Protein AF-0000000086181297 (afdb_homodimer)

pLDDT: mean 82.11, std 20.09, range [23.72, 98.75]

Structure (mmCIF, N/CA/C/O backbone):
data_AF-0000000086181297-model_v1
#
loop_
_entity.id
_entity.type
_entity.pdbx_description
1 polymer 'GPI mannosyltransferase 1'
#
loop_
_atom_site.group_PDB
_atom_site.id
_atom_site.type_symbol
_atom_site.label_atom_id
_atom_site.label_alt_id
_atom_site.label_comp_id
_atom_site.label_asym_id
_atom_site.label_entity_id
_atom_site.label_seq_id
_atom_site.pdbx_PDB_ins_code
_atom_site.Cartn_x
_atom_site.Cartn_y
_atom_site.Cartn_z
_atom_site.occupancy
_atom_site.B_iso_or_equiv
_atom_site.auth_seq_id
_atom_site.auth_comp_id
_atom_site.auth_asym_id
_atom_site.auth_atom_id
_atom_site.pdbx_PDB_model_num
ATOM 1 N N . MET A 1 1 ? 71.875 54.719 18.062 1 23.72 1 MET A N 1
ATOM 2 C CA . MET A 1 1 ? 70.75 55.406 17.406 1 23.72 1 MET A CA 1
ATOM 3 C C . MET A 1 1 ? 69.625 54.438 17.234 1 23.72 1 MET A C 1
ATOM 5 O O . MET A 1 1 ? 69.75 53.375 16.641 1 23.72 1 MET A O 1
ATOM 9 N N . VAL A 1 2 ? 68.625 54.438 18.281 1 26.89 2 VAL A N 1
ATOM 10 C CA . VAL A 1 2 ? 67.625 53.594 18.922 1 26.89 2 VAL A CA 1
ATOM 11 C C . VAL A 1 2 ? 66.375 53.562 18.047 1 26.89 2 VAL A C 1
ATOM 13 O O . VAL A 1 2 ? 65.688 54.562 17.859 1 26.89 2 VAL A O 1
ATOM 16 N N . GLY A 1 3 ? 66.5 53 16.797 1 27.28 3 GLY A N 1
ATOM 17 C CA . GLY A 1 3 ? 65.375 53 15.82 1 27.28 3 GLY A CA 1
ATOM 18 C C . GLY A 1 3 ? 64.125 52.438 16.375 1 27.28 3 GLY A C 1
ATOM 19 O O . GLY A 1 3 ? 64.062 51.312 16.891 1 27.28 3 GLY A O 1
ATOM 20 N N . ARG A 1 4 ? 63.188 53.312 16.984 1 24.38 4 ARG A N 1
ATOM 21 C CA . ARG A 1 4 ? 61.906 53.188 17.672 1 24.38 4 ARG A CA 1
ATOM 22 C C . ARG A 1 4 ? 60.875 52.469 16.781 1 24.38 4 ARG A C 1
ATOM 24 O O . ARG A 1 4 ? 60.594 52.938 15.68 1 24.38 4 ARG A O 1
ATOM 31 N N . ARG A 1 5 ? 60.844 51.094 16.781 1 24.77 5 ARG A N 1
ATOM 32 C CA . ARG A 1 5 ? 59.906 50.156 16.203 1 24.77 5 ARG A CA 1
ATOM 33 C C . ARG A 1 5 ? 58.469 50.562 16.516 1 24.77 5 ARG A C 1
ATOM 35 O O . ARG A 1 5 ? 58.062 50.5 17.672 1 24.77 5 ARG A O 1
ATOM 42 N N . VAL A 1 6 ? 58 51.719 15.922 1 26.02 6 VAL A N 1
ATOM 43 C CA . VAL A 1 6 ? 56.625 52.188 16.141 1 26.02 6 VAL A CA 1
ATOM 44 C C . VAL A 1 6 ? 55.656 51.062 15.797 1 26.02 6 VAL A C 1
ATOM 46 O O . VAL A 1 6 ? 55.625 50.594 14.656 1 26.02 6 VAL A O 1
ATOM 49 N N . GLN A 1 7 ? 55.344 50.125 16.734 1 25.22 7 GLN A N 1
ATOM 50 C CA . GLN A 1 7 ? 54.375 49.031 16.75 1 25.22 7 GLN A CA 1
ATOM 51 C C . GLN A 1 7 ? 53 49.469 16.328 1 25.22 7 GLN A C 1
ATOM 53 O O . GLN A 1 7 ? 52.469 50.469 16.844 1 25.22 7 GLN A O 1
ATOM 58 N N . ALA A 1 8 ? 52.594 49.188 15.016 1 28.38 8 ALA A N 1
ATOM 59 C CA . ALA A 1 8 ? 51.281 49.344 14.344 1 28.38 8 ALA A CA 1
ATOM 60 C C . ALA A 1 8 ? 50.156 48.781 15.203 1 28.38 8 ALA A C 1
ATOM 62 O O . ALA A 1 8 ? 49.906 47.562 15.172 1 28.38 8 ALA A O 1
ATOM 63 N N . ALA A 1 9 ? 50 49.094 16.469 1 28.48 9 ALA A N 1
ATOM 64 C CA . ALA A 1 9 ? 48.969 48.688 17.422 1 28.48 9 ALA A CA 1
ATOM 65 C C . ALA A 1 9 ? 47.594 48.969 16.875 1 28.48 9 ALA A C 1
ATOM 67 O O . ALA A 1 9 ? 46.594 48.344 17.297 1 28.48 9 ALA A O 1
ATOM 68 N N . TRP A 1 10 ? 47.344 50.062 16.078 1 26.45 10 TRP A N 1
ATOM 69 C CA . TRP A 1 10 ? 45.969 50.562 16.25 1 26.45 10 TRP A CA 1
ATOM 70 C C . TRP A 1 10 ? 45 49.812 15.367 1 26.45 10 TRP A C 1
ATOM 72 O O . TRP A 1 10 ? 43.938 50.344 15 1 26.45 10 TRP A O 1
ATOM 82 N N . LEU A 1 11 ? 45.312 48.719 14.734 1 29.33 11 LEU A N 1
ATOM 83 C CA . LEU A 1 11 ? 44.219 48.25 13.891 1 2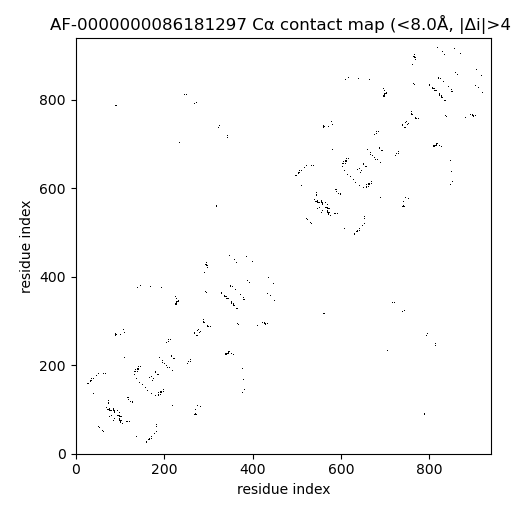9.33 11 LEU A CA 1
ATOM 84 C C . LEU A 1 11 ? 42.969 47.969 14.727 1 29.33 11 LEU A C 1
ATOM 86 O O . LEU A 1 11 ? 43 47.094 15.594 1 29.33 11 LEU A O 1
ATOM 90 N N . PRO A 1 12 ? 42.062 48.969 15.039 1 30.47 12 PRO A N 1
ATOM 91 C CA . PRO A 1 12 ? 40.844 48.781 15.812 1 30.47 12 PRO A CA 1
ATOM 92 C C . PRO A 1 12 ? 39.969 47.625 15.258 1 30.47 12 PRO A C 1
ATOM 94 O O . PRO A 1 12 ? 40.094 47.281 14.078 1 30.47 12 PRO A O 1
ATOM 97 N N . ASP A 1 13 ? 39.312 46.812 16.141 1 35.12 13 ASP A N 1
ATOM 98 C CA . ASP A 1 13 ? 38.375 45.719 16.125 1 35.12 13 ASP A CA 1
ATOM 99 C C . ASP A 1 13 ? 37.156 46.031 15.258 1 35.12 13 ASP A C 1
ATOM 101 O O . ASP A 1 13 ? 36.156 46.531 15.75 1 35.12 13 ASP A O 1
ATOM 105 N N . HIS A 1 14 ? 37.219 46.562 14.141 1 36.41 14 HIS A N 1
ATOM 106 C CA . HIS A 1 14 ? 36.094 46.75 13.227 1 36.41 14 HIS A CA 1
ATOM 107 C C . HIS A 1 14 ? 35.375 45.406 12.977 1 36.41 14 HIS A C 1
ATOM 109 O O . HIS A 1 14 ? 34.375 45.375 12.25 1 36.41 14 HIS A O 1
ATOM 115 N N . LEU A 1 15 ? 35.938 44.312 13.305 1 38.78 15 LEU A N 1
ATOM 116 C CA . LEU A 1 15 ? 35.188 43.062 13.195 1 38.78 15 LEU A CA 1
ATOM 117 C C . LEU A 1 15 ? 34 43.031 14.148 1 38.78 15 LEU A C 1
ATOM 119 O O . LEU A 1 15 ? 33.125 42.188 14.031 1 38.78 15 LEU A O 1
ATOM 123 N N . SER A 1 16 ? 33.969 43.781 15.25 1 41.69 16 SER A N 1
ATOM 124 C CA . SER A 1 16 ? 32.875 43.844 16.219 1 41.69 16 SER A CA 1
ATOM 125 C C . SER A 1 16 ? 31.656 44.5 15.594 1 41.69 16 SER A C 1
ATOM 127 O O . SER A 1 16 ? 30.516 44.125 15.938 1 41.69 16 SER A O 1
ATOM 129 N N . GLU A 1 17 ? 31.828 45.344 14.664 1 42.69 17 GLU A N 1
ATOM 130 C CA . GLU A 1 17 ? 30.672 45.969 14.055 1 42.69 17 GLU A CA 1
ATOM 131 C C . GLU A 1 17 ? 29.906 45 13.172 1 42.69 17 GLU A C 1
ATOM 133 O O . GLU A 1 17 ? 28.672 45.031 13.117 1 42.69 17 GLU A O 1
ATOM 138 N N . GLY A 1 18 ? 30.578 44.062 12.57 1 47.06 18 GLY A N 1
ATOM 139 C CA . GLY A 1 18 ? 29.906 43.062 11.734 1 47.06 18 GLY A CA 1
ATOM 140 C C . GLY A 1 18 ? 29.109 42.062 12.523 1 47.06 18 GLY A C 1
ATOM 141 O O . GLY A 1 18 ? 28.016 41.656 12.102 1 47.06 18 GLY A O 1
ATOM 142 N N . ARG A 1 19 ? 29.609 41.625 13.609 1 49.59 19 ARG A N 1
ATOM 143 C CA . ARG A 1 19 ? 28.922 40.688 14.508 1 49.59 19 ARG A CA 1
ATOM 144 C C . ARG A 1 19 ? 27.75 41.375 15.203 1 49.59 19 ARG A C 1
ATOM 146 O O . ARG A 1 19 ? 26.688 40.781 15.383 1 49.59 19 ARG A O 1
ATOM 153 N N . VAL A 1 20 ? 28.062 42.625 15.695 1 49.94 20 VAL A N 1
ATOM 154 C CA . VAL A 1 20 ? 26.984 43.375 16.344 1 49.94 20 VAL A CA 1
ATOM 155 C C . VAL A 1 20 ? 25.828 43.562 15.359 1 49.94 20 VAL A C 1
ATOM 157 O O . VAL A 1 20 ? 24.672 43.406 15.727 1 49.94 20 VAL A O 1
ATOM 160 N N . SER A 1 21 ? 26.219 43.625 14.023 1 56.5 21 SER A N 1
ATOM 161 C CA . SER A 1 21 ? 25.203 43.875 13.008 1 56.5 21 SER A CA 1
ATOM 162 C C . SER A 1 21 ? 24.422 42.594 12.695 1 56.5 21 SER A C 1
ATOM 164 O O . SER A 1 21 ? 23.188 42.625 12.586 1 56.5 21 SER A O 1
ATOM 166 N N . ARG A 1 22 ? 25.031 41.531 12.898 1 58.06 22 ARG A N 1
ATOM 167 C CA . ARG A 1 22 ? 24.328 40.281 12.633 1 58.06 22 ARG A CA 1
ATOM 168 C C . ARG A 1 22 ? 23.438 39.875 13.812 1 58.06 22 ARG A C 1
ATOM 170 O O . ARG A 1 22 ? 22.328 39.375 13.625 1 58.06 22 ARG A O 1
ATOM 177 N N . GLU A 1 23 ? 24.016 40.156 14.977 1 59.72 23 GLU A N 1
ATOM 178 C CA . GLU A 1 23 ? 23.25 39.844 16.188 1 59.72 23 GLU A CA 1
ATOM 179 C C . GLU A 1 23 ? 22.062 40.781 16.328 1 59.72 23 GLU A C 1
ATOM 181 O O . GLU A 1 23 ? 20.969 40.375 16.734 1 59.72 23 GLU A O 1
ATOM 186 N N . GLN A 1 24 ? 22.234 42.031 16.047 1 58.16 24 GLN A N 1
ATOM 187 C CA . GLN A 1 24 ? 21.141 42.969 16.094 1 58.16 24 GLN A CA 1
ATOM 188 C C . GLN A 1 24 ? 20.078 42.656 15.039 1 58.16 24 GLN A C 1
ATOM 190 O O . GLN A 1 24 ? 18.891 42.781 15.305 1 58.16 24 GLN A O 1
ATOM 195 N N . ILE A 1 25 ? 20.469 42.25 13.898 1 60.06 25 ILE A N 1
ATOM 196 C CA . ILE A 1 25 ? 19.547 41.906 12.812 1 60.06 25 ILE A CA 1
ATOM 197 C C . ILE A 1 25 ? 18.766 40.625 13.188 1 60.06 25 ILE A C 1
ATOM 199 O O . ILE A 1 25 ? 17.547 40.562 12.984 1 60.06 25 ILE A O 1
ATOM 203 N N . SER A 1 26 ? 19.5 39.75 13.766 1 69.25 26 SER A N 1
ATOM 204 C CA . SER A 1 26 ? 18.844 38.531 14.227 1 69.25 26 SER A CA 1
ATOM 205 C C . SER A 1 26 ? 17.812 38.844 15.312 1 69.25 26 SER A C 1
ATOM 207 O O . SER A 1 26 ? 16.734 38.25 15.328 1 69.25 26 SER A O 1
ATOM 209 N N . GLN A 1 27 ? 18.125 39.781 16.172 1 69.94 27 GLN A N 1
ATOM 210 C CA . GLN A 1 27 ? 17.188 40.156 17.219 1 69.94 27 GLN A CA 1
ATOM 211 C C . GLN A 1 27 ? 15.969 40.875 16.656 1 69.94 27 GLN A C 1
ATOM 213 O O . GLN A 1 27 ? 14.852 40.656 17.125 1 69.94 27 GLN A O 1
ATOM 218 N N . LEU A 1 28 ? 16.156 41.625 15.664 1 64.81 28 LEU A N 1
ATOM 219 C CA . LEU A 1 28 ? 15.062 42.344 15.016 1 64.81 28 LEU A CA 1
ATOM 220 C C . LEU A 1 28 ? 14.141 41.375 14.289 1 64.81 28 LEU A C 1
ATOM 222 O O . LEU A 1 28 ? 12.922 41.531 14.297 1 64.81 28 LEU A O 1
ATOM 226 N N . ASP A 1 29 ? 14.727 40.438 13.695 1 76.38 29 ASP A N 1
ATOM 227 C CA . ASP A 1 29 ? 13.953 39.438 12.977 1 76.38 29 ASP A CA 1
ATOM 228 C C . ASP A 1 29 ? 13.133 38.562 13.945 1 76.38 29 ASP A C 1
ATOM 230 O O . ASP A 1 29 ? 11.984 38.219 13.656 1 76.38 29 ASP A O 1
ATOM 234 N N . THR A 1 30 ? 13.75 38.344 14.992 1 79.06 30 THR A N 1
ATOM 235 C CA . THR A 1 30 ? 13.031 37.594 16.016 1 79.06 30 THR A CA 1
ATOM 236 C C . THR A 1 30 ? 11.875 38.438 16.578 1 79.06 30 THR A C 1
ATOM 238 O O . THR A 1 30 ? 10.805 37.906 16.875 1 79.06 30 THR A O 1
ATOM 241 N N . MET A 1 31 ? 12.203 39.719 16.688 1 78.56 31 MET A N 1
ATOM 242 C CA . MET A 1 31 ? 11.156 40.625 17.172 1 78.56 31 MET A CA 1
ATOM 243 C C . MET A 1 31 ? 10.008 40.719 16.172 1 78.56 31 MET A C 1
ATOM 245 O O . MET A 1 31 ? 8.844 40.75 16.562 1 78.56 31 MET A O 1
ATOM 249 N N . ARG A 1 32 ? 10.344 40.719 15.008 1 85.25 32 ARG A N 1
ATOM 250 C CA . ARG A 1 32 ? 9.336 40.75 13.953 1 85.25 32 ARG A CA 1
ATOM 251 C C . ARG A 1 32 ? 8.477 39.5 13.969 1 85.25 32 ARG A C 1
ATOM 253 O O . ARG A 1 32 ? 7.258 39.562 13.789 1 85.25 32 ARG A O 1
ATOM 260 N N . PHE A 1 33 ? 9.125 38.438 14.164 1 92.12 33 PHE A N 1
ATOM 261 C CA . PHE A 1 33 ? 8.391 37.156 14.211 1 92.12 33 PHE A CA 1
ATOM 262 C C . PHE A 1 33 ? 7.48 37.125 15.438 1 92.12 33 PHE A C 1
ATOM 264 O O . PHE A 1 33 ? 6.332 36.688 15.344 1 92.12 33 PHE A O 1
ATOM 271 N N . ARG A 1 34 ? 7.984 37.625 16.516 1 92.56 34 ARG A N 1
ATOM 272 C CA . ARG A 1 34 ? 7.176 37.656 17.734 1 92.56 34 ARG A CA 1
ATOM 273 C C . ARG A 1 34 ? 5.957 38.562 17.562 1 92.56 34 ARG A C 1
ATOM 275 O O . ARG A 1 34 ? 4.871 38.25 18.062 1 92.56 34 ARG A O 1
ATOM 282 N N . HIS A 1 35 ? 6.199 39.625 16.891 1 93.25 35 HIS A N 1
ATOM 283 C CA . HIS A 1 35 ? 5.082 40.531 16.609 1 93.25 35 HIS A CA 1
ATOM 284 C C . HIS A 1 35 ? 4.059 39.844 15.695 1 93.25 35 HIS A C 1
ATOM 286 O O . HIS A 1 35 ? 2.852 40.031 15.867 1 93.25 35 HIS A O 1
ATOM 292 N N . ALA A 1 36 ? 4.523 39.125 14.75 1 94.56 36 ALA A N 1
ATOM 293 C CA . ALA A 1 36 ? 3.629 38.375 13.852 1 94.56 36 ALA A CA 1
ATOM 294 C C . ALA A 1 36 ? 2.812 37.344 14.609 1 94.56 36 ALA A C 1
ATOM 296 O O . ALA A 1 36 ? 1.618 37.188 14.359 1 94.56 36 ALA A O 1
ATOM 297 N N . VAL A 1 37 ? 3.459 36.688 15.5 1 96.44 37 VAL A N 1
ATOM 298 C CA . VAL A 1 37 ? 2.773 35.688 16.312 1 96.44 37 VAL A CA 1
ATOM 299 C C . VAL A 1 37 ? 1.715 36.344 17.188 1 96.44 37 VAL A C 1
ATOM 301 O O . VAL A 1 37 ? 0.604 35.844 17.328 1 96.44 37 VAL A O 1
ATOM 304 N N . GLY A 1 38 ? 2.094 37.5 17.734 1 96.5 38 GLY A N 1
ATOM 305 C CA . GLY A 1 38 ? 1.142 38.25 18.531 1 96.5 38 GLY A CA 1
ATOM 306 C C . GLY A 1 38 ? -0.072 38.719 17.734 1 96.5 38 GLY A C 1
ATOM 307 O O . GLY A 1 38 ? -1.208 38.562 18.188 1 96.5 38 GLY A O 1
ATOM 308 N N . LEU A 1 39 ? 0.19 39.281 16.609 1 96.38 39 LEU A N 1
ATOM 309 C CA . LEU A 1 39 ? -0.899 39.719 15.742 1 96.38 39 LEU A CA 1
ATOM 310 C C . LEU A 1 39 ? -1.769 38.531 15.328 1 96.38 39 LEU A C 1
ATOM 312 O O . LEU A 1 39 ? -2.99 38.656 15.219 1 96.38 39 LEU A O 1
ATOM 316 N N . ALA A 1 40 ? -1.142 37.438 15.016 1 97.88 40 ALA A N 1
ATOM 317 C CA . ALA A 1 40 ? -1.866 36.219 14.641 1 97.88 40 ALA A CA 1
ATOM 318 C C . ALA A 1 40 ? -2.752 35.75 15.781 1 97.88 40 ALA A C 1
ATOM 320 O O . ALA A 1 40 ? -3.873 35.281 15.555 1 97.88 40 ALA A O 1
ATOM 321 N N . ALA A 1 41 ? -2.229 35.781 16.969 1 97.81 41 ALA A N 1
ATOM 322 C CA . ALA A 1 41 ? -3.004 35.406 18.141 1 97.81 41 ALA A CA 1
ATOM 323 C C . ALA A 1 41 ? -4.223 36.312 18.312 1 97.81 41 ALA A C 1
ATOM 325 O O . ALA A 1 41 ? -5.324 35.844 18.594 1 97.81 41 ALA A O 1
ATOM 326 N N . VAL A 1 42 ? -4.035 37.562 18.156 1 97.5 42 VAL A N 1
ATOM 327 C CA . VAL A 1 42 ? -5.121 38.531 18.297 1 97.5 42 VAL A CA 1
ATOM 328 C C . VAL A 1 42 ? -6.184 38.281 17.234 1 97.5 42 VAL A C 1
ATOM 330 O O . VAL A 1 42 ? -7.383 38.312 17.516 1 97.5 42 VAL A O 1
ATOM 333 N N . LEU A 1 43 ? -5.734 38.031 16.078 1 97.25 43 LEU A N 1
ATOM 334 C CA . LEU A 1 43 ? -6.652 37.75 14.984 1 97.25 43 LEU A CA 1
ATOM 335 C C . LEU A 1 43 ? -7.512 36.531 15.328 1 97.25 43 LEU A C 1
ATOM 337 O O . LEU A 1 43 ? -8.734 36.562 15.141 1 97.25 43 LEU A O 1
ATOM 341 N N . ARG A 1 44 ? -6.961 35.469 15.836 1 98.06 44 ARG A N 1
ATOM 342 C CA . ARG A 1 44 ? -7.688 34.25 16.141 1 98.06 44 ARG A CA 1
ATOM 343 C C . ARG A 1 44 ? -8.625 34.469 17.328 1 98.06 44 ARG A C 1
ATOM 345 O O . ARG A 1 44 ? -9.75 33.938 17.344 1 98.06 44 ARG A O 1
ATOM 352 N N . VAL A 1 45 ? -8.203 35.281 18.297 1 97.44 45 VAL A N 1
ATOM 353 C CA . VAL A 1 45 ? -9.07 35.594 19.422 1 97.44 45 VAL A CA 1
ATOM 354 C C . VAL A 1 45 ? -10.273 36.406 18.953 1 97.44 45 VAL A C 1
ATOM 356 O O . VAL A 1 45 ? -11.406 36.156 19.375 1 97.44 45 VAL A O 1
ATOM 359 N N . ALA A 1 46 ? -10.023 37.312 18.094 1 97.62 46 ALA A N 1
ATOM 360 C CA . ALA A 1 46 ? -11.102 38.125 17.531 1 97.62 46 ALA A CA 1
ATOM 361 C C . ALA A 1 46 ? -12.086 37.281 16.75 1 97.62 46 ALA A C 1
ATOM 363 O O . ALA A 1 46 ? -13.297 37.469 16.844 1 97.62 46 ALA A O 1
ATOM 364 N N . LEU A 1 47 ? -11.562 36.375 15.992 1 97.69 47 LEU A N 1
ATOM 365 C CA . LEU A 1 47 ? -12.422 35.5 15.188 1 97.69 47 LEU A CA 1
ATOM 366 C C . LEU A 1 47 ? -13.227 34.562 16.078 1 97.69 47 LEU A C 1
ATOM 368 O O . LEU A 1 47 ? -14.383 34.25 15.781 1 97.69 47 LEU A O 1
ATOM 372 N N . LEU A 1 48 ? -12.617 34.062 17.141 1 97.44 48 LEU A N 1
ATOM 373 C CA . LEU A 1 48 ? -13.336 33.25 18.094 1 97.44 48 LEU A CA 1
ATOM 374 C C . LEU A 1 48 ? -14.492 34 18.734 1 97.44 48 LEU A C 1
ATOM 376 O O . LEU A 1 48 ? -15.602 33.469 18.859 1 97.44 48 LEU A O 1
ATOM 380 N N . ALA A 1 49 ? -14.258 35.281 19.078 1 96.5 49 ALA A N 1
ATOM 381 C CA . ALA A 1 49 ? -15.305 36.125 19.641 1 96.5 49 ALA A CA 1
ATOM 382 C C . ALA A 1 49 ? -16.406 36.406 18.609 1 96.5 49 ALA A C 1
ATOM 384 O O . ALA A 1 49 ? -17.594 36.312 18.922 1 96.5 49 ALA A O 1
ATOM 385 N N . TRP A 1 50 ? -15.922 36.75 17.469 1 96 50 TRP A N 1
ATOM 386 C CA . TRP A 1 50 ? -16.875 37 16.391 1 96 50 TRP A CA 1
ATOM 387 C C . TRP A 1 50 ? -17.719 35.75 16.125 1 96 50 TRP A C 1
ATOM 389 O O . TRP A 1 50 ? -18.922 35.844 15.898 1 96 50 TRP A O 1
ATOM 399 N N . GLY A 1 51 ? -17.047 34.625 16.062 1 95.81 51 GLY A N 1
ATOM 400 C CA . GLY A 1 51 ? -17.75 33.375 15.812 1 95.81 51 GLY A CA 1
ATOM 401 C C . GLY A 1 51 ? -18.844 33.094 16.828 1 95.81 51 GLY A C 1
ATOM 402 O O . GLY A 1 51 ? -19.938 32.656 16.453 1 95.81 51 GLY A O 1
ATOM 403 N N . THR A 1 52 ? -18.594 33.344 18.078 1 93.5 52 THR A N 1
ATOM 404 C CA . THR A 1 52 ? -19.594 33.188 19.125 1 93.5 52 THR A CA 1
ATOM 405 C C . THR A 1 52 ? -20.781 34.125 18.906 1 93.5 52 THR A C 1
ATOM 407 O O . THR A 1 52 ? -21.922 33.719 19.094 1 93.5 52 THR A O 1
ATOM 410 N N . TYR A 1 53 ? -20.453 35.281 18.516 1 94.88 53 TYR A N 1
ATOM 411 C CA . TYR A 1 53 ? -21.484 36.281 18.25 1 94.88 53 TYR A CA 1
ATOM 412 C C . TYR A 1 53 ? -22.344 35.875 17.047 1 94.88 53 TYR A C 1
ATOM 414 O O . TYR A 1 53 ? -23.562 35.906 17.109 1 94.88 53 TYR A O 1
ATOM 422 N N . GLN A 1 54 ? -21.656 35.5 16.031 1 95.06 54 GLN A N 1
ATOM 423 C CA . GLN A 1 54 ? -22.359 35.094 14.805 1 95.06 54 GLN A CA 1
ATOM 424 C C . GLN A 1 54 ? -23.234 33.875 15.039 1 95.06 54 GLN A C 1
ATOM 426 O O . GLN A 1 54 ? -24.375 33.812 14.555 1 95.06 54 GLN A O 1
ATOM 431 N N . ASP A 1 55 ? -22.75 32.969 15.742 1 94.44 55 ASP A N 1
ATOM 432 C CA . ASP A 1 55 ? -23.516 31.75 16.031 1 94.44 55 ASP A CA 1
ATOM 433 C C . ASP A 1 55 ? -24.781 32.062 16.812 1 94.44 55 ASP A C 1
ATOM 435 O O . ASP A 1 55 ? -25.797 31.391 16.656 1 94.44 55 ASP A O 1
ATOM 439 N N . ALA A 1 56 ? -24.844 33.156 17.578 1 93.19 56 ALA A N 1
ATOM 440 C CA . ALA A 1 56 ? -25.984 33.5 18.422 1 93.19 56 ALA A CA 1
ATOM 441 C C . ALA A 1 56 ? -26.969 34.406 17.656 1 93.19 56 ALA A C 1
ATOM 443 O O . ALA A 1 56 ? -28.156 34.438 17.984 1 93.19 56 ALA A O 1
ATOM 444 N N . HIS A 1 57 ? -26.484 35.062 16.594 1 94 57 HIS A N 1
ATOM 445 C CA . HIS A 1 57 ? -27.328 36.125 16.062 1 94 57 HIS A CA 1
ATOM 446 C C . HIS A 1 57 ? -27.594 35.906 14.57 1 94 57 HIS A C 1
ATOM 448 O O . HIS A 1 57 ? -28.359 36.656 13.953 1 94 57 HIS A O 1
ATOM 454 N N . SER A 1 58 ? -26.922 35.062 13.977 1 90.69 58 SER A N 1
ATOM 455 C CA . SER A 1 58 ? -27.062 34.875 12.539 1 90.69 58 SER A CA 1
ATOM 456 C C . SER A 1 58 ? -27.609 33.5 12.219 1 90.69 58 SER A C 1
ATOM 458 O O . SER A 1 58 ? -27.344 32.531 12.938 1 90.69 58 SER A O 1
ATOM 460 N N . PRO A 1 59 ? -28.375 33.438 11.172 1 84.31 59 PRO A N 1
ATOM 461 C CA . PRO A 1 59 ? -28.859 32.125 10.727 1 84.31 59 PRO A CA 1
ATOM 462 C C . PRO A 1 59 ? -27.75 31.25 10.141 1 84.31 59 PRO A C 1
ATOM 464 O O . PRO A 1 59 ? -27.859 30.016 10.125 1 84.31 59 PRO A O 1
ATOM 467 N N . VAL A 1 60 ? -26.719 31.859 9.641 1 83.81 60 VAL A N 1
ATOM 468 C CA . VAL A 1 60 ? -25.578 31.125 9.125 1 83.81 60 VAL A CA 1
ATOM 469 C C . VAL A 1 60 ? -24.531 30.938 10.227 1 83.81 60 VAL A C 1
ATOM 471 O O . VAL A 1 60 ? -23.906 31.922 10.664 1 83.81 60 VAL A O 1
ATOM 474 N N . PRO A 1 61 ? -24.344 29.812 10.547 1 89.56 61 PRO A N 1
ATOM 475 C CA . PRO A 1 61 ? -23.406 29.594 11.648 1 89.56 61 PRO A CA 1
ATOM 476 C C . PRO A 1 61 ? -21.953 29.797 11.227 1 89.56 61 PRO A C 1
ATOM 478 O O . PRO A 1 61 ? -21.594 29.531 10.078 1 89.56 61 PRO A O 1
ATOM 481 N N . TYR A 1 62 ? -21.203 30.359 12.141 1 93.44 62 TYR A N 1
ATOM 482 C CA . TYR A 1 62 ? -19.75 30.453 11.969 1 93.44 62 TYR A CA 1
ATOM 483 C C . TYR A 1 62 ? -19.078 29.109 12.211 1 93.44 62 TYR A C 1
ATOM 485 O O . TYR A 1 62 ? -18.188 28.719 11.461 1 93.44 62 TYR A O 1
ATOM 493 N N . THR A 1 63 ? -19.547 28.406 13.203 1 94.62 63 THR A N 1
ATOM 494 C CA . THR A 1 63 ? -18.953 27.141 13.648 1 94.62 63 THR A CA 1
ATOM 495 C C . THR A 1 63 ? -19.234 26.031 12.648 1 94.62 63 THR A C 1
ATOM 497 O O . THR A 1 63 ? -20.359 25.891 12.164 1 94.62 63 THR A O 1
ATOM 500 N N . ASP A 1 64 ? -18.188 25.328 12.344 1 91.81 64 ASP A N 1
ATOM 501 C CA . ASP A 1 64 ? -18.281 24.172 11.453 1 91.81 64 ASP A CA 1
ATOM 502 C C . ASP A 1 64 ? -19.094 23.047 12.109 1 91.81 64 ASP A C 1
ATOM 504 O O . ASP A 1 64 ? -18.969 22.812 13.305 1 91.81 64 ASP A O 1
ATOM 508 N N . VAL A 1 65 ? -19.828 22.375 11.32 1 89.44 65 VAL A N 1
ATOM 509 C CA . VAL A 1 65 ? -20.656 21.281 11.789 1 89.44 65 VAL A CA 1
ATOM 510 C C . VAL A 1 65 ? -19.781 20.203 12.438 1 89.44 65 VAL A C 1
ATOM 512 O O . VAL A 1 65 ? -20.188 19.562 13.414 1 89.44 65 VAL A O 1
ATOM 515 N N . ASP A 1 66 ? -18.594 20.016 11.906 1 92.12 66 ASP A N 1
ATOM 516 C CA . ASP A 1 66 ? -17.703 18.984 12.414 1 92.12 66 ASP A CA 1
ATOM 517 C C . ASP A 1 66 ? -17.328 19.25 13.875 1 92.12 66 ASP A C 1
ATOM 519 O O . ASP A 1 66 ? -17.094 18.297 14.633 1 92.12 66 ASP A O 1
ATOM 523 N N . TYR A 1 67 ? -17.312 20.5 14.242 1 95.88 67 TYR A N 1
ATOM 524 C CA . TYR A 1 67 ? -16.969 20.828 15.625 1 95.88 67 TYR A CA 1
ATOM 525 C C . TYR A 1 67 ? -18.016 20.297 16.578 1 95.88 67 TYR A C 1
ATOM 527 O O . TYR A 1 67 ? -17.688 19.812 17.672 1 95.88 67 TYR A O 1
ATOM 535 N N . TYR A 1 68 ? -19.25 20.375 16.188 1 94.94 68 TYR A N 1
ATOM 536 C CA . TYR A 1 68 ? -20.328 19.828 17 1 94.94 68 TYR A CA 1
ATOM 537 C C . TYR A 1 68 ? -20.234 18.312 17.094 1 94.94 68 TYR A C 1
ATOM 539 O O . TYR A 1 68 ? -20.484 17.719 18.141 1 94.94 68 TYR A O 1
ATOM 547 N N . VAL A 1 69 ? -19.828 17.766 15.992 1 95.62 69 VAL A N 1
ATOM 548 C CA . VAL A 1 69 ? -19.641 16.312 15.945 1 95.62 69 VAL A CA 1
ATOM 549 C C . VAL A 1 69 ? -18.531 15.898 16.922 1 95.62 69 VAL A C 1
ATOM 551 O O . VAL A 1 69 ? -18.688 14.93 17.656 1 95.62 69 VAL A O 1
ATOM 554 N N . PHE A 1 70 ? -17.453 16.672 16.953 1 96.94 70 PHE A N 1
ATOM 555 C CA . PHE A 1 70 ? -16.375 16.406 17.875 1 96.94 70 PHE A CA 1
ATOM 556 C C . PHE A 1 70 ? -16.844 16.516 19.312 1 96.94 70 PHE A C 1
ATOM 558 O O . PHE A 1 70 ? -16.531 15.672 20.156 1 96.94 70 PHE A O 1
ATOM 565 N N . SER A 1 71 ? -17.562 17.562 19.531 1 96.69 71 SER A N 1
ATOM 566 C CA . SER A 1 71 ? -18.047 17.844 20.891 1 96.69 71 SER A CA 1
ATOM 567 C C . SER A 1 71 ? -18.984 16.75 21.375 1 96.69 71 SER A C 1
ATOM 569 O O . SER A 1 71 ? -18.891 16.297 22.516 1 96.69 71 SER A O 1
ATOM 571 N N . ASP A 1 72 ? -19.891 16.359 20.516 1 96.88 72 ASP A N 1
ATOM 572 C CA . ASP A 1 72 ? -20.812 15.289 20.859 1 96.88 72 ASP A CA 1
ATOM 573 C C . ASP A 1 72 ? -20.078 13.977 21.141 1 96.88 72 ASP A C 1
ATOM 575 O O . ASP A 1 72 ? -20.438 13.25 22.062 1 96.88 72 ASP A O 1
ATOM 579 N N . ALA A 1 73 ? -19.141 13.703 20.328 1 97.56 73 ALA A N 1
ATOM 580 C CA . ALA A 1 73 ? -18.344 12.492 20.516 1 97.56 73 ALA A CA 1
ATOM 581 C C . ALA A 1 73 ? -17.609 12.523 21.844 1 97.56 73 ALA A C 1
ATOM 583 O O . ALA A 1 73 ? -17.516 11.508 22.547 1 97.56 73 ALA A O 1
ATOM 584 N N . ALA A 1 74 ? -17.078 13.664 22.172 1 97.5 74 ALA A N 1
ATOM 585 C CA . ALA A 1 74 ? -16.406 13.844 23.453 1 97.5 74 ALA A CA 1
ATOM 586 C C . ALA A 1 74 ? -17.359 13.633 24.609 1 97.5 74 ALA A C 1
ATOM 588 O O . ALA A 1 74 ? -17 13.008 25.609 1 97.5 74 ALA A O 1
ATOM 589 N N . ALA A 1 75 ? -18.547 14.109 24.469 1 97.12 75 ALA A N 1
ATOM 590 C CA . ALA A 1 75 ? -19.562 13.938 25.5 1 97.12 75 ALA A CA 1
ATOM 591 C C . ALA A 1 75 ? -19.906 12.461 25.688 1 97.12 75 ALA A C 1
ATOM 593 O O . ALA A 1 75 ? -20.109 12 26.812 1 97.12 75 ALA A O 1
ATOM 594 N N . CYS A 1 76 ? -19.953 11.797 24.578 1 96.81 76 CYS A N 1
ATOM 595 C CA . CYS A 1 76 ? -20.281 10.375 24.625 1 96.81 76 CYS A CA 1
ATOM 596 C C . CYS A 1 76 ? -19.172 9.594 25.344 1 96.81 76 CYS A C 1
ATOM 598 O O . CYS A 1 76 ? -19.453 8.633 26.062 1 96.81 76 CYS A O 1
ATOM 600 N N . ILE A 1 77 ? -17.953 10 25.141 1 96.62 77 ILE A N 1
ATOM 601 C CA . ILE A 1 77 ? -16.844 9.328 25.812 1 96.62 77 ILE A CA 1
ATOM 602 C C . ILE A 1 77 ? -16.969 9.5 27.328 1 96.62 77 ILE A C 1
ATOM 604 O O . ILE A 1 77 ? -16.75 8.555 28.078 1 96.62 77 ILE A O 1
ATOM 608 N N . LEU A 1 78 ? -17.375 10.617 27.766 1 94.75 78 LEU A N 1
ATOM 609 C CA . LEU A 1 78 ? -17.453 10.969 29.188 1 94.75 78 LEU A CA 1
ATOM 610 C C . LEU A 1 78 ? -18.656 10.305 29.844 1 94.75 78 LEU A C 1
ATOM 612 O O . LEU A 1 78 ? -18.594 9.93 31.031 1 94.75 78 LEU A O 1
ATOM 616 N N . ASP A 1 79 ? -19.75 10.281 29.047 1 94.94 79 ASP A N 1
ATOM 617 C CA . ASP A 1 79 ? -21 9.789 29.625 1 94.94 79 ASP A CA 1
ATOM 618 C C . ASP A 1 79 ? -21.703 8.82 28.672 1 94.94 79 ASP A C 1
ATOM 620 O O . ASP A 1 79 ? -22.562 9.219 27.891 1 94.94 79 ASP A O 1
ATOM 624 N N . PRO A 1 80 ? -21.406 7.551 28.922 1 94.62 80 PRO A N 1
ATOM 625 C CA . PRO A 1 80 ? -22 6.543 28.047 1 94.62 80 PRO A CA 1
ATOM 626 C C . PRO A 1 80 ? -23.516 6.445 28.203 1 94.62 80 PRO A C 1
ATOM 628 O O . PRO A 1 80 ? -24.203 5.883 27.344 1 94.62 80 PRO A O 1
ATOM 631 N N . ALA A 1 81 ? -24.109 6.988 29.266 1 93.31 81 ALA A N 1
ATOM 632 C CA . ALA A 1 81 ? -25.531 6.867 29.562 1 93.31 81 ALA A CA 1
ATOM 633 C C . ALA A 1 81 ? -26.328 7.992 28.891 1 93.31 81 ALA A C 1
ATOM 635 O O . ALA A 1 81 ? -27.547 7.961 28.875 1 93.31 81 ALA A O 1
ATOM 636 N N . ARG A 1 82 ? -25.656 8.992 28.359 1 93.12 82 ARG A N 1
ATOM 637 C CA . ARG A 1 82 ? -26.328 10.078 27.656 1 93.12 82 ARG A CA 1
ATOM 638 C C . ARG A 1 82 ? -27.156 9.547 26.484 1 93.12 82 ARG A C 1
ATOM 640 O O . ARG A 1 82 ? -26.812 8.523 25.891 1 93.12 82 ARG A O 1
ATOM 647 N N . PRO A 1 83 ? -28.188 10.25 26.141 1 91.25 83 PRO A N 1
ATOM 648 C CA . PRO A 1 83 ? -29 9.805 25 1 91.25 83 PRO A CA 1
ATOM 649 C C . PRO A 1 83 ? -28.203 9.711 23.719 1 91.25 83 PRO A C 1
ATOM 651 O O . PRO A 1 83 ? -27.359 10.57 23.438 1 91.25 83 PRO A O 1
ATOM 654 N N . LEU A 1 84 ? -28.406 8.711 22.969 1 90.94 84 LEU A N 1
ATOM 655 C CA . LEU A 1 84 ? -27.797 8.453 21.672 1 90.94 84 LEU A CA 1
ATOM 656 C C . LEU A 1 84 ? -26.344 8.016 21.828 1 90.94 84 LEU A C 1
ATOM 658 O O . LEU A 1 84 ? -25.594 7.961 20.844 1 90.94 84 LEU A O 1
ATOM 662 N N . CYS A 1 85 ? -25.906 7.879 23.016 1 95.31 85 CYS A N 1
ATOM 663 C CA . CYS A 1 85 ? -24.562 7.375 23.281 1 95.31 85 CYS A CA 1
ATOM 664 C C . CYS A 1 85 ? -24.609 5.914 23.703 1 95.31 85 CYS A C 1
ATOM 666 O O . CYS A 1 85 ? -25.688 5.328 23.844 1 95.31 85 CYS A O 1
ATOM 668 N N . SER A 1 86 ? -23.5 5.23 23.734 1 95.56 86 SER A N 1
ATOM 669 C CA . SER A 1 86 ? -23.344 3.84 24.156 1 95.56 86 SER A CA 1
ATOM 670 C C . SER A 1 86 ? -21.969 3.59 24.766 1 95.56 86 SER A C 1
ATOM 672 O O . SER A 1 86 ? -21.047 4.379 24.562 1 95.56 86 SER A O 1
ATOM 674 N N . PRO A 1 87 ? -21.906 2.586 25.578 1 94.62 87 PRO A N 1
ATOM 675 C CA . PRO A 1 87 ? -20.578 2.242 26.094 1 94.62 87 PRO A CA 1
ATOM 676 C C . PRO A 1 87 ? -19.594 1.87 25 1 94.62 87 PRO A C 1
ATOM 678 O O . PRO A 1 87 ? -20 1.395 23.938 1 94.62 87 PRO A O 1
ATOM 681 N N . ALA A 1 88 ? -18.328 2.166 25.281 1 95.31 88 ALA A N 1
ATOM 682 C CA . ALA A 1 88 ? -17.281 1.776 24.344 1 95.31 88 ALA A CA 1
ATOM 683 C C . ALA A 1 88 ? -17.312 0.276 24.062 1 95.31 88 ALA A C 1
ATOM 685 O O . ALA A 1 88 ? -17.641 -0.516 24.953 1 95.31 88 ALA A O 1
ATOM 686 N N . LYS A 1 89 ? -16.906 -0.088 22.922 1 91.75 89 LYS A N 1
ATOM 687 C CA . LYS A 1 89 ? -17.172 -1.452 22.469 1 91.75 89 LYS A CA 1
ATOM 688 C C . LYS A 1 89 ? -15.914 -2.311 22.562 1 91.75 89 LYS A C 1
ATOM 690 O O . LYS A 1 89 ? -15.945 -3.508 22.266 1 91.75 89 LYS A O 1
ATOM 695 N N . GLY A 1 90 ? -14.844 -1.688 22.953 1 88.94 90 GLY A N 1
ATOM 696 C CA . GLY A 1 90 ? -13.641 -2.463 23.188 1 88.94 90 GLY A CA 1
ATOM 697 C C . GLY A 1 90 ? -13.617 -3.139 24.547 1 88.94 90 GLY A C 1
ATOM 698 O O . GLY A 1 90 ? -14.391 -2.781 25.438 1 88.94 90 GLY A O 1
ATOM 699 N N . PRO A 1 91 ? -12.805 -4.125 24.734 1 86.06 91 PRO A N 1
ATOM 700 C CA . PRO A 1 91 ? -12.758 -4.863 25.984 1 86.06 91 PRO A CA 1
ATOM 701 C C . PRO A 1 91 ? -12.398 -3.975 27.188 1 86.06 91 PRO A C 1
ATOM 703 O O . PRO A 1 91 ? -12.836 -4.238 28.312 1 86.06 91 PRO A O 1
ATOM 706 N N . TRP A 1 92 ? -11.664 -2.912 26.969 1 90.19 92 TRP A N 1
ATOM 707 C CA . TRP A 1 92 ? -11.219 -2.049 28.047 1 90.19 92 TRP A CA 1
ATOM 708 C C . TRP A 1 92 ? -12.164 -0.864 28.234 1 90.19 92 TRP A C 1
ATOM 710 O O . TRP A 1 92 ? -12.125 -0.181 29.25 1 90.19 92 TRP A O 1
ATOM 720 N N . GLY A 1 93 ? -12.992 -0.672 27.25 1 87.5 93 GLY A N 1
ATOM 721 C CA . GLY A 1 93 ? -13.836 0.508 27.234 1 87.5 93 GLY A CA 1
ATOM 722 C C . GLY A 1 93 ? -14.828 0.554 28.375 1 87.5 93 GLY A C 1
ATOM 723 O O . GLY A 1 93 ? -14.758 1.442 29.234 1 87.5 93 GLY A O 1
ATOM 724 N N . PRO A 1 94 ? -15.625 -0.492 28.484 1 84.38 94 PRO A N 1
ATOM 725 C CA . PRO A 1 94 ? -16.625 -0.514 29.547 1 84.38 94 PRO A CA 1
ATOM 726 C C . PRO A 1 94 ? -16 -0.613 30.938 1 84.38 94 PRO A C 1
ATOM 728 O O . PRO A 1 94 ? -16.547 -0.07 31.906 1 84.38 94 PRO A O 1
ATOM 731 N N . LEU A 1 95 ? -14.883 -1.256 30.984 1 87.44 95 LEU A N 1
ATOM 732 C CA . LEU A 1 95 ? -14.188 -1.384 32.25 1 87.44 95 LEU A CA 1
ATOM 733 C C . LEU A 1 95 ? -13.742 -0.02 32.781 1 87.44 95 LEU A C 1
ATOM 735 O O . LEU A 1 95 ? -13.703 0.211 34 1 87.44 95 LEU A O 1
ATOM 739 N N . ALA A 1 96 ? -13.461 0.82 31.922 1 90.75 96 ALA A N 1
ATOM 740 C CA . ALA A 1 96 ? -12.984 2.152 32.281 1 90.75 96 ALA A CA 1
ATOM 741 C C . ALA A 1 96 ? -14.141 3.146 32.344 1 90.75 96 ALA A C 1
ATOM 743 O O . ALA A 1 96 ? -13.93 4.332 32.625 1 90.75 96 ALA A O 1
ATOM 744 N N . GLY A 1 97 ? -15.344 2.684 32.062 1 92.5 97 GLY A N 1
ATOM 745 C CA . GLY A 1 97 ? -16.516 3.543 32.094 1 92.5 97 GLY A CA 1
ATOM 746 C C . GLY A 1 97 ? -16.562 4.555 30.969 1 92.5 97 GLY A C 1
ATOM 747 O O . GLY A 1 97 ? -17.156 5.621 31.109 1 92.5 97 GLY A O 1
ATOM 748 N N . LEU A 1 98 ? -15.945 4.285 29.875 1 95 98 LEU A N 1
ATOM 749 C CA . LEU A 1 98 ? -15.898 5.207 28.75 1 95 98 LEU A CA 1
ATOM 750 C C . LEU A 1 98 ? -17 4.891 27.75 1 95 98 LEU A C 1
ATOM 752 O O . LEU A 1 98 ? -17.391 3.736 27.594 1 95 98 LEU A O 1
ATOM 756 N N . GLY A 1 99 ? -17.5 5.961 27.109 1 96.88 99 GLY A N 1
ATOM 757 C CA . GLY A 1 99 ? -18.469 5.773 26.047 1 96.88 99 GLY A CA 1
ATOM 758 C C . GLY A 1 99 ? -17.859 5.699 24.672 1 96.88 99 GLY A C 1
ATOM 759 O O . GLY A 1 99 ? -16.641 5.891 24.516 1 96.88 99 GLY A O 1
ATOM 760 N N . ASP A 1 100 ? -18.672 5.336 23.688 1 96.94 100 ASP A N 1
ATOM 761 C CA . ASP A 1 100 ? -18.266 5.18 22.297 1 96.94 100 ASP A CA 1
ATOM 762 C C . ASP A 1 100 ? -18.422 6.488 21.516 1 96.94 100 ASP A C 1
ATOM 764 O O . ASP A 1 100 ? -19.547 6.922 21.25 1 96.94 100 ASP A O 1
ATOM 768 N N . PRO A 1 101 ? -17.312 7.066 21.172 1 97.38 101 PRO A N 1
ATOM 769 C CA . PRO A 1 101 ? -17.453 8.289 20.375 1 97.38 101 PRO A CA 1
ATOM 770 C C . PRO A 1 101 ? -18.141 8.039 19.031 1 97.38 101 PRO A C 1
ATOM 772 O O . PRO A 1 101 ? -18.734 8.953 18.453 1 97.38 101 PRO A O 1
ATOM 775 N N . TYR A 1 102 ? -18.141 6.844 18.547 1 95.94 102 TYR A N 1
ATOM 776 C CA . TYR A 1 102 ? -18.656 6.488 17.234 1 95.94 102 TYR A CA 1
ATOM 777 C C . TYR A 1 102 ? -20.156 6.211 17.281 1 95.94 102 TYR A C 1
ATOM 779 O O . TYR A 1 102 ? -20.781 5.926 16.266 1 95.94 102 TYR A O 1
ATOM 787 N N . ALA A 1 103 ? -20.719 6.309 18.469 1 95.06 103 ALA A N 1
ATOM 788 C CA . ALA A 1 103 ? -22.172 6.301 18.594 1 95.06 103 ALA A CA 1
ATOM 789 C C . ALA A 1 103 ? -22.781 7.551 17.953 1 95.06 103 ALA A C 1
ATOM 791 O O . ALA A 1 103 ? -23.938 7.531 17.516 1 95.06 103 ALA A O 1
ATOM 792 N N . ARG A 1 104 ? -21.969 8.594 18.031 1 92.19 104 ARG A N 1
ATOM 793 C CA . ARG A 1 104 ? -22.375 9.812 17.328 1 92.19 104 ARG A CA 1
ATOM 794 C C . ARG A 1 104 ? -22.281 9.625 15.82 1 92.19 104 ARG A C 1
ATOM 796 O O . ARG A 1 104 ? -21.188 9.422 15.281 1 92.19 104 ARG A O 1
ATOM 803 N N . ALA A 1 105 ? -23.344 9.836 15.172 1 88.19 105 ALA A N 1
ATOM 804 C CA . ALA A 1 105 ? -23.391 9.641 13.727 1 88.19 105 ALA A CA 1
ATOM 805 C C . ALA A 1 105 ? -22.406 10.562 13.016 1 88.19 105 ALA A C 1
ATOM 807 O O . ALA A 1 105 ? -22.234 11.727 13.406 1 88.19 105 ALA A O 1
ATOM 808 N N . THR A 1 106 ? -21.641 10.141 12.078 1 87.44 106 THR A N 1
ATOM 809 C CA . THR A 1 106 ? -20.781 10.875 11.156 1 87.44 106 THR A CA 1
ATOM 810 C C . THR A 1 106 ? -19.438 11.18 11.805 1 87.44 106 THR A C 1
ATOM 812 O O . THR A 1 106 ? -18.625 11.922 11.242 1 87.44 106 THR A O 1
ATOM 815 N N . TYR A 1 107 ? -19.328 10.727 13.109 1 94.06 107 TYR A N 1
ATOM 816 C CA . TYR A 1 107 ? -17.969 10.844 13.633 1 94.06 107 TYR A CA 1
ATOM 817 C C . TYR A 1 107 ? -17.031 9.867 12.938 1 94.06 107 TYR A C 1
ATOM 819 O O . TYR A 1 107 ? -17.031 8.672 13.227 1 94.06 107 TYR A O 1
ATOM 827 N N . ARG A 1 108 ? -16.172 10.398 12.086 1 91.94 108 ARG A N 1
ATOM 828 C CA . ARG A 1 108 ? -15.312 9.586 11.234 1 91.94 108 ARG A CA 1
ATOM 829 C C . ARG A 1 108 ? -13.844 9.93 11.453 1 91.94 108 ARG A C 1
ATOM 831 O O . ARG A 1 108 ? -13.07 10.023 10.492 1 91.94 108 ARG A O 1
ATOM 838 N N . TYR A 1 109 ? -13.492 10.203 12.703 1 93.75 109 TYR A N 1
ATOM 839 C CA . TYR A 1 109 ? -12.141 10.609 13.078 1 93.75 109 TYR A CA 1
ATOM 840 C C . TYR A 1 109 ? -11.57 9.664 14.125 1 93.75 109 TYR A C 1
ATOM 842 O O . TYR A 1 109 ? -12.273 8.805 14.656 1 93.75 109 TYR A O 1
ATOM 850 N N . THR A 1 110 ? -10.281 9.766 14.352 1 95.94 110 THR A N 1
ATOM 851 C CA . THR A 1 110 ? -9.68 9.008 15.445 1 95.94 110 THR A CA 1
ATOM 852 C C . THR A 1 110 ? -10.305 9.398 16.781 1 95.94 110 THR A C 1
ATOM 854 O O . THR A 1 110 ? -10.695 10.555 16.969 1 95.94 110 THR A O 1
ATOM 857 N N . SER A 1 111 ? -10.398 8.461 17.688 1 96.81 111 SER A N 1
ATOM 858 C CA . SER A 1 111 ? -10.938 8.703 19.016 1 96.81 111 SER A CA 1
ATOM 859 C C . SER A 1 111 ? -10.07 9.68 19.797 1 96.81 111 SER A C 1
ATOM 861 O O . SER A 1 111 ? -10.531 10.312 20.75 1 96.81 111 SER A O 1
ATOM 863 N N . LEU A 1 112 ? -8.875 9.867 19.344 1 96.62 112 LEU A N 1
ATOM 864 C CA . LEU A 1 112 ? -7.945 10.766 20.031 1 96.62 112 LEU A CA 1
ATOM 865 C C . LEU A 1 112 ? -8.414 12.211 19.922 1 96.62 112 LEU A C 1
ATOM 867 O O . LEU A 1 112 ? -8.211 13 20.844 1 96.62 112 LEU A O 1
ATOM 871 N N . ILE A 1 113 ? -9.016 12.586 18.844 1 97 113 ILE A N 1
ATOM 872 C CA . ILE A 1 113 ? -9.508 13.945 18.672 1 97 113 ILE A CA 1
ATOM 873 C C . ILE A 1 113 ? -10.68 14.188 19.625 1 97 113 ILE A C 1
ATOM 875 O O . ILE A 1 113 ? -10.773 15.25 20.25 1 97 113 ILE A O 1
ATOM 879 N N . ALA A 1 114 ? -11.586 13.227 19.703 1 97.25 114 ALA A N 1
ATOM 880 C CA . ALA A 1 114 ? -12.695 13.336 20.656 1 97.25 114 ALA A CA 1
ATOM 881 C C . ALA A 1 114 ? -12.172 13.461 22.078 1 97.25 114 ALA A C 1
ATOM 883 O O . ALA A 1 114 ? -12.68 14.266 22.859 1 97.25 114 ALA A O 1
ATOM 884 N N . LEU A 1 115 ? -11.188 12.648 22.391 1 95.94 115 LEU A N 1
ATOM 885 C CA . LEU A 1 115 ? -10.594 12.688 23.719 1 95.94 115 LEU A CA 1
ATOM 886 C C . LEU A 1 115 ? -9.992 14.055 24.016 1 95.94 115 LEU A C 1
ATOM 888 O O . LEU A 1 115 ? -10.094 14.555 25.141 1 95.94 115 LEU A O 1
ATOM 892 N N . LEU A 1 116 ? -9.406 14.656 23.047 1 96.62 116 LEU A N 1
ATOM 893 C CA . LEU A 1 116 ? -8.797 15.977 23.188 1 96.62 116 LEU A CA 1
ATOM 894 C C . LEU A 1 116 ? -9.859 17.031 23.484 1 96.62 116 LEU A C 1
ATOM 896 O O . LEU A 1 116 ? -9.562 18.062 24.109 1 96.62 116 LEU A O 1
ATOM 900 N N . LEU A 1 117 ? -11.07 16.766 23.109 1 97.62 117 LEU A N 1
ATOM 901 C CA . LEU A 1 117 ? -12.109 17.781 23.219 1 97.62 117 LEU A CA 1
ATOM 902 C C . LEU A 1 117 ? -13.008 17.531 24.422 1 97.62 117 LEU A C 1
ATOM 904 O O . LEU A 1 117 ? -14.016 18.203 24.609 1 97.62 117 LEU A O 1
ATOM 908 N N . VAL A 1 118 ? -12.656 16.609 25.234 1 96.31 118 VAL A N 1
ATOM 909 C CA . VAL A 1 118 ? -13.422 16.297 26.438 1 96.31 118 VAL A CA 1
ATOM 910 C C . VAL A 1 118 ? -13.586 17.547 27.281 1 96.31 118 VAL A C 1
ATOM 912 O O . VAL A 1 118 ? -14.648 17.781 27.859 1 96.31 118 VAL A O 1
ATOM 915 N N . PRO A 1 119 ? -12.633 18.469 27.375 1 97.06 119 PRO A N 1
ATOM 916 C CA . PRO A 1 119 ? -12.781 19.688 28.172 1 97.06 119 PRO A CA 1
ATOM 917 C C . PRO A 1 119 ? -13.867 20.625 27.641 1 97.06 119 PRO A C 1
ATOM 919 O O . PRO A 1 119 ? -14.25 21.578 28.312 1 97.06 119 PRO A O 1
ATOM 922 N N . ASN A 1 120 ? -14.305 20.375 26.375 1 97.06 120 ASN A N 1
ATOM 923 C CA . ASN A 1 120 ? -15.469 21.125 25.922 1 97.06 120 ASN A CA 1
ATOM 924 C C . ASN A 1 120 ? -16.641 21 26.891 1 97.06 120 ASN A C 1
ATOM 926 O O . ASN A 1 120 ? -17.453 21.906 27 1 97.06 120 ASN A O 1
ATOM 930 N N . GLU A 1 121 ? -16.75 19.844 27.578 1 93.56 121 GLU A N 1
ATOM 931 C CA . GLU A 1 121 ? -17.859 19.547 28.484 1 93.56 121 GLU A CA 1
ATOM 932 C C . GLU A 1 121 ? -17.625 20.156 29.859 1 93.56 121 GLU A C 1
ATOM 934 O O . GLU A 1 121 ? -18.578 20.547 30.547 1 93.56 121 GLU A O 1
ATOM 939 N N . TRP A 1 122 ? -16.406 20.297 30.312 1 92.75 122 TRP A N 1
ATOM 940 C CA . TRP A 1 122 ? -16.172 20.672 31.703 1 92.75 122 TRP A CA 1
ATOM 941 C C . TRP A 1 122 ? -15.648 22.094 31.797 1 92.75 122 TRP A C 1
ATOM 943 O O . TRP A 1 122 ? -15.797 22.75 32.844 1 92.75 122 TRP A O 1
ATOM 953 N N . VAL A 1 123 ? -15.023 22.562 30.781 1 94.56 123 VAL A N 1
ATOM 954 C CA . VAL A 1 123 ? -14.438 23.906 30.828 1 94.56 123 VAL A CA 1
ATOM 955 C C . VAL A 1 123 ? -15.328 24.875 30.062 1 94.56 123 VAL A C 1
ATOM 957 O O . VAL A 1 123 ? -15.945 25.766 30.656 1 94.56 123 VAL A O 1
ATOM 960 N N . HIS A 1 124 ? -15.398 24.75 28.766 1 95.12 124 HIS A N 1
ATOM 961 C CA . HIS A 1 124 ? -16.172 25.625 27.906 1 95.12 124 HIS A CA 1
ATOM 962 C C . HIS A 1 124 ? -16.344 25.016 26.516 1 95.12 124 HIS A C 1
ATOM 964 O O . HIS A 1 124 ? -15.406 24.406 25.984 1 95.12 124 HIS A O 1
ATOM 970 N N . PRO A 1 125 ? -17.453 25.219 25.906 1 94.62 125 PRO A N 1
ATOM 971 C CA . PRO A 1 125 ? -17.688 24.641 24.578 1 94.62 125 PRO A CA 1
ATOM 972 C C . PRO A 1 125 ? -16.688 25.125 23.531 1 94.62 125 PRO A C 1
ATOM 974 O O . PRO A 1 125 ? -16.516 24.484 22.5 1 94.62 125 PRO A O 1
ATOM 977 N N . ALA A 1 126 ? -16.062 26.203 23.797 1 95.62 126 ALA A N 1
ATOM 978 C CA . ALA A 1 126 ? -15.133 26.781 22.828 1 95.62 126 ALA A CA 1
ATOM 979 C C . ALA A 1 126 ? -13.703 26.328 23.109 1 95.62 126 ALA A C 1
ATOM 981 O O . ALA A 1 126 ? -12.766 26.766 22.438 1 95.62 126 ALA A O 1
ATOM 982 N N . PHE A 1 127 ? -13.516 25.531 24.062 1 97.12 127 PHE A N 1
ATOM 983 C CA . PHE A 1 127 ? -12.18 25.062 24.422 1 97.12 127 PHE A CA 1
ATOM 984 C C . PHE A 1 127 ? -11.469 24.469 23.219 1 97.12 127 PHE A C 1
ATOM 986 O O . PHE A 1 127 ? -10.312 24.797 22.938 1 97.12 127 PHE A O 1
ATOM 993 N N . GLY A 1 128 ? -12.148 23.531 22.516 1 97.94 128 GLY A N 1
ATOM 994 C CA . GLY A 1 128 ? -11.562 22.875 21.359 1 97.94 128 GLY A CA 1
ATOM 995 C C . GLY A 1 128 ? -11.133 23.844 20.281 1 97.94 128 GLY A C 1
ATOM 996 O O . GLY A 1 128 ? -10.062 23.688 19.688 1 97.94 128 GLY A O 1
ATOM 997 N N . LYS A 1 129 ? -11.938 24.859 20.047 1 97.88 129 LYS A N 1
ATOM 998 C CA . LYS A 1 129 ? -11.586 25.875 19.062 1 97.88 129 LYS A CA 1
ATOM 999 C C . LYS A 1 129 ? -10.312 26.609 19.484 1 97.88 129 LYS A C 1
ATOM 1001 O O . LYS A 1 129 ? -9.469 26.938 18.641 1 97.88 129 LYS A O 1
ATOM 1006 N N . GLY A 1 130 ? -10.281 26.891 20.766 1 97.62 130 GLY A N 1
ATOM 1007 C CA . GLY A 1 130 ? -9.062 27.484 21.281 1 97.62 130 GLY A CA 1
ATOM 1008 C C . GLY A 1 130 ? -7.836 26.625 21.078 1 97.62 130 GLY A C 1
ATOM 1009 O O . GLY A 1 130 ? -6.77 27.109 20.703 1 97.62 130 GLY A O 1
ATOM 1010 N N . LEU A 1 131 ? -7.988 25.359 21.359 1 97.81 131 LEU A N 1
ATOM 1011 C CA . LEU A 1 131 ? -6.902 24.406 21.188 1 97.81 131 LEU A CA 1
ATOM 1012 C C . LEU A 1 131 ? -6.449 24.359 19.734 1 97.81 131 LEU A C 1
ATOM 1014 O O . LEU A 1 131 ? -5.25 24.328 19.453 1 97.81 131 LEU A O 1
ATOM 1018 N N . PHE A 1 132 ? -7.383 24.312 18.797 1 98.25 132 PHE A N 1
ATOM 1019 C CA . PHE A 1 132 ? -7.066 24.25 17.375 1 98.25 132 PHE A CA 1
ATOM 1020 C C . PHE A 1 132 ? -6.375 25.531 16.906 1 98.25 132 PHE A C 1
ATOM 1022 O O . PHE A 1 132 ? -5.43 25.484 16.125 1 98.25 132 PHE A O 1
ATOM 1029 N N . ALA A 1 133 ? -6.852 26.641 17.422 1 98 133 ALA A N 1
ATOM 1030 C CA . ALA A 1 133 ? -6.207 27.922 17.109 1 98 133 ALA A CA 1
ATOM 1031 C C . ALA A 1 133 ? -4.781 27.953 17.656 1 98 133 ALA A C 1
ATOM 1033 O O . ALA A 1 133 ? -3.875 28.469 17 1 98 133 ALA A O 1
ATOM 1034 N N . LEU A 1 134 ? -4.598 27.438 18.844 1 97.75 134 LEU A N 1
ATOM 1035 C CA . LEU A 1 134 ? -3.258 27.359 19.422 1 97.75 134 LEU A CA 1
ATOM 1036 C C . LEU A 1 134 ? -2.35 26.469 18.578 1 97.75 134 LEU A C 1
ATOM 1038 O O . LEU A 1 134 ? -1.179 26.797 18.375 1 97.75 134 LEU A O 1
ATOM 1042 N N . ALA A 1 135 ? -2.869 25.344 18.141 1 97.88 135 ALA A N 1
ATOM 1043 C CA . ALA A 1 135 ? -2.098 24.453 17.281 1 97.88 135 ALA A CA 1
ATOM 1044 C C . ALA A 1 135 ? -1.673 25.141 16 1 97.88 135 ALA A C 1
ATOM 1046 O O . ALA A 1 135 ? -0.575 24.906 15.484 1 97.88 135 ALA A O 1
ATOM 1047 N N . ASP A 1 136 ? -2.512 25.938 15.531 1 97 136 ASP A N 1
ATOM 1048 C CA . ASP A 1 136 ? -2.197 26.75 14.352 1 97 136 ASP A CA 1
ATOM 1049 C C . ASP A 1 136 ? -0.97 27.625 14.594 1 97 136 ASP A C 1
ATOM 1051 O O . ASP A 1 136 ? -0.096 27.734 13.734 1 97 136 ASP A O 1
ATOM 1055 N N . LEU A 1 137 ? -0.964 28.281 15.703 1 97.56 137 LEU A N 1
ATOM 1056 C CA . LEU A 1 137 ? 0.165 29.125 16.062 1 97.56 137 LEU A CA 1
ATOM 1057 C C . LEU A 1 137 ? 1.435 28.312 16.234 1 97.56 137 LEU A C 1
ATOM 1059 O O . LEU A 1 137 ? 2.52 28.734 15.828 1 97.56 137 LEU A O 1
ATOM 1063 N N . VAL A 1 138 ? 1.272 27.125 16.797 1 97.69 138 VAL A N 1
ATOM 1064 C CA . VAL A 1 138 ? 2.406 26.234 17 1 97.69 138 VAL A CA 1
ATOM 1065 C C . VAL A 1 138 ? 2.996 25.828 15.648 1 97.69 138 VAL A C 1
ATOM 1067 O O . VAL A 1 138 ? 4.219 25.781 15.484 1 97.69 138 VAL A O 1
ATOM 1070 N N . VAL A 1 139 ? 2.141 25.531 14.711 1 98.12 139 VAL A N 1
ATOM 1071 C CA . VAL A 1 139 ? 2.605 25.188 13.375 1 98.12 139 VAL A CA 1
ATOM 1072 C C . VAL A 1 139 ? 3.463 26.328 12.82 1 98.12 139 VAL A C 1
ATOM 1074 O O . VAL A 1 139 ? 4.535 26.094 12.258 1 98.12 139 VAL A O 1
ATOM 1077 N N . GLY A 1 140 ? 2.975 27.578 13 1 97.25 140 GLY A N 1
ATOM 1078 C CA . GLY A 1 140 ? 3.752 28.734 12.562 1 97.25 140 GLY A CA 1
ATOM 1079 C C . GLY A 1 140 ? 5.121 28.797 13.219 1 97.25 140 GLY A C 1
ATOM 1080 O O . GLY A 1 140 ? 6.121 29.062 12.547 1 97.25 140 GLY A O 1
ATOM 1081 N N . CYS A 1 141 ? 5.16 28.531 14.469 1 96.56 141 CYS A N 1
ATOM 1082 C CA . CYS A 1 141 ? 6.418 28.562 15.203 1 96.56 141 CYS A CA 1
ATOM 1083 C C . CYS A 1 141 ? 7.359 27.453 14.727 1 96.56 141 CYS A C 1
ATOM 1085 O O . CYS A 1 141 ? 8.562 27.688 14.578 1 96.56 141 CYS A O 1
ATOM 1087 N N . LEU A 1 142 ? 6.828 26.297 14.492 1 96.81 142 LEU A N 1
ATOM 1088 C CA . LEU A 1 142 ? 7.625 25.188 14.008 1 96.81 142 LEU A CA 1
ATOM 1089 C C . LEU A 1 142 ? 8.211 25.484 12.633 1 96.81 142 LEU A C 1
ATOM 1091 O O . LEU A 1 142 ? 9.375 25.188 12.367 1 96.81 142 LEU A O 1
ATOM 1095 N N . LEU A 1 143 ? 7.422 26.078 11.828 1 96.5 143 LEU A N 1
ATOM 1096 C CA . LEU A 1 143 ? 7.863 26.422 10.484 1 96.5 143 LEU A CA 1
ATOM 1097 C C . LEU A 1 143 ? 8.992 27.453 10.531 1 96.5 143 LEU A C 1
ATOM 1099 O O . LEU A 1 143 ? 9.969 27.328 9.797 1 96.5 143 LEU A O 1
ATOM 1103 N N . TYR A 1 144 ? 8.82 28.438 11.352 1 94.44 144 TYR A N 1
ATOM 1104 C CA . TYR A 1 144 ? 9.844 29.469 11.508 1 94.44 144 TYR A CA 1
ATOM 1105 C C . TYR A 1 144 ? 11.172 28.859 11.938 1 94.44 144 TYR A C 1
ATOM 1107 O O . TYR A 1 144 ? 12.219 29.141 11.344 1 94.44 144 TYR A O 1
ATOM 1115 N N . ARG A 1 145 ? 11.078 28.016 12.922 1 93.44 145 ARG A N 1
ATOM 1116 C CA . ARG A 1 145 ? 12.281 27.359 13.414 1 93.44 145 ARG A CA 1
ATOM 1117 C C . ARG A 1 145 ? 12.914 26.484 12.344 1 93.44 145 ARG A C 1
ATOM 1119 O O . ARG A 1 145 ? 14.141 26.438 12.211 1 93.44 145 ARG A O 1
ATOM 1126 N N . LEU A 1 146 ? 12.109 25.781 11.664 1 93.94 146 LEU A N 1
ATOM 1127 C CA . LEU A 1 146 ? 12.586 24.922 10.586 1 93.94 146 LEU A CA 1
ATOM 1128 C C . LEU A 1 146 ? 13.328 25.734 9.523 1 93.94 146 LEU A C 1
ATOM 1130 O O . LEU A 1 146 ? 14.414 25.359 9.094 1 93.94 146 LEU A O 1
ATOM 1134 N N . LEU A 1 147 ? 12.781 26.875 9.141 1 92.44 147 LEU A N 1
ATOM 1135 C CA . LEU A 1 147 ? 13.359 27.719 8.102 1 92.44 147 LEU A CA 1
ATOM 1136 C C . LEU A 1 147 ? 14.664 28.359 8.57 1 92.44 147 LEU A C 1
ATOM 1138 O O . LEU A 1 147 ? 15.625 28.438 7.812 1 92.44 147 LEU A O 1
ATOM 1142 N N . VAL A 1 148 ? 14.695 28.797 9.766 1 89.44 148 VAL A N 1
ATOM 1143 C CA . VAL A 1 148 ? 15.883 29.453 10.32 1 89.44 148 VAL A CA 1
ATOM 1144 C C . VAL A 1 148 ? 17.031 28.438 10.398 1 89.44 148 VAL A C 1
ATOM 1146 O O . VAL A 1 148 ? 18.172 28.766 10.062 1 89.44 148 VAL A O 1
ATOM 1149 N N . ARG A 1 149 ? 16.734 27.25 10.75 1 86.81 149 ARG A N 1
ATOM 1150 C CA . ARG A 1 149 ? 17.75 26.219 10.898 1 86.81 149 ARG A CA 1
ATOM 1151 C C . ARG A 1 149 ? 18.297 25.797 9.531 1 86.81 149 ARG A C 1
ATOM 1153 O O . ARG A 1 149 ? 19.484 25.5 9.398 1 86.81 149 ARG A O 1
ATOM 1160 N N . ARG A 1 150 ? 17.484 25.656 8.625 1 81.62 150 ARG A N 1
ATOM 1161 C CA . ARG A 1 150 ? 17.891 25.266 7.281 1 81.62 150 ARG A CA 1
ATOM 1162 C C . ARG A 1 150 ? 18.812 26.312 6.652 1 81.62 150 ARG A C 1
ATOM 1164 O O . ARG A 1 150 ? 19.719 25.969 5.906 1 81.62 150 ARG A O 1
ATOM 1171 N N . ARG A 1 151 ? 18.531 27.531 6.648 1 65.81 151 ARG A N 1
ATOM 1172 C CA . ARG A 1 151 ? 19.281 28.625 6.039 1 65.81 151 ARG A CA 1
ATOM 1173 C C . ARG A 1 151 ? 20.609 28.844 6.75 1 65.81 151 ARG A C 1
ATOM 1175 O O . ARG A 1 151 ? 21.594 29.25 6.129 1 65.81 151 ARG A O 1
ATOM 1182 N N . THR A 1 152 ? 20.672 28.734 7.98 1 55.34 152 THR A N 1
ATOM 1183 C CA . THR A 1 152 ? 21.953 28.844 8.648 1 55.34 152 THR A CA 1
ATOM 1184 C C . THR A 1 152 ? 22.953 27.844 8.055 1 55.34 152 THR A C 1
ATOM 1186 O O . THR A 1 152 ? 24.156 28.125 7.984 1 55.34 152 THR A O 1
ATOM 1189 N N . ASP A 1 153 ? 22.531 26.766 7.562 1 49.62 153 ASP A N 1
ATOM 1190 C CA . ASP A 1 153 ? 23.438 25.812 6.918 1 49.62 153 ASP A CA 1
ATOM 1191 C C . ASP A 1 153 ? 23.797 26.266 5.504 1 49.62 153 ASP A C 1
ATOM 1193 O O . ASP A 1 153 ? 24.859 25.922 4.988 1 49.62 153 ASP A O 1
ATOM 1197 N N . ALA A 1 154 ? 22.781 26.984 4.953 1 48 154 ALA A N 1
ATOM 1198 C CA . ALA A 1 154 ? 23.062 27.5 3.615 1 48 154 ALA A CA 1
ATOM 1199 C C . ALA A 1 154 ? 23.328 29 3.658 1 48 154 ALA A C 1
ATOM 1201 O O . ALA A 1 154 ? 22.859 29.703 4.551 1 48 154 ALA A O 1
ATOM 1202 N N . SER A 1 155 ? 24.344 29.578 3.123 1 44.03 155 SER A N 1
ATOM 1203 C CA . SER A 1 155 ? 24.906 30.906 3.229 1 44.03 155 SER A CA 1
ATOM 1204 C C . SER A 1 155 ? 23.828 31.953 3.408 1 44.03 155 SER A C 1
ATOM 1206 O O . SER A 1 155 ? 24.016 32.969 4.113 1 44.03 155 SER A O 1
ATOM 1208 N N . SER A 1 156 ? 22.859 32.344 2.439 1 42.88 156 SER A N 1
ATOM 1209 C CA . SER A 1 156 ? 22.344 33.688 2.244 1 42.88 156 SER A CA 1
ATOM 1210 C C . SER A 1 156 ? 21.078 33.938 3.059 1 42.88 156 SER A C 1
ATOM 1212 O O . SER A 1 156 ? 20.547 35.031 3.072 1 42.88 156 SER A O 1
ATOM 1214 N N . SER A 1 157 ? 19.906 33.188 2.947 1 50.84 157 SER A N 1
ATOM 1215 C CA . SER A 1 157 ? 18.562 33.75 3.139 1 50.84 157 SER A CA 1
ATOM 1216 C C . SER A 1 157 ? 18.266 33.938 4.617 1 50.84 157 SER A C 1
ATOM 1218 O O . SER A 1 157 ? 18.438 33.031 5.426 1 50.84 157 SER A O 1
ATOM 1220 N N . SER A 1 158 ? 18.031 35.281 5.141 1 62.78 158 SER A N 1
ATOM 1221 C CA . SER A 1 158 ? 17.953 35.969 6.43 1 62.78 158 SER A CA 1
ATOM 1222 C C . SER A 1 158 ? 16.75 35.5 7.238 1 62.78 158 SER A C 1
ATOM 1224 O O . SER A 1 158 ? 15.797 34.969 6.68 1 62.78 158 SER A O 1
ATOM 1226 N N . SER A 1 159 ? 16.891 35.25 8.578 1 72.62 159 SER A N 1
ATOM 1227 C CA . SER A 1 159 ? 15.844 35.156 9.594 1 72.62 159 SER A CA 1
ATOM 1228 C C . SER A 1 159 ? 14.648 36.031 9.234 1 72.62 159 SER A C 1
ATOM 1230 O O . SER A 1 159 ? 13.508 35.688 9.531 1 72.62 159 SER A O 1
ATOM 1232 N N . SER A 1 160 ? 14.977 37.031 8.508 1 78.12 160 SER A N 1
ATOM 1233 C CA . SER A 1 160 ? 13.914 37.938 8.086 1 78.12 160 SER A CA 1
ATOM 1234 C C . SER A 1 160 ? 13.039 37.281 7.012 1 78.12 160 SER A C 1
ATOM 1236 O O . SER A 1 160 ? 11.812 37.406 7.047 1 78.12 160 SER A O 1
ATOM 1238 N N . TYR A 1 161 ? 13.633 36.656 6.191 1 82.25 161 TYR A N 1
ATOM 1239 C CA . TYR A 1 161 ? 12.891 35.969 5.141 1 82.25 161 TYR A CA 1
ATOM 1240 C C . TYR A 1 161 ? 11.969 34.906 5.723 1 82.25 161 TYR A C 1
ATOM 1242 O O . TYR A 1 161 ? 10.797 34.844 5.348 1 82.25 161 TYR A O 1
ATOM 1250 N N . ALA A 1 162 ? 12.539 34.188 6.629 1 86.81 162 ALA A N 1
ATOM 1251 C CA . ALA A 1 162 ? 11.75 33.156 7.281 1 86.81 162 ALA A CA 1
ATOM 1252 C C . ALA A 1 162 ? 10.547 33.75 8.008 1 86.81 162 ALA A C 1
ATOM 1254 O O . ALA A 1 162 ? 9.43 33.25 7.867 1 86.81 162 ALA A O 1
ATOM 1255 N N . ALA A 1 163 ? 10.781 34.781 8.734 1 87.38 163 ALA A N 1
ATOM 1256 C CA . ALA A 1 163 ? 9.719 35.438 9.492 1 87.38 163 ALA A CA 1
ATOM 1257 C C . ALA A 1 163 ? 8.625 35.969 8.562 1 87.38 163 ALA A C 1
ATOM 1259 O O . ALA A 1 163 ? 7.434 35.75 8.812 1 87.38 163 ALA A O 1
ATOM 1260 N N . ASN A 1 164 ? 9 36.562 7.527 1 88.56 164 ASN A N 1
ATOM 1261 C CA . ASN A 1 164 ? 8.039 37.156 6.59 1 88.56 164 ASN A CA 1
ATOM 1262 C C . ASN A 1 164 ? 7.246 36.062 5.867 1 88.56 164 ASN A C 1
ATOM 1264 O O . ASN A 1 164 ? 6.031 36.188 5.703 1 88.56 164 ASN A O 1
ATOM 1268 N N . ALA A 1 165 ? 7.891 35.031 5.477 1 89.5 165 ALA A N 1
ATOM 1269 C CA . ALA A 1 165 ? 7.23 33.969 4.75 1 89.5 165 ALA A CA 1
ATOM 1270 C C . ALA A 1 165 ? 6.207 33.25 5.633 1 89.5 165 ALA A C 1
ATOM 1272 O O . ALA A 1 165 ? 5.062 33.031 5.223 1 89.5 165 ALA A O 1
ATOM 1273 N N . VAL A 1 166 ? 6.609 32.938 6.809 1 94 166 VAL A N 1
ATOM 1274 C CA . VAL A 1 166 ? 5.73 32.219 7.73 1 94 166 VAL A CA 1
ATOM 1275 C C . VAL A 1 166 ? 4.566 33.125 8.133 1 94 166 VAL A C 1
ATOM 1277 O O . VAL A 1 166 ? 3.42 32.656 8.195 1 94 166 VAL A O 1
ATOM 1280 N N . ALA A 1 167 ? 4.895 34.375 8.375 1 92.25 167 ALA A N 1
ATOM 1281 C CA . ALA A 1 167 ? 3.857 35.344 8.75 1 92.25 167 ALA A CA 1
ATOM 1282 C C . ALA A 1 167 ? 2.83 35.5 7.637 1 92.25 167 ALA A C 1
ATOM 1284 O O . ALA A 1 167 ? 1.622 35.406 7.879 1 92.25 167 ALA A O 1
ATOM 1285 N N . ALA A 1 168 ? 3.258 35.656 6.465 1 90.38 168 ALA A N 1
ATOM 1286 C CA . ALA A 1 168 ? 2.387 35.969 5.332 1 90.38 168 ALA A CA 1
ATOM 1287 C C . ALA A 1 168 ? 1.592 34.719 4.91 1 90.38 168 ALA A C 1
ATOM 1289 O O . ALA A 1 168 ? 0.397 34.812 4.621 1 90.38 168 ALA A O 1
ATOM 1290 N N . ILE A 1 169 ? 2.178 33.594 4.906 1 92.75 169 ILE A N 1
ATOM 1291 C CA . ILE A 1 169 ? 1.568 32.406 4.301 1 92.75 169 ILE A CA 1
ATOM 1292 C C . ILE A 1 169 ? 0.737 31.672 5.344 1 92.75 169 ILE A C 1
ATOM 1294 O O . ILE A 1 169 ? -0.289 31.078 5.016 1 92.75 169 ILE A O 1
ATOM 1298 N N . TRP A 1 170 ? 1.2 31.734 6.605 1 95.75 170 TRP A N 1
ATOM 1299 C CA . TRP A 1 170 ? 0.55 30.859 7.57 1 95.75 170 TRP A CA 1
ATOM 1300 C C . TRP A 1 170 ? -0.063 31.656 8.711 1 95.75 170 TRP A C 1
ATOM 1302 O O . TRP A 1 170 ? -1.286 31.703 8.859 1 95.75 170 TRP A O 1
ATOM 1312 N N . LEU A 1 171 ? 0.648 32.5 9.406 1 96.19 171 LEU A N 1
ATOM 1313 C CA . LEU A 1 171 ? 0.22 33.125 10.664 1 96.19 171 LEU A CA 1
ATOM 1314 C C . LEU A 1 171 ? -0.868 34.156 10.43 1 96.19 171 LEU A C 1
ATOM 1316 O O . LEU A 1 171 ? -1.873 34.188 11.141 1 96.19 171 LEU A O 1
ATOM 1320 N N . LEU A 1 172 ? -0.718 34.969 9.391 1 95.5 172 LEU A N 1
ATOM 1321 C CA . LEU A 1 172 ? -1.646 36.062 9.195 1 95.5 172 LEU A CA 1
ATOM 1322 C C . LEU A 1 172 ? -2.59 35.781 8.031 1 95.5 172 LEU A C 1
ATOM 1324 O O . LEU A 1 172 ? -3.293 36.688 7.562 1 95.5 172 LEU A O 1
ATOM 1328 N N . ASN A 1 173 ? -2.559 34.562 7.547 1 94 173 ASN A N 1
ATOM 1329 C CA . ASN A 1 173 ? -3.473 34.125 6.492 1 94 173 ASN A CA 1
ATOM 1330 C C . ASN A 1 173 ? -4.895 33.938 7.02 1 94 173 ASN A C 1
ATOM 1332 O O . ASN A 1 173 ? -5.152 33.062 7.84 1 94 173 ASN A O 1
ATOM 1336 N N . PRO A 1 174 ? -5.855 34.719 6.527 1 91.56 174 PRO A N 1
ATOM 1337 C CA . PRO A 1 174 ? -7.219 34.656 7.07 1 91.56 174 PRO A CA 1
ATOM 1338 C C . PRO A 1 174 ? -7.902 33.312 6.805 1 91.56 174 PRO A C 1
ATOM 1340 O O . PRO A 1 174 ? -8.734 32.875 7.598 1 91.56 174 PRO A O 1
ATOM 1343 N N . ILE A 1 175 ? -7.531 32.719 5.715 1 89.81 175 ILE A N 1
ATOM 1344 C CA . ILE A 1 175 ? -8.125 31.406 5.395 1 89.81 175 ILE A CA 1
ATOM 1345 C C . ILE A 1 175 ? -7.75 30.391 6.473 1 89.81 175 ILE A C 1
ATOM 1347 O O . ILE A 1 175 ? -8.609 29.656 6.961 1 89.81 175 ILE A O 1
ATOM 1351 N N . ILE A 1 176 ? -6.527 30.453 6.859 1 94.94 176 ILE A N 1
ATOM 1352 C CA . ILE A 1 176 ? -6.02 29.5 7.852 1 94.94 176 ILE A CA 1
ATOM 1353 C C . ILE A 1 176 ? -6.629 29.812 9.219 1 94.94 176 ILE A C 1
ATOM 1355 O O . ILE A 1 176 ? -7.098 28.906 9.914 1 94.94 176 ILE A O 1
ATOM 1359 N N . ALA A 1 177 ? -6.676 31.094 9.562 1 96.25 177 ALA A N 1
ATOM 1360 C CA . ALA A 1 177 ? -7.238 31.516 10.844 1 96.25 177 ALA A CA 1
ATOM 1361 C C . ALA A 1 177 ? -8.719 31.156 10.938 1 96.25 177 ALA A C 1
ATOM 1363 O O . ALA A 1 177 ? -9.188 30.719 11.992 1 96.25 177 ALA A O 1
ATOM 1364 N N . ASN A 1 178 ? -9.406 31.328 9.867 1 95.12 178 ASN A N 1
ATOM 1365 C CA . ASN A 1 178 ? -10.828 31.016 9.836 1 95.12 178 ASN A CA 1
ATOM 1366 C C . ASN A 1 178 ? -11.086 29.516 10.031 1 95.12 178 ASN A C 1
ATOM 1368 O O . ASN A 1 178 ? -11.977 29.141 10.781 1 95.12 178 ASN A O 1
ATOM 1372 N N . ILE A 1 179 ? -10.297 28.688 9.414 1 94.69 179 ILE A N 1
ATOM 1373 C CA . ILE A 1 179 ? -10.523 27.25 9.438 1 94.69 179 ILE A CA 1
ATOM 1374 C C . ILE A 1 179 ? -10.32 26.719 10.852 1 94.69 179 ILE A C 1
ATOM 1376 O O . ILE A 1 179 ? -11.141 25.953 11.359 1 94.69 179 ILE A O 1
ATOM 1380 N N . SER A 1 180 ? -9.305 27.156 11.555 1 95.88 180 SER A N 1
ATOM 1381 C CA . SER A 1 180 ? -9.039 26.672 12.906 1 95.88 180 SER A CA 1
ATOM 1382 C C . SER A 1 180 ? -10.055 27.219 13.898 1 95.88 180 SER A C 1
ATOM 1384 O O . SER A 1 180 ? -10.562 26.484 14.758 1 95.88 180 SER A O 1
ATOM 1386 N N . THR A 1 181 ? -10.508 28.484 13.742 1 97.38 181 THR A N 1
ATOM 1387 C CA . THR A 1 181 ? -11.406 29.109 14.703 1 97.38 181 THR A CA 1
ATOM 1388 C C . THR A 1 181 ? -12.844 28.672 14.469 1 97.38 181 THR A C 1
ATOM 1390 O O . THR A 1 181 ? -13.695 28.797 15.352 1 97.38 181 THR A O 1
ATOM 1393 N N . ARG A 1 182 ? -13.086 28.125 13.289 1 96.44 182 ARG A N 1
ATOM 1394 C CA . ARG A 1 182 ? -14.398 27.562 13.023 1 96.44 182 ARG A CA 1
ATOM 1395 C C . ARG A 1 182 ? -14.562 26.203 13.695 1 96.44 182 ARG A C 1
ATOM 1397 O O . ARG A 1 182 ? -15.672 25.688 13.828 1 96.44 182 ARG A O 1
ATOM 1404 N N . GLY A 1 183 ? -13.445 25.625 14.008 1 96.56 183 GLY A N 1
ATOM 1405 C CA . GLY A 1 183 ? -13.531 24.375 14.758 1 96.56 183 GLY A CA 1
ATOM 1406 C C . GLY A 1 183 ? -12.984 23.188 14 1 96.56 183 GLY A C 1
ATOM 1407 O O . GLY A 1 183 ? -13.352 22.047 14.281 1 96.56 183 GLY A O 1
ATOM 1408 N N . SER A 1 184 ? -12.117 23.391 13 1 95.62 184 SER A N 1
ATOM 1409 C CA . SER A 1 184 ? -11.477 22.281 12.289 1 95.62 184 SER A CA 1
ATOM 1410 C C . SER A 1 184 ? -10.25 21.781 13.047 1 95.62 184 SER A C 1
ATOM 1412 O O . SER A 1 184 ? -9.469 22.578 13.578 1 95.62 184 SER A O 1
ATOM 1414 N N . SER A 1 185 ? -10.078 20.484 13.086 1 96 185 SER A N 1
ATOM 1415 C CA . SER A 1 185 ? -8.977 19.891 13.828 1 96 185 SER A CA 1
ATOM 1416 C C . SER A 1 185 ? -7.734 19.75 12.945 1 96 185 SER A C 1
ATOM 1418 O O . SER A 1 185 ? -6.727 19.188 13.375 1 96 185 SER A O 1
ATOM 1420 N N . GLU A 1 186 ? -7.672 20.281 11.75 1 96.31 186 GLU A N 1
ATOM 1421 C CA . GLU A 1 186 ? -6.582 20.094 10.797 1 96.31 186 GLU A CA 1
ATOM 1422 C C . GLU A 1 186 ? -5.273 20.672 11.328 1 96.31 186 GLU A C 1
ATOM 1424 O O . GLU A 1 186 ? -4.191 20.172 10.992 1 96.31 186 GLU A O 1
ATOM 1429 N N . SER A 1 187 ? -5.43 21.688 12.18 1 96.44 187 SER A N 1
ATOM 1430 C CA . SER A 1 187 ? -4.227 22.297 12.742 1 96.44 187 SER A CA 1
ATOM 1431 C C . SER A 1 187 ? -3.449 21.297 13.594 1 96.44 187 SER A C 1
ATOM 1433 O O . SER A 1 187 ? -2.219 21.359 13.672 1 96.44 187 SER A O 1
ATOM 1435 N N . ILE A 1 188 ? -4.145 20.359 14.211 1 97.38 188 ILE A N 1
ATOM 1436 C CA . ILE A 1 188 ? -3.49 19.312 14.992 1 97.38 188 ILE A CA 1
ATOM 1437 C C . ILE A 1 188 ? -2.676 18.422 14.062 1 97.38 188 ILE A C 1
ATOM 1439 O O . ILE A 1 188 ? -1.526 18.078 14.359 1 97.38 188 ILE A O 1
ATOM 1443 N N . VAL A 1 189 ? -3.242 18.047 12.969 1 97.62 189 VAL A N 1
ATOM 1444 C CA . VAL A 1 189 ? -2.559 17.25 11.961 1 97.62 189 VAL A CA 1
ATOM 1445 C C . VAL A 1 189 ? -1.325 17.984 11.453 1 97.62 189 VAL A C 1
ATOM 1447 O O . VAL A 1 189 ? -0.242 17.406 11.352 1 97.62 189 VAL A O 1
ATOM 1450 N N . GLY A 1 190 ? -1.532 19.25 11.156 1 98.06 190 GLY A N 1
ATOM 1451 C CA . GLY A 1 190 ? -0.438 20.078 10.672 1 98.06 190 GLY A CA 1
ATOM 1452 C C . GLY A 1 190 ? 0.734 20.141 11.633 1 98.06 190 GLY A C 1
ATOM 1453 O O . GLY A 1 190 ? 1.892 20.078 11.219 1 98.06 190 GLY A O 1
ATOM 1454 N N . ALA A 1 191 ? 0.44 20.266 12.891 1 98.12 191 ALA A N 1
ATOM 1455 C CA . ALA A 1 191 ? 1.491 20.328 13.906 1 98.12 191 ALA A CA 1
ATOM 1456 C C . ALA A 1 191 ? 2.324 19.047 13.914 1 98.12 191 ALA A C 1
ATOM 1458 O O . ALA A 1 191 ? 3.555 19.109 13.984 1 98.12 191 ALA A O 1
ATOM 1459 N N . VAL A 1 192 ? 1.663 17.906 13.82 1 98.38 192 VAL A N 1
ATOM 1460 C CA . VAL A 1 192 ? 2.359 16.625 13.852 1 98.38 192 VAL A CA 1
ATOM 1461 C C . VAL A 1 192 ? 3.162 16.438 12.57 1 98.38 192 VAL A C 1
ATOM 1463 O O . VAL A 1 192 ? 4.32 16.016 12.609 1 98.38 192 VAL A O 1
ATOM 1466 N N . VAL A 1 193 ? 2.598 16.797 11.461 1 98.56 193 VAL A N 1
ATOM 1467 C CA . VAL A 1 193 ? 3.23 16.609 10.156 1 98.56 193 VAL A CA 1
ATOM 1468 C C . VAL A 1 193 ? 4.465 17.516 10.055 1 98.56 193 VAL A C 1
ATOM 1470 O O . VAL A 1 193 ? 5.543 17.047 9.68 1 98.56 193 VAL A O 1
ATOM 1473 N N . VAL A 1 194 ? 4.332 18.781 10.414 1 98.56 194 VAL A N 1
ATOM 1474 C CA . VAL A 1 194 ? 5.445 19.719 10.328 1 98.56 194 VAL A CA 1
ATOM 1475 C C . VAL A 1 194 ? 6.535 19.328 11.32 1 98.56 194 VAL A C 1
ATOM 1477 O O . VAL A 1 194 ? 7.727 19.469 11.031 1 98.56 194 VAL A O 1
ATOM 1480 N N . SER A 1 195 ? 6.121 18.828 12.484 1 98.56 195 SER A N 1
ATOM 1481 C CA . SER A 1 195 ? 7.102 18.328 13.438 1 98.56 195 SER A CA 1
ATOM 1482 C C . SER A 1 195 ? 7.883 17.141 12.859 1 98.56 195 SER A C 1
ATOM 1484 O O . SER A 1 195 ? 9.102 17.062 13.031 1 98.56 195 SER A O 1
ATOM 1486 N N . THR A 1 196 ? 7.195 16.234 12.227 1 98.62 196 THR A N 1
ATOM 1487 C CA . THR A 1 196 ? 7.836 15.102 11.578 1 98.62 196 THR A CA 1
ATOM 1488 C C . THR A 1 196 ? 8.852 15.57 10.539 1 98.62 196 THR A C 1
ATOM 1490 O O . THR A 1 196 ? 9.984 15.094 10.508 1 98.62 196 THR A O 1
ATOM 1493 N N . LEU A 1 197 ? 8.414 16.5 9.734 1 98.5 197 LEU A N 1
ATOM 1494 C CA . LEU A 1 197 ? 9.266 17.062 8.695 1 98.5 197 LEU A CA 1
ATOM 1495 C C . LEU A 1 197 ? 10.516 17.703 9.297 1 98.5 197 LEU A C 1
ATOM 1497 O O . LEU A 1 197 ? 11.625 17.469 8.812 1 98.5 197 LEU A O 1
ATOM 1501 N N . ALA A 1 198 ? 10.344 18.484 10.328 1 97.38 198 ALA A N 1
ATOM 1502 C CA . ALA A 1 198 ? 11.453 19.188 10.977 1 97.38 198 ALA A CA 1
ATOM 1503 C C . ALA A 1 198 ? 12.477 18.188 11.516 1 97.38 198 ALA A C 1
ATOM 1505 O O . ALA A 1 198 ? 13.68 18.375 11.344 1 97.38 198 ALA A O 1
ATOM 1506 N N . LEU A 1 199 ? 11.992 17.109 12.133 1 97.69 199 LEU A N 1
ATOM 1507 C CA . LEU A 1 199 ? 12.883 16.109 12.695 1 97.69 199 LEU A CA 1
ATOM 1508 C C . LEU A 1 199 ? 13.625 15.359 11.594 1 97.69 199 LEU A C 1
ATOM 1510 O O . LEU A 1 199 ? 14.812 15.078 11.727 1 97.69 199 LEU A O 1
ATOM 1514 N N . ALA A 1 200 ? 12.945 15.07 10.547 1 97.25 200 ALA A N 1
ATOM 1515 C CA . ALA A 1 200 ? 13.57 14.375 9.43 1 97.25 200 ALA A CA 1
ATOM 1516 C C . ALA A 1 200 ? 14.656 15.227 8.781 1 97.25 200 ALA A C 1
ATOM 1518 O O . ALA A 1 200 ? 15.75 14.734 8.484 1 97.25 200 ALA A O 1
ATOM 1519 N N . VAL A 1 201 ? 14.336 16.5 8.555 1 95.31 201 VAL A N 1
ATOM 1520 C CA . VAL A 1 201 ? 15.289 17.422 7.941 1 95.31 201 VAL A CA 1
ATOM 1521 C C . VAL A 1 201 ? 16.531 17.547 8.828 1 95.31 201 VAL A C 1
ATOM 1523 O O . VAL A 1 201 ? 17.641 17.703 8.32 1 95.31 201 VAL A O 1
ATOM 1526 N N . GLN A 1 202 ? 16.344 17.406 10.133 1 93.56 202 GLN A N 1
ATOM 1527 C CA . GLN A 1 202 ? 17.438 17.531 11.086 1 93.56 202 GLN A CA 1
ATOM 1528 C C . GLN A 1 202 ? 18.203 16.219 11.219 1 93.56 202 GLN A C 1
ATOM 1530 O O . GLN A 1 202 ? 19.203 16.156 11.93 1 93.56 202 GLN A O 1
ATOM 1535 N N . GLY A 1 203 ? 17.688 15.148 10.688 1 93.38 203 GLY A N 1
ATOM 1536 C CA . GLY A 1 203 ? 18.375 13.867 10.734 1 93.38 203 GLY A CA 1
ATOM 1537 C C . GLY A 1 203 ? 18.031 13.039 11.961 1 93.38 203 GLY A C 1
ATOM 1538 O O . GLY A 1 203 ? 18.672 12.031 12.234 1 93.38 203 GLY A O 1
ATOM 1539 N N . ASN A 1 204 ? 17.109 13.578 12.742 1 96.62 204 ASN A N 1
ATOM 1540 C CA . ASN A 1 204 ? 16.625 12.789 13.867 1 96.62 204 ASN A CA 1
ATOM 1541 C C . ASN A 1 204 ? 15.594 11.75 13.422 1 96.62 204 ASN A C 1
ATOM 1543 O O . ASN A 1 204 ? 14.406 11.875 13.719 1 96.62 204 ASN A O 1
ATOM 1547 N N . TRP A 1 205 ? 16.078 10.68 12.875 1 97 205 TRP A N 1
ATOM 1548 C CA . TRP A 1 205 ? 15.242 9.75 12.125 1 97 205 TRP A CA 1
ATOM 1549 C C . TRP A 1 205 ? 14.359 8.93 13.062 1 97 205 TRP A C 1
ATOM 1551 O O . TRP A 1 205 ? 13.211 8.625 12.734 1 97 205 TRP A O 1
ATOM 1561 N N . ASP A 1 206 ? 14.82 8.531 14.242 1 98.06 206 ASP A N 1
ATOM 1562 C CA . ASP A 1 206 ? 14 7.75 15.164 1 98.06 206 ASP A CA 1
ATOM 1563 C C . ASP A 1 206 ? 12.789 8.555 15.641 1 98.06 206 ASP A C 1
ATOM 1565 O O . ASP A 1 206 ? 11.664 8.055 15.625 1 98.06 206 ASP A O 1
ATOM 1569 N N . ALA A 1 207 ? 13.07 9.781 16.062 1 98.56 207 ALA A N 1
ATOM 1570 C CA . ALA A 1 207 ? 11.969 10.641 16.484 1 98.56 207 ALA A CA 1
ATOM 1571 C C . ALA A 1 207 ? 11.016 10.93 15.336 1 98.56 207 ALA A C 1
ATOM 1573 O O . ALA A 1 207 ? 9.797 10.969 15.531 1 98.56 207 ALA A O 1
ATOM 1574 N N . ALA A 1 208 ? 11.578 11.172 14.172 1 98.56 208 ALA A N 1
ATOM 1575 C CA . ALA A 1 208 ? 10.75 11.391 12.984 1 98.56 208 ALA A CA 1
ATOM 1576 C C . ALA A 1 208 ? 9.867 10.18 12.711 1 98.56 208 ALA A C 1
ATOM 1578 O O . ALA A 1 208 ? 8.695 10.328 12.344 1 98.56 208 ALA A O 1
ATOM 1579 N N . ALA A 1 209 ? 10.43 8.984 12.883 1 98.62 209 ALA A N 1
ATOM 1580 C CA . ALA A 1 209 ? 9.688 7.746 12.641 1 98.62 209 ALA A CA 1
ATOM 1581 C C . ALA A 1 209 ? 8.508 7.621 13.609 1 98.62 209 ALA A C 1
ATOM 1583 O O . ALA A 1 209 ? 7.41 7.234 13.203 1 98.62 209 ALA A O 1
ATOM 1584 N N . VAL A 1 210 ? 8.711 7.938 14.844 1 98.69 210 VAL A N 1
ATOM 1585 C CA . VAL A 1 210 ? 7.656 7.875 15.844 1 98.69 210 VAL A CA 1
ATOM 1586 C C . VAL A 1 210 ? 6.527 8.828 15.461 1 98.69 210 VAL A C 1
ATOM 1588 O O . VAL A 1 210 ? 5.355 8.445 15.445 1 98.69 210 VAL A O 1
ATOM 1591 N N . LEU A 1 211 ? 6.883 10.039 15.141 1 98.75 211 LEU A N 1
ATOM 1592 C CA . LEU A 1 211 ? 5.875 11.031 14.805 1 98.75 211 LEU A CA 1
ATOM 1593 C C . LEU A 1 211 ? 5.203 10.703 13.469 1 98.75 211 LEU A C 1
ATOM 1595 O O . LEU A 1 211 ? 4.023 10.992 13.281 1 98.75 211 LEU A O 1
ATOM 1599 N N . PHE A 1 212 ? 5.996 10.109 12.602 1 98.5 212 PHE A N 1
ATOM 1600 C CA . PHE A 1 212 ? 5.41 9.672 11.344 1 98.5 212 PHE A CA 1
ATOM 1601 C C . PHE A 1 212 ? 4.289 8.672 11.578 1 98.5 212 PHE A C 1
ATOM 1603 O O . PHE A 1 212 ? 3.213 8.781 10.992 1 98.5 212 PHE A O 1
ATOM 1610 N N . GLY A 1 213 ? 4.539 7.695 12.438 1 98.19 213 GLY A N 1
ATOM 1611 C CA . GLY A 1 213 ? 3.494 6.762 12.828 1 98.19 213 GLY A CA 1
ATOM 1612 C C . GLY A 1 213 ? 2.281 7.445 13.43 1 98.19 213 GLY A C 1
ATOM 1613 O O . GLY A 1 213 ? 1.143 7.098 13.109 1 98.19 213 GLY A O 1
ATOM 1614 N N . LEU A 1 214 ? 2.521 8.406 14.242 1 98.25 214 LEU A N 1
ATOM 1615 C CA . LEU A 1 214 ? 1.443 9.172 14.859 1 98.25 214 LEU A CA 1
ATOM 1616 C C . LEU A 1 214 ? 0.665 9.953 13.797 1 98.25 214 LEU A C 1
ATOM 1618 O O . LEU A 1 214 ? -0.566 10.008 13.844 1 98.25 214 LEU A O 1
ATOM 1622 N N . ALA A 1 215 ? 1.392 10.578 12.891 1 98.31 215 ALA A N 1
ATOM 1623 C CA . ALA A 1 215 ? 0.748 11.359 11.844 1 98.31 215 ALA A CA 1
ATOM 1624 C C . ALA A 1 215 ? -0.21 10.5 11.023 1 98.31 215 ALA A C 1
ATOM 1626 O O . ALA A 1 215 ? -1.348 10.898 10.766 1 98.31 215 ALA A O 1
ATOM 1627 N N . VAL A 1 216 ? 0.255 9.305 10.68 1 96.81 216 VAL A N 1
ATOM 1628 C CA . VAL A 1 216 ? -0.557 8.398 9.867 1 96.81 216 VAL A CA 1
ATOM 1629 C C . VAL A 1 216 ? -1.761 7.926 10.68 1 96.81 216 VAL A C 1
ATOM 1631 O O . VAL A 1 216 ? -2.85 7.734 10.133 1 96.81 216 VAL A O 1
ATOM 1634 N N . HIS A 1 217 ? -1.624 7.785 11.953 1 96.62 217 HIS A N 1
ATOM 1635 C CA . HIS A 1 217 ? -2.727 7.391 12.828 1 96.62 217 HIS A CA 1
ATOM 1636 C C . HIS A 1 217 ? -3.811 8.461 12.859 1 96.62 217 HIS A C 1
ATOM 1638 O O . HIS A 1 217 ? -5 8.156 12.781 1 96.62 217 HIS A O 1
ATOM 1644 N N . VAL A 1 218 ? -3.375 9.68 13.008 1 96.56 218 VAL A N 1
ATOM 1645 C CA . VAL A 1 218 ? -4.32 10.773 13.195 1 96.56 218 VAL A CA 1
ATOM 1646 C C . VAL A 1 218 ? -5.09 11.016 11.898 1 96.56 218 VAL A C 1
ATOM 1648 O O . VAL A 1 218 ? -6.293 11.289 11.922 1 96.56 218 VAL A O 1
ATOM 1651 N N . LYS A 1 219 ? -4.348 10.969 10.852 1 94.69 219 LYS A N 1
ATOM 1652 C CA . LYS A 1 219 ? -4.914 11.07 9.508 1 94.69 219 LYS A CA 1
ATOM 1653 C C . LYS A 1 219 ? -4.125 10.227 8.516 1 94.69 219 LYS A C 1
ATOM 1655 O O . LYS A 1 219 ? -2.893 10.258 8.508 1 94.69 219 LYS A O 1
ATOM 1660 N N . ILE A 1 220 ? -4.668 9.602 7.605 1 91.12 220 ILE A N 1
ATOM 1661 C CA . ILE A 1 220 ? -4.047 8.539 6.82 1 91.12 220 ILE A CA 1
ATOM 1662 C C . ILE A 1 220 ? -3.127 9.148 5.762 1 91.12 220 ILE A C 1
ATOM 1664 O O . ILE A 1 220 ? -2.094 8.57 5.418 1 91.12 220 ILE A O 1
ATOM 1668 N N . PHE A 1 221 ? -3.289 10.359 5.176 1 92.56 221 PHE A N 1
ATOM 1669 C CA . PHE A 1 221 ? -2.662 10.852 3.955 1 92.56 221 PHE A CA 1
ATOM 1670 C C . PHE A 1 221 ? -1.156 10.992 4.141 1 92.56 221 PHE A C 1
ATOM 1672 O O . PHE A 1 221 ? -0.389 10.82 3.189 1 92.56 221 PHE A O 1
ATOM 1679 N N . PRO A 1 222 ? -0.681 11.234 5.391 1 97.25 222 PRO A N 1
ATOM 1680 C CA . PRO A 1 222 ? 0.771 11.375 5.527 1 97.25 222 PRO A CA 1
ATOM 1681 C C . PRO A 1 222 ? 1.531 10.117 5.133 1 97.25 222 PRO A C 1
ATOM 1683 O O . PRO A 1 222 ? 2.754 10.148 4.973 1 97.25 222 PRO A O 1
ATOM 1686 N N . PHE A 1 223 ? 0.816 9.023 4.988 1 94.69 223 PHE A N 1
ATOM 1687 C CA . PHE A 1 223 ? 1.463 7.781 4.578 1 94.69 223 PHE A CA 1
ATOM 1688 C C . PHE A 1 223 ? 2.25 7.977 3.287 1 94.69 223 PHE A C 1
ATOM 1690 O O . PHE A 1 223 ? 3.305 7.367 3.098 1 94.69 223 PHE A O 1
ATOM 1697 N N . MET A 1 224 ? 1.813 8.922 2.412 1 95.19 224 MET A N 1
ATOM 1698 C CA . MET A 1 224 ? 2.434 9.125 1.106 1 95.19 224 MET A CA 1
ATOM 1699 C C . MET A 1 224 ? 3.84 9.703 1.257 1 95.19 224 MET A C 1
ATOM 1701 O O . MET A 1 224 ? 4.668 9.57 0.356 1 95.19 224 MET A O 1
ATOM 1705 N N . TYR A 1 225 ? 4.121 10.297 2.396 1 98.12 225 TYR A N 1
ATOM 1706 C CA . TYR A 1 225 ? 5.441 10.867 2.621 1 98.12 225 TYR A CA 1
ATOM 1707 C C . TYR A 1 225 ? 6.492 9.773 2.783 1 98.12 225 TYR A C 1
ATOM 1709 O O . TYR A 1 225 ? 7.691 10.047 2.744 1 98.12 225 TYR A O 1
ATOM 1717 N N . GLY A 1 226 ? 6.035 8.516 2.93 1 96.62 226 GLY A N 1
ATOM 1718 C CA . GLY A 1 226 ? 6.957 7.398 3.053 1 96.62 226 GLY A CA 1
ATOM 1719 C C . GLY A 1 226 ? 7.953 7.316 1.911 1 96.62 226 GLY A C 1
ATOM 1720 O O . GLY A 1 226 ? 9.133 7.039 2.129 1 96.62 226 GLY A O 1
ATOM 1721 N N . SER A 1 227 ? 7.5 7.602 0.694 1 95.06 227 SER A N 1
ATOM 1722 C CA . SER A 1 227 ? 8.375 7.5 -0.47 1 95.06 227 SER A CA 1
ATOM 1723 C C . SER A 1 227 ? 9.492 8.539 -0.414 1 95.06 227 SER A C 1
ATOM 1725 O O . SER A 1 227 ? 10.641 8.234 -0.729 1 95.06 227 SER A O 1
ATOM 1727 N N . SER A 1 228 ? 9.141 9.758 -0.017 1 97.25 228 SER A N 1
ATOM 1728 C CA . SER A 1 228 ? 10.156 10.797 0.095 1 97.25 228 SER A CA 1
ATOM 1729 C C . SER A 1 228 ? 11.125 10.5 1.233 1 97.25 228 SER A C 1
ATOM 1731 O O . SER A 1 228 ? 12.32 10.797 1.13 1 97.25 228 SER A O 1
ATOM 1733 N N . LEU A 1 229 ? 10.656 9.953 2.311 1 97.25 229 LEU A N 1
ATOM 1734 C CA . LEU A 1 229 ? 11.508 9.609 3.439 1 97.25 229 LEU A CA 1
ATOM 1735 C C . LEU A 1 229 ? 12.484 8.492 3.062 1 97.25 229 LEU A C 1
ATOM 1737 O O . LEU A 1 229 ? 13.664 8.547 3.42 1 97.25 229 LEU A O 1
ATOM 1741 N N . ILE A 1 230 ? 12.016 7.508 2.352 1 92.31 230 ILE A N 1
ATOM 1742 C CA . ILE A 1 230 ? 12.875 6.445 1.845 1 92.31 230 ILE A CA 1
ATOM 1743 C C . ILE A 1 230 ? 13.961 7.043 0.951 1 92.31 230 ILE A C 1
ATOM 1745 O O . ILE A 1 230 ? 15.148 6.742 1.116 1 92.31 230 ILE A O 1
ATOM 1749 N N . ALA A 1 231 ? 13.562 7.895 0.007 1 92.81 231 ALA A N 1
ATOM 1750 C CA . ALA A 1 231 ? 14.5 8.523 -0.917 1 92.81 231 ALA A CA 1
ATOM 1751 C C . ALA A 1 231 ? 15.555 9.336 -0.163 1 92.81 231 ALA A C 1
ATOM 1753 O O . ALA A 1 231 ? 16.734 9.32 -0.521 1 92.81 231 ALA A O 1
ATOM 1754 N N . ALA A 1 232 ? 15.062 10 0.83 1 93.94 232 ALA A N 1
ATOM 1755 C CA . ALA A 1 232 ? 15.977 10.82 1.62 1 93.94 232 ALA A CA 1
ATOM 1756 C C . ALA A 1 232 ? 17 9.961 2.354 1 93.94 232 ALA A C 1
ATOM 1758 O O . ALA A 1 232 ? 18.172 10.312 2.428 1 93.94 232 ALA A O 1
ATOM 1759 N N . ILE A 1 233 ? 16.578 8.867 2.891 1 91.19 233 ILE A N 1
ATOM 1760 C CA . ILE A 1 233 ? 17.469 7.965 3.613 1 91.19 233 ILE A CA 1
ATOM 1761 C C . ILE A 1 233 ? 18.469 7.336 2.643 1 91.19 233 ILE A C 1
ATOM 1763 O O . ILE A 1 233 ? 19.656 7.238 2.943 1 91.19 233 ILE A O 1
ATOM 1767 N N . VAL A 1 234 ? 17.969 6.973 1.506 1 85.44 234 VAL A N 1
ATOM 1768 C CA . VAL A 1 234 ? 18.812 6.34 0.489 1 85.44 234 VAL A CA 1
ATOM 1769 C C . VAL A 1 234 ? 19.797 7.355 -0.075 1 85.44 234 VAL A C 1
ATOM 1771 O O . VAL A 1 234 ? 20.953 7.016 -0.365 1 85.44 234 VAL A O 1
ATOM 1774 N N . GLY A 1 235 ? 19.359 8.547 -0.246 1 84.06 235 GLY A N 1
ATOM 1775 C CA . GLY A 1 235 ? 20.172 9.57 -0.884 1 84.06 235 GLY A CA 1
ATOM 1776 C C . GLY A 1 235 ? 21.141 10.234 0.065 1 84.06 235 GLY A C 1
ATOM 1777 O O . GLY A 1 235 ? 22 11.008 -0.363 1 84.06 235 GLY A O 1
ATOM 1778 N N . ALA A 1 236 ? 21.016 10.039 1.318 1 79 236 ALA A N 1
ATOM 1779 C CA . ALA A 1 236 ? 21.938 10.648 2.279 1 79 236 ALA A CA 1
ATOM 1780 C C . ALA A 1 236 ? 23.375 10.203 2.027 1 79 236 ALA A C 1
ATOM 1782 O O . ALA A 1 236 ? 23.625 9.039 1.691 1 79 236 ALA A O 1
ATOM 1783 N N . PRO A 1 237 ? 24.25 11.25 1.9 1 65.44 237 PRO A N 1
ATOM 1784 C CA . PRO A 1 237 ? 25.656 10.938 1.62 1 65.44 237 PRO A CA 1
ATOM 1785 C C . PRO A 1 237 ? 26.234 9.938 2.611 1 65.44 237 PRO A C 1
ATOM 1787 O O . PRO A 1 237 ? 26.047 10.07 3.82 1 65.44 237 PRO A O 1
ATOM 1790 N N . SER A 1 238 ? 26.078 8.672 2.445 1 57.22 238 SER A N 1
ATOM 1791 C CA . SER A 1 238 ? 26.766 7.781 3.377 1 57.22 238 SER A CA 1
ATOM 1792 C C . SER A 1 238 ? 27.891 7.031 2.693 1 57.22 238 SER A C 1
ATOM 1794 O O . SER A 1 238 ? 27.75 6.562 1.562 1 57.22 238 SER A O 1
ATOM 1796 N N . ALA A 1 239 ? 29.109 7.422 3.029 1 54.81 239 ALA A N 1
ATOM 1797 C CA . ALA A 1 239 ? 30.219 6.531 2.701 1 54.81 239 ALA A CA 1
ATOM 1798 C C . ALA A 1 239 ? 29.891 5.082 3.045 1 54.81 239 ALA A C 1
ATOM 1800 O O . ALA A 1 239 ? 30.688 4.176 2.783 1 54.81 239 ALA A O 1
ATOM 1801 N N . LYS A 1 240 ? 28.625 4.973 3.418 1 59.72 240 LYS A N 1
ATOM 1802 C CA . LYS A 1 240 ? 28.359 3.67 4.023 1 59.72 240 LYS A CA 1
ATOM 1803 C C . LYS A 1 240 ? 27.828 2.68 2.984 1 59.72 240 LYS A C 1
ATOM 1805 O O . LYS A 1 240 ? 27.203 3.076 2.004 1 59.72 240 LYS A O 1
ATOM 1810 N N . PRO A 1 241 ? 28.172 1.407 3.277 1 67.88 241 PRO A N 1
ATOM 1811 C CA . PRO A 1 241 ? 27.766 0.281 2.436 1 67.88 241 PRO A CA 1
ATOM 1812 C C . PRO A 1 241 ? 26.25 0.149 2.318 1 67.88 241 PRO A C 1
ATOM 1814 O O . PRO A 1 241 ? 25.516 0.669 3.16 1 67.88 241 PRO A O 1
ATOM 1817 N N . SER A 1 242 ? 25.719 -0.246 1.269 1 74.75 242 SER A N 1
ATOM 1818 C CA . SER A 1 242 ? 24.312 -0.51 0.954 1 74.75 242 SER A CA 1
ATOM 1819 C C . SER A 1 242 ? 23.609 -1.186 2.121 1 74.75 242 SER A C 1
ATOM 1821 O O . SER A 1 242 ? 22.438 -0.876 2.414 1 74.75 242 SER A O 1
ATOM 1823 N N . ARG A 1 243 ? 24.281 -1.907 2.902 1 78.12 243 ARG A N 1
ATOM 1824 C CA . ARG A 1 243 ? 23.703 -2.617 4.035 1 78.12 243 ARG A CA 1
ATOM 1825 C C . ARG A 1 243 ? 23.297 -1.647 5.141 1 78.12 243 ARG A C 1
ATOM 1827 O O . ARG A 1 243 ? 22.281 -1.85 5.809 1 78.12 243 ARG A O 1
ATOM 1834 N N . ALA A 1 244 ? 24.094 -0.675 5.258 1 84 244 ALA A N 1
ATOM 1835 C CA . ALA A 1 244 ? 23.781 0.323 6.281 1 84 244 ALA A CA 1
ATOM 1836 C C . ALA A 1 244 ? 22.547 1.127 5.918 1 84 244 ALA A C 1
ATOM 1838 O O . ALA A 1 244 ? 21.734 1.454 6.785 1 84 244 ALA A O 1
ATOM 1839 N N . VAL A 1 245 ? 22.453 1.437 4.668 1 86.25 245 VAL A N 1
ATOM 1840 C CA . VAL A 1 245 ? 21.281 2.178 4.191 1 86.25 245 VAL A CA 1
ATOM 1841 C C . VAL A 1 245 ? 20.016 1.347 4.402 1 86.25 245 VAL A C 1
ATOM 1843 O O . VAL A 1 245 ? 19 1.86 4.879 1 86.25 245 VAL A O 1
ATOM 1846 N N . ILE A 1 246 ? 20.109 0.084 4.102 1 86.94 246 ILE A N 1
ATOM 1847 C CA . ILE A 1 246 ? 18.969 -0.824 4.273 1 86.94 246 ILE A CA 1
ATOM 1848 C C . ILE A 1 246 ? 18.641 -0.952 5.754 1 86.94 246 ILE A C 1
ATOM 1850 O O . ILE A 1 246 ? 17.453 -0.996 6.129 1 86.94 246 ILE A O 1
ATOM 1854 N N . GLY A 1 247 ? 19.625 -1.072 6.582 1 89.62 247 GLY A N 1
ATOM 1855 C CA . GLY A 1 247 ? 19.406 -1.092 8.016 1 89.62 247 GLY A CA 1
ATOM 1856 C C . GLY A 1 247 ? 18.641 0.122 8.516 1 89.62 247 GLY A C 1
ATOM 1857 O O . GLY A 1 247 ? 17.734 -0.003 9.352 1 89.62 247 GLY A O 1
ATOM 1858 N N . ARG A 1 248 ? 19 1.243 8.016 1 91.5 248 ARG A N 1
ATOM 1859 C CA . ARG A 1 248 ? 18.312 2.48 8.383 1 91.5 248 ARG A CA 1
ATOM 1860 C C . ARG A 1 248 ? 16.859 2.463 7.93 1 91.5 248 ARG A C 1
ATOM 1862 O O . ARG A 1 248 ? 15.969 2.922 8.656 1 91.5 248 ARG A O 1
ATOM 1869 N N . LEU A 1 249 ? 16.688 1.964 6.75 1 91.62 249 LEU A N 1
ATOM 1870 C CA . LEU A 1 249 ? 15.344 1.859 6.211 1 91.62 249 LEU A CA 1
ATOM 1871 C C . LEU A 1 249 ? 14.484 0.945 7.078 1 91.62 249 LEU A C 1
ATOM 1873 O O . LEU A 1 249 ? 13.344 1.288 7.414 1 91.62 249 LEU A O 1
ATOM 1877 N N . LEU A 1 250 ? 15.016 -0.157 7.453 1 92.5 250 LEU A N 1
ATOM 1878 C CA . LEU A 1 250 ? 14.281 -1.129 8.258 1 92.5 250 LEU A CA 1
ATOM 1879 C C . LEU A 1 250 ? 14 -0.578 9.648 1 92.5 250 LEU A C 1
ATOM 1881 O O . LEU A 1 250 ? 12.914 -0.783 10.188 1 92.5 250 LEU A O 1
ATOM 1885 N N . ARG A 1 251 ? 14.984 0.045 10.164 1 94.88 251 ARG A N 1
ATOM 1886 C CA . ARG A 1 251 ? 14.805 0.646 11.484 1 94.88 251 ARG A CA 1
ATOM 1887 C C . ARG A 1 251 ? 13.711 1.712 11.453 1 94.88 251 ARG A C 1
ATOM 1889 O O . ARG A 1 251 ? 12.82 1.725 12.305 1 94.88 251 ARG A O 1
ATOM 1896 N N . PHE A 1 252 ? 13.766 2.619 10.492 1 96.56 252 PHE A N 1
ATOM 1897 C CA . PHE A 1 252 ? 12.75 3.654 10.344 1 96.56 252 PHE A CA 1
ATOM 1898 C C . PHE A 1 252 ? 11.367 3.039 10.18 1 96.56 252 PHE A C 1
ATOM 1900 O O . PHE A 1 252 ? 10.406 3.467 10.828 1 96.56 252 PHE A O 1
ATOM 1907 N N . GLY A 1 253 ? 11.297 2.057 9.289 1 94.56 253 GLY A N 1
ATOM 1908 C CA . GLY A 1 253 ? 10.031 1.366 9.07 1 94.56 253 GLY A CA 1
ATOM 1909 C C . GLY A 1 253 ? 9.492 0.696 10.32 1 94.56 253 GLY A C 1
ATOM 1910 O O . GLY A 1 253 ? 8.305 0.798 10.617 1 94.56 253 GLY A O 1
ATOM 1911 N N . ALA A 1 254 ? 10.297 0.038 11.031 1 94.12 254 ALA A N 1
ATOM 1912 C CA . ALA A 1 254 ? 9.898 -0.697 12.227 1 94.12 254 ALA A CA 1
ATOM 1913 C C . ALA A 1 254 ? 9.398 0.253 13.312 1 94.12 254 ALA A C 1
ATOM 1915 O O . ALA A 1 254 ? 8.367 0.008 13.938 1 94.12 254 ALA A O 1
ATOM 1916 N N . ILE A 1 255 ? 10.148 1.297 13.5 1 97.25 255 ILE A N 1
ATOM 1917 C CA . ILE A 1 255 ? 9.781 2.252 14.539 1 97.25 255 ILE A CA 1
ATOM 1918 C C . ILE A 1 255 ? 8.469 2.941 14.172 1 97.25 255 ILE A C 1
ATOM 1920 O O . ILE A 1 255 ? 7.582 3.092 15.016 1 97.25 255 ILE A O 1
ATOM 1924 N N . SER A 1 256 ? 8.344 3.396 12.914 1 97.44 256 SER A N 1
ATOM 1925 C CA . SER A 1 256 ? 7.117 4.051 12.477 1 97.44 256 SER A CA 1
ATOM 1926 C C . SER A 1 256 ? 5.922 3.111 12.586 1 97.44 256 SER A C 1
ATOM 1928 O O . SER A 1 256 ? 4.844 3.521 13.023 1 97.44 256 SER A O 1
ATOM 1930 N N . PHE A 1 257 ? 6.082 1.887 12.219 1 94 257 PHE A N 1
ATOM 1931 C CA . PHE A 1 257 ? 5.016 0.895 12.281 1 94 257 PHE A CA 1
ATOM 1932 C C . PHE A 1 257 ? 4.629 0.61 13.727 1 94 257 PHE A C 1
ATOM 1934 O O . PHE A 1 257 ? 3.443 0.476 14.047 1 94 257 PHE A O 1
ATOM 1941 N N . ALA A 1 258 ? 5.574 0.464 14.555 1 95.06 258 ALA A N 1
ATOM 1942 C CA . ALA A 1 258 ? 5.309 0.229 15.969 1 95.06 258 ALA A CA 1
ATOM 1943 C C . ALA A 1 258 ? 4.516 1.382 16.578 1 95.06 258 ALA A C 1
ATOM 1945 O O . ALA A 1 258 ? 3.584 1.16 17.359 1 95.06 258 ALA A O 1
ATOM 1946 N N . SER A 1 259 ? 4.953 2.568 16.234 1 97.31 259 SER A N 1
ATOM 1947 C CA . SER A 1 259 ? 4.23 3.736 16.719 1 97.31 259 SER A CA 1
ATOM 1948 C C . SER A 1 259 ? 2.785 3.732 16.234 1 97.31 259 SER A C 1
ATOM 1950 O O . SER A 1 259 ? 1.854 3.883 17.031 1 97.31 259 SER A O 1
ATOM 1952 N N . PHE A 1 260 ? 2.568 3.557 15.016 1 96.25 260 PHE A N 1
ATOM 1953 C CA . PHE A 1 260 ? 1.245 3.494 14.406 1 96.25 260 PHE A CA 1
ATOM 1954 C C . PHE A 1 260 ? 0.407 2.391 15.039 1 96.25 260 PHE A C 1
ATOM 1956 O O . PHE A 1 260 ? -0.734 2.625 15.438 1 96.25 260 PHE A O 1
ATOM 1963 N N . MET A 1 261 ? 0.976 1.231 15.172 1 92.5 261 MET A N 1
ATOM 1964 C CA . MET A 1 261 ? 0.238 0.066 15.648 1 92.5 261 MET A CA 1
ATOM 1965 C C . MET A 1 261 ? -0.07 0.191 17.141 1 92.5 261 MET A C 1
ATOM 1967 O O . MET A 1 261 ? -1.12 -0.26 17.594 1 92.5 261 MET A O 1
ATOM 1971 N N . THR A 1 262 ? 0.854 0.701 17.859 1 95.5 262 THR A N 1
ATOM 1972 C CA . THR A 1 262 ? 0.616 0.881 19.281 1 95.5 262 THR A CA 1
ATOM 1973 C C . THR A 1 262 ? -0.602 1.77 19.516 1 95.5 262 THR A C 1
ATOM 1975 O O . THR A 1 262 ? -1.494 1.415 20.297 1 95.5 262 THR A O 1
ATOM 1978 N N . LEU A 1 263 ? -0.711 2.836 18.797 1 96.19 263 LEU A N 1
ATOM 1979 C CA . LEU A 1 263 ? -1.838 3.752 18.938 1 96.19 263 LEU A CA 1
ATOM 1980 C C . LEU A 1 263 ? -3.137 3.094 18.484 1 96.19 263 LEU A C 1
ATOM 1982 O O . LEU A 1 263 ? -4.16 3.188 19.156 1 96.19 263 LEU A O 1
ATOM 1986 N N . ASN A 1 264 ? -3.059 2.428 17.422 1 93.56 264 ASN A N 1
ATOM 1987 C CA . ASN A 1 264 ? -4.25 1.769 16.891 1 93.56 264 ASN A CA 1
ATOM 1988 C C . ASN A 1 264 ? -4.715 0.642 17.812 1 93.56 264 ASN A C 1
ATOM 1990 O O . ASN A 1 264 ? -5.918 0.435 17.984 1 93.56 264 ASN A O 1
ATOM 1994 N N . THR A 1 265 ? -3.779 -0.078 18.375 1 91.19 265 THR A N 1
ATOM 1995 C CA . THR A 1 265 ? -4.121 -1.182 19.266 1 91.19 265 THR A CA 1
ATOM 1996 C C . THR A 1 265 ? -4.785 -0.663 20.531 1 91.19 265 THR A C 1
ATOM 1998 O O . THR A 1 265 ? -5.801 -1.203 20.969 1 91.19 265 THR A O 1
ATOM 2001 N N . ILE A 1 266 ? -4.285 0.354 21.047 1 94.31 266 ILE A N 1
ATOM 2002 C CA . ILE A 1 266 ? -4.855 0.946 22.25 1 94.31 266 ILE A CA 1
ATOM 2003 C C . ILE A 1 266 ? -6.273 1.431 21.969 1 94.31 266 ILE A C 1
ATOM 2005 O O . ILE A 1 266 ? -7.203 1.123 22.719 1 94.31 266 ILE A O 1
ATOM 2009 N N . CYS A 1 267 ? -6.453 2.158 20.891 1 95.94 267 CYS A N 1
ATOM 2010 C CA . CYS A 1 267 ? -7.773 2.662 20.531 1 95.94 267 CYS A CA 1
ATOM 2011 C C . CYS A 1 267 ? -8.742 1.516 20.266 1 95.94 267 CYS A C 1
ATOM 2013 O O . CYS A 1 267 ? -9.906 1.573 20.656 1 95.94 267 CYS A O 1
ATOM 2015 N N . TYR A 1 268 ? -8.227 0.554 19.641 1 91.88 268 TYR A N 1
ATOM 2016 C CA . TYR A 1 268 ? -9.07 -0.601 19.344 1 91.88 268 TYR A CA 1
ATOM 2017 C C . TYR A 1 268 ? -9.492 -1.31 20.625 1 91.88 268 TYR A C 1
ATOM 2019 O O . TYR A 1 268 ? -10.633 -1.75 20.75 1 91.88 268 TYR A O 1
ATOM 2027 N N . LEU A 1 269 ? -8.57 -1.456 21.562 1 90.75 269 LEU A N 1
ATOM 2028 C CA . LEU A 1 269 ? -8.852 -2.141 22.812 1 90.75 269 LEU A CA 1
ATOM 2029 C C . LEU A 1 269 ? -9.883 -1.373 23.625 1 90.75 269 LEU A C 1
ATOM 2031 O O . LEU A 1 269 ? -10.609 -1.964 24.438 1 90.75 269 LEU A O 1
ATOM 2035 N N . ILE A 1 270 ? -10.023 -0.144 23.375 1 94.25 270 ILE A N 1
ATOM 2036 C CA . ILE A 1 270 ? -10.961 0.68 24.141 1 94.25 270 ILE A CA 1
ATOM 2037 C C . ILE A 1 270 ? -12.273 0.812 23.359 1 94.25 270 ILE A C 1
ATOM 2039 O O . ILE A 1 270 ? -13.352 0.593 23.922 1 94.25 270 ILE A O 1
ATOM 2043 N N . PHE A 1 271 ? -12.188 1.1 22.078 1 95.25 271 PHE A N 1
ATOM 2044 C CA . PHE A 1 271 ? -13.383 1.52 21.359 1 95.25 271 PHE A CA 1
ATOM 2045 C C . PHE A 1 271 ? -13.844 0.429 20.391 1 95.25 271 PHE A C 1
ATOM 2047 O O . PHE A 1 271 ? -14.945 0.505 19.844 1 95.25 271 PHE A O 1
ATOM 2054 N N . GLY A 1 272 ? -13.039 -0.511 20.094 1 90.69 272 GLY A N 1
ATOM 2055 C CA . GLY A 1 272 ? -13.453 -1.724 19.406 1 90.69 272 GLY A CA 1
ATOM 2056 C C . GLY A 1 272 ? -13.547 -1.555 17.891 1 90.69 272 GLY A C 1
ATOM 2057 O O . GLY A 1 272 ? -12.82 -0.75 17.312 1 90.69 272 GLY A O 1
ATOM 2058 N N . ARG A 1 273 ? -14.43 -2.256 17.219 1 84.88 273 ARG A N 1
ATOM 2059 C CA . ARG A 1 273 ? -14.57 -2.365 15.773 1 84.88 273 ARG A CA 1
ATOM 2060 C C . ARG A 1 273 ? -15 -1.034 15.164 1 84.88 273 ARG A C 1
ATOM 2062 O O . ARG A 1 273 ? -14.547 -0.671 14.078 1 84.88 273 ARG A O 1
ATOM 2069 N N . PRO A 1 274 ? -15.867 -0.354 15.867 1 89.69 274 PRO A N 1
ATOM 2070 C CA . PRO A 1 274 ? -16.266 0.925 15.281 1 89.69 274 PRO A CA 1
ATOM 2071 C C . PRO A 1 274 ? -15.094 1.863 15.039 1 89.69 274 PRO A C 1
ATOM 2073 O O . PRO A 1 274 ? -15.109 2.646 14.086 1 89.69 274 PRO A O 1
ATOM 2076 N N . PHE A 1 275 ? -14.094 1.713 15.844 1 93.81 275 PHE A N 1
ATOM 2077 C CA . PHE A 1 275 ? -12.906 2.547 15.664 1 93.81 275 PHE A CA 1
ATOM 2078 C C . PHE A 1 275 ? -12.258 2.287 14.312 1 93.81 275 PHE A C 1
ATOM 2080 O O . PHE A 1 275 ? -11.984 3.223 13.562 1 93.81 275 PHE A O 1
ATOM 2087 N N . VAL A 1 276 ? -12.07 1.093 13.977 1 86.25 276 VAL A N 1
ATOM 2088 C CA . VAL A 1 276 ? -11.398 0.727 12.734 1 86.25 276 VAL A CA 1
ATOM 2089 C C . VAL A 1 276 ? -12.281 1.087 11.539 1 86.25 276 VAL A C 1
ATOM 2091 O O . VAL A 1 276 ? -11.805 1.626 10.539 1 86.25 276 VAL A O 1
ATOM 2094 N N . GLN A 1 277 ? -13.547 0.838 11.672 1 83 277 GLN A N 1
ATOM 2095 C CA . GLN A 1 277 ? -14.508 1.059 10.594 1 83 277 GLN A CA 1
ATOM 2096 C C . GLN A 1 277 ? -14.617 2.541 10.25 1 83 277 GLN A C 1
ATOM 2098 O O . GLN A 1 277 ? -14.516 2.922 9.078 1 83 277 GLN A O 1
ATOM 2103 N N . GLU A 1 278 ? -14.742 3.309 11.266 1 89.25 278 GLU A N 1
ATOM 2104 C CA . GLU A 1 278 ? -15.062 4.715 11.047 1 89.25 278 GLU A CA 1
ATOM 2105 C C . GLU A 1 278 ? -13.805 5.543 10.82 1 89.25 278 GLU A C 1
ATOM 2107 O O . GLU A 1 278 ? -13.82 6.52 10.062 1 89.25 278 GLU A O 1
ATOM 2112 N N . THR A 1 279 ? -12.719 5.141 11.43 1 90.81 279 THR A N 1
ATOM 2113 C CA . THR A 1 279 ? -11.5 5.93 11.344 1 90.81 279 THR A CA 1
ATOM 2114 C C . THR A 1 279 ? -10.734 5.609 10.062 1 90.81 279 THR A C 1
ATOM 2116 O O . THR A 1 279 ? -10.109 6.492 9.469 1 90.81 279 THR A O 1
ATOM 2119 N N . PHE A 1 280 ? -10.789 4.363 9.602 1 85.12 280 PHE A N 1
ATOM 2120 C CA . PHE A 1 280 ? -9.922 3.98 8.492 1 85.12 280 PHE A CA 1
ATOM 2121 C C . PHE A 1 280 ? -10.742 3.457 7.32 1 85.12 280 PHE A C 1
ATOM 2123 O O . PHE A 1 280 ? -10.711 4.027 6.227 1 85.12 280 PHE A O 1
ATOM 2130 N N . LEU A 1 281 ? -11.594 2.482 7.457 1 75.56 281 LEU A N 1
ATOM 2131 C CA . LEU A 1 281 ? -12.227 1.755 6.363 1 75.56 281 LEU A CA 1
ATOM 2132 C C . LEU A 1 281 ? -13.25 2.629 5.652 1 75.56 281 LEU A C 1
ATOM 2134 O O . LEU A 1 281 ? -13.445 2.51 4.438 1 75.56 281 LEU A O 1
ATOM 2138 N N . TYR A 1 282 ? -13.859 3.436 6.438 1 76.25 282 TYR A N 1
ATOM 2139 C CA . TYR A 1 282 ? -14.82 4.375 5.859 1 76.25 282 TYR A CA 1
ATOM 2140 C C . TYR A 1 282 ? -14.164 5.211 4.766 1 76.25 282 TYR A C 1
ATOM 2142 O O . TYR A 1 282 ? -14.75 5.418 3.699 1 76.25 282 TYR A O 1
ATOM 2150 N N . HIS A 1 283 ? -13.031 5.637 4.977 1 76.44 283 HIS A N 1
ATOM 2151 C CA . HIS A 1 283 ? -12.344 6.531 4.055 1 76.44 283 HIS A CA 1
ATOM 2152 C C . HIS A 1 283 ? -11.883 5.789 2.805 1 76.44 283 HIS A C 1
ATOM 2154 O O . HIS A 1 283 ? -11.766 6.383 1.729 1 76.44 283 HIS A O 1
ATOM 2160 N N . LEU A 1 284 ? -11.648 4.57 2.924 1 66 284 LEU A N 1
ATOM 2161 C CA . LEU A 1 284 ? -11.258 3.768 1.772 1 66 284 LEU A CA 1
ATOM 2162 C C . LEU A 1 284 ? -12.445 3.52 0.853 1 66 284 LEU A C 1
ATOM 2164 O O . LEU A 1 284 ? -12.281 3.42 -0.366 1 66 284 LEU A O 1
ATOM 2168 N N . SER A 1 285 ? -13.625 3.535 1.386 1 61.31 285 SER A N 1
ATOM 2169 C CA . SER A 1 285 ? -14.82 3.199 0.616 1 61.31 285 SER A CA 1
ATOM 2170 C C . SER A 1 285 ? -15.664 4.438 0.341 1 61.31 285 SER A C 1
ATOM 2172 O O . SER A 1 285 ? -16.641 4.375 -0.413 1 61.31 285 SER A O 1
ATOM 2174 N N . ARG A 1 286 ? -15.203 5.551 0.913 1 62.34 286 ARG A N 1
ATOM 2175 C CA . ARG A 1 286 ? -16.031 6.754 0.907 1 62.34 286 ARG A CA 1
ATOM 2176 C C . ARG A 1 286 ? -16.188 7.309 -0.505 1 62.34 286 ARG A C 1
ATOM 2178 O O . ARG A 1 286 ? -15.203 7.438 -1.234 1 62.34 286 ARG A O 1
ATOM 2185 N N . VAL A 1 287 ? -17.469 7.449 -0.925 1 54.09 287 VAL A N 1
ATOM 2186 C CA . VAL A 1 287 ? -17.859 8.211 -2.109 1 54.09 287 VAL A CA 1
ATOM 2187 C C . VAL A 1 287 ? -18.797 9.344 -1.715 1 54.09 287 VAL A C 1
ATOM 2189 O O . VAL A 1 287 ? -19.688 9.156 -0.889 1 54.09 287 VAL A O 1
ATOM 2192 N N . ASP A 1 288 ? -18.281 10.633 -1.822 1 55.09 288 ASP A N 1
ATOM 2193 C CA . ASP A 1 288 ? -19.125 11.758 -1.429 1 55.09 288 ASP A CA 1
ATOM 2194 C C . ASP A 1 288 ? -20.125 12.102 -2.525 1 55.09 288 ASP A C 1
ATOM 2196 O O . ASP A 1 288 ? -19.734 12.445 -3.645 1 55.09 288 ASP A O 1
ATOM 2200 N N . HIS A 1 289 ? -21.281 11.945 -2.182 1 52.09 289 HIS A N 1
ATOM 2201 C CA . HIS A 1 289 ? -22.344 12.266 -3.125 1 52.09 289 HIS A CA 1
ATOM 2202 C C . HIS A 1 289 ? -22.75 13.727 -3.014 1 52.09 289 HIS A C 1
ATOM 2204 O O . HIS A 1 289 ? -23.516 14.227 -3.854 1 52.09 289 HIS A O 1
ATOM 2210 N N . ARG A 1 290 ? -22.125 14.43 -1.974 1 59.53 290 ARG A N 1
ATOM 2211 C CA . ARG A 1 290 ? -22.391 15.852 -1.843 1 59.53 290 ARG A CA 1
ATOM 2212 C C . ARG A 1 290 ? -21.391 16.688 -2.627 1 59.53 290 ARG A C 1
ATOM 2214 O O . ARG A 1 290 ? -20.281 16.219 -2.912 1 59.53 290 ARG A O 1
ATOM 2221 N N . HIS A 1 291 ? -21.859 17.797 -3.018 1 63.97 291 HIS A N 1
ATOM 2222 C CA . HIS A 1 291 ? -20.984 18.656 -3.816 1 63.97 291 HIS A CA 1
ATOM 2223 C C . HIS A 1 291 ? -19.734 19.031 -3.047 1 63.97 291 HIS A C 1
ATOM 2225 O O . HIS A 1 291 ? -19.781 19.328 -1.85 1 63.97 291 HIS A O 1
ATOM 2231 N N . ASN A 1 292 ? -18.625 18.828 -3.695 1 72.38 292 ASN A N 1
ATOM 2232 C CA . ASN A 1 292 ? -17.328 19.266 -3.209 1 72.38 292 ASN A CA 1
ATOM 2233 C C . ASN A 1 292 ? -16.438 19.734 -4.352 1 72.38 292 ASN A C 1
ATOM 2235 O O . ASN A 1 292 ? -16.875 19.797 -5.504 1 72.38 292 ASN A O 1
ATOM 2239 N N . PHE A 1 293 ? -15.305 20.125 -4.078 1 72.69 293 PHE A N 1
ATOM 2240 C CA . PHE A 1 293 ? -14.406 20.719 -5.066 1 72.69 293 PHE A CA 1
ATOM 2241 C C . PHE A 1 293 ? -14.016 19.688 -6.117 1 72.69 293 PHE A C 1
ATOM 2243 O O . PHE A 1 293 ? -13.539 20.047 -7.199 1 72.69 293 PHE A O 1
ATOM 2250 N N . SER A 1 294 ? -14.188 18.375 -5.793 1 66.56 294 SER A N 1
ATOM 2251 C CA . SER A 1 294 ? -13.789 17.328 -6.723 1 66.56 294 SER A CA 1
ATOM 2252 C C . SER A 1 294 ? -14.859 17.094 -7.781 1 66.56 294 SER A C 1
ATOM 2254 O O . SER A 1 294 ? -16.047 17.078 -7.473 1 66.56 294 SER A O 1
ATOM 2256 N N . PRO A 1 295 ? -14.398 17 -8.969 1 66.25 295 PRO A N 1
ATOM 2257 C CA . PRO A 1 295 ? -15.383 16.766 -10.023 1 66.25 295 PRO A CA 1
ATOM 2258 C C . PRO A 1 295 ? -16.031 15.375 -9.938 1 66.25 295 PRO A C 1
ATOM 2260 O O . PRO A 1 295 ? -17.031 15.117 -10.602 1 66.25 295 PRO A O 1
ATOM 2263 N N . TYR A 1 296 ? -15.531 14.547 -9.094 1 55.81 296 TYR A N 1
ATOM 2264 C CA . TYR A 1 296 ? -16.016 13.18 -9.039 1 55.81 296 TYR A CA 1
ATOM 2265 C C . TYR A 1 296 ? -17.375 13.109 -8.359 1 55.81 296 TYR A C 1
ATOM 2267 O O . TYR A 1 296 ? -18.094 12.109 -8.477 1 55.81 296 TYR A O 1
ATOM 2275 N N . PHE A 1 297 ? -17.781 14.234 -7.746 1 56.09 297 PHE A N 1
ATOM 2276 C CA . PHE A 1 297 ? -19.016 14.203 -6.969 1 56.09 297 PHE A CA 1
ATOM 2277 C C . PHE A 1 297 ? -20.234 14.008 -7.879 1 56.09 297 PHE A C 1
ATOM 2279 O O . PHE A 1 297 ? -21.172 13.297 -7.523 1 56.09 297 PHE A O 1
ATOM 2286 N N . TYR A 1 298 ? -20.141 14.562 -9.023 1 49.91 298 TYR A N 1
ATOM 2287 C CA . TYR A 1 298 ? -21.344 14.633 -9.852 1 49.91 298 TYR A CA 1
ATOM 2288 C C . TYR A 1 298 ? -21.672 13.266 -10.453 1 49.91 298 TYR A C 1
ATOM 2290 O O . TYR A 1 298 ? -22.812 12.805 -10.383 1 49.91 298 TYR A O 1
ATOM 2298 N N . PRO A 1 299 ? -20.625 12.633 -11.047 1 48.84 299 PRO A N 1
ATOM 2299 C CA . PRO A 1 299 ? -20.953 11.281 -11.508 1 48.84 299 PRO A CA 1
ATOM 2300 C C . PRO A 1 299 ? -21.469 10.383 -10.383 1 48.84 299 PRO A C 1
ATOM 2302 O O . PRO A 1 299 ? -22.344 9.539 -10.609 1 48.84 299 PRO A O 1
ATOM 2305 N N . TYR A 1 300 ? -21.078 10.703 -9.273 1 49.53 300 TYR A N 1
ATOM 2306 C CA . TYR A 1 300 ? -21.547 9.914 -8.141 1 49.53 300 TYR A CA 1
ATOM 2307 C C . TYR A 1 300 ? -22.953 10.305 -7.738 1 49.53 300 TYR A C 1
ATOM 2309 O O . TYR A 1 300 ? -23.781 9.445 -7.41 1 49.53 300 TYR A O 1
ATOM 2317 N N . TYR A 1 301 ? -23.219 11.625 -7.77 1 47.22 301 TYR A N 1
ATOM 2318 C CA . TYR A 1 301 ? -24.562 12.148 -7.484 1 47.22 301 TYR A CA 1
ATOM 2319 C C . TYR A 1 301 ? -25.578 11.625 -8.492 1 47.22 301 TYR A C 1
ATOM 2321 O O . TYR A 1 301 ? -26.672 11.195 -8.109 1 47.22 301 TYR A O 1
ATOM 2329 N N . LEU A 1 302 ? -25.219 11.656 -9.758 1 46.25 302 LEU A N 1
ATOM 2330 C CA . LEU A 1 302 ? -26.125 11.219 -10.812 1 46.25 302 LEU A CA 1
ATOM 2331 C C . LEU A 1 302 ? -26.406 9.719 -10.703 1 46.25 302 LEU A C 1
ATOM 2333 O O . LEU A 1 302 ? -27.516 9.266 -10.984 1 46.25 302 LEU A O 1
ATOM 2337 N N . ALA A 1 303 ? -25.375 9 -10.289 1 44.62 303 ALA A N 1
ATOM 2338 C CA . ALA A 1 303 ? -25.516 7.551 -10.18 1 44.62 303 ALA A CA 1
ATOM 2339 C C . ALA A 1 303 ? -26.469 7.18 -9.047 1 44.62 303 ALA A C 1
ATOM 2341 O O . ALA A 1 303 ? -27.109 6.125 -9.086 1 44.62 303 ALA A O 1
ATOM 2342 N N . HIS A 1 304 ? -26.688 8.094 -8.094 1 43.69 304 HIS A N 1
ATOM 2343 C CA . HIS A 1 304 ? -27.516 7.773 -6.934 1 43.69 304 HIS A CA 1
ATOM 2344 C C . HIS A 1 304 ? -28.844 8.508 -6.988 1 43.69 304 HIS A C 1
ATOM 2346 O O . HIS A 1 304 ? -29.703 8.305 -6.125 1 43.69 304 HIS A O 1
ATOM 2352 N N . SER A 1 305 ? -29.094 9.484 -7.863 1 42.97 305 SER A N 1
ATOM 2353 C CA . SER A 1 305 ? -30.375 10.188 -7.957 1 42.97 305 SER A CA 1
ATOM 2354 C C . SER A 1 305 ? -31.438 9.305 -8.586 1 42.97 305 SER A C 1
ATOM 2356 O O . SER A 1 305 ? -31.188 8.609 -9.57 1 42.97 305 SER A O 1
ATOM 2358 N N . PRO A 1 306 ? -32.562 9.062 -7.859 1 38.97 306 PRO A N 1
ATOM 2359 C CA . PRO A 1 306 ? -33.688 8.336 -8.422 1 38.97 306 PRO A CA 1
ATOM 2360 C C . PRO A 1 306 ? -34.062 8.805 -9.82 1 38.97 306 PRO A C 1
ATOM 2362 O O . PRO A 1 306 ? -34.531 8.016 -10.641 1 38.97 306 PRO A O 1
ATOM 2365 N N . ALA A 1 307 ? -34.281 10.133 -10.023 1 39.19 307 ALA A N 1
ATOM 2366 C CA . ALA A 1 307 ? -34.719 10.672 -11.312 1 39.19 307 ALA A CA 1
ATOM 2367 C C . ALA A 1 307 ? -33.719 10.281 -12.414 1 39.19 307 ALA A C 1
ATOM 2369 O O . ALA A 1 307 ? -34.031 10.445 -13.602 1 39.19 307 ALA A O 1
ATOM 2370 N N . ALA A 1 308 ? -32.562 10.234 -12.086 1 36.5 308 ALA A N 1
ATOM 2371 C CA . ALA A 1 308 ? -31.562 9.797 -13.07 1 36.5 308 ALA A CA 1
ATOM 2372 C C . ALA A 1 308 ? -31.797 8.344 -13.477 1 36.5 308 ALA A C 1
ATOM 2374 O O . ALA A 1 308 ? -30.969 7.754 -14.164 1 36.5 308 ALA A O 1
ATOM 2375 N N . ALA A 1 309 ? -32.719 7.77 -12.875 1 34.09 309 ALA A N 1
ATOM 2376 C CA . ALA A 1 309 ? -33.312 6.586 -13.508 1 34.09 309 ALA A CA 1
ATOM 2377 C C . ALA A 1 309 ? -33.469 6.789 -15.016 1 34.09 309 ALA A C 1
ATOM 2379 O O . ALA A 1 309 ? -34.031 5.953 -15.703 1 34.09 309 ALA A O 1
ATOM 2380 N N . PHE A 1 310 ? -33.719 8.07 -15.43 1 30.8 310 PHE A N 1
ATOM 2381 C CA . PHE A 1 310 ? -33.75 8.211 -16.875 1 30.8 310 PHE A CA 1
ATOM 2382 C C . PHE A 1 310 ? -32.531 7.562 -17.5 1 30.8 310 PHE A C 1
ATOM 2384 O O . PHE A 1 310 ? -31.422 7.656 -16.953 1 30.8 310 PHE A O 1
ATOM 2391 N N . GLU A 1 311 ? -32.781 6.633 -18.438 1 34.16 311 GLU A N 1
ATOM 2392 C CA . GLU A 1 311 ? -31.969 5.824 -19.328 1 34.16 311 GLU A CA 1
ATOM 2393 C C . GLU A 1 311 ? -30.797 6.629 -19.875 1 34.16 311 GLU A C 1
ATOM 2395 O O . GLU A 1 311 ? -30.922 7.348 -20.859 1 34.16 311 GLU A O 1
ATOM 2400 N N . LEU A 1 312 ? -30.281 7.59 -19.141 1 35.16 312 LEU A N 1
ATOM 2401 C CA . LEU A 1 312 ? -29.234 8.078 -20.016 1 35.16 312 LEU A CA 1
ATOM 2402 C C . LEU A 1 312 ? -28.703 6.953 -20.891 1 35.16 312 LEU A C 1
ATOM 2404 O O . LEU A 1 312 ? -28.5 5.832 -20.422 1 35.16 312 LEU A O 1
ATOM 2408 N N . PRO A 1 313 ? -28.938 7.074 -22.25 1 34.78 313 PRO A N 1
ATOM 2409 C CA . PRO A 1 313 ? -28.531 6.012 -23.188 1 34.78 313 PRO A CA 1
ATOM 2410 C C . PRO A 1 313 ? -27.266 5.285 -22.734 1 34.78 313 PRO A C 1
ATOM 2412 O O . PRO A 1 313 ? -26.422 5.871 -22.062 1 34.78 313 PRO A O 1
ATOM 2415 N N . SER A 1 314 ? -27.391 3.914 -22.547 1 37.31 314 SER A N 1
ATOM 2416 C CA . SER A 1 314 ? -26.484 2.789 -22.375 1 37.31 314 SER A CA 1
ATOM 2417 C C . SER A 1 314 ? -25.094 3.102 -22.938 1 37.31 314 SER A C 1
ATOM 2419 O O . SER A 1 314 ? -24.156 2.336 -22.75 1 37.31 314 SER A O 1
ATOM 2421 N N . SER A 1 315 ? -25.172 3.832 -24.078 1 35.19 315 SER A N 1
ATOM 2422 C CA . SER A 1 315 ? -23.953 3.957 -24.875 1 35.19 315 SER A CA 1
ATOM 2423 C C . SER A 1 315 ? -22.875 4.711 -24.125 1 35.19 315 SER A C 1
ATOM 2425 O O . SER A 1 315 ? -21.781 4.957 -24.656 1 35.19 315 SER A O 1
ATOM 2427 N N . ALA A 1 316 ? -23.297 5.664 -23.359 1 39.28 316 ALA A N 1
ATOM 2428 C CA . ALA A 1 316 ? -22.281 6.633 -22.969 1 39.28 316 ALA A CA 1
ATOM 2429 C C . ALA A 1 316 ? -21.078 5.938 -22.312 1 39.28 316 ALA A C 1
ATOM 2431 O O . ALA A 1 316 ? -21.234 4.941 -21.609 1 39.28 316 ALA A O 1
ATOM 2432 N N . SER A 1 317 ? -19.656 6.504 -22.391 1 43.06 317 SER A N 1
ATOM 2433 C CA . SER A 1 317 ? -18.25 6.152 -22.578 1 43.06 317 SER A CA 1
ATOM 2434 C C . SER A 1 317 ? -17.672 5.508 -21.312 1 43.06 317 SER A C 1
ATOM 2436 O O . SER A 1 317 ? -18.141 5.777 -20.203 1 43.06 317 SER A O 1
ATOM 2438 N N . TRP A 1 318 ? -17.234 4.328 -21.484 1 43.91 318 TRP A N 1
ATOM 2439 C CA . TRP A 1 318 ? -16.281 3.59 -20.672 1 43.91 318 TRP A CA 1
ATOM 2440 C C . TRP A 1 318 ? -15.492 4.531 -19.781 1 43.91 318 TRP A C 1
ATOM 2442 O O . TRP A 1 318 ? -15.156 4.18 -18.641 1 43.91 318 TRP A O 1
ATOM 2452 N N . PHE A 1 319 ? -15.438 5.738 -20.328 1 43.56 319 PHE A N 1
ATOM 2453 C CA . PHE A 1 319 ? -14.664 6.703 -19.547 1 43.56 319 PHE A CA 1
ATOM 2454 C C . PHE A 1 319 ? -15.43 7.141 -18.312 1 43.56 319 PHE A C 1
ATOM 2456 O O . PHE A 1 319 ? -14.836 7.332 -17.25 1 43.56 319 PHE A O 1
ATOM 2463 N N . ARG A 1 320 ? -16.734 7.148 -18.484 1 49.5 320 ARG A N 1
ATOM 2464 C CA . ARG A 1 320 ? -17.531 7.617 -17.344 1 49.5 320 ARG A CA 1
ATOM 2465 C C . ARG A 1 320 ? -17.562 6.582 -16.234 1 49.5 320 ARG A C 1
ATOM 2467 O O . ARG A 1 320 ? -17.5 6.93 -15.055 1 49.5 320 ARG A O 1
ATOM 2474 N N . SER A 1 321 ? -17.672 5.309 -16.719 1 49.41 321 SER A N 1
ATOM 2475 C CA . SER A 1 321 ? -17.672 4.242 -15.727 1 49.41 321 SER A CA 1
ATOM 2476 C C . SER A 1 321 ? -16.328 4.137 -15.008 1 49.41 321 SER A C 1
ATOM 2478 O O . SER A 1 321 ? -16.281 3.939 -13.797 1 49.41 321 SER A O 1
ATOM 2480 N N . LEU A 1 322 ? -15.383 4.254 -15.836 1 50.94 322 LEU A N 1
ATOM 2481 C CA . LEU A 1 322 ? -14.055 4.215 -15.227 1 50.94 322 LEU A CA 1
ATOM 2482 C C . LEU A 1 322 ? -13.867 5.371 -14.25 1 50.94 322 LEU A C 1
ATOM 2484 O O . LEU A 1 322 ? -13.289 5.191 -13.18 1 50.94 322 LEU A O 1
ATOM 2488 N N . ALA A 1 323 ? -14.398 6.488 -14.711 1 51 323 ALA A N 1
ATOM 2489 C CA . ALA A 1 323 ? -14.266 7.699 -13.906 1 51 323 ALA A CA 1
ATOM 2490 C C . ALA A 1 323 ? -15.078 7.598 -12.625 1 51 323 ALA A C 1
ATOM 2492 O O . ALA A 1 323 ? -14.75 8.234 -11.617 1 51 323 ALA A O 1
ATOM 2493 N N . ARG A 1 324 ? -16.031 6.668 -12.734 1 53.38 324 ARG A N 1
ATOM 2494 C CA . ARG A 1 324 ? -16.922 6.555 -11.586 1 53.38 324 ARG A CA 1
ATOM 2495 C C . ARG A 1 324 ? -16.328 5.645 -10.516 1 53.38 324 ARG A C 1
ATOM 2497 O O . ARG A 1 324 ? -16.766 5.66 -9.359 1 53.38 324 ARG A O 1
ATOM 2504 N N . HIS A 1 325 ? -15.406 4.895 -11.023 1 53.31 325 HIS A N 1
ATOM 2505 C CA . HIS A 1 325 ? -14.875 3.953 -10.039 1 53.31 325 HIS A CA 1
ATOM 2506 C C . HIS A 1 325 ? -13.875 4.629 -9.117 1 53.31 325 HIS A C 1
ATOM 2508 O O . HIS A 1 325 ? -12.977 5.344 -9.57 1 53.31 325 HIS A O 1
ATOM 2514 N N . ALA A 1 326 ? -14.195 4.66 -7.855 1 54.94 326 ALA A N 1
ATOM 2515 C CA . ALA A 1 326 ? -13.383 5.242 -6.793 1 54.94 326 ALA A CA 1
ATOM 2516 C C . ALA A 1 326 ? -11.906 4.906 -6.977 1 54.94 326 ALA A C 1
ATOM 2518 O O . ALA A 1 326 ? -11.039 5.746 -6.746 1 54.94 326 ALA A O 1
ATOM 2519 N N . LEU A 1 327 ? -11.688 3.76 -7.496 1 55.56 327 LEU A N 1
ATOM 2520 C CA . LEU A 1 327 ? -10.305 3.311 -7.652 1 55.56 327 LEU A CA 1
ATOM 2521 C C . LEU A 1 327 ? -9.641 4.008 -8.836 1 55.56 327 LEU A C 1
ATOM 2523 O O . LEU A 1 327 ? -8.414 4.145 -8.867 1 55.56 327 LEU A O 1
ATOM 2527 N N . ALA A 1 328 ? -10.469 4.492 -9.703 1 58.12 328 ALA A N 1
ATOM 2528 C CA . ALA A 1 328 ? -9.906 5.117 -10.898 1 58.12 328 ALA A CA 1
ATOM 2529 C C . ALA A 1 328 ? -9.227 6.441 -10.562 1 58.12 328 ALA A C 1
ATOM 2531 O O . ALA A 1 328 ? -8.211 6.801 -11.164 1 58.12 328 ALA A O 1
ATOM 2532 N N . ALA A 1 329 ? -9.805 7.074 -9.555 1 61.5 329 ALA A N 1
ATOM 2533 C CA . ALA A 1 329 ? -9.188 8.336 -9.164 1 61.5 329 ALA A CA 1
ATOM 2534 C C . ALA A 1 329 ? -8.078 8.117 -8.141 1 61.5 329 ALA A C 1
ATOM 2536 O O . ALA A 1 329 ? -7.105 8.875 -8.094 1 61.5 329 ALA A O 1
ATOM 2537 N N . PHE A 1 330 ? -8.188 7.012 -7.445 1 69.25 330 PHE A N 1
ATOM 2538 C CA . PHE A 1 330 ? -7.297 6.812 -6.312 1 69.25 330 PHE A CA 1
ATOM 2539 C C . PHE A 1 330 ? -5.914 6.367 -6.777 1 69.25 330 PHE A C 1
ATOM 2541 O O . PHE A 1 330 ? -4.898 6.863 -6.293 1 69.25 330 PHE A O 1
ATOM 2548 N N . LEU A 1 331 ? -5.895 5.602 -7.777 1 72.5 331 LEU A N 1
ATOM 2549 C CA . LEU A 1 331 ? -4.625 4.98 -8.141 1 72.5 331 LEU A CA 1
ATOM 2550 C C . LEU A 1 331 ? -3.703 5.984 -8.82 1 72.5 331 LEU A C 1
ATOM 2552 O O . LEU A 1 331 ? -2.543 6.133 -8.43 1 72.5 331 LEU A O 1
ATOM 2556 N N . PRO A 1 332 ? -4.211 6.727 -9.797 1 72.38 332 PRO A N 1
ATOM 2557 C CA . PRO A 1 332 ? -3.314 7.699 -10.43 1 72.38 332 PRO A CA 1
ATOM 2558 C C . PRO A 1 332 ? -2.816 8.766 -9.453 1 72.38 332 PRO A C 1
ATOM 2560 O O . PRO A 1 332 ? -1.654 9.172 -9.516 1 72.38 332 PRO A O 1
ATOM 2563 N N . GLN A 1 333 ? -3.688 9.148 -8.578 1 84.25 333 GLN A N 1
ATOM 2564 C CA . GLN A 1 333 ? -3.316 10.172 -7.602 1 84.25 333 GLN A CA 1
ATOM 2565 C C . GLN A 1 333 ? -2.229 9.664 -6.66 1 84.25 333 GLN A C 1
ATOM 2567 O O . GLN A 1 333 ? -1.257 10.367 -6.387 1 84.25 333 GLN A O 1
ATOM 2572 N N . LEU A 1 334 ? -2.375 8.469 -6.281 1 86.56 334 LEU A N 1
ATOM 2573 C CA . LEU A 1 334 ? -1.405 7.895 -5.355 1 86.56 334 LEU A CA 1
ATOM 2574 C C . LEU A 1 334 ? -0.071 7.645 -6.055 1 86.56 334 LEU A C 1
ATOM 2576 O O . LEU A 1 334 ? 0.989 7.941 -5.5 1 86.56 334 LEU A O 1
ATOM 2580 N N . VAL A 1 335 ? -0.123 7.23 -7.262 1 84.38 335 VAL A N 1
ATOM 2581 C CA . VAL A 1 335 ? 1.083 6.926 -8.023 1 84.38 335 VAL A CA 1
ATOM 2582 C C . VAL A 1 335 ? 1.874 8.203 -8.273 1 84.38 335 VAL A C 1
ATOM 2584 O O . VAL A 1 335 ? 3.096 8.234 -8.102 1 84.38 335 VAL A O 1
ATOM 2587 N N . LEU A 1 336 ? 1.15 9.195 -8.664 1 90.38 336 LEU A N 1
ATOM 2588 C CA . LEU A 1 336 ? 1.816 10.469 -8.914 1 90.38 336 LEU A CA 1
ATOM 2589 C C . LEU A 1 336 ? 2.428 11.023 -7.633 1 90.38 336 LEU A C 1
ATOM 2591 O O . LEU A 1 336 ? 3.584 11.453 -7.625 1 90.38 336 LEU A O 1
ATOM 2595 N N . SER A 1 337 ? 1.662 10.992 -6.574 1 95.31 337 SER A N 1
ATOM 2596 C CA . SER A 1 337 ? 2.137 11.516 -5.293 1 95.31 337 SER A CA 1
ATOM 2597 C C . SER A 1 337 ? 3.35 10.734 -4.801 1 95.31 337 SER A C 1
ATOM 2599 O O . SER A 1 337 ? 4.359 11.32 -4.406 1 95.31 337 SER A O 1
ATOM 2601 N N . ILE A 1 338 ? 3.328 9.445 -4.859 1 93.12 338 ILE A N 1
ATOM 2602 C CA . ILE A 1 338 ? 4.422 8.586 -4.414 1 93.12 338 ILE A CA 1
ATOM 2603 C C . ILE A 1 338 ? 5.629 8.773 -5.328 1 93.12 338 ILE A C 1
ATOM 2605 O O . ILE A 1 338 ? 6.766 8.867 -4.855 1 93.12 338 ILE A O 1
ATOM 2609 N N . GLY A 1 339 ? 5.418 8.867 -6.645 1 93.12 339 GLY A N 1
ATOM 2610 C CA . GLY A 1 339 ? 6.488 9.102 -7.602 1 93.12 339 GLY A CA 1
ATOM 2611 C C . GLY A 1 339 ? 7.234 10.398 -7.352 1 93.12 339 GLY A C 1
ATOM 2612 O O . GLY A 1 339 ? 8.469 10.438 -7.41 1 93.12 339 GLY A O 1
ATOM 2613 N N . LEU A 1 340 ? 6.465 11.414 -7.082 1 96.06 340 LEU A N 1
ATOM 2614 C CA . LEU A 1 340 ? 7.074 12.711 -6.793 1 96.06 340 LEU A CA 1
ATOM 2615 C C . LEU A 1 340 ? 7.906 12.648 -5.52 1 96.06 340 LEU A C 1
ATOM 2617 O O . LEU A 1 340 ? 8.93 13.328 -5.406 1 96.06 340 LEU A O 1
ATOM 2621 N N . GLY A 1 341 ? 7.434 11.852 -4.559 1 97 341 GLY A N 1
ATOM 2622 C CA . GLY A 1 341 ? 8.211 11.648 -3.35 1 97 341 GLY A CA 1
ATOM 2623 C C . GLY A 1 341 ? 9.57 11.016 -3.613 1 97 341 GLY A C 1
ATOM 2624 O O . GLY A 1 341 ? 10.586 11.477 -3.096 1 97 341 GLY A O 1
ATOM 2625 N N . PHE A 1 342 ? 9.594 10.008 -4.43 1 93.25 342 PHE A N 1
ATOM 2626 C CA . PHE A 1 342 ? 10.852 9.367 -4.789 1 93.25 342 PHE A CA 1
ATOM 2627 C C . PHE A 1 342 ? 11.742 10.32 -5.586 1 93.25 342 PHE A C 1
ATOM 2629 O O . PHE A 1 342 ? 12.961 10.352 -5.395 1 93.25 342 PHE A O 1
ATOM 2636 N N . ARG A 1 343 ? 11.18 11.109 -6.414 1 93.31 343 ARG A N 1
ATOM 2637 C CA . ARG A 1 343 ? 11.93 11.969 -7.32 1 93.31 343 ARG A CA 1
ATOM 2638 C C . ARG A 1 343 ? 12.648 13.07 -6.559 1 93.31 343 ARG A C 1
ATOM 2640 O O . ARG A 1 343 ? 13.805 13.391 -6.852 1 93.31 343 ARG A O 1
ATOM 2647 N N . TYR A 1 344 ? 11.945 13.617 -5.57 1 95.94 344 TYR A N 1
ATOM 2648 C CA . TYR A 1 344 ? 12.477 14.852 -4.992 1 95.94 344 TYR A CA 1
ATOM 2649 C C . TYR A 1 344 ? 12.891 14.633 -3.541 1 95.94 344 TYR A C 1
ATOM 2651 O O . TYR A 1 344 ? 13.555 15.484 -2.947 1 95.94 344 TYR A O 1
ATOM 2659 N N . GLY A 1 345 ? 12.508 13.547 -2.957 1 95.25 345 GLY A N 1
ATOM 2660 C CA . GLY A 1 345 ? 12.734 13.312 -1.54 1 95.25 345 GLY A CA 1
ATOM 2661 C C . GLY A 1 345 ? 14.203 13.383 -1.151 1 95.25 345 GLY A C 1
ATOM 2662 O O . GLY A 1 345 ? 14.539 13.906 -0.09 1 95.25 345 GLY A O 1
ATOM 2663 N N . ALA A 1 346 ? 15.062 12.867 -1.993 1 92.12 346 ALA A N 1
ATOM 2664 C CA . ALA A 1 346 ? 16.5 12.852 -1.693 1 92.12 346 ALA A CA 1
ATOM 2665 C C . ALA A 1 346 ? 17.094 14.25 -1.799 1 92.12 346 ALA A C 1
ATOM 2667 O O . ALA A 1 346 ? 18.141 14.523 -1.209 1 92.12 346 ALA A O 1
ATOM 2668 N N . GLU A 1 347 ? 16.453 15.102 -2.588 1 92.75 347 GLU A N 1
ATOM 2669 C CA . GLU A 1 347 ? 17 16.438 -2.824 1 92.75 347 GLU A CA 1
ATOM 2670 C C . GLU A 1 347 ? 16.516 17.422 -1.763 1 92.75 347 GLU A C 1
ATOM 2672 O O . GLU A 1 347 ? 17.312 18.156 -1.18 1 92.75 347 GLU A O 1
ATOM 2677 N N . ASP A 1 348 ? 15.203 17.438 -1.546 1 95.38 348 ASP A N 1
ATOM 2678 C CA . ASP A 1 348 ? 14.625 18.375 -0.577 1 95.38 348 ASP A CA 1
ATOM 2679 C C . ASP A 1 348 ? 13.281 17.844 -0.051 1 95.38 348 ASP A C 1
ATOM 2681 O O . ASP A 1 348 ? 12.281 17.859 -0.771 1 95.38 348 ASP A O 1
ATOM 2685 N N . LEU A 1 349 ? 13.219 17.5 1.217 1 97.25 349 LEU A N 1
ATOM 2686 C CA . LEU A 1 349 ? 12.039 16.875 1.797 1 97.25 349 LEU A CA 1
ATOM 2687 C C . LEU A 1 349 ? 10.867 17.859 1.83 1 97.25 349 LEU A C 1
ATOM 2689 O O . LEU A 1 349 ? 9.758 17.516 1.425 1 97.25 349 LEU A O 1
ATOM 2693 N N . PRO A 1 350 ? 11.039 19.125 2.291 1 97.69 350 PRO A N 1
ATOM 2694 C CA . PRO A 1 350 ? 9.898 20.047 2.307 1 97.69 350 PRO A CA 1
ATOM 2695 C C . PRO A 1 350 ? 9.266 20.234 0.928 1 97.69 350 PRO A C 1
ATOM 2697 O O . PRO A 1 350 ? 8.039 20.219 0.797 1 97.69 350 PRO A O 1
ATOM 2700 N N . TYR A 1 351 ? 10.109 20.391 -0.065 1 97.38 351 TYR A N 1
ATOM 2701 C CA . TYR A 1 351 ? 9.602 20.547 -1.423 1 97.38 351 TYR A CA 1
ATOM 2702 C C . TYR A 1 351 ? 8.875 19.297 -1.887 1 97.38 351 TYR A C 1
ATOM 2704 O O . TYR A 1 351 ? 7.793 19.375 -2.475 1 97.38 351 TYR A O 1
ATOM 2712 N N . ALA A 1 352 ? 9.5 18.156 -1.62 1 98.31 352 ALA A N 1
ATOM 2713 C CA . ALA A 1 352 ? 8.883 16.891 -1.993 1 98.31 352 ALA A CA 1
ATOM 2714 C C . ALA A 1 352 ? 7.5 16.75 -1.36 1 98.31 352 ALA A C 1
ATOM 2716 O O . ALA A 1 352 ? 6.531 16.391 -2.039 1 98.31 352 ALA A O 1
ATOM 2717 N N . TRP A 1 353 ? 7.387 17.016 -0.064 1 98.75 353 TRP A N 1
ATOM 2718 C CA . TRP A 1 353 ? 6.117 16.891 0.642 1 98.75 353 TRP A CA 1
ATOM 2719 C C . TRP A 1 353 ? 5.074 17.844 0.07 1 98.75 353 TRP A C 1
ATOM 2721 O O . TRP A 1 353 ? 3.891 17.5 -0.018 1 98.75 353 TRP A O 1
ATOM 2731 N N . LEU A 1 354 ? 5.527 19.062 -0.291 1 98.44 354 LEU A N 1
ATOM 2732 C CA . LEU A 1 354 ? 4.613 20.047 -0.865 1 98.44 354 LEU A CA 1
ATOM 2733 C C . LEU A 1 354 ? 3.994 19.516 -2.156 1 98.44 354 LEU A C 1
ATOM 2735 O O . LEU A 1 354 ? 2.77 19.5 -2.297 1 98.44 354 LEU A O 1
ATOM 2739 N N . VAL A 1 355 ? 4.836 19.047 -3.074 1 98.12 355 VAL A N 1
ATOM 2740 C CA . VAL A 1 355 ? 4.32 18.672 -4.383 1 98.12 355 VAL A CA 1
ATOM 2741 C C . VAL A 1 355 ? 3.574 17.344 -4.277 1 98.12 355 VAL A C 1
ATOM 2743 O O . VAL A 1 355 ? 2.598 17.109 -4.996 1 98.12 355 VAL A O 1
ATOM 2746 N N . GLN A 1 356 ? 4.008 16.422 -3.381 1 98.25 356 GLN A N 1
ATOM 2747 C CA . GLN A 1 356 ? 3.248 15.203 -3.111 1 98.25 356 GLN A CA 1
ATOM 2748 C C . GLN A 1 356 ? 1.826 15.531 -2.664 1 98.25 356 GLN A C 1
ATOM 2750 O O . GLN A 1 356 ? 0.862 14.969 -3.189 1 98.25 356 GLN A O 1
ATOM 2755 N N . THR A 1 357 ? 1.762 16.438 -1.672 1 98 357 THR A N 1
ATOM 2756 C CA . THR A 1 357 ? 0.472 16.766 -1.08 1 98 357 THR A CA 1
ATOM 2757 C C . THR A 1 357 ? -0.402 17.516 -2.08 1 98 357 THR A C 1
ATOM 2759 O O . THR A 1 357 ? -1.603 17.266 -2.18 1 98 357 THR A O 1
ATOM 2762 N N . PHE A 1 358 ? 0.19 18.422 -2.793 1 97 358 PHE A N 1
ATOM 2763 C CA . PHE A 1 358 ? -0.562 19.172 -3.791 1 97 358 PHE A CA 1
ATOM 2764 C C . PHE A 1 358 ? -1.15 18.25 -4.844 1 97 358 PHE A C 1
ATOM 2766 O O . PHE A 1 358 ? -2.318 18.375 -5.211 1 97 358 PHE A O 1
ATOM 2773 N N . ALA A 1 359 ? -0.358 17.312 -5.32 1 95.62 359 ALA A N 1
ATOM 2774 C CA . ALA A 1 359 ? -0.837 16.328 -6.289 1 95.62 359 ALA A CA 1
ATOM 2775 C C . ALA A 1 359 ? -1.953 15.469 -5.695 1 95.62 359 ALA A C 1
ATOM 2777 O O . ALA A 1 359 ? -2.965 15.211 -6.355 1 95.62 359 ALA A O 1
ATOM 2778 N N . PHE A 1 360 ? -1.756 15.055 -4.531 1 94.06 360 PHE A N 1
ATOM 2779 C CA . PHE A 1 360 ? -2.729 14.203 -3.85 1 94.06 360 PHE A CA 1
ATOM 2780 C C . PHE A 1 360 ? -4.07 14.922 -3.721 1 94.06 360 PHE A C 1
ATOM 2782 O O . PHE A 1 360 ? -5.117 14.336 -3.996 1 94.06 360 PHE A O 1
ATOM 2789 N N . VAL A 1 361 ? -4.035 16.172 -3.309 1 92.69 361 VAL A N 1
ATOM 2790 C CA . VAL A 1 361 ? -5.25 16.938 -3.109 1 92.69 361 VAL A CA 1
ATOM 2791 C C . VAL A 1 361 ? -5.895 17.25 -4.457 1 92.69 361 VAL A C 1
ATOM 2793 O O . VAL A 1 361 ? -7.117 17.188 -4.598 1 92.69 361 VAL A O 1
ATOM 2796 N N . THR A 1 362 ? -5.137 17.562 -5.457 1 90.88 362 THR A N 1
ATOM 2797 C CA . THR A 1 362 ? -5.609 17.953 -6.781 1 90.88 362 THR A CA 1
ATOM 2798 C C . THR A 1 362 ? -6.441 16.828 -7.406 1 90.88 362 THR A C 1
ATOM 2800 O O . THR A 1 362 ? -7.504 17.094 -7.977 1 90.88 362 THR A O 1
ATOM 2803 N N . PHE A 1 363 ? -6.039 15.641 -7.195 1 87.25 363 PHE A N 1
ATOM 2804 C CA . PHE A 1 363 ? -6.676 14.547 -7.918 1 87.25 363 PHE A CA 1
ATOM 2805 C C . PHE A 1 363 ? -7.48 13.672 -6.965 1 87.25 363 PHE A C 1
ATOM 2807 O O . PHE A 1 363 ? -7.844 12.539 -7.309 1 87.25 363 PHE A O 1
ATOM 2814 N N . ASN A 1 364 ? -7.719 14.148 -5.816 1 84 364 ASN A N 1
ATOM 2815 C CA . ASN A 1 364 ? -8.508 13.414 -4.832 1 84 364 ASN A CA 1
ATOM 2816 C C . ASN A 1 364 ? -9.977 13.336 -5.234 1 84 364 ASN A C 1
ATOM 2818 O O . ASN A 1 364 ? -10.508 14.273 -5.832 1 84 364 ASN A O 1
ATOM 2822 N N . LYS A 1 365 ? -10.641 12.281 -4.855 1 77.56 365 LYS A N 1
ATOM 2823 C CA . LYS A 1 365 ? -12.055 12.094 -5.148 1 77.56 365 LYS A CA 1
ATOM 2824 C C . LYS A 1 365 ? -12.914 13.062 -4.336 1 77.56 365 LYS A C 1
ATOM 2826 O O . LYS A 1 365 ? -14.047 13.367 -4.727 1 77.56 365 LYS A O 1
ATOM 2831 N N . VAL A 1 366 ? -12.422 13.422 -3.234 1 78.88 366 VAL A N 1
ATOM 2832 C CA . VAL A 1 366 ? -13.078 14.391 -2.367 1 78.88 366 VAL A CA 1
ATOM 2833 C C . VAL A 1 366 ? -12.117 15.531 -2.037 1 78.88 366 VAL A C 1
ATOM 2835 O O . VAL A 1 366 ? -10.961 15.289 -1.671 1 78.88 366 VAL A O 1
ATOM 2838 N N . CYS A 1 367 ? -12.602 16.75 -2.256 1 82.69 367 CYS A N 1
ATOM 2839 C CA . CYS A 1 367 ? -11.766 17.891 -1.94 1 82.69 367 CYS A CA 1
ATOM 2840 C C . CYS A 1 367 ? -12.578 18.984 -1.251 1 82.69 367 CYS A C 1
ATOM 2842 O O . CYS A 1 367 ? -13.516 19.531 -1.836 1 82.69 367 CYS A O 1
ATOM 2844 N N . THR A 1 368 ? -12.211 19.234 -0.023 1 83.69 368 THR A N 1
ATOM 2845 C CA . THR A 1 368 ? -12.797 20.328 0.742 1 83.69 368 THR A CA 1
ATOM 2846 C C . THR A 1 368 ? -11.742 21.375 1.09 1 83.69 368 THR A C 1
ATOM 2848 O O . THR A 1 368 ? -10.547 21.125 0.94 1 83.69 368 THR A O 1
ATOM 2851 N N . SER A 1 369 ? -12.234 22.531 1.524 1 84.81 369 SER A N 1
ATOM 2852 C CA . SER A 1 369 ? -11.344 23.656 1.797 1 84.81 369 SER A CA 1
ATOM 2853 C C . SER A 1 369 ? -10.32 23.312 2.867 1 84.81 369 SER A C 1
ATOM 2855 O O . SER A 1 369 ? -9.211 23.844 2.869 1 84.81 369 SER A O 1
ATOM 2857 N N . GLN A 1 370 ? -10.617 22.406 3.715 1 88.25 370 GLN A N 1
ATOM 2858 C CA . GLN A 1 370 ? -9.695 22 4.773 1 88.25 370 GLN A CA 1
ATOM 2859 C C . GLN A 1 370 ? -8.445 21.359 4.195 1 88.25 370 GLN A C 1
ATOM 2861 O O . GLN A 1 370 ? -7.379 21.391 4.812 1 88.25 370 GLN A O 1
ATOM 2866 N N . TYR A 1 371 ? -8.578 20.766 3.029 1 91.25 371 TYR A N 1
ATOM 2867 C CA . TYR A 1 371 ? -7.457 20.062 2.414 1 91.25 371 TYR A CA 1
ATOM 2868 C C . TYR A 1 371 ? -6.383 21.047 1.965 1 91.25 371 TYR A C 1
ATOM 2870 O O . TYR A 1 371 ? -5.223 20.672 1.79 1 91.25 371 TYR A O 1
ATOM 2878 N N . PHE A 1 372 ? -6.766 22.344 1.799 1 92.25 372 PHE A N 1
ATOM 2879 C CA . PHE A 1 372 ? -5.801 23.328 1.345 1 92.25 372 PHE A CA 1
ATOM 2880 C C . PHE A 1 372 ? -4.734 23.578 2.406 1 92.25 372 PHE A C 1
ATOM 2882 O O . PHE A 1 372 ? -3.596 23.922 2.084 1 92.25 372 PHE A O 1
ATOM 2889 N N . LEU A 1 373 ? -5.086 23.312 3.643 1 94.88 373 LEU A N 1
ATOM 2890 C CA . LEU A 1 373 ? -4.117 23.484 4.723 1 94.88 373 LEU A CA 1
ATOM 2891 C C . LEU A 1 373 ? -2.977 22.484 4.586 1 94.88 373 LEU A C 1
ATOM 2893 O O . LEU A 1 373 ? -1.847 22.766 4.996 1 94.88 373 LEU A O 1
ATOM 2897 N N . TRP A 1 374 ? -3.254 21.359 3.951 1 96.12 374 TRP A N 1
ATOM 2898 C CA . TRP A 1 374 ? -2.307 20.25 3.9 1 96.12 374 TRP A CA 1
ATOM 2899 C C . TRP A 1 374 ? -1.055 20.641 3.119 1 96.12 374 TRP A C 1
ATOM 2901 O O . TRP A 1 374 ? 0.042 20.156 3.412 1 96.12 374 TRP A O 1
ATOM 2911 N N . TYR A 1 375 ? -1.24 21.5 2.133 1 96.19 375 TYR A N 1
ATOM 2912 C CA . TYR A 1 375 ? -0.036 21.891 1.405 1 96.19 375 TYR A CA 1
ATOM 2913 C C . TYR A 1 375 ? 0.383 23.312 1.761 1 96.19 375 TYR A C 1
ATOM 2915 O O . TYR A 1 375 ? 1.528 23.703 1.528 1 96.19 375 TYR A O 1
ATOM 2923 N N . LEU A 1 376 ? -0.471 24.062 2.447 1 95.75 376 LEU A N 1
ATOM 2924 C CA . LEU A 1 376 ? -0.108 25.438 2.828 1 95.75 376 LEU A CA 1
ATOM 2925 C C . LEU A 1 376 ? 0.881 25.422 3.988 1 95.75 376 LEU A C 1
ATOM 2927 O O . LEU A 1 376 ? 1.755 26.297 4.066 1 95.75 376 LEU A O 1
ATOM 2931 N N . TRP A 1 377 ? 0.756 24.469 4.918 1 97.19 377 TRP A N 1
ATOM 2932 C CA . TRP A 1 377 ? 1.702 24.453 6.027 1 97.19 377 TRP A CA 1
ATOM 2933 C C . TRP A 1 377 ? 3.049 23.891 5.586 1 97.19 377 TRP A C 1
ATOM 2935 O O . TRP A 1 377 ? 4.004 23.859 6.367 1 97.19 377 TRP A O 1
ATOM 2945 N N . LEU A 1 378 ? 3.191 23.484 4.348 1 97.94 378 LEU A N 1
ATOM 2946 C CA . LEU A 1 378 ? 4.465 23.016 3.811 1 97.94 378 LEU A CA 1
ATOM 2947 C C . LEU A 1 378 ? 5.117 24.094 2.941 1 97.94 378 LEU A C 1
ATOM 2949 O O . LEU A 1 378 ? 6.328 24.062 2.717 1 97.94 378 LEU A O 1
ATOM 2953 N N . LEU A 1 379 ? 4.316 25.031 2.439 1 96.75 379 LEU A N 1
ATOM 2954 C CA . LEU A 1 379 ? 4.73 25.969 1.413 1 96.75 379 LEU A CA 1
ATOM 2955 C C . LEU A 1 379 ? 5.875 26.844 1.911 1 96.75 379 LEU A C 1
ATOM 2957 O O . LEU A 1 379 ? 6.883 27.016 1.216 1 96.75 379 LEU A O 1
ATOM 2961 N N . PRO A 1 380 ? 5.863 27.391 3.154 1 95.19 380 PRO A N 1
ATOM 2962 C CA . PRO A 1 380 ? 6.98 28.234 3.596 1 95.19 380 PRO A CA 1
ATOM 2963 C C . PRO A 1 380 ? 8.312 27.484 3.578 1 95.19 380 PRO A C 1
ATOM 2965 O O . PRO A 1 380 ? 9.328 28.047 3.143 1 95.19 380 PRO A O 1
ATOM 2968 N N . ALA A 1 381 ? 8.273 26.266 3.998 1 95.31 381 ALA A N 1
ATOM 2969 C CA . ALA A 1 381 ? 9.5 25.484 4.082 1 95.31 381 ALA A CA 1
ATOM 2970 C C . ALA A 1 381 ? 10.008 25.109 2.691 1 95.31 381 ALA A C 1
ATOM 2972 O O . ALA A 1 381 ? 11.203 24.844 2.506 1 95.31 381 ALA A O 1
ATOM 2973 N N . ALA A 1 382 ? 9.164 25.094 1.71 1 95.94 382 ALA A N 1
ATOM 2974 C CA . ALA A 1 382 ? 9.523 24.656 0.36 1 95.94 382 ALA A CA 1
ATOM 2975 C C . ALA A 1 382 ? 9.953 25.844 -0.494 1 95.94 382 ALA A C 1
ATOM 2977 O O . ALA A 1 382 ? 10.539 25.672 -1.564 1 95.94 382 ALA A O 1
ATOM 2978 N N . LEU A 1 383 ? 9.727 27.047 -0.093 1 92.94 383 LEU A N 1
ATOM 2979 C CA . LEU A 1 383 ? 9.883 28.266 -0.883 1 92.94 383 LEU A CA 1
ATOM 2980 C C . LEU A 1 383 ? 11.32 28.406 -1.38 1 92.94 383 LEU A C 1
ATOM 2982 O O . LEU A 1 383 ? 11.555 28.828 -2.516 1 92.94 383 LEU A O 1
ATOM 2986 N N . PRO A 1 384 ? 12.281 28 -0.587 1 89.88 384 PRO A N 1
ATOM 2987 C CA . PRO A 1 384 ? 13.664 28.172 -1.037 1 89.88 384 PRO A CA 1
ATOM 2988 C C . PRO A 1 384 ? 13.977 27.375 -2.303 1 89.88 384 PRO A C 1
ATOM 2990 O O . PRO A 1 384 ? 14.961 27.656 -2.992 1 89.88 384 PRO A O 1
ATOM 2993 N N . ARG A 1 385 ? 13.156 26.391 -2.604 1 93.75 385 ARG A N 1
ATOM 2994 C CA . ARG A 1 385 ? 13.406 25.547 -3.764 1 93.75 385 ARG A CA 1
ATOM 2995 C C . ARG A 1 385 ? 12.5 25.922 -4.93 1 93.75 385 ARG A C 1
ATOM 2997 O O . ARG A 1 385 ? 12.438 25.219 -5.934 1 93.75 385 ARG A O 1
ATOM 3004 N N . ILE A 1 386 ? 11.773 27 -4.75 1 94.06 386 ILE A N 1
ATOM 3005 C CA . ILE A 1 386 ? 10.844 27.438 -5.781 1 94.06 386 ILE A CA 1
ATOM 3006 C C . ILE A 1 386 ? 11.297 28.781 -6.34 1 94.06 386 ILE A C 1
ATOM 3008 O O . ILE A 1 386 ? 11.305 29.781 -5.625 1 94.06 386 ILE A O 1
ATOM 3012 N N . SER A 1 387 ? 11.758 28.781 -7.57 1 93.5 387 SER A N 1
ATOM 3013 C CA . SER A 1 387 ? 12.172 30.016 -8.234 1 93.5 387 SER A CA 1
ATOM 3014 C C . SER A 1 387 ? 11.141 30.469 -9.266 1 93.5 387 SER A C 1
ATOM 3016 O O . SER A 1 387 ? 11.086 29.922 -10.375 1 93.5 387 SER A O 1
ATOM 3018 N N . MET A 1 388 ? 10.32 31.344 -8.836 1 92.38 388 MET A N 1
ATOM 3019 C CA . MET A 1 388 ? 9.273 31.906 -9.68 1 92.38 388 MET A CA 1
ATOM 3020 C C . MET A 1 388 ? 9.328 33.438 -9.672 1 92.38 388 MET A C 1
ATOM 3022 O O . MET A 1 388 ? 9.562 34.031 -8.625 1 92.38 388 MET A O 1
ATOM 3026 N N . SER A 1 389 ? 9.227 34.094 -10.883 1 93.31 389 SER A N 1
ATOM 3027 C CA . SER A 1 389 ? 9.141 35.562 -10.906 1 93.31 389 SER A CA 1
ATOM 3028 C C . SER A 1 389 ? 7.93 36.062 -10.117 1 93.31 389 SER A C 1
ATOM 3030 O O . SER A 1 389 ? 6.961 35.312 -9.93 1 93.31 389 SER A O 1
ATOM 3032 N N . TRP A 1 390 ? 8 37.25 -9.617 1 90.75 390 TRP A N 1
ATOM 3033 C CA . TRP A 1 390 ? 6.906 37.812 -8.828 1 90.75 390 TRP A CA 1
ATOM 3034 C C . TRP A 1 390 ? 5.625 37.875 -9.648 1 90.75 390 TRP A C 1
ATOM 3036 O O . TRP A 1 390 ? 4.531 37.656 -9.133 1 90.75 390 TRP A O 1
ATOM 3046 N N . ARG A 1 391 ? 5.684 38.219 -10.906 1 93.44 391 ARG A N 1
ATOM 3047 C CA . ARG A 1 391 ? 4.516 38.281 -11.773 1 93.44 391 ARG A CA 1
ATOM 3048 C C . ARG A 1 391 ? 3.861 36.906 -11.906 1 93.44 391 ARG A C 1
ATOM 3050 O O . ARG A 1 391 ? 2.637 36.781 -11.82 1 93.44 391 ARG A O 1
ATOM 3057 N N . ARG A 1 392 ? 4.707 35.969 -12.07 1 93.25 392 ARG A N 1
ATOM 3058 C CA . ARG A 1 392 ? 4.191 34.594 -12.219 1 93.25 392 ARG A CA 1
ATOM 3059 C C . ARG A 1 392 ? 3.572 34.125 -10.914 1 93.25 392 ARG A C 1
ATOM 3061 O O . ARG A 1 392 ? 2.541 33.438 -10.922 1 93.25 392 ARG A O 1
ATOM 3068 N N . ALA A 1 393 ? 4.223 34.438 -9.828 1 94 393 ALA A N 1
ATOM 3069 C CA . ALA A 1 393 ? 3.703 34.062 -8.523 1 94 393 ALA A CA 1
ATOM 3070 C C . ALA A 1 393 ? 2.322 34.656 -8.281 1 94 393 ALA A C 1
ATOM 3072 O O . ALA A 1 393 ? 1.432 34 -7.742 1 94 393 ALA A O 1
ATOM 3073 N N . VAL A 1 394 ? 2.158 35.906 -8.688 1 92.75 394 VAL A N 1
ATOM 3074 C CA . VAL A 1 394 ? 0.883 36.594 -8.516 1 92.75 394 VAL A CA 1
ATOM 3075 C C . VAL A 1 394 ? -0.179 35.938 -9.398 1 92.75 394 VAL A C 1
ATOM 3077 O O . VAL A 1 394 ? -1.316 35.75 -8.961 1 92.75 394 VAL A O 1
ATOM 3080 N N . VAL A 1 395 ? 0.222 35.594 -10.57 1 93.69 395 VAL A N 1
ATOM 3081 C CA . VAL A 1 395 ? -0.717 34.969 -11.484 1 93.69 395 VAL A CA 1
ATOM 3082 C C . VAL A 1 395 ? -1.15 33.625 -10.914 1 93.69 395 VAL A C 1
ATOM 3084 O O . VAL A 1 395 ? -2.344 33.312 -10.875 1 93.69 395 VAL A O 1
ATOM 3087 N N . VAL A 1 396 ? -0.177 32.844 -10.508 1 95.62 396 VAL A N 1
ATOM 3088 C CA . VAL A 1 396 ? -0.458 31.516 -9.961 1 95.62 396 VAL A CA 1
ATOM 3089 C C . VAL A 1 396 ? -1.324 31.641 -8.711 1 95.62 396 VAL A C 1
ATOM 3091 O O . VAL A 1 396 ? -2.312 30.922 -8.562 1 95.62 396 VAL A O 1
ATOM 3094 N N . GLY A 1 397 ? -0.966 32.594 -7.812 1 93.81 397 GLY A N 1
ATOM 3095 C CA . GLY A 1 397 ? -1.742 32.812 -6.605 1 93.81 397 GLY A CA 1
ATOM 3096 C C . GLY A 1 397 ? -3.158 33.281 -6.887 1 93.81 397 GLY A C 1
ATOM 3097 O O . GLY A 1 397 ? -4.109 32.812 -6.258 1 93.81 397 GLY A O 1
ATOM 3098 N N . THR A 1 398 ? -3.328 34.156 -7.832 1 93.38 398 THR A N 1
ATOM 3099 C CA . THR A 1 398 ? -4.637 34.688 -8.188 1 93.38 398 THR A CA 1
ATOM 3100 C C . THR A 1 398 ? -5.523 33.594 -8.797 1 93.38 398 THR A C 1
ATOM 3102 O O . THR A 1 398 ? -6.715 33.531 -8.492 1 93.38 398 THR A O 1
ATOM 3105 N N . LEU A 1 399 ? -4.926 32.812 -9.641 1 93.75 399 LEU A N 1
ATOM 3106 C CA . LEU A 1 399 ? -5.688 31.719 -10.227 1 93.75 399 LEU A CA 1
ATOM 3107 C C . LEU A 1 399 ? -6.145 30.734 -9.156 1 93.75 399 LEU A C 1
ATOM 3109 O O . LEU A 1 399 ? -7.277 30.25 -9.195 1 93.75 399 LEU A O 1
ATOM 3113 N N . TRP A 1 400 ? -5.254 30.438 -8.266 1 94.31 400 TRP A N 1
ATOM 3114 C CA . TRP A 1 400 ? -5.582 29.531 -7.18 1 94.31 400 TRP A CA 1
ATOM 3115 C C . TRP A 1 400 ? -6.734 30.062 -6.34 1 94.31 400 TRP A C 1
ATOM 3117 O O . TRP A 1 400 ? -7.684 29.328 -6.039 1 94.31 400 TRP A O 1
ATOM 3127 N N . ILE A 1 401 ? -6.738 31.328 -6 1 91.19 401 ILE A N 1
ATOM 3128 C CA . ILE A 1 401 ? -7.781 31.969 -5.199 1 91.19 401 ILE A CA 1
ATOM 3129 C C . ILE A 1 401 ? -9.062 32.062 -6.023 1 91.19 401 ILE A C 1
ATOM 3131 O O . ILE A 1 401 ? -10.156 31.781 -5.527 1 91.19 401 ILE A O 1
ATOM 3135 N N . ALA A 1 402 ? -8.961 32.438 -7.277 1 91.56 402 ALA A N 1
ATOM 3136 C CA . ALA A 1 402 ? -10.109 32.594 -8.156 1 91.56 402 ALA A CA 1
ATOM 3137 C C . ALA A 1 402 ? -10.844 31.281 -8.367 1 91.56 402 ALA A C 1
ATOM 3139 O O . ALA A 1 402 ? -12.078 31.25 -8.406 1 91.56 402 ALA A O 1
ATOM 3140 N N . GLY A 1 403 ? -10.039 30.266 -8.578 1 90.5 403 GLY A N 1
ATOM 3141 C CA . GLY A 1 403 ? -10.664 28.969 -8.719 1 90.5 403 GLY A CA 1
ATOM 3142 C C . GLY A 1 403 ? -11.539 28.594 -7.543 1 90.5 403 GLY A C 1
ATOM 3143 O O . GLY A 1 403 ? -12.648 28.078 -7.723 1 90.5 403 GLY A O 1
ATOM 3144 N N . GLN A 1 404 ? -11.078 28.891 -6.344 1 89.38 404 GLN A N 1
ATOM 3145 C CA . GLN A 1 404 ? -11.844 28.609 -5.137 1 89.38 404 GLN A CA 1
ATOM 3146 C C . GLN A 1 404 ? -13.078 29.516 -5.047 1 89.38 404 GLN A C 1
ATOM 3148 O O . GLN A 1 404 ? -14.164 29.047 -4.699 1 89.38 404 GLN A O 1
ATOM 3153 N N . ALA A 1 405 ? -12.906 30.766 -5.387 1 88.56 405 ALA A N 1
ATOM 3154 C CA . ALA A 1 405 ? -13.992 31.734 -5.309 1 88.56 405 ALA A CA 1
ATOM 3155 C C . ALA A 1 405 ? -15.117 31.375 -6.273 1 88.56 405 ALA A C 1
ATOM 3157 O O . ALA A 1 405 ? -16.297 31.469 -5.922 1 88.56 405 ALA A O 1
ATOM 3158 N N . VAL A 1 406 ? -14.719 30.969 -7.426 1 88.75 406 VAL A N 1
ATOM 3159 C CA . VAL A 1 406 ? -15.719 30.594 -8.422 1 88.75 406 VAL A CA 1
ATOM 3160 C C . VAL A 1 406 ? -16.5 29.375 -7.93 1 88.75 406 VAL A C 1
ATOM 3162 O O . VAL A 1 406 ? -17.734 29.344 -8.023 1 88.75 406 VAL A O 1
ATOM 3165 N N . TRP A 1 407 ? -15.781 28.469 -7.457 1 87.88 407 TRP A N 1
ATOM 3166 C CA . TRP A 1 407 ? -16.469 27.266 -6.973 1 87.88 407 TRP A CA 1
ATOM 3167 C C . TRP A 1 407 ? -17.375 27.594 -5.797 1 87.88 407 TRP A C 1
ATOM 3169 O O . TRP A 1 407 ? -18.531 27.172 -5.758 1 87.88 407 TRP A O 1
ATOM 3179 N N . LEU A 1 408 ? -16.875 28.391 -4.812 1 82.81 408 LEU A N 1
ATOM 3180 C CA . LEU A 1 408 ? -17.641 28.734 -3.627 1 82.81 408 LEU A CA 1
ATOM 3181 C C . LEU A 1 408 ? -18.891 29.531 -4.008 1 82.81 408 LEU A C 1
ATOM 3183 O O . LEU A 1 408 ? -19.938 29.391 -3.375 1 82.81 408 LEU A O 1
ATOM 3187 N N . SER A 1 409 ? -18.797 30.312 -5.008 1 82.88 409 SER A N 1
ATOM 3188 C CA . SER A 1 409 ? -19.938 31.094 -5.461 1 82.88 409 SER A CA 1
ATOM 3189 C C . SER A 1 409 ? -21.047 30.203 -5.996 1 82.88 409 SER A C 1
ATOM 3191 O O . SER A 1 409 ? -22.234 30.422 -5.715 1 82.88 409 SER A O 1
ATOM 3193 N N . GLN A 1 410 ? -20.656 29.172 -6.688 1 79.69 410 GLN A N 1
ATOM 3194 C CA . GLN A 1 410 ? -21.641 28.25 -7.227 1 79.69 410 GLN A CA 1
ATOM 3195 C C . GLN A 1 410 ? -22.234 27.359 -6.125 1 79.69 410 GLN A C 1
ATOM 3197 O O . GLN A 1 410 ? -23.422 27.062 -6.125 1 79.69 410 GLN A O 1
ATOM 3202 N N . ALA A 1 411 ? -21.375 27.047 -5.211 1 75.12 411 ALA A N 1
ATOM 3203 C CA . ALA A 1 411 ? -21.828 26.219 -4.09 1 75.12 411 ALA A CA 1
ATOM 3204 C C . ALA A 1 411 ? -22.812 26.984 -3.203 1 75.12 411 ALA A C 1
ATOM 3206 O O . ALA A 1 411 ? -23.75 26.406 -2.668 1 75.12 411 ALA A O 1
ATOM 3207 N N . PHE A 1 412 ? -22.531 28.25 -3.121 1 73.12 412 PHE A N 1
ATOM 3208 C CA . PHE A 1 412 ? -23.422 29.109 -2.346 1 73.12 412 PHE A CA 1
ATOM 3209 C C . PHE A 1 412 ? -24.812 29.141 -2.961 1 73.12 412 PHE A C 1
ATOM 3211 O O . PHE A 1 412 ? -25.812 29.062 -2.248 1 73.12 412 PHE A O 1
ATOM 3218 N N . ARG A 1 413 ? -24.891 29.125 -4.18 1 73.06 413 ARG A N 1
ATOM 3219 C CA . ARG A 1 413 ? -26.172 29.141 -4.875 1 73.06 413 ARG A CA 1
ATOM 3220 C C . ARG A 1 413 ? -26.922 27.812 -4.688 1 73.06 413 ARG A C 1
ATOM 3222 O O . ARG A 1 413 ? -28.141 27.797 -4.512 1 73.06 413 ARG A O 1
ATOM 3229 N N . LEU A 1 414 ? -26.156 26.859 -4.652 1 70.75 414 LEU A N 1
ATOM 3230 C CA . LEU A 1 414 ? -26.75 25.531 -4.516 1 70.75 414 LEU A CA 1
ATOM 3231 C C . LEU A 1 414 ? -27.219 25.281 -3.082 1 70.75 414 LEU A C 1
ATOM 3233 O O . LEU A 1 414 ? -28.359 24.875 -2.854 1 70.75 414 LEU A O 1
ATOM 3237 N N . GLU A 1 415 ? -26.406 25.594 -2.074 1 69.12 415 GLU A N 1
ATOM 3238 C CA . GLU A 1 415 ? -26.656 25.234 -0.684 1 69.12 415 GLU A CA 1
ATOM 3239 C C . GLU A 1 415 ? -27.547 26.25 0.012 1 69.12 415 GLU A C 1
ATOM 3241 O O . GLU A 1 415 ? -28.453 25.891 0.765 1 69.12 415 GLU A O 1
ATOM 3246 N N . MET A 1 416 ? -27.25 27.562 -0.263 1 66.31 416 MET A N 1
ATOM 3247 C CA . MET A 1 416 ? -27.938 28.578 0.512 1 66.31 416 MET A CA 1
ATOM 3248 C C . MET A 1 416 ? -29.188 29.078 -0.222 1 66.31 416 MET A C 1
ATOM 3250 O O . MET A 1 416 ? -30.234 29.297 0.397 1 66.31 416 MET A O 1
ATOM 3254 N N . LEU A 1 417 ? -29.031 29.094 -1.544 1 69.88 417 LEU A N 1
ATOM 3255 C CA . LEU A 1 417 ? -30.156 29.641 -2.297 1 69.88 417 LEU A CA 1
ATOM 3256 C C . LEU A 1 417 ? -31.047 28.516 -2.83 1 69.88 417 LEU A C 1
ATOM 3258 O O . LEU A 1 417 ? -32.156 28.766 -3.307 1 69.88 417 LEU A O 1
ATOM 3262 N N . GLY A 1 418 ? -30.484 27.234 -2.77 1 71 418 GLY A N 1
ATOM 3263 C CA . GLY A 1 418 ? -31.281 26.078 -3.168 1 71 418 GLY A CA 1
ATOM 3264 C C . GLY A 1 418 ? -31.516 26 -4.664 1 71 418 GLY A C 1
ATOM 3265 O O . GLY A 1 418 ? -32.5 25.422 -5.117 1 71 418 GLY A O 1
ATOM 3266 N N . GLU A 1 419 ? -30.703 26.656 -5.414 1 73.88 419 GLU A N 1
ATOM 3267 C CA . GLU A 1 419 ? -30.844 26.625 -6.867 1 73.88 419 GLU A CA 1
ATOM 3268 C C . GLU A 1 419 ? -30.281 25.328 -7.449 1 73.88 419 GLU A C 1
ATOM 3270 O O . GLU A 1 419 ? -29.312 24.766 -6.91 1 73.88 419 GLU A O 1
ATOM 3275 N N . SER A 1 420 ? -30.922 24.812 -8.484 1 72.69 420 SER A N 1
ATOM 3276 C CA . SER A 1 420 ? -30.484 23.578 -9.117 1 72.69 420 SER A CA 1
ATOM 3277 C C . SER A 1 420 ? -29.344 23.828 -10.102 1 72.69 420 SER A C 1
ATOM 3279 O O . SER A 1 420 ? -29.516 23.672 -11.312 1 72.69 420 SER A O 1
ATOM 3281 N N . VAL A 1 421 ? -28.281 24.25 -9.617 1 74.44 421 VAL A N 1
ATOM 3282 C CA . VAL A 1 421 ? -27.156 24.609 -10.461 1 74.44 421 VAL A CA 1
ATOM 3283 C C . VAL A 1 421 ? -26.078 23.531 -10.383 1 74.44 421 VAL A C 1
ATOM 3285 O O . VAL A 1 421 ? -24.891 23.828 -10.242 1 74.44 421 VAL A O 1
ATOM 3288 N N . PHE A 1 422 ? -26.484 22.328 -10.438 1 73.81 422 PHE A N 1
ATOM 3289 C CA . PHE A 1 422 ? -25.562 21.219 -10.281 1 73.81 422 PHE A CA 1
ATOM 3290 C C . PHE A 1 422 ? -24.531 21.188 -11.398 1 73.81 422 PHE A C 1
ATOM 3292 O O . PHE A 1 422 ? -23.359 20.906 -11.164 1 73.81 422 PHE A O 1
ATOM 3299 N N . LEU A 1 423 ? -25.016 21.531 -12.57 1 74.31 423 LEU A N 1
ATOM 3300 C CA . LEU A 1 423 ? -24.094 21.547 -13.703 1 74.31 423 LEU A CA 1
ATOM 3301 C C . LEU A 1 423 ? -23.047 22.656 -13.555 1 74.31 423 LEU A C 1
ATOM 3303 O O . LEU A 1 423 ? -21.891 22.469 -13.914 1 74.31 423 LEU A O 1
ATOM 3307 N N . GLN A 1 424 ? -23.5 23.75 -13.016 1 76.94 424 GLN A N 1
ATOM 3308 C CA . GLN A 1 424 ? -22.578 24.875 -12.805 1 76.94 424 GLN A CA 1
ATOM 3309 C C . GLN A 1 424 ? -21.547 24.531 -11.734 1 76.94 424 GLN A C 1
ATOM 3311 O O . GLN A 1 424 ? -20.375 24.859 -11.867 1 76.94 424 GLN A O 1
ATOM 3316 N N . VAL A 1 425 ? -21.953 23.922 -10.758 1 79.5 425 VAL A N 1
ATOM 3317 C CA . VAL A 1 425 ? -21.047 23.516 -9.688 1 79.5 425 VAL A CA 1
ATOM 3318 C C . VAL A 1 425 ? -20.047 22.5 -10.219 1 79.5 425 VAL A C 1
ATOM 3320 O O . VAL A 1 425 ? -18.844 22.578 -9.914 1 79.5 425 VAL A O 1
ATOM 3323 N N . TRP A 1 426 ? -20.531 21.641 -11.016 1 80.62 426 TRP A N 1
ATOM 3324 C CA . TRP A 1 426 ? -19.656 20.641 -11.602 1 80.62 426 TRP A CA 1
ATOM 3325 C C . TRP A 1 426 ? -18.641 21.266 -12.531 1 80.62 426 TRP A C 1
ATOM 3327 O O . TRP A 1 426 ? -17.469 20.906 -12.523 1 80.62 426 TRP A O 1
ATOM 3337 N N . SER A 1 427 ? -19.109 22.172 -13.305 1 84.19 427 SER A N 1
ATOM 3338 C CA . SER A 1 427 ? -18.188 22.891 -14.203 1 84.19 427 SER A CA 1
ATOM 3339 C C . SER A 1 427 ? -17.141 23.656 -13.414 1 84.19 427 SER A C 1
ATOM 3341 O O . SER A 1 427 ? -15.984 23.734 -13.828 1 84.19 427 SER A O 1
ATOM 3343 N N . ALA A 1 428 ? -17.562 24.25 -12.352 1 87.19 428 ALA A N 1
ATOM 3344 C CA . ALA A 1 428 ? -16.625 24.953 -11.477 1 87.19 428 ALA A CA 1
ATOM 3345 C C . ALA A 1 428 ? -15.594 24 -10.891 1 87.19 428 ALA A C 1
ATOM 3347 O O . ALA A 1 428 ? -14.43 24.359 -10.719 1 87.19 428 ALA A O 1
ATOM 3348 N N . SER A 1 429 ? -16 22.812 -10.633 1 87.44 429 SER A N 1
ATOM 3349 C CA . SER A 1 429 ? -15.078 21.797 -10.125 1 87.44 429 SER A CA 1
ATOM 3350 C C . SER A 1 429 ? -14.039 21.422 -11.172 1 87.44 429 SER A C 1
ATOM 3352 O O . SER A 1 429 ? -12.867 21.219 -10.844 1 87.44 429 SER A O 1
ATOM 3354 N N . ILE A 1 430 ? -14.477 21.328 -12.383 1 86.25 430 ILE A N 1
ATOM 3355 C CA . ILE A 1 430 ? -13.562 21.031 -13.477 1 86.25 430 ILE A CA 1
ATOM 3356 C C . ILE A 1 430 ? -12.555 22.172 -13.641 1 86.25 430 ILE A C 1
ATOM 3358 O O . ILE A 1 430 ? -11.359 21.922 -13.805 1 86.25 430 ILE A O 1
ATOM 3362 N N . LEU A 1 431 ? -13.117 23.312 -13.648 1 89.12 431 LEU A N 1
ATOM 3363 C CA . LEU A 1 431 ? -12.25 24.484 -13.734 1 89.12 431 LEU A CA 1
ATOM 3364 C C . LEU A 1 431 ? -11.234 24.5 -12.594 1 89.12 431 LEU A C 1
ATOM 3366 O O . LEU A 1 431 ? -10.055 24.781 -12.812 1 89.12 431 LEU A O 1
ATOM 3370 N N . PHE A 1 432 ? -11.688 24.219 -11.406 1 91.5 432 PHE A N 1
ATOM 3371 C CA . PHE A 1 432 ? -10.812 24.172 -10.242 1 91.5 432 PHE A CA 1
ATOM 3372 C C . PHE A 1 432 ? -9.719 23.125 -10.43 1 91.5 432 PHE A C 1
ATOM 3374 O O . PHE A 1 432 ? -8.555 23.359 -10.109 1 91.5 432 PHE A O 1
ATOM 3381 N N . LEU A 1 433 ? -10.07 21.969 -10.945 1 90.31 433 LEU A N 1
ATOM 3382 C CA . LEU A 1 433 ? -9.109 20.906 -11.211 1 90.31 433 LEU A CA 1
ATOM 3383 C C . LEU A 1 433 ? -8.047 21.359 -12.195 1 90.31 433 LEU A C 1
ATOM 3385 O O . LEU A 1 433 ? -6.855 21.109 -11.992 1 90.31 433 LEU A O 1
ATOM 3389 N N . VAL A 1 434 ? -8.445 22 -13.234 1 92.44 434 VAL A N 1
ATOM 3390 C CA . VAL A 1 434 ? -7.531 22.484 -14.266 1 92.44 434 VAL A CA 1
ATOM 3391 C C . VAL A 1 434 ? -6.578 23.516 -13.664 1 92.44 434 VAL A C 1
ATOM 3393 O O . VAL A 1 434 ? -5.375 23.484 -13.922 1 92.44 434 VAL A O 1
ATOM 3396 N N . ILE A 1 435 ? -7.137 24.406 -12.891 1 93.62 435 ILE A N 1
ATOM 3397 C CA . ILE A 1 435 ? -6.324 25.438 -12.25 1 93.62 435 ILE A CA 1
ATOM 3398 C C . ILE A 1 435 ? -5.32 24.781 -11.305 1 93.62 435 ILE A C 1
ATOM 3400 O O . ILE A 1 435 ? -4.137 25.125 -11.305 1 93.62 435 ILE A O 1
ATOM 3404 N N . GLN A 1 436 ? -5.781 23.797 -10.516 1 94.62 436 GLN A N 1
ATOM 3405 C CA . GLN A 1 436 ? -4.891 23.109 -9.594 1 94.62 436 GLN A CA 1
ATOM 3406 C C . GLN A 1 436 ? -3.779 22.375 -10.344 1 94.62 436 GLN A C 1
ATOM 3408 O O . GLN A 1 436 ? -2.627 22.375 -9.906 1 94.62 436 GLN A O 1
ATOM 3413 N N . ALA A 1 437 ? -4.152 21.781 -11.391 1 93.06 437 ALA A N 1
ATOM 3414 C CA . ALA A 1 437 ? -3.16 21.078 -12.203 1 93.06 437 ALA A CA 1
ATOM 3415 C C . ALA A 1 437 ? -2.141 22.062 -12.773 1 93.06 437 ALA A C 1
ATOM 3417 O O . ALA A 1 437 ? -0.945 21.766 -12.836 1 93.06 437 ALA A O 1
ATOM 3418 N N . PHE A 1 438 ? -2.637 23.141 -13.242 1 95.38 438 PHE A N 1
ATOM 3419 C CA . PHE A 1 438 ? -1.761 24.188 -13.75 1 95.38 438 PHE A CA 1
ATOM 3420 C C . PHE A 1 438 ? -0.804 24.672 -12.664 1 95.38 438 PHE A C 1
ATOM 3422 O O . PHE A 1 438 ? 0.395 24.828 -12.906 1 95.38 438 PHE A O 1
ATOM 3429 N N . VAL A 1 439 ? -1.307 24.922 -11.461 1 96.25 439 VAL A N 1
ATOM 3430 C CA . VAL A 1 439 ? -0.486 25.375 -10.336 1 96.25 439 VAL A CA 1
ATOM 3431 C C . VAL A 1 439 ? 0.572 24.328 -10.016 1 96.25 439 VAL A C 1
ATOM 3433 O O . VAL A 1 439 ? 1.735 24.656 -9.773 1 96.25 439 VAL A O 1
ATOM 3436 N N . LEU A 1 440 ? 0.208 23.094 -9.984 1 95.88 440 LEU A N 1
ATOM 3437 C CA . LEU A 1 440 ? 1.167 22.016 -9.758 1 95.88 440 LEU A CA 1
ATOM 3438 C C . LEU A 1 440 ? 2.266 22.031 -10.812 1 95.88 440 LEU A C 1
ATOM 3440 O O . LEU A 1 440 ? 3.449 21.906 -10.492 1 95.88 440 LEU A O 1
ATOM 3444 N N . GLY A 1 441 ? 1.852 22.172 -12.086 1 96.12 441 GLY A N 1
ATOM 3445 C CA . GLY A 1 441 ? 2.826 22.297 -13.156 1 96.12 441 GLY A CA 1
ATOM 3446 C C . GLY A 1 441 ? 3.811 23.422 -12.953 1 96.12 441 GLY A C 1
ATOM 3447 O O . GLY A 1 441 ? 5.012 23.266 -13.18 1 96.12 441 GLY A O 1
ATOM 3448 N N . GLU A 1 442 ? 3.283 24.516 -12.523 1 96.25 442 GLU A N 1
ATOM 3449 C CA . GLU A 1 442 ? 4.125 25.688 -12.273 1 96.25 442 GLU A CA 1
ATOM 3450 C C . GLU A 1 442 ? 5.105 25.422 -11.133 1 96.25 442 GLU A C 1
ATOM 3452 O O . GLU A 1 442 ? 6.262 25.844 -11.188 1 96.25 442 GLU A O 1
ATOM 3457 N N . LEU A 1 443 ? 4.648 24.781 -10.086 1 96.56 443 LEU A N 1
ATOM 3458 C CA . LEU A 1 443 ? 5.516 24.438 -8.969 1 96.56 443 LEU A CA 1
ATOM 3459 C C . LEU A 1 443 ? 6.641 23.516 -9.422 1 96.56 443 LEU A C 1
ATOM 3461 O O . LEU A 1 443 ? 7.789 23.672 -9.008 1 96.56 443 LEU A O 1
ATOM 3465 N N . LEU A 1 444 ? 6.332 22.578 -10.266 1 96.44 444 LEU A N 1
ATOM 3466 C CA . LEU A 1 444 ? 7.324 21.625 -10.734 1 96.44 444 LEU A CA 1
ATOM 3467 C C . LEU A 1 444 ? 8.336 22.297 -11.656 1 96.44 444 LEU A C 1
ATOM 3469 O O . LEU A 1 444 ? 9.531 21.984 -11.602 1 96.44 444 LEU A O 1
ATOM 3473 N N . ARG A 1 445 ? 7.887 23.203 -12.477 1 94.81 445 ARG A N 1
ATOM 3474 C CA . ARG A 1 445 ? 8.766 23.938 -13.383 1 94.81 445 ARG A CA 1
ATOM 3475 C C . ARG A 1 445 ? 9.695 24.859 -12.625 1 94.81 445 ARG A C 1
ATOM 3477 O O . ARG A 1 445 ? 10.836 25.094 -13.031 1 94.81 445 ARG A O 1
ATOM 3484 N N . ALA A 1 446 ? 9.227 25.344 -11.539 1 96 446 ALA A N 1
ATOM 3485 C CA . ALA A 1 446 ? 9.945 26.359 -10.781 1 96 446 ALA A CA 1
ATOM 3486 C C . ALA A 1 446 ? 10.961 25.719 -9.836 1 96 446 ALA A C 1
ATOM 3488 O O . ALA A 1 446 ? 11.672 26.422 -9.117 1 96 446 ALA A O 1
ATOM 3489 N N . TYR A 1 447 ? 11.023 24.422 -9.773 1 95.69 447 TYR A N 1
ATOM 3490 C CA . TYR A 1 447 ? 11.914 23.734 -8.852 1 95.69 447 TYR A CA 1
ATOM 3491 C C . TYR A 1 447 ? 13.375 24.078 -9.133 1 95.69 447 TYR A C 1
ATOM 3493 O O . TYR A 1 447 ? 13.805 24.094 -10.289 1 95.69 447 TYR A O 1
ATOM 3501 N N . THR A 1 448 ? 14.172 24.344 -8.125 1 92.31 448 THR A N 1
ATOM 3502 C CA . THR A 1 448 ? 15.609 24.562 -8.188 1 92.31 448 THR A CA 1
ATOM 3503 C C . THR A 1 448 ? 16.344 23.578 -7.277 1 92.31 448 THR A C 1
ATOM 3505 O O . THR A 1 448 ? 16.141 23.578 -6.062 1 92.31 448 THR A O 1
ATOM 3508 N N . PRO A 1 449 ? 17.203 22.734 -7.84 1 88.25 449 PRO A N 1
ATOM 3509 C CA . PRO A 1 449 ? 17.953 21.781 -7.016 1 88.25 449 PRO A CA 1
ATOM 3510 C C . PRO A 1 449 ? 18.906 22.469 -6.043 1 88.25 449 PRO A C 1
ATOM 3512 O O . PRO A 1 449 ? 19.312 23.609 -6.273 1 88.25 449 PRO A O 1
ATOM 3515 N N . PRO A 1 450 ? 19.141 21.766 -5.004 1 85.31 450 PRO A N 1
ATOM 3516 C CA . PRO A 1 450 ? 20.109 22.328 -4.074 1 85.31 450 PRO A CA 1
ATOM 3517 C C . PRO A 1 450 ? 21.516 22.422 -4.676 1 85.31 450 PRO A C 1
ATOM 3519 O O . PRO A 1 450 ? 21.844 21.672 -5.602 1 85.31 450 PRO A O 1
ATOM 3522 N N . PRO A 1 451 ? 22.234 23.375 -4.27 1 77.19 451 PRO A N 1
ATOM 3523 C CA . PRO A 1 451 ? 23.594 23.484 -4.766 1 77.19 451 PRO A CA 1
ATOM 3524 C C . PRO A 1 451 ? 24.453 22.266 -4.41 1 77.19 451 PRO A C 1
ATOM 3526 O O . PRO A 1 451 ? 24.203 21.609 -3.398 1 77.19 451 PRO A O 1
ATOM 3529 N N . PRO A 1 452 ? 25.312 21.844 -5.301 1 69.75 452 PRO A N 1
ATOM 3530 C CA . PRO A 1 452 ? 26.188 20.703 -5.012 1 69.75 452 PRO A CA 1
ATOM 3531 C C . PRO A 1 452 ? 27 20.891 -3.732 1 69.75 452 PRO A C 1
ATOM 3533 O O . PRO A 1 452 ? 27.297 22.016 -3.344 1 69.75 452 PRO A O 1
ATOM 3536 N N . PRO A 1 453 ? 27.125 19.766 -3.047 1 62.03 453 PRO A N 1
ATOM 3537 C CA . PRO A 1 453 ? 27.938 19.875 -1.831 1 62.03 453 PRO A CA 1
ATOM 3538 C C . PRO A 1 453 ? 29.328 20.438 -2.1 1 62.03 453 PRO A C 1
ATOM 3540 O O . PRO A 1 453 ? 29.875 20.25 -3.186 1 62.03 453 PRO A O 1
ATOM 3543 N N . PRO A 1 454 ? 29.828 21.438 -1.301 1 59.84 454 PRO A N 1
ATOM 3544 C CA . PRO A 1 454 ? 31.172 21.953 -1.493 1 59.84 454 PRO A CA 1
ATOM 3545 C C . PRO A 1 454 ? 32.219 20.844 -1.607 1 59.84 454 PRO A C 1
ATOM 3547 O O . PRO A 1 454 ? 32.062 19.766 -1.02 1 59.84 454 PRO A O 1
ATOM 3550 N N . PRO A 1 455 ? 33.094 20.938 -2.621 1 57.19 455 PRO A N 1
ATOM 3551 C CA . PRO A 1 455 ? 34.156 19.938 -2.744 1 57.19 455 PRO A CA 1
ATOM 3552 C C . PRO A 1 455 ? 34.875 19.656 -1.418 1 57.19 455 PRO A C 1
ATOM 3554 O O . PRO A 1 455 ? 34.906 20.531 -0.545 1 57.19 455 PRO A O 1
ATOM 3557 N N . PRO A 1 456 ? 35.156 18.5 -1.202 1 52.78 456 PRO A N 1
ATOM 3558 C CA . PRO A 1 456 ? 35.906 18.234 0.043 1 52.78 456 PRO A CA 1
ATOM 3559 C C . PRO A 1 456 ? 37.094 19.156 0.216 1 52.78 456 PRO A C 1
ATOM 3561 O O . PRO A 1 456 ? 37.75 19.531 -0.77 1 52.78 456 PRO A O 1
ATOM 3564 N N . ALA A 1 457 ? 37.25 19.906 1.236 1 48.97 457 ALA A N 1
ATOM 3565 C CA . ALA A 1 457 ? 38.344 20.828 1.559 1 48.97 457 ALA A CA 1
ATOM 3566 C C . ALA A 1 457 ? 39.688 20.234 1.228 1 48.97 457 ALA A C 1
ATOM 3568 O O . ALA A 1 457 ? 40.719 20.922 1.286 1 48.97 457 ALA A O 1
ATOM 3569 N N . GLY A 1 458 ? 39.938 19.047 1.097 1 45.56 458 GLY A N 1
ATOM 3570 C CA . GLY A 1 458 ? 41.312 18.547 1.022 1 45.56 458 GLY A CA 1
ATOM 3571 C C . GLY A 1 458 ? 42.031 18.953 -0.254 1 45.56 458 GLY A C 1
ATOM 3572 O O . GLY A 1 458 ? 43.219 18.719 -0.397 1 45.56 458 GLY A O 1
ATOM 3573 N N . THR A 1 459 ? 41.375 19.25 -1.285 1 44.75 459 THR A N 1
ATOM 3574 C CA . THR A 1 459 ? 42.188 19.375 -2.498 1 44.75 459 THR A CA 1
ATOM 3575 C C . THR A 1 459 ? 42.75 20.781 -2.643 1 44.75 459 THR A C 1
ATOM 3577 O O . THR A 1 459 ? 43.5 21.078 -3.572 1 44.75 459 THR A O 1
ATOM 3580 N N . ALA A 1 460 ? 42.281 21.812 -1.926 1 49.22 460 ALA A N 1
ATOM 3581 C CA . ALA A 1 460 ? 42.812 23.172 -2.102 1 49.22 460 ALA A CA 1
ATOM 3582 C C . ALA A 1 460 ? 44.188 23.312 -1.459 1 49.22 460 ALA A C 1
ATOM 3584 O O . ALA A 1 460 ? 45 24.156 -1.866 1 49.22 460 ALA A O 1
ATOM 3585 N N . VAL A 1 461 ? 44.438 22.609 -0.502 1 42.56 461 VAL A N 1
ATOM 3586 C CA . VAL A 1 461 ? 45.719 22.766 0.164 1 42.56 461 VAL A CA 1
ATOM 3587 C C . VAL A 1 461 ? 46.844 22.141 -0.688 1 42.56 461 VAL A C 1
ATOM 3589 O O . VAL A 1 461 ? 48 22.562 -0.614 1 42.56 461 VAL A O 1
ATOM 3592 N N . ALA A 1 462 ? 46.375 21.312 -1.552 1 43.16 462 ALA A N 1
ATOM 3593 C CA . ALA A 1 462 ? 47.469 20.703 -2.312 1 43.16 462 ALA A CA 1
ATOM 3594 C C . ALA A 1 462 ? 47.906 21.609 -3.449 1 43.16 462 ALA A C 1
ATOM 3596 O O . ALA A 1 462 ? 49.062 21.562 -3.875 1 43.16 462 ALA A O 1
ATOM 3597 N N . ARG A 1 463 ? 46.969 22.359 -3.848 1 45.41 463 ARG A N 1
ATOM 3598 C CA . ARG A 1 463 ? 47.375 23.188 -4.98 1 45.41 463 ARG A CA 1
ATOM 3599 C C . ARG A 1 463 ? 48.188 24.391 -4.516 1 45.41 463 ARG A C 1
ATOM 3601 O O . ARG A 1 463 ? 49.031 24.906 -5.254 1 45.41 463 ARG A O 1
ATOM 3608 N N . GLU A 1 464 ? 47.812 24.875 -3.457 1 41.97 464 GLU A N 1
ATOM 3609 C CA . GLU A 1 464 ? 48.562 26.031 -3.027 1 41.97 464 GLU A CA 1
ATOM 3610 C C . GLU A 1 464 ? 50 25.641 -2.668 1 41.97 464 GLU A C 1
ATOM 3612 O O . GLU A 1 464 ? 50.938 26.469 -2.754 1 41.97 464 GLU A O 1
ATOM 3617 N N . LYS A 1 465 ? 50.094 24.281 -2.408 1 48.56 465 LYS A N 1
ATOM 3618 C CA . LYS A 1 465 ? 51.469 23.875 -2.08 1 48.56 465 LYS A CA 1
ATOM 3619 C C . LYS A 1 465 ? 52.281 23.688 -3.344 1 48.56 465 LYS A C 1
ATOM 3621 O O . LYS A 1 465 ? 53.531 23.766 -3.295 1 48.56 465 LYS A O 1
ATOM 3626 N N . GLY A 1 466 ? 51.625 23.344 -4.41 1 45.62 466 GLY A N 1
ATOM 3627 C CA . GLY A 1 466 ? 52.375 23.172 -5.641 1 45.62 466 GLY A CA 1
ATOM 3628 C C . GLY A 1 466 ? 52.844 24.484 -6.238 1 45.62 466 GLY A C 1
ATOM 3629 O O . GLY A 1 466 ? 53.812 24.516 -7.012 1 45.62 466 GLY A O 1
ATOM 3630 N N . ARG A 1 467 ? 52.094 25.547 -6.016 1 46.06 467 ARG A N 1
ATOM 3631 C CA . ARG A 1 467 ? 52.5 26.828 -6.582 1 46.06 467 ARG A CA 1
ATOM 3632 C C . ARG A 1 467 ? 53.688 27.422 -5.805 1 46.06 467 ARG A C 1
ATOM 3634 O O . ARG A 1 467 ? 54.469 28.203 -6.348 1 46.06 467 ARG A O 1
ATOM 3641 N N . LYS A 1 468 ? 53.594 27.156 -4.547 1 45.03 468 LYS A N 1
ATOM 3642 C CA . LYS A 1 468 ? 54.688 27.781 -3.832 1 45.03 468 LYS A CA 1
ATOM 3643 C C . LYS A 1 468 ? 56 27.016 -4.09 1 45.03 468 LYS A C 1
ATOM 3645 O O . LYS A 1 468 ? 57.062 27.469 -3.674 1 45.03 468 LYS A O 1
ATOM 3650 N N . ALA A 1 469 ? 55.844 25.75 -4.613 1 49.84 469 ALA A N 1
ATOM 3651 C CA . ALA A 1 469 ? 57.062 25 -4.844 1 49.84 469 ALA A CA 1
ATOM 3652 C C . ALA A 1 469 ? 57.625 25.312 -6.227 1 49.84 469 ALA A C 1
ATOM 3654 O O . ALA A 1 469 ? 58.781 24.922 -6.535 1 49.84 469 ALA A O 1
ATOM 3655 N N . GLU A 1 470 ? 56.906 25.969 -7.031 1 36.94 470 GLU A N 1
ATOM 3656 C CA . GLU A 1 470 ? 57.594 26.484 -8.219 1 36.94 470 GLU A CA 1
ATOM 3657 C C . GLU A 1 470 ? 58.219 27.859 -7.945 1 36.94 470 GLU A C 1
ATOM 3659 O O . GLU A 1 470 ? 57.625 28.703 -7.281 1 36.94 470 GLU A O 1
ATOM 3664 N N . MET B 1 1 ? 83.375 -27 -28.188 1 24.14 1 MET B N 1
ATOM 3665 C CA . MET B 1 1 ? 82.438 -27.688 -27.281 1 24.14 1 MET B CA 1
ATOM 3666 C C . MET B 1 1 ? 81 -27.156 -27.422 1 24.14 1 MET B C 1
ATOM 3668 O O . MET B 1 1 ? 80.75 -26 -27.078 1 24.14 1 MET B O 1
ATOM 3672 N N . VAL B 1 2 ? 80.25 -27.641 -28.453 1 27.97 2 VAL B N 1
ATOM 3673 C CA . VAL B 1 2 ? 79 -27.375 -29.188 1 27.97 2 VAL B CA 1
ATOM 3674 C C . VAL B 1 2 ? 77.812 -27.672 -28.312 1 27.97 2 VAL B C 1
ATOM 3676 O O . VAL B 1 2 ? 77.562 -28.828 -27.938 1 27.97 2 VAL B O 1
ATOM 3679 N N . GLY B 1 3 ? 77.5 -26.859 -27.234 1 26.97 3 GLY B N 1
ATOM 3680 C CA . GLY B 1 3 ? 76.5 -27.016 -26.219 1 26.97 3 GLY B CA 1
ATOM 3681 C C . GLY B 1 3 ? 75.125 -27.125 -26.828 1 26.97 3 GLY B C 1
ATOM 3682 O O . GLY B 1 3 ? 74.625 -26.219 -27.531 1 26.97 3 GLY B O 1
ATOM 3683 N N . ARG B 1 4 ? 74.5 -28.391 -27.172 1 24.47 4 ARG B N 1
ATOM 3684 C CA . ARG B 1 4 ? 73.312 -28.891 -27.812 1 24.47 4 ARG B CA 1
ATOM 3685 C C . ARG B 1 4 ? 72.062 -28.469 -27.016 1 24.47 4 ARG B C 1
ATOM 3687 O O . ARG B 1 4 ? 71.938 -28.844 -25.844 1 24.47 4 ARG B O 1
ATOM 3694 N N . ARG B 1 5 ? 71.5 -27.234 -27.156 1 24.97 5 ARG B N 1
ATOM 3695 C CA . ARG B 1 5 ? 70.312 -26.656 -26.609 1 24.97 5 ARG B CA 1
ATOM 3696 C C . ARG B 1 5 ? 69.062 -27.547 -26.891 1 24.97 5 ARG B C 1
ATOM 3698 O O . ARG B 1 5 ? 68.688 -27.688 -28.047 1 24.97 5 ARG B O 1
ATOM 3705 N N . VAL B 1 6 ? 69 -28.797 -26.266 1 25.89 6 VAL B N 1
ATOM 3706 C CA . VAL B 1 6 ? 67.875 -29.703 -26.453 1 25.89 6 VAL B CA 1
ATOM 3707 C C . VAL B 1 6 ? 66.562 -29 -26.078 1 25.89 6 VAL B C 1
ATOM 3709 O O . VAL B 1 6 ? 66.438 -28.547 -24.938 1 25.89 6 VAL B O 1
ATOM 3712 N N . GLN B 1 7 ? 65.875 -28.344 -27 1 25.34 7 GLN B N 1
ATOM 3713 C CA . GLN B 1 7 ? 64.562 -27.656 -26.969 1 25.34 7 GLN B CA 1
ATOM 3714 C C . GLN B 1 7 ? 63.5 -28.594 -26.469 1 25.34 7 GLN B C 1
ATOM 3716 O O . GLN B 1 7 ? 63.344 -29.719 -26.953 1 25.34 7 GLN B O 1
ATOM 3721 N N . ALA B 1 8 ? 63 -28.422 -25.141 1 27.75 8 ALA B N 1
ATOM 3722 C CA . ALA B 1 8 ? 61.875 -28.984 -24.359 1 27.75 8 ALA B CA 1
ATOM 3723 C C . ALA B 1 8 ? 60.562 -28.875 -25.125 1 27.75 8 ALA B C 1
ATOM 3725 O O . ALA B 1 8 ? 59.875 -27.859 -25.062 1 27.75 8 ALA B O 1
ATOM 3726 N N . ALA B 1 9 ? 60.406 -29.25 -26.359 1 28.64 9 ALA B N 1
ATOM 3727 C CA . ALA B 1 9 ? 59.219 -29.156 -27.203 1 28.64 9 ALA B CA 1
ATOM 3728 C C . ALA B 1 9 ? 58.062 -29.922 -26.578 1 28.64 9 ALA B C 1
ATOM 3730 O O . ALA B 1 9 ? 56.906 -29.609 -26.844 1 28.64 9 ALA B O 1
ATOM 3731 N N . TRP B 1 10 ? 58.188 -31.094 -25.906 1 26.59 10 TRP B N 1
ATOM 3732 C CA . TRP B 1 10 ? 57.062 -32 -26.062 1 26.59 10 TRP B CA 1
ATOM 3733 C C . TRP B 1 10 ? 55.969 -31.688 -25.031 1 26.59 10 TRP B C 1
ATOM 3735 O O . TRP B 1 10 ? 55.25 -32.594 -24.609 1 26.59 10 TRP B O 1
ATOM 3745 N N . LEU B 1 11 ? 55.938 -30.578 -24.312 1 29.17 11 LEU B N 1
ATOM 3746 C CA . LEU B 1 11 ? 54.875 -30.578 -23.328 1 29.17 11 LEU B CA 1
ATOM 3747 C C . LEU B 1 11 ? 53.5 -30.672 -24 1 29.17 11 LEU B C 1
ATOM 3749 O O . LEU B 1 11 ? 53.125 -29.781 -24.766 1 29.17 11 LEU B O 1
ATOM 3753 N N . PRO B 1 12 ? 52.938 -31.875 -24.359 1 31.14 12 PRO B N 1
ATOM 3754 C CA . PRO B 1 12 ? 51.625 -32 -24.953 1 31.14 12 PRO B CA 1
ATOM 3755 C C . PRO B 1 12 ? 50.531 -31.312 -24.141 1 31.14 12 PRO B C 1
ATOM 3757 O O . PRO B 1 12 ? 50.719 -31.094 -22.938 1 31.14 12 PRO B O 1
ATOM 3760 N N . ASP B 1 13 ? 49.531 -30.625 -24.781 1 35.25 13 ASP B N 1
ATOM 3761 C CA . ASP B 1 13 ? 48.344 -29.875 -24.438 1 35.25 13 ASP B CA 1
ATOM 3762 C C . ASP B 1 13 ? 47.406 -30.703 -23.547 1 35.25 13 ASP B C 1
ATOM 3764 O O . ASP B 1 13 ? 46.562 -31.469 -24.062 1 35.25 13 ASP B O 1
ATOM 3768 N N . HIS B 1 14 ? 47.719 -31.344 -22.531 1 35.75 14 HIS B N 1
ATOM 3769 C CA . HIS B 1 14 ? 46.844 -31.969 -21.547 1 35.75 14 HIS B CA 1
ATOM 3770 C C . HIS B 1 14 ? 45.75 -31 -21.062 1 35.75 14 HIS B C 1
ATOM 3772 O O . HIS B 1 14 ? 45 -31.344 -20.156 1 35.75 14 HIS B O 1
ATOM 3778 N N . LEU B 1 15 ? 45.781 -29.766 -21.422 1 38.22 15 LEU B N 1
ATOM 3779 C CA . LEU B 1 15 ? 44.688 -28.891 -21.078 1 38.22 15 LEU B CA 1
ATOM 3780 C C . LEU B 1 15 ? 43.406 -29.328 -21.781 1 38.22 15 LEU B C 1
ATOM 3782 O O . LEU B 1 15 ? 42.312 -28.844 -21.453 1 38.22 15 LEU B O 1
ATOM 3786 N N . SER B 1 16 ? 43.406 -30.062 -22.859 1 41.59 16 SER B N 1
ATOM 3787 C CA . SER B 1 16 ? 42.25 -30.531 -23.609 1 41.59 16 SER B CA 1
ATOM 3788 C C . SER B 1 16 ? 41.438 -31.547 -22.797 1 41.59 16 SER B C 1
ATOM 3790 O O . SER B 1 16 ? 40.219 -31.641 -22.922 1 41.59 16 SER B O 1
ATOM 3792 N N . GLU B 1 17 ? 42.031 -32.281 -21.969 1 42.16 17 GLU B N 1
ATOM 3793 C CA . GLU B 1 17 ? 41.312 -33.25 -21.172 1 42.16 17 GLU B CA 1
ATOM 3794 C C . GLU B 1 17 ? 40.406 -32.594 -20.141 1 42.16 17 GLU B C 1
ATOM 3796 O O . GLU B 1 17 ? 39.312 -33.031 -19.859 1 42.16 17 GLU B O 1
ATOM 3801 N N . GLY B 1 18 ? 40.812 -31.438 -19.656 1 46.66 18 GLY B N 1
ATOM 3802 C CA . GLY B 1 18 ? 40 -30.719 -18.688 1 46.66 18 GLY B CA 1
ATOM 3803 C C . GLY B 1 18 ? 38.75 -30.094 -19.281 1 46.66 18 GLY B C 1
ATOM 3804 O O . GLY B 1 18 ? 37.688 -30.062 -18.641 1 46.66 18 GLY B O 1
ATOM 3805 N N . ARG B 1 19 ? 38.844 -29.609 -20.453 1 50.03 19 ARG B N 1
ATOM 3806 C CA . ARG B 1 19 ? 37.719 -29.016 -21.172 1 50.03 19 ARG B CA 1
ATOM 3807 C C . ARG B 1 19 ? 36.75 -30.094 -21.625 1 50.03 19 ARG B C 1
ATOM 3809 O O . ARG B 1 19 ? 35.531 -29.891 -21.594 1 50.03 19 ARG B O 1
ATOM 3816 N N . VAL B 1 20 ? 37.344 -31.172 -22.203 1 50.19 20 VAL B N 1
ATOM 3817 C CA . VAL B 1 20 ? 36.5 -32.25 -22.656 1 50.19 20 VAL B CA 1
ATOM 3818 C C . VAL B 1 20 ? 35.688 -32.781 -21.484 1 50.19 20 VAL B C 1
ATOM 3820 O O . VAL B 1 20 ? 34.469 -33.062 -21.609 1 50.19 20 VAL B O 1
ATOM 3823 N N . SER B 1 21 ? 36.281 -32.688 -20.234 1 56.5 21 SER B N 1
ATOM 3824 C CA . SER B 1 21 ? 35.594 -33.219 -19.047 1 56.5 21 SER B CA 1
ATOM 3825 C C . SER B 1 21 ? 34.531 -32.281 -18.547 1 56.5 21 SER B C 1
ATOM 3827 O O . SER B 1 21 ? 33.406 -32.719 -18.203 1 56.5 21 SER B O 1
ATOM 3829 N N . ARG B 1 22 ? 34.688 -31.094 -18.844 1 57.78 22 ARG B N 1
ATOM 3830 C CA . ARG B 1 22 ? 33.656 -30.141 -18.422 1 57.78 22 ARG B CA 1
ATOM 3831 C C . ARG B 1 22 ? 32.469 -30.109 -19.391 1 57.78 22 ARG B C 1
ATOM 3833 O O . ARG B 1 22 ? 31.328 -30.016 -18.969 1 57.78 22 ARG B O 1
ATOM 3840 N N . GLU B 1 23 ? 32.875 -30.219 -20.672 1 59.97 23 GLU B N 1
ATOM 3841 C CA . GLU B 1 23 ? 31.828 -30.234 -21.703 1 59.97 23 GLU B CA 1
ATOM 3842 C C . GLU B 1 23 ? 31.016 -31.531 -21.641 1 59.97 23 GLU B C 1
ATOM 3844 O O . GLU B 1 23 ? 29.797 -31.5 -21.812 1 59.97 23 GLU B O 1
ATOM 3849 N N . GLN B 1 24 ? 31.656 -32.594 -21.422 1 58.75 24 GLN B N 1
ATOM 3850 C CA . GLN B 1 24 ? 30.953 -33.875 -21.297 1 58.75 24 GLN B CA 1
ATOM 3851 C C . GLN B 1 24 ? 30.078 -33.906 -20.062 1 58.75 24 GLN B C 1
ATOM 3853 O O . GLN B 1 24 ? 28.953 -34.406 -20.094 1 58.75 24 GLN B O 1
ATOM 3858 N N . ILE B 1 25 ? 30.5 -33.344 -18.984 1 59.97 25 ILE B N 1
ATOM 3859 C CA . ILE B 1 25 ? 29.734 -33.281 -17.734 1 59.97 25 ILE B CA 1
ATOM 3860 C C . ILE B 1 25 ? 28.516 -32.375 -17.922 1 59.97 25 ILE B C 1
ATOM 3862 O O . ILE B 1 25 ? 27.406 -32.719 -17.5 1 59.97 25 ILE B O 1
ATOM 3866 N N . SER B 1 26 ? 28.781 -31.312 -18.609 1 68.88 26 SER B N 1
ATOM 3867 C CA . SER B 1 26 ? 27.672 -30.406 -18.891 1 68.88 26 SER B CA 1
ATOM 3868 C C . SER B 1 26 ? 26.625 -31.078 -19.766 1 68.88 26 SER B C 1
ATOM 3870 O O . SER B 1 26 ? 25.422 -30.875 -19.562 1 68.88 26 SER B O 1
ATOM 3872 N N . GLN B 1 27 ? 27.062 -31.891 -20.703 1 69.5 27 GLN B N 1
ATOM 3873 C CA . GLN B 1 27 ? 26.141 -32.594 -21.578 1 69.5 27 GLN B CA 1
ATOM 3874 C C . GLN B 1 27 ? 25.344 -33.656 -20.797 1 69.5 27 GLN B C 1
ATOM 3876 O O . GLN B 1 27 ? 24.156 -33.875 -21.047 1 69.5 27 GLN B O 1
ATOM 3881 N N . LEU B 1 28 ? 25.969 -34.281 -19.891 1 64.81 28 LEU B N 1
ATOM 3882 C CA . LEU B 1 28 ? 25.312 -35.281 -19.062 1 64.81 28 LEU B CA 1
ATOM 3883 C C . LEU B 1 28 ? 24.281 -34.656 -18.141 1 64.81 28 LEU B C 1
ATOM 3885 O O . LEU B 1 28 ? 23.203 -35.219 -17.922 1 64.81 28 LEU B O 1
ATOM 3889 N N . ASP B 1 29 ? 24.609 -33.562 -17.656 1 76.25 29 ASP B N 1
ATOM 3890 C CA . ASP B 1 29 ? 23.688 -32.844 -16.766 1 76.25 29 ASP B CA 1
ATOM 3891 C C . ASP B 1 29 ? 22.469 -32.344 -17.516 1 76.25 29 ASP B C 1
ATOM 3893 O O . ASP B 1 29 ? 21.344 -32.406 -17.016 1 76.25 29 ASP B O 1
ATOM 3897 N N . THR B 1 30 ? 22.75 -31.953 -18.656 1 78.75 30 THR B N 1
ATOM 3898 C CA . THR B 1 30 ? 21.641 -31.531 -19.516 1 78.75 30 THR B CA 1
ATOM 3899 C C . THR B 1 30 ? 20.75 -32.719 -19.859 1 78.75 30 THR B C 1
ATOM 3901 O O . THR B 1 30 ? 19.531 -32.594 -19.922 1 78.75 30 THR B O 1
ATOM 3904 N N . MET B 1 31 ? 21.469 -33.844 -20.078 1 78.38 31 MET B N 1
ATOM 3905 C CA . MET B 1 31 ? 20.703 -35.062 -20.391 1 78.38 31 MET B CA 1
ATOM 3906 C C . MET B 1 31 ? 19.875 -35.5 -19.188 1 78.38 31 MET B C 1
ATOM 3908 O O . MET B 1 31 ? 18.734 -35.938 -19.359 1 78.38 31 MET B O 1
ATOM 3912 N N . ARG B 1 32 ? 20.406 -35.312 -18.109 1 85.25 32 ARG B N 1
ATOM 3913 C CA . ARG B 1 32 ? 19.688 -35.656 -16.891 1 85.25 32 ARG B CA 1
ATOM 3914 C C . ARG B 1 32 ? 18.469 -34.781 -16.703 1 85.25 32 ARG B C 1
ATOM 3916 O O . ARG B 1 32 ? 17.391 -35.25 -16.297 1 85.25 32 ARG B O 1
ATOM 3923 N N . PHE B 1 33 ? 18.672 -33.562 -16.969 1 92.12 33 PHE B N 1
ATOM 3924 C CA . PHE B 1 33 ? 17.562 -32.625 -16.844 1 92.12 33 PHE B CA 1
ATOM 3925 C C . PHE B 1 33 ? 16.469 -32.906 -17.875 1 92.12 33 PHE B C 1
ATOM 3927 O O . PHE B 1 33 ? 15.281 -32.906 -17.547 1 92.12 33 PHE B O 1
ATOM 3934 N N . ARG B 1 34 ? 16.891 -33.25 -19.047 1 92.56 34 ARG B N 1
ATOM 3935 C CA . ARG B 1 34 ? 15.93 -33.594 -20.094 1 92.56 34 ARG B CA 1
ATOM 3936 C C . ARG B 1 34 ? 15.148 -34.844 -19.719 1 92.56 34 ARG B C 1
ATOM 3938 O O . ARG B 1 34 ? 13.945 -34.938 -19.984 1 92.56 34 ARG B O 1
ATOM 3945 N N . HIS B 1 35 ? 15.844 -35.781 -19.156 1 93.19 35 HIS B N 1
ATOM 3946 C CA . HIS B 1 35 ? 15.172 -36.969 -18.688 1 93.19 35 HIS B CA 1
ATOM 3947 C C . HIS B 1 35 ? 14.172 -36.656 -17.578 1 93.19 35 HIS B C 1
ATOM 3949 O O . HIS B 1 35 ? 13.086 -37.219 -17.531 1 93.19 35 HIS B O 1
ATOM 3955 N N . ALA B 1 36 ? 14.539 -35.75 -16.703 1 94.5 36 ALA B N 1
ATOM 3956 C CA . ALA B 1 36 ? 13.641 -35.344 -15.633 1 94.5 36 ALA B CA 1
ATOM 3957 C C . ALA B 1 36 ? 12.391 -34.656 -16.188 1 94.5 36 ALA B C 1
ATOM 3959 O O . ALA B 1 36 ? 11.281 -34.906 -15.719 1 94.5 36 ALA B O 1
ATOM 3960 N N . VAL B 1 37 ? 12.594 -33.844 -17.172 1 96.44 37 VAL B N 1
ATOM 3961 C CA . VAL B 1 37 ? 11.477 -33.156 -17.812 1 96.44 37 VAL B CA 1
ATOM 3962 C C . VAL B 1 37 ? 10.562 -34.188 -18.484 1 96.44 37 VAL B C 1
ATOM 3964 O O . VAL B 1 37 ? 9.336 -34.094 -18.406 1 96.44 37 VAL B O 1
ATOM 3967 N N . GLY B 1 38 ? 11.188 -35.156 -19.141 1 96.44 38 GLY B N 1
ATOM 3968 C CA . GLY B 1 38 ? 10.414 -36.219 -19.766 1 96.44 38 GLY B CA 1
ATOM 3969 C C . GLY B 1 38 ? 9.594 -37.031 -18.766 1 96.44 38 GLY B C 1
ATOM 3970 O O . GLY B 1 38 ? 8.406 -37.281 -19 1 96.44 38 GLY B O 1
ATOM 3971 N N . LEU B 1 39 ? 10.234 -37.438 -17.719 1 96.31 39 LEU B N 1
ATOM 3972 C CA . LEU B 1 39 ? 9.531 -38.156 -16.688 1 96.31 39 LEU B CA 1
ATOM 3973 C C . LEU B 1 39 ? 8.414 -37.344 -16.062 1 96.31 39 LEU B C 1
ATOM 3975 O O . LEU B 1 39 ? 7.352 -37.875 -15.742 1 96.31 39 LEU B O 1
ATOM 3979 N N . ALA B 1 40 ? 8.688 -36.094 -15.852 1 97.81 40 ALA B N 1
ATOM 3980 C CA . ALA B 1 40 ? 7.688 -35.188 -15.305 1 97.81 40 ALA B CA 1
ATOM 3981 C C . ALA B 1 40 ? 6.492 -35.062 -16.25 1 97.81 40 ALA B C 1
ATOM 3983 O O . ALA B 1 40 ? 5.344 -35 -15.797 1 97.81 40 ALA B O 1
ATOM 3984 N N . ALA B 1 41 ? 6.77 -34.969 -17.516 1 97.81 41 ALA B N 1
ATOM 3985 C CA . ALA B 1 41 ? 5.703 -34.906 -18.516 1 97.81 41 ALA B CA 1
ATOM 3986 C C . ALA B 1 41 ? 4.848 -36.188 -18.484 1 97.81 41 ALA B C 1
ATOM 3988 O O . ALA B 1 41 ? 3.619 -36.094 -18.516 1 97.81 41 ALA B O 1
ATOM 3989 N N . VAL B 1 42 ? 5.477 -37.281 -18.391 1 97.44 42 VAL B N 1
ATOM 3990 C CA . VAL B 1 42 ? 4.773 -38.562 -18.344 1 97.44 42 VAL B CA 1
ATOM 3991 C C . VAL B 1 42 ? 3.902 -38.625 -17.094 1 97.44 42 VAL B C 1
ATOM 3993 O O . VAL B 1 42 ? 2.758 -39.094 -17.156 1 97.44 42 VAL B O 1
ATOM 3996 N N . LEU B 1 43 ? 4.457 -38.25 -16.047 1 97.25 43 LEU B N 1
ATOM 3997 C CA . LEU B 1 43 ? 3.711 -38.219 -14.797 1 97.25 43 LEU B CA 1
ATOM 3998 C C . LEU B 1 43 ? 2.447 -37.375 -14.922 1 97.25 43 LEU B C 1
ATOM 4000 O O . LEU B 1 43 ? 1.365 -37.812 -14.516 1 97.25 43 LEU B O 1
ATOM 4004 N N . ARG B 1 44 ? 2.508 -36.219 -15.5 1 98 44 ARG B N 1
ATOM 4005 C CA . ARG B 1 44 ? 1.364 -35.344 -15.633 1 98 44 ARG B CA 1
ATOM 4006 C C . ARG B 1 44 ? 0.345 -35.875 -16.625 1 98 44 ARG B C 1
ATOM 4008 O O . ARG B 1 44 ? -0.863 -35.781 -16.406 1 98 44 ARG B O 1
ATOM 4015 N N . VAL B 1 45 ? 0.83 -36.531 -17.672 1 97.44 45 VAL B N 1
ATOM 4016 C CA . VAL B 1 45 ? -0.08 -37.156 -18.641 1 97.44 45 VAL B CA 1
ATOM 4017 C C . VAL B 1 45 ? -0.829 -38.281 -17.969 1 97.44 45 VAL B C 1
ATOM 4019 O O . VAL B 1 45 ? -2.035 -38.469 -18.172 1 97.44 45 VAL B O 1
ATOM 4022 N N . ALA B 1 46 ? -0.12 -39.062 -17.203 1 97.62 46 ALA B N 1
ATOM 4023 C CA . ALA B 1 46 ? -0.733 -40.156 -16.469 1 97.62 46 ALA B CA 1
ATOM 4024 C C . ALA B 1 46 ? -1.782 -39.656 -15.492 1 97.62 46 ALA B C 1
ATOM 4026 O O . ALA B 1 46 ? -2.855 -40.25 -15.359 1 97.62 46 ALA B O 1
ATOM 4027 N N . LEU B 1 47 ? -1.46 -38.625 -14.812 1 97.62 47 LEU B N 1
ATOM 4028 C CA . LEU B 1 47 ? -2.389 -38.062 -13.836 1 97.62 47 LEU B CA 1
ATOM 4029 C C . LEU B 1 47 ? -3.617 -37.469 -14.531 1 97.62 47 LEU B C 1
ATOM 4031 O O . LEU B 1 47 ? -4.73 -37.562 -14.008 1 97.62 47 LEU B O 1
ATOM 4035 N N . LEU B 1 48 ? -3.426 -36.844 -15.68 1 97.38 48 LEU B N 1
ATOM 4036 C CA . LEU B 1 48 ? -4.551 -36.344 -16.453 1 97.38 48 LEU B CA 1
ATOM 4037 C C . LEU B 1 48 ? -5.48 -37.469 -16.875 1 97.38 48 LEU B C 1
ATOM 4039 O O . LEU B 1 48 ? -6.703 -37.344 -16.781 1 97.38 48 LEU B O 1
ATOM 4043 N N . ALA B 1 49 ? -4.898 -38.594 -17.297 1 96.5 49 ALA B N 1
ATOM 4044 C CA . ALA B 1 49 ? -5.68 -39.781 -17.688 1 96.5 49 ALA B CA 1
ATOM 4045 C C . ALA B 1 49 ? -6.406 -40.375 -16.484 1 96.5 49 ALA B C 1
ATOM 4047 O O . ALA B 1 49 ? -7.594 -40.688 -16.562 1 96.5 49 ALA B O 1
ATOM 4048 N N . TRP B 1 50 ? -5.637 -40.5 -15.461 1 95.94 50 TRP B N 1
ATOM 4049 C CA . TRP B 1 50 ? -6.238 -41.031 -14.242 1 95.94 50 TRP B CA 1
ATOM 4050 C C . TRP B 1 50 ? -7.379 -40.125 -13.766 1 95.94 50 TRP B C 1
ATOM 4052 O O . TRP B 1 50 ? -8.422 -40.625 -13.336 1 95.94 50 TRP B O 1
ATOM 4062 N N . GLY B 1 51 ? -7.129 -38.844 -13.789 1 95.75 51 GLY B N 1
ATOM 4063 C CA . GLY B 1 51 ? -8.156 -37.875 -13.375 1 95.75 51 GLY B CA 1
ATOM 4064 C C . GLY B 1 51 ? -9.445 -38.031 -14.156 1 95.75 51 GLY B C 1
ATOM 4065 O O . GLY B 1 51 ? -10.531 -38 -13.586 1 95.75 51 GLY B O 1
ATOM 4066 N N . THR B 1 52 ? -9.359 -38.219 -15.438 1 93.44 52 THR B N 1
ATOM 4067 C CA . THR B 1 52 ? -10.531 -38.438 -16.281 1 93.44 52 THR B CA 1
ATOM 4068 C C . THR B 1 52 ? -11.273 -39.688 -15.875 1 93.44 52 THR B C 1
ATOM 4070 O O . THR B 1 52 ? -12.5 -39.719 -15.828 1 93.44 52 THR B O 1
ATOM 4073 N N . TYR B 1 53 ? -10.5 -40.688 -15.586 1 94.88 53 TYR B N 1
ATOM 4074 C CA . TYR B 1 53 ? -11.078 -41.969 -15.156 1 94.88 53 TYR B CA 1
ATOM 4075 C C . TYR B 1 53 ? -11.781 -41.812 -13.812 1 94.88 53 TYR B C 1
ATOM 4077 O O . TYR B 1 53 ? -12.922 -42.25 -13.648 1 94.88 53 TYR B O 1
ATOM 4085 N N . GLN B 1 54 ? -11.094 -41.188 -12.922 1 95 54 GLN B N 1
ATOM 4086 C CA . GLN B 1 54 ? -11.641 -41.031 -11.578 1 95 54 GLN B CA 1
ATOM 4087 C C . GLN B 1 54 ? -12.906 -40.188 -11.609 1 95 54 GLN B C 1
ATOM 4089 O O . GLN B 1 54 ? -13.883 -40.469 -10.922 1 95 54 GLN B O 1
ATOM 4094 N N . ASP B 1 55 ? -12.883 -39.188 -12.359 1 94.38 55 ASP B N 1
ATOM 4095 C CA . ASP B 1 55 ? -14.047 -38.312 -12.453 1 94.38 55 ASP B CA 1
ATOM 4096 C C . ASP B 1 55 ? -15.258 -39.062 -13 1 94.38 55 ASP B C 1
ATOM 4098 O O . ASP B 1 55 ? -16.391 -38.75 -12.633 1 94.38 55 ASP B O 1
ATOM 4102 N N . ALA B 1 56 ? -15.109 -40.125 -13.781 1 93.19 56 ALA B N 1
ATOM 4103 C CA . ALA B 1 56 ? -16.188 -40.875 -14.406 1 93.19 56 ALA B CA 1
ATOM 4104 C C . ALA B 1 56 ? -16.656 -42 -13.508 1 93.19 56 ALA B C 1
ATOM 4106 O O . ALA B 1 56 ? -17.812 -42.438 -13.602 1 93.19 56 ALA B O 1
ATOM 4107 N N . HIS B 1 57 ? -15.797 -42.438 -12.578 1 94 57 HIS B N 1
ATOM 4108 C CA . HIS B 1 57 ? -16.125 -43.688 -11.922 1 94 57 HIS B CA 1
ATOM 4109 C C . HIS B 1 57 ? -16.141 -43.531 -10.406 1 94 57 HIS B C 1
ATOM 4111 O O . HIS B 1 57 ? -16.5 -44.469 -9.688 1 94 57 HIS B O 1
ATOM 4117 N N . SER B 1 58 ? -15.695 -42.5 -9.914 1 90.56 58 SER B N 1
ATOM 4118 C CA . SER B 1 58 ? -15.625 -42.312 -8.469 1 90.56 58 SER B CA 1
ATOM 4119 C C . SER B 1 58 ? -16.547 -41.188 -8.008 1 90.56 58 SER B C 1
ATOM 4121 O O . SER B 1 58 ? -16.75 -40.219 -8.727 1 90.56 58 SER B O 1
ATOM 4123 N N . PRO B 1 59 ? -17.062 -41.344 -6.832 1 84.38 59 PRO B N 1
ATOM 4124 C CA . PRO B 1 59 ? -17.875 -40.281 -6.262 1 84.38 59 PRO B CA 1
ATOM 4125 C C . PRO B 1 59 ? -17.031 -39.062 -5.871 1 84.38 59 PRO B C 1
ATOM 4127 O O . PRO B 1 59 ? -17.547 -37.938 -5.801 1 84.38 59 PRO B O 1
ATOM 4130 N N . VAL B 1 60 ? -15.781 -39.281 -5.578 1 83.81 60 VAL B N 1
ATOM 4131 C CA . VAL B 1 60 ? -14.883 -38.188 -5.266 1 83.81 60 VAL B CA 1
ATOM 4132 C C . VAL B 1 60 ? -14.188 -37.688 -6.539 1 83.81 60 VAL B C 1
ATOM 4134 O O . VAL B 1 60 ? -13.367 -38.406 -7.113 1 83.81 60 VAL B O 1
ATOM 4137 N N . PRO B 1 61 ? -14.453 -36.562 -6.855 1 89.56 61 PRO B N 1
ATOM 4138 C CA . PRO B 1 61 ? -13.852 -36.094 -8.102 1 89.56 61 PRO B CA 1
ATOM 4139 C C . PRO B 1 61 ? -12.367 -35.781 -7.965 1 89.56 61 PRO B C 1
ATOM 4141 O O . PRO B 1 61 ? -11.914 -35.375 -6.895 1 89.56 61 PRO B O 1
ATOM 4144 N N . TYR B 1 62 ? -11.656 -36.094 -9.023 1 93.31 62 TYR B N 1
ATOM 4145 C CA . TYR B 1 62 ? -10.25 -35.688 -9.133 1 93.31 62 TYR B CA 1
ATOM 4146 C C . TYR B 1 62 ? -10.133 -34.219 -9.453 1 93.31 62 TYR B C 1
ATOM 4148 O O . TYR B 1 62 ? -9.312 -33.5 -8.867 1 93.31 62 TYR B O 1
ATOM 4156 N N . THR B 1 63 ? -10.984 -33.719 -10.312 1 94.62 63 THR B N 1
ATOM 4157 C CA . THR B 1 63 ? -10.938 -32.344 -10.82 1 94.62 63 THR B CA 1
ATOM 4158 C C . THR B 1 63 ? -11.391 -31.359 -9.75 1 94.62 63 THR B C 1
ATOM 4160 O O . THR B 1 63 ? -12.383 -31.594 -9.062 1 94.62 63 THR B O 1
ATOM 4163 N N . ASP B 1 64 ? -10.594 -30.344 -9.625 1 91.75 64 ASP B N 1
ATOM 4164 C CA . ASP B 1 64 ? -10.914 -29.25 -8.703 1 91.75 64 ASP B CA 1
ATOM 4165 C C . ASP B 1 64 ? -12.156 -28.5 -9.156 1 91.75 64 ASP B C 1
ATOM 4167 O O . ASP B 1 64 ? -12.352 -28.266 -10.352 1 91.75 64 ASP B O 1
ATOM 4171 N N . VAL B 1 65 ? -12.906 -28.078 -8.219 1 89.5 65 VAL B N 1
ATOM 4172 C CA . VAL B 1 65 ? -14.141 -27.328 -8.484 1 89.5 65 VAL B CA 1
ATOM 4173 C C . VAL B 1 65 ? -13.812 -26.047 -9.258 1 89.5 65 VAL B C 1
ATOM 4175 O O . VAL B 1 65 ? -14.578 -25.625 -10.117 1 89.5 65 VAL B O 1
ATOM 4178 N N . ASP B 1 66 ? -12.68 -25.453 -8.945 1 92.19 66 ASP B N 1
ATOM 4179 C CA . ASP B 1 66 ? -12.289 -24.203 -9.578 1 92.19 66 ASP B CA 1
ATOM 4180 C C . ASP B 1 66 ? -12.141 -24.375 -11.086 1 92.19 66 ASP B C 1
ATOM 4182 O O . ASP B 1 66 ? -12.391 -23.438 -11.852 1 92.19 66 ASP B O 1
ATOM 4186 N N . TYR B 1 67 ? -11.773 -25.562 -11.5 1 95.88 67 TYR B N 1
ATOM 4187 C CA . TYR B 1 67 ? -11.602 -25.781 -12.93 1 95.88 67 TYR B CA 1
ATOM 4188 C C . TYR B 1 67 ? -12.938 -25.672 -13.656 1 95.88 67 TYR B C 1
ATOM 4190 O O . TYR B 1 67 ? -13 -25.141 -14.773 1 95.88 67 TYR B O 1
ATOM 4198 N N . TYR B 1 68 ? -13.977 -26.156 -13.039 1 94.94 68 TYR B N 1
ATOM 4199 C CA . TYR B 1 68 ? -15.305 -26.031 -13.617 1 94.94 68 TYR B CA 1
ATOM 4200 C C . TYR B 1 68 ? -15.742 -24.578 -13.672 1 94.94 68 TYR B C 1
ATOM 4202 O O . TYR B 1 68 ? -16.375 -24.141 -14.633 1 94.94 68 TYR B O 1
ATOM 4210 N N . VAL B 1 69 ? -15.344 -23.891 -12.656 1 95.62 69 VAL B N 1
ATOM 4211 C CA . VAL B 1 69 ? -15.664 -22.469 -12.602 1 95.62 69 VAL B CA 1
ATOM 4212 C C . VAL B 1 69 ? -14.961 -21.734 -13.742 1 95.62 69 VAL B C 1
ATOM 4214 O O . VAL B 1 69 ? -15.57 -20.906 -14.414 1 95.62 69 VAL B O 1
ATOM 4217 N N . PHE B 1 70 ? -13.719 -22.094 -14 1 97 70 PHE B N 1
ATOM 4218 C CA . PHE B 1 70 ? -12.969 -21.516 -15.109 1 97 70 PHE B CA 1
ATOM 4219 C C . PHE B 1 70 ? -13.641 -21.828 -16.438 1 97 70 PHE B C 1
ATOM 4221 O O . PHE B 1 70 ? -13.789 -20.953 -17.297 1 97 70 PHE B O 1
ATOM 4228 N N . SER B 1 71 ? -13.984 -23.062 -16.562 1 96.62 71 SER B N 1
ATOM 4229 C CA . SER B 1 71 ? -14.586 -23.531 -17.797 1 96.62 71 SER B CA 1
ATOM 4230 C C . SER B 1 71 ? -15.914 -22.828 -18.062 1 96.62 71 SER B C 1
ATOM 4232 O O . SER B 1 71 ? -16.188 -22.406 -19.188 1 96.62 71 SER B O 1
ATOM 4234 N N . ASP B 1 72 ? -16.719 -22.734 -17.031 1 96.88 72 ASP B N 1
ATOM 4235 C CA . ASP B 1 72 ? -18 -22.062 -17.172 1 96.88 72 ASP B CA 1
ATOM 4236 C C . ASP B 1 72 ? -17.812 -20.594 -17.531 1 96.88 72 ASP B C 1
ATOM 4238 O O . ASP B 1 72 ? -18.562 -20.047 -18.359 1 96.88 72 ASP B O 1
ATOM 4242 N N . ALA B 1 73 ? -16.891 -19.984 -16.906 1 97.56 73 ALA B N 1
ATOM 4243 C CA . ALA B 1 73 ? -16.594 -18.594 -17.203 1 97.56 73 ALA B CA 1
ATOM 4244 C C . ALA B 1 73 ? -16.141 -18.406 -18.656 1 97.56 73 ALA B C 1
ATOM 4246 O O . ALA B 1 73 ? -16.547 -17.453 -19.312 1 97.56 73 ALA B O 1
ATOM 4247 N N . ALA B 1 74 ? -15.352 -19.312 -19.094 1 97.5 74 ALA B N 1
ATOM 4248 C CA . ALA B 1 74 ? -14.898 -19.297 -20.484 1 97.5 74 ALA B CA 1
ATOM 4249 C C . ALA B 1 74 ? -16.078 -19.453 -21.453 1 97.5 74 ALA B C 1
ATOM 4251 O O . ALA B 1 74 ? -16.141 -18.781 -22.484 1 97.5 74 ALA B O 1
ATOM 4252 N N . ALA B 1 75 ? -16.984 -20.297 -21.109 1 97.12 75 ALA B N 1
ATOM 4253 C CA . ALA B 1 75 ? -18.172 -20.516 -21.922 1 97.12 75 ALA B CA 1
ATOM 4254 C C . ALA B 1 75 ? -19.031 -19.25 -22 1 97.12 75 ALA B C 1
ATOM 4256 O O . ALA B 1 75 ? -19.578 -18.922 -23.047 1 97.12 75 ALA B O 1
ATOM 4257 N N . CYS B 1 76 ? -19.078 -18.594 -20.875 1 96.81 76 CYS B N 1
ATOM 4258 C CA . CYS B 1 76 ? -19.859 -17.375 -20.812 1 96.81 76 CYS B CA 1
ATOM 4259 C C . CYS B 1 76 ? -19.25 -16.297 -21.703 1 96.81 76 CYS B C 1
ATOM 4261 O O . CYS B 1 76 ? -19.969 -15.5 -22.312 1 96.81 76 CYS B O 1
ATOM 4263 N N . ILE B 1 77 ? -17.938 -16.25 -21.734 1 96.62 77 ILE B N 1
ATOM 4264 C CA . ILE B 1 77 ? -17.266 -15.273 -22.578 1 96.62 77 ILE B CA 1
ATOM 4265 C C . ILE B 1 77 ? -17.609 -15.523 -24.047 1 96.62 77 ILE B C 1
ATOM 4267 O O . ILE B 1 77 ? -17.875 -14.586 -24.797 1 96.62 77 ILE B O 1
ATOM 4271 N N . LEU B 1 78 ? -17.703 -16.719 -24.438 1 94.75 78 LEU B N 1
ATOM 4272 C CA . LEU B 1 78 ? -17.906 -17.125 -25.828 1 94.75 78 LEU B CA 1
ATOM 4273 C C . LEU B 1 78 ? -19.359 -16.938 -26.234 1 94.75 78 LEU B C 1
ATOM 4275 O O . LEU B 1 78 ? -19.656 -16.609 -27.391 1 94.75 78 LEU B O 1
ATOM 4279 N N . ASP B 1 79 ? -20.25 -17.25 -25.25 1 94.94 79 ASP B N 1
ATOM 4280 C CA . ASP B 1 79 ? -21.672 -17.219 -25.562 1 94.94 79 ASP B CA 1
ATOM 4281 C C . ASP B 1 79 ? -22.469 -16.516 -24.469 1 94.94 79 ASP B C 1
ATOM 4283 O O . ASP B 1 79 ? -22.984 -17.156 -23.562 1 94.94 79 ASP B O 1
ATOM 4287 N N . PRO B 1 80 ? -22.656 -15.234 -24.719 1 94.75 80 PRO B N 1
ATOM 4288 C CA . PRO B 1 80 ? -23.375 -14.461 -23.719 1 94.75 80 PRO B CA 1
ATOM 4289 C C . PRO B 1 80 ? -24.844 -14.875 -23.578 1 94.75 80 PRO B C 1
ATOM 4291 O O . PRO B 1 80 ? -25.5 -14.547 -22.578 1 94.75 80 PRO B O 1
ATOM 4294 N N . ALA B 1 81 ? -25.406 -15.617 -24.531 1 93.38 81 ALA B N 1
ATOM 4295 C CA . ALA B 1 81 ? -26.812 -15.992 -24.531 1 93.38 81 ALA B CA 1
ATOM 4296 C C . ALA B 1 81 ? -27.031 -17.297 -23.781 1 93.38 81 ALA B C 1
ATOM 4298 O O . ALA B 1 81 ? -28.188 -17.672 -23.516 1 93.38 81 ALA B O 1
ATOM 4299 N N . ARG B 1 82 ? -26 -18 -23.406 1 93.19 82 ARG B N 1
ATOM 4300 C CA . ARG B 1 82 ? -26.109 -19.219 -22.625 1 93.19 82 ARG B CA 1
ATOM 4301 C C . ARG B 1 82 ? -26.844 -18.969 -21.312 1 93.19 82 ARG B C 1
ATOM 4303 O O . ARG B 1 82 ? -26.766 -17.875 -20.75 1 93.19 82 ARG B O 1
ATOM 4310 N N . PRO B 1 83 ? -27.484 -19.969 -20.797 1 91.25 83 PRO B N 1
ATOM 4311 C CA . PRO B 1 83 ? -28.172 -19.781 -19.516 1 91.25 83 PRO B CA 1
ATOM 4312 C C . PRO B 1 83 ? -27.219 -19.375 -18.406 1 91.25 83 PRO B C 1
ATOM 4314 O O . PRO B 1 83 ? -26.094 -19.891 -18.312 1 91.25 83 PRO B O 1
ATOM 4317 N N . LEU B 1 84 ? -27.594 -18.484 -17.609 1 90.88 84 LEU B N 1
ATOM 4318 C CA . LEU B 1 84 ? -26.875 -18 -16.438 1 90.88 84 LEU B CA 1
ATOM 4319 C C . LEU B 1 84 ? -25.719 -17.109 -16.844 1 90.88 84 LEU B C 1
ATOM 4321 O O . LEU B 1 84 ? -24.859 -16.781 -16.016 1 90.88 84 LEU B O 1
ATOM 4325 N N . CYS B 1 85 ? -25.594 -16.859 -18.094 1 95.38 85 CYS B N 1
ATOM 4326 C CA . CYS B 1 85 ? -24.562 -15.945 -18.594 1 95.38 85 CYS B CA 1
ATOM 4327 C C . CYS B 1 85 ? -25.172 -14.594 -18.953 1 95.38 85 CYS B C 1
ATOM 4329 O O . CYS B 1 85 ? -26.391 -14.414 -18.875 1 95.38 85 CYS B O 1
ATOM 4331 N N . SER B 1 86 ? -24.391 -13.578 -19.156 1 95.62 86 SER B N 1
ATOM 4332 C CA . SER B 1 86 ? -24.797 -12.234 -19.562 1 95.62 86 SER B CA 1
ATOM 4333 C C . SER B 1 86 ? -23.734 -11.555 -20.391 1 95.62 86 SER B C 1
ATOM 4335 O O . SER B 1 86 ? -22.578 -11.984 -20.406 1 95.62 86 SER B O 1
ATOM 4337 N N . PRO B 1 87 ? -24.156 -10.617 -21.188 1 94.69 87 PRO B N 1
ATOM 4338 C CA . PRO B 1 87 ? -23.156 -9.867 -21.938 1 94.69 87 PRO B CA 1
ATOM 4339 C C . PRO B 1 87 ? -22.156 -9.148 -21.031 1 94.69 87 PRO B C 1
ATOM 4341 O O . PRO B 1 87 ? -22.484 -8.805 -19.891 1 94.69 87 PRO B O 1
ATOM 4344 N N . ALA B 1 88 ? -20.953 -9.031 -21.531 1 95.38 88 ALA B N 1
ATOM 4345 C CA . ALA B 1 88 ? -19.938 -8.281 -20.797 1 95.38 88 ALA B CA 1
ATOM 4346 C C . ALA B 1 88 ? -20.422 -6.867 -20.484 1 95.38 88 ALA B C 1
ATOM 4348 O O . ALA B 1 88 ? -21.141 -6.254 -21.266 1 95.38 88 ALA B O 1
ATOM 4349 N N . LYS B 1 89 ? -19.969 -6.344 -19.422 1 91.88 89 LYS B N 1
ATOM 4350 C CA . LYS B 1 89 ? -20.578 -5.137 -18.875 1 91.88 89 LYS B CA 1
ATOM 4351 C C . LYS B 1 89 ? -19.719 -3.906 -19.172 1 91.88 89 LYS B C 1
ATOM 4353 O O . LYS B 1 89 ? -20.109 -2.783 -18.844 1 91.88 89 LYS B O 1
ATOM 4358 N N . GLY B 1 90 ? -18.594 -4.156 -19.781 1 89.19 90 GLY B N 1
ATOM 4359 C CA . GLY B 1 90 ? -17.797 -3.027 -20.219 1 89.19 90 GLY B CA 1
ATOM 4360 C C . GLY B 1 90 ? -18.25 -2.432 -21.531 1 89.19 90 GLY B C 1
ATOM 4361 O O . GLY B 1 90 ? -19.016 -3.062 -22.281 1 89.19 90 GLY B O 1
ATOM 4362 N N . PRO B 1 91 ? -17.891 -1.224 -21.844 1 86.38 91 PRO B N 1
ATOM 4363 C CA . PRO B 1 91 ? -18.328 -0.558 -23.062 1 86.38 91 PRO B CA 1
ATOM 4364 C C . PRO B 1 91 ? -17.922 -1.311 -24.328 1 86.38 91 PRO B C 1
ATOM 4366 O O . PRO B 1 91 ? -18.625 -1.249 -25.344 1 86.38 91 PRO B O 1
ATOM 4369 N N . TRP B 1 92 ? -16.844 -2.053 -24.281 1 90.31 92 TRP B N 1
ATOM 4370 C CA . TRP B 1 92 ? -16.344 -2.752 -25.469 1 90.31 92 TRP B CA 1
ATOM 4371 C C . TRP B 1 92 ? -16.844 -4.191 -25.5 1 90.31 92 TRP B C 1
ATOM 4373 O O . TRP B 1 92 ? -16.766 -4.855 -26.531 1 90.31 92 TRP B O 1
ATOM 4383 N N . GLY B 1 93 ? -17.359 -4.609 -24.391 1 87.81 93 GLY B N 1
ATOM 4384 C CA . GLY B 1 93 ? -17.734 -6.008 -24.25 1 87.81 93 GLY B CA 1
ATOM 4385 C C . GLY B 1 93 ? -18.844 -6.422 -25.188 1 87.81 93 GLY B C 1
ATOM 4386 O O . GLY B 1 93 ? -18.641 -7.258 -26.078 1 87.81 93 GLY B O 1
ATOM 4387 N N . PRO B 1 94 ? -19.953 -5.699 -25.109 1 84.56 94 PRO B N 1
ATOM 4388 C CA . PRO B 1 94 ? -21.078 -6.051 -25.984 1 84.56 94 PRO B CA 1
ATOM 4389 C C . PRO B 1 94 ? -20.797 -5.789 -27.453 1 84.56 94 PRO B C 1
ATOM 4391 O O . PRO B 1 94 ? -21.297 -6.516 -28.312 1 84.56 94 PRO B O 1
ATOM 4394 N N . LEU B 1 95 ? -20 -4.809 -27.688 1 87.81 95 LEU B N 1
ATOM 4395 C CA . LEU B 1 95 ? -19.625 -4.496 -29.078 1 87.81 95 LEU B CA 1
ATOM 4396 C C . LEU B 1 95 ? -18.859 -5.645 -29.703 1 87.81 95 LEU B C 1
ATOM 4398 O O . LEU B 1 95 ? -18.969 -5.879 -30.906 1 87.81 95 LEU B O 1
ATOM 4402 N N . ALA B 1 96 ? -18.156 -6.328 -28.938 1 90.88 96 ALA B N 1
ATOM 4403 C CA . ALA B 1 96 ? -17.344 -7.434 -29.422 1 90.88 96 ALA B CA 1
ATOM 4404 C C . ALA B 1 96 ? -18.078 -8.758 -29.312 1 90.88 96 ALA B C 1
ATOM 4406 O O . ALA B 1 96 ? -17.547 -9.812 -29.656 1 90.88 96 ALA B O 1
ATOM 4407 N N . GLY B 1 97 ? -19.281 -8.703 -28.781 1 92.56 97 GLY B N 1
ATOM 4408 C CA . GLY B 1 97 ? -20.094 -9.914 -28.625 1 92.56 97 GLY B CA 1
ATOM 4409 C C . GLY B 1 97 ? -19.578 -10.844 -27.547 1 92.56 97 GLY B C 1
ATOM 4410 O O . GLY B 1 97 ? -19.797 -12.055 -27.609 1 92.56 97 GLY B O 1
ATOM 4411 N N . LEU B 1 98 ? -18.906 -10.352 -26.594 1 95.12 98 LEU B N 1
ATOM 4412 C CA . LEU B 1 98 ? -18.328 -11.156 -25.516 1 95.12 98 LEU B CA 1
ATOM 4413 C C . LEU B 1 98 ? -19.266 -11.203 -24.312 1 95.12 98 LEU B C 1
ATOM 4415 O O . LEU B 1 98 ? -20 -10.25 -24.047 1 95.12 98 LEU B O 1
ATOM 4419 N N . GLY B 1 99 ? -19.25 -12.359 -23.625 1 96.94 99 GLY B N 1
ATOM 4420 C CA . GLY B 1 99 ? -20.016 -12.484 -22.391 1 96.94 99 GLY B CA 1
ATOM 4421 C C . GLY B 1 99 ? -19.203 -12.156 -21.156 1 96.94 99 GLY B C 1
ATOM 4422 O O . GLY B 1 99 ? -18 -11.914 -21.234 1 96.94 99 GLY B O 1
ATOM 4423 N N . ASP B 1 100 ? -19.906 -12.078 -20.031 1 97.06 100 ASP B N 1
ATOM 4424 C CA . ASP B 1 100 ? -19.312 -11.742 -18.734 1 97.06 100 ASP B CA 1
ATOM 4425 C C . ASP B 1 100 ? -18.875 -13 -17.984 1 97.06 100 ASP B C 1
ATOM 4427 O O . ASP B 1 100 ? -19.703 -13.773 -17.531 1 97.06 100 ASP B O 1
ATOM 4431 N N . PRO B 1 101 ? -17.578 -13.156 -17.859 1 97.38 101 PRO B N 1
ATOM 4432 C CA . PRO B 1 101 ? -17.156 -14.328 -17.094 1 97.38 101 PRO B CA 1
ATOM 4433 C C . PRO B 1 101 ? -17.625 -14.273 -15.633 1 97.38 101 PRO B C 1
ATOM 4435 O O . PRO B 1 101 ? -17.766 -15.32 -14.984 1 97.38 101 PRO B O 1
ATOM 4438 N N . TYR B 1 102 ? -17.938 -13.125 -15.125 1 96 102 TYR B N 1
ATOM 4439 C CA . TYR B 1 102 ? -18.281 -12.922 -13.727 1 96 102 TYR B CA 1
ATOM 4440 C C . TYR B 1 102 ? -19.766 -13.172 -13.492 1 96 102 TYR B C 1
ATOM 4442 O O . TYR B 1 102 ? -20.25 -13.07 -12.359 1 96 102 TYR B O 1
ATOM 4450 N N . ALA B 1 103 ? -20.484 -13.5 -14.555 1 95.12 103 ALA B N 1
ATOM 4451 C CA . ALA B 1 103 ? -21.859 -13.992 -14.398 1 95.12 103 ALA B CA 1
ATOM 4452 C C . ALA B 1 103 ? -21.875 -15.344 -13.703 1 95.12 103 ALA B C 1
ATOM 4454 O O . ALA B 1 103 ? -22.859 -15.703 -13.055 1 95.12 103 ALA B O 1
ATOM 4455 N N . ARG B 1 104 ? -20.781 -16.047 -13.961 1 92.25 104 ARG B N 1
ATOM 4456 C CA . ARG B 1 104 ? -20.625 -17.312 -13.227 1 92.25 104 ARG B CA 1
ATOM 4457 C C . ARG B 1 104 ? -20.312 -17.047 -11.758 1 92.25 104 ARG B C 1
ATOM 4459 O O . ARG B 1 104 ? -19.281 -16.469 -11.422 1 92.25 104 ARG B O 1
ATOM 4466 N N . ALA B 1 105 ? -21.094 -17.578 -10.938 1 88.12 105 ALA B N 1
ATOM 4467 C CA . ALA B 1 105 ? -20.938 -17.375 -9.5 1 88.12 105 ALA B CA 1
ATOM 4468 C C . ALA B 1 105 ? -19.594 -17.891 -9.023 1 88.12 105 ALA B C 1
ATOM 4470 O O . ALA B 1 105 ? -19.109 -18.938 -9.477 1 88.12 105 ALA B O 1
ATOM 4471 N N . THR B 1 106 ? -18.859 -17.219 -8.227 1 87.56 106 THR B N 1
ATOM 4472 C CA . THR B 1 106 ? -17.641 -17.578 -7.508 1 87.56 106 THR B CA 1
ATOM 4473 C C . THR B 1 106 ? -16.422 -17.438 -8.406 1 87.56 106 THR B C 1
ATOM 4475 O O . THR B 1 106 ? -15.32 -17.828 -8.031 1 87.56 106 THR B O 1
ATOM 4478 N N . TYR B 1 107 ? -16.719 -17.016 -9.695 1 94.06 107 TYR B N 1
ATOM 4479 C CA . TYR B 1 107 ? -15.523 -16.672 -10.469 1 94.06 107 TYR B CA 1
ATOM 4480 C C . TYR B 1 107 ? -14.852 -15.422 -9.93 1 94.06 107 TYR B C 1
ATOM 4482 O O . TYR B 1 107 ? -15.32 -14.305 -10.164 1 94.06 107 TYR B O 1
ATOM 4490 N N . ARG B 1 108 ? -13.727 -15.594 -9.273 1 92 108 ARG B N 1
ATOM 4491 C CA . ARG B 1 108 ? -13.047 -14.516 -8.57 1 92 108 ARG B CA 1
ATOM 4492 C C . ARG B 1 108 ? -11.617 -14.344 -9.07 1 92 108 ARG B C 1
ATOM 4494 O O . ARG B 1 108 ? -10.695 -14.141 -8.281 1 92 108 ARG B O 1
ATOM 4501 N N . TYR B 1 109 ? -11.43 -14.539 -10.375 1 93.69 109 TYR B N 1
ATOM 4502 C CA . TYR B 1 109 ? -10.125 -14.477 -11.016 1 93.69 109 TYR B CA 1
ATOM 4503 C C . TYR B 1 109 ? -10.109 -13.43 -12.117 1 93.69 109 TYR B C 1
ATOM 4505 O O . TYR B 1 109 ? -11.148 -12.875 -12.477 1 93.69 109 TYR B O 1
ATOM 4513 N N . THR B 1 110 ? -8.922 -13.094 -12.578 1 96 110 THR B N 1
ATOM 4514 C CA . THR B 1 110 ? -8.828 -12.219 -13.742 1 96 110 THR B CA 1
ATOM 4515 C C . THR B 1 110 ? -9.523 -12.844 -14.945 1 96 110 THR B C 1
ATOM 4517 O O . THR B 1 110 ? -9.531 -14.07 -15.102 1 96 110 THR B O 1
ATOM 4520 N N . SER B 1 111 ? -10.102 -12.016 -15.789 1 96.81 111 SER B N 1
ATOM 4521 C CA . SER B 1 111 ? -10.766 -12.477 -17 1 96.81 111 SER B CA 1
ATOM 4522 C C . SER B 1 111 ? -9.781 -13.125 -17.969 1 96.81 111 SER B C 1
ATOM 4524 O O . SER B 1 111 ? -10.18 -13.914 -18.828 1 96.81 111 SER B O 1
ATOM 4526 N N . LEU B 1 112 ? -8.523 -12.891 -17.75 1 96.56 112 LEU B N 1
ATOM 4527 C CA . LEU B 1 112 ? -7.496 -13.445 -18.625 1 96.56 112 LEU B CA 1
ATOM 4528 C C . LEU B 1 112 ? -7.422 -14.961 -18.484 1 96.56 112 LEU B C 1
ATOM 4530 O O . LEU B 1 112 ? -7.141 -15.664 -19.453 1 96.56 112 LEU B O 1
ATOM 4534 N N . ILE B 1 113 ? -7.648 -15.477 -17.312 1 97.06 113 ILE B N 1
ATOM 4535 C CA . ILE B 1 113 ? -7.617 -16.922 -17.109 1 97.06 113 ILE B CA 1
ATOM 4536 C C . ILE B 1 113 ? -8.797 -17.562 -17.828 1 97.06 113 ILE B C 1
ATOM 4538 O O . ILE B 1 113 ? -8.641 -18.625 -18.453 1 97.06 113 ILE B O 1
ATOM 4542 N N . ALA B 1 114 ? -9.969 -16.969 -17.703 1 97.25 114 ALA B N 1
ATOM 4543 C CA . ALA B 1 114 ? -11.125 -17.484 -18.438 1 97.25 114 ALA B CA 1
ATOM 4544 C C . ALA B 1 114 ? -10.875 -17.469 -19.938 1 97.25 114 ALA B C 1
ATOM 4546 O O . ALA B 1 114 ? -11.219 -18.422 -20.625 1 97.25 114 ALA B O 1
ATOM 4547 N N . LEU B 1 115 ? -10.289 -16.391 -20.391 1 96 115 LEU B N 1
ATOM 4548 C CA . LEU B 1 115 ? -9.984 -16.266 -21.812 1 96 115 LEU B CA 1
ATOM 4549 C C . LEU B 1 115 ? -9.023 -17.359 -22.25 1 96 115 LEU B C 1
ATOM 4551 O O . LEU B 1 115 ? -9.156 -17.891 -23.359 1 96 115 LEU B O 1
ATOM 4555 N N . LEU B 1 116 ? -8.094 -17.703 -21.438 1 96.62 116 LEU B N 1
ATOM 4556 C CA . LEU B 1 116 ? -7.121 -18.75 -21.734 1 96.62 116 LEU B CA 1
ATOM 4557 C C . LEU B 1 116 ? -7.801 -20.109 -21.859 1 96.62 116 LEU B C 1
ATOM 4559 O O . LEU B 1 116 ? -7.297 -21 -22.547 1 96.62 116 LEU B O 1
ATOM 4563 N N . LEU B 1 117 ? -8.938 -20.25 -21.25 1 97.62 117 LEU B N 1
ATOM 4564 C CA . LEU B 1 117 ? -9.57 -21.562 -21.188 1 97.62 117 LEU B CA 1
ATOM 4565 C C . LEU B 1 117 ? -10.711 -21.656 -22.203 1 97.62 117 LEU B C 1
ATOM 4567 O O . LEU B 1 117 ? -11.445 -22.641 -22.219 1 97.62 117 LEU B O 1
ATOM 4571 N N . VAL B 1 118 ? -10.844 -20.703 -23.031 1 96.31 118 VAL B N 1
ATOM 4572 C CA . VAL B 1 118 ? -11.883 -20.703 -24.062 1 96.31 118 VAL B CA 1
ATOM 4573 C C . VAL B 1 118 ? -11.773 -21.969 -24.906 1 96.31 118 VAL B C 1
ATOM 4575 O O . VAL B 1 118 ? -12.781 -22.562 -25.281 1 96.31 118 VAL B O 1
ATOM 4578 N N . PRO B 1 119 ? -10.594 -22.516 -25.203 1 97.06 119 PRO B N 1
ATOM 4579 C CA . PRO B 1 119 ? -10.477 -23.734 -26 1 97.06 119 PRO B CA 1
ATOM 4580 C C . PRO B 1 119 ? -11.062 -24.969 -25.312 1 97.06 119 PRO B C 1
ATOM 4582 O O . PRO B 1 119 ? -11.219 -26.016 -25.938 1 97.06 119 PRO B O 1
ATOM 4585 N N . ASN B 1 120 ? -11.312 -24.844 -23.969 1 97.06 120 ASN B N 1
ATOM 4586 C CA . ASN B 1 120 ? -12.047 -25.922 -23.328 1 97.06 120 ASN B CA 1
ATOM 4587 C C . ASN B 1 120 ? -13.359 -26.219 -24.047 1 97.06 120 ASN B C 1
ATOM 4589 O O . ASN B 1 120 ? -13.828 -27.359 -24.047 1 97.06 120 ASN B O 1
ATOM 4593 N N . GLU B 1 121 ? -13.969 -25.219 -24.672 1 93.69 121 GLU B N 1
ATOM 4594 C CA . GLU B 1 121 ? -15.266 -25.328 -25.344 1 93.69 121 GLU B CA 1
ATOM 4595 C C . GLU B 1 121 ? -15.109 -25.859 -26.766 1 93.69 121 GLU B C 1
ATOM 4597 O O . GLU B 1 121 ? -15.984 -26.578 -27.266 1 93.69 121 GLU B O 1
ATOM 4602 N N . TRP B 1 122 ? -14.008 -25.594 -27.422 1 92.81 122 TRP B N 1
ATOM 4603 C CA . TRP B 1 122 ? -13.914 -25.906 -28.844 1 92.81 122 TRP B CA 1
ATOM 4604 C C . TRP B 1 122 ? -12.977 -27.078 -29.094 1 92.81 122 TRP B C 1
ATOM 4606 O O . TRP B 1 122 ? -13.086 -27.781 -30.094 1 92.81 122 TRP B O 1
ATOM 4616 N N . VAL B 1 123 ? -12.062 -27.297 -28.219 1 94.62 123 VAL B N 1
ATOM 4617 C CA . VAL B 1 123 ? -11.086 -28.359 -28.422 1 94.62 123 VAL B CA 1
ATOM 4618 C C . VAL B 1 123 ? -11.43 -29.547 -27.547 1 94.62 123 VAL B C 1
ATOM 4620 O O . VAL B 1 123 ? -11.812 -30.609 -28.047 1 94.62 123 VAL B O 1
ATOM 4623 N N . HIS B 1 124 ? -11.297 -29.406 -26.25 1 95.12 124 HIS B N 1
ATOM 4624 C CA . HIS B 1 124 ? -11.547 -30.469 -25.281 1 95.12 124 HIS B CA 1
ATOM 4625 C C . HIS B 1 124 ? -11.648 -29.906 -23.875 1 95.12 124 HIS B C 1
ATOM 4627 O O . HIS B 1 124 ? -10.906 -29 -23.5 1 95.12 124 HIS B O 1
ATOM 4633 N N . PRO B 1 125 ? -12.5 -30.469 -23.078 1 94.69 125 PRO B N 1
ATOM 4634 C CA . PRO B 1 125 ? -12.672 -29.953 -21.719 1 94.69 125 PRO B CA 1
ATOM 4635 C C . PRO B 1 125 ? -11.391 -30.047 -20.891 1 94.69 125 PRO B C 1
ATOM 4637 O O . PRO B 1 125 ? -11.258 -29.344 -19.875 1 94.69 125 PRO B O 1
ATOM 4640 N N . ALA B 1 126 ? -10.5 -30.844 -21.297 1 95.62 126 ALA B N 1
ATOM 4641 C CA . ALA B 1 126 ? -9.273 -31.031 -20.531 1 95.62 126 ALA B CA 1
ATOM 4642 C C . ALA B 1 126 ? -8.156 -30.141 -21.062 1 95.62 126 ALA B C 1
ATOM 4644 O O . ALA B 1 126 ? -7.016 -30.203 -20.578 1 95.62 126 ALA B O 1
ATOM 4645 N N . PHE B 1 127 ? -8.422 -29.344 -22.016 1 97.19 127 PHE B N 1
ATOM 4646 C CA . PHE B 1 127 ? -7.414 -28.469 -22.594 1 97.19 127 PHE B CA 1
ATOM 4647 C C . PHE B 1 127 ? -6.734 -27.625 -21.531 1 97.19 127 PHE B C 1
ATOM 4649 O O . PHE B 1 127 ? -5.504 -27.562 -21.469 1 97.19 127 PHE B O 1
ATOM 4656 N N . GLY B 1 128 ? -7.547 -26.953 -20.688 1 97.94 128 GLY B N 1
ATOM 4657 C CA . GLY B 1 128 ? -7.016 -26.094 -19.625 1 97.94 128 GLY B CA 1
ATOM 4658 C C . GLY B 1 128 ? -6.082 -26.828 -18.688 1 97.94 128 GLY B C 1
ATOM 4659 O O . GLY B 1 128 ? -5.047 -26.297 -18.281 1 97.94 128 GLY B O 1
ATOM 4660 N N . LYS B 1 129 ? -6.445 -28.062 -18.344 1 97.88 129 LYS B N 1
ATOM 4661 C CA . LYS B 1 129 ? -5.586 -28.859 -17.484 1 97.88 129 LYS B CA 1
ATOM 4662 C C . LYS B 1 129 ? -4.242 -29.141 -18.156 1 97.88 129 LYS B C 1
ATOM 4664 O O . LYS B 1 129 ? -3.201 -29.125 -17.484 1 97.88 129 LYS B O 1
ATOM 4669 N N . GLY B 1 130 ? -4.363 -29.422 -19.422 1 97.62 130 GLY B N 1
ATOM 4670 C CA . GLY B 1 130 ? -3.129 -29.609 -20.172 1 97.62 130 GLY B CA 1
ATOM 4671 C C . GLY B 1 130 ? -2.256 -28.359 -20.188 1 97.62 130 GLY B C 1
ATOM 4672 O O . GLY B 1 130 ? -1.036 -28.453 -20.031 1 97.62 130 GLY B O 1
ATOM 4673 N N . LEU B 1 131 ? -2.875 -27.25 -20.391 1 97.88 131 LEU B N 1
ATOM 4674 C CA . LEU B 1 131 ? -2.164 -25.969 -20.391 1 97.88 131 LEU B CA 1
ATOM 4675 C C . LEU B 1 131 ? -1.49 -25.719 -19.047 1 97.88 131 LEU B C 1
ATOM 4677 O O . LEU B 1 131 ? -0.335 -25.297 -19 1 97.88 131 LEU B O 1
ATOM 4681 N N . PHE B 1 132 ? -2.189 -25.969 -17.953 1 98.25 132 PHE B N 1
ATOM 4682 C CA . PHE B 1 132 ? -1.653 -25.75 -16.609 1 98.25 132 PHE B CA 1
ATOM 4683 C C . PHE B 1 132 ? -0.499 -26.703 -16.328 1 98.25 132 PHE B C 1
ATOM 4685 O O . PHE B 1 132 ? 0.506 -26.312 -15.734 1 98.25 132 PHE B O 1
ATOM 4692 N N . ALA B 1 133 ? -0.654 -27.938 -16.781 1 97.94 133 ALA B N 1
ATOM 4693 C CA . ALA B 1 133 ? 0.425 -28.906 -16.641 1 97.94 133 ALA B CA 1
ATOM 4694 C C . ALA B 1 133 ? 1.654 -28.484 -17.438 1 97.94 133 ALA B C 1
ATOM 4696 O O . ALA B 1 133 ? 2.787 -28.641 -16.969 1 97.94 133 ALA B O 1
ATOM 4697 N N . LEU B 1 134 ? 1.426 -27.969 -18.625 1 97.75 134 LEU B N 1
ATOM 4698 C CA . LEU B 1 134 ? 2.527 -27.469 -19.438 1 97.75 134 LEU B CA 1
ATOM 4699 C C . LEU B 1 134 ? 3.225 -26.297 -18.75 1 97.75 134 LEU B C 1
ATOM 4701 O O . LEU B 1 134 ? 4.453 -26.203 -18.781 1 97.75 134 LEU B O 1
ATOM 4705 N N . ALA B 1 135 ? 2.447 -25.391 -18.188 1 97.88 135 ALA B N 1
ATOM 4706 C CA . ALA B 1 135 ? 3.018 -24.266 -17.453 1 97.88 135 ALA B CA 1
ATOM 4707 C C . ALA B 1 135 ? 3.887 -24.734 -16.297 1 97.88 135 ALA B C 1
ATOM 4709 O O . ALA B 1 135 ? 4.918 -24.125 -16 1 97.88 135 ALA B O 1
ATOM 4710 N N . ASP B 1 136 ? 3.463 -25.75 -15.711 1 96.94 136 ASP B N 1
ATOM 4711 C CA . ASP B 1 136 ? 4.246 -26.359 -14.641 1 96.94 136 ASP B CA 1
ATOM 4712 C C . ASP B 1 136 ? 5.625 -26.781 -15.141 1 96.94 136 ASP B C 1
ATOM 4714 O O . ASP B 1 136 ? 6.629 -26.562 -14.461 1 96.94 136 ASP B O 1
ATOM 4718 N N . LEU B 1 137 ? 5.648 -27.438 -16.25 1 97.5 137 LEU B N 1
ATOM 4719 C CA . LEU B 1 137 ? 6.91 -27.875 -16.828 1 97.5 137 LEU B CA 1
ATOM 4720 C C . LEU B 1 137 ? 7.77 -26.672 -17.219 1 97.5 137 LEU B C 1
ATOM 4722 O O . LEU B 1 137 ? 8.992 -26.688 -17.047 1 97.5 137 LEU B O 1
ATOM 4726 N N . VAL B 1 138 ? 7.121 -25.641 -17.703 1 97.69 138 VAL B N 1
ATOM 4727 C CA . VAL B 1 138 ? 7.828 -24.422 -18.078 1 97.69 138 VAL B CA 1
ATOM 4728 C C . VAL B 1 138 ? 8.492 -23.797 -16.859 1 97.69 138 VAL B C 1
ATOM 4730 O 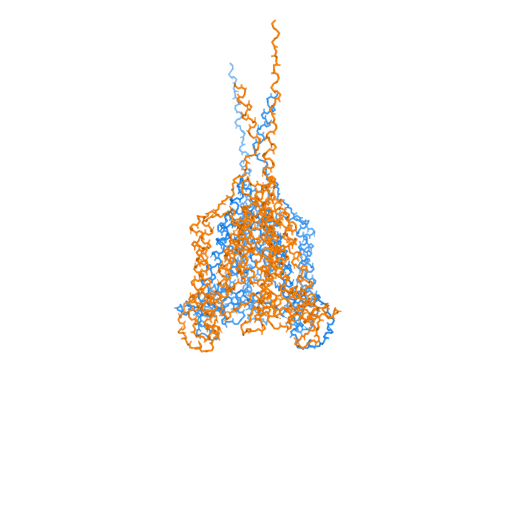O . VAL B 1 138 ? 9.633 -23.328 -16.922 1 97.69 138 VAL B O 1
ATOM 4733 N N . VAL B 1 139 ? 7.777 -23.766 -15.773 1 98.12 139 VAL B N 1
ATOM 4734 C CA . VAL B 1 139 ? 8.344 -23.25 -14.531 1 98.12 139 VAL B CA 1
ATOM 4735 C C . VAL B 1 139 ? 9.617 -24.016 -14.188 1 98.12 139 VAL B C 1
ATOM 4737 O O . VAL B 1 139 ? 10.641 -23.406 -13.836 1 98.12 139 VAL B O 1
ATOM 4740 N N . GLY B 1 140 ? 9.555 -25.359 -14.305 1 97.25 140 GLY B N 1
ATOM 4741 C CA . GLY B 1 140 ? 10.734 -26.172 -14.07 1 97.25 140 GLY B CA 1
ATOM 4742 C C . GLY B 1 140 ? 11.898 -25.812 -14.969 1 97.25 140 GLY B C 1
ATOM 4743 O O . GLY B 1 140 ? 13.039 -25.688 -14.5 1 97.25 140 GLY B O 1
ATOM 4744 N N . CYS B 1 141 ? 11.617 -25.578 -16.188 1 96.56 141 CYS B N 1
ATOM 4745 C CA . CYS B 1 141 ? 12.648 -25.203 -17.156 1 96.56 141 CYS B CA 1
ATOM 4746 C C . CYS B 1 141 ? 13.234 -23.828 -16.828 1 96.56 141 CYS B C 1
ATOM 4748 O O . CYS B 1 141 ? 14.445 -23.641 -16.922 1 96.56 141 CYS B O 1
ATOM 4750 N N . LEU B 1 142 ? 12.398 -22.922 -16.453 1 96.81 142 LEU B N 1
ATOM 4751 C CA . LEU B 1 142 ? 12.852 -21.578 -16.094 1 96.81 142 LEU B CA 1
ATOM 4752 C C . LEU B 1 142 ? 13.75 -21.625 -14.859 1 96.81 142 LEU B C 1
ATOM 4754 O O . LEU B 1 142 ? 14.773 -20.938 -14.812 1 96.81 142 LEU B O 1
ATOM 4758 N N . LEU B 1 143 ? 13.375 -22.422 -13.953 1 96.5 143 LEU B N 1
ATOM 4759 C CA . LEU B 1 143 ? 14.148 -22.547 -12.727 1 96.5 143 LEU B CA 1
ATOM 4760 C C . LEU B 1 143 ? 15.523 -23.141 -13.016 1 96.5 143 LEU B C 1
ATOM 4762 O O . LEU B 1 143 ? 16.531 -22.688 -12.477 1 96.5 143 LEU B O 1
ATOM 4766 N N . TYR B 1 144 ? 15.555 -24.156 -13.82 1 94.5 144 TYR B N 1
ATOM 4767 C CA . TYR B 1 144 ? 16.812 -24.797 -14.203 1 94.5 144 TYR B CA 1
ATOM 4768 C C . TYR B 1 144 ? 17.75 -23.781 -14.852 1 94.5 144 TYR B C 1
ATOM 4770 O O . TYR B 1 144 ? 18.922 -23.688 -14.477 1 94.5 144 TYR B O 1
ATOM 4778 N N . ARG B 1 145 ? 17.203 -23.047 -15.766 1 93.38 145 ARG B N 1
ATOM 4779 C CA . ARG B 1 145 ? 18 -22.047 -16.453 1 93.38 145 ARG B CA 1
ATOM 4780 C C . ARG B 1 145 ? 18.484 -20.969 -15.484 1 93.38 145 ARG B C 1
ATOM 4782 O O . ARG B 1 145 ? 19.625 -20.516 -15.586 1 93.38 145 ARG B O 1
ATOM 4789 N N . LEU B 1 146 ? 17.641 -20.562 -14.656 1 93.94 146 LEU B N 1
ATOM 4790 C CA . LEU B 1 146 ? 17.984 -19.562 -13.664 1 93.94 146 LEU B CA 1
ATOM 4791 C C . LEU B 1 146 ? 19.141 -20.047 -12.781 1 93.94 146 LEU B C 1
ATOM 4793 O O . LEU B 1 146 ? 20.094 -19.312 -12.547 1 93.94 146 LEU B O 1
ATOM 4797 N N . LEU B 1 147 ? 19.094 -21.297 -12.352 1 92.31 147 LEU B N 1
ATOM 4798 C CA . LEU B 1 147 ? 20.109 -21.859 -11.461 1 92.31 147 LEU B CA 1
ATOM 4799 C C . LEU B 1 147 ? 21.438 -22.031 -12.188 1 92.31 147 LEU B C 1
ATOM 4801 O O . LEU B 1 147 ? 22.5 -21.766 -11.625 1 92.31 147 LEU B O 1
ATOM 4805 N N . VAL B 1 148 ? 21.391 -22.484 -13.367 1 89.38 148 VAL B N 1
ATOM 4806 C CA . VAL B 1 148 ? 22.594 -22.719 -14.156 1 89.38 148 VAL B CA 1
ATOM 4807 C C . VAL B 1 148 ? 23.312 -21.391 -14.414 1 89.38 148 VAL B C 1
ATOM 4809 O O . VAL B 1 148 ? 24.531 -21.312 -14.305 1 89.38 148 VAL B O 1
ATOM 4812 N N . ARG B 1 149 ? 22.562 -20.391 -14.664 1 86.75 149 ARG B N 1
ATOM 4813 C CA . ARG B 1 149 ? 23.141 -19.078 -14.961 1 86.75 149 ARG B CA 1
ATOM 4814 C C . ARG B 1 149 ? 23.75 -18.453 -13.711 1 86.75 149 ARG B C 1
ATOM 4816 O O . ARG B 1 149 ? 24.766 -17.766 -13.789 1 86.75 149 ARG B O 1
ATOM 4823 N N . ARG B 1 150 ? 23.125 -18.562 -12.68 1 81.56 150 ARG B N 1
ATOM 4824 C CA . ARG B 1 150 ? 23.625 -18.016 -11.422 1 81.56 150 ARG B CA 1
ATOM 4825 C C . ARG B 1 150 ? 24.922 -18.672 -11.008 1 81.56 150 ARG B C 1
ATOM 4827 O O . ARG B 1 150 ? 25.812 -18.031 -10.445 1 81.56 150 ARG B O 1
ATOM 4834 N N . ARG B 1 151 ? 25.094 -19.922 -10.977 1 65.62 151 ARG B N 1
ATOM 4835 C CA . ARG B 1 151 ? 26.266 -20.688 -10.547 1 65.62 151 ARG B CA 1
ATOM 4836 C C . ARG B 1 151 ? 27.422 -20.469 -11.5 1 65.62 151 ARG B C 1
ATOM 4838 O O . ARG B 1 151 ? 28.594 -20.5 -11.086 1 65.62 151 ARG B O 1
ATOM 4845 N N . THR B 1 152 ? 27.219 -20.375 -12.719 1 55.25 152 THR B N 1
ATOM 4846 C CA . THR B 1 152 ? 28.328 -20.062 -13.617 1 55.25 152 THR B CA 1
ATOM 4847 C C . THR B 1 152 ? 29.016 -18.781 -13.195 1 55.25 152 THR B C 1
ATOM 4849 O O . THR B 1 152 ? 30.234 -18.641 -13.352 1 55.25 152 THR B O 1
ATOM 4852 N N . ASP B 1 153 ? 28.359 -17.875 -12.602 1 49.69 153 ASP B N 1
ATOM 4853 C CA . ASP B 1 153 ? 29 -16.656 -12.109 1 49.69 153 ASP B CA 1
ATOM 4854 C C . ASP B 1 153 ? 29.734 -16.906 -10.805 1 49.69 153 ASP B C 1
ATOM 4856 O O . ASP B 1 153 ? 30.703 -16.219 -10.484 1 49.69 153 ASP B O 1
ATOM 4860 N N . ALA B 1 154 ? 29.172 -17.906 -10.094 1 48.03 154 ALA B N 1
ATOM 4861 C CA . ALA B 1 154 ? 29.859 -18.266 -8.859 1 48.03 154 ALA B CA 1
ATOM 4862 C C . ALA B 1 154 ? 30.609 -19.578 -9.008 1 48.03 154 ALA B C 1
ATOM 4864 O O . ALA B 1 154 ? 30.234 -20.422 -9.82 1 48.03 154 ALA B O 1
ATOM 4865 N N . SER B 1 155 ? 31.828 -19.766 -8.672 1 44.28 155 SER B N 1
ATOM 4866 C CA . SER B 1 155 ? 32.781 -20.828 -8.953 1 44.28 155 SER B CA 1
ATOM 4867 C C . SER B 1 155 ? 32.094 -22.188 -9.023 1 44.28 155 SER B C 1
ATOM 4869 O O . SER B 1 155 ? 32.438 -23.016 -9.867 1 44.28 155 SER B O 1
ATOM 4871 N N . SER B 1 156 ? 31.625 -22.922 -7.895 1 43.34 156 SER B N 1
ATOM 4872 C CA . SER B 1 156 ? 31.672 -24.359 -7.73 1 43.34 156 SER B CA 1
ATOM 4873 C C . SER B 1 156 ? 30.422 -25.031 -8.273 1 43.34 156 SER B C 1
ATOM 4875 O O . SER B 1 156 ? 30.312 -26.266 -8.281 1 43.34 156 SER B O 1
ATOM 4877 N N . SER B 1 157 ? 29.125 -24.75 -7.824 1 50.81 157 SER B N 1
ATOM 4878 C CA . SER B 1 157 ? 28.047 -25.734 -7.754 1 50.81 157 SER B CA 1
ATOM 4879 C C . SER B 1 157 ? 27.469 -26.016 -9.133 1 50.81 157 SER B C 1
ATOM 4881 O O . SER B 1 157 ? 27.141 -25.078 -9.875 1 50.81 157 SER B O 1
ATOM 4883 N N . SER B 1 158 ? 27.547 -27.359 -9.742 1 62.78 158 SER B N 1
ATOM 4884 C CA . SER B 1 158 ? 27.438 -28.062 -11.023 1 62.78 158 SER B CA 1
ATOM 4885 C C . SER B 1 158 ? 26.016 -28.031 -11.555 1 62.78 158 SER B C 1
ATOM 4887 O O . SER B 1 158 ? 25.062 -27.828 -10.797 1 62.78 158 SER B O 1
ATOM 4889 N N . SER B 1 159 ? 25.812 -27.781 -12.875 1 72.75 159 SER B N 1
ATOM 4890 C CA . SER B 1 159 ? 24.609 -28.062 -13.664 1 72.75 159 SER B CA 1
ATOM 4891 C C . SER B 1 159 ? 23.875 -29.281 -13.117 1 72.75 159 SER B C 1
ATOM 4893 O O . SER B 1 159 ? 22.641 -29.344 -13.18 1 72.75 159 SER B O 1
ATOM 4895 N N . SER B 1 160 ? 24.656 -30.078 -12.5 1 78.06 160 SER B N 1
ATOM 4896 C CA . SER B 1 160 ? 24.062 -31.281 -11.914 1 78.06 160 SER B CA 1
ATOM 4897 C C . SER B 1 160 ? 23.234 -30.938 -10.672 1 78.06 160 SER B C 1
ATOM 4899 O O . SER B 1 160 ? 22.141 -31.469 -10.477 1 78.06 160 SER B O 1
ATOM 4901 N N . TYR B 1 161 ? 23.734 -30.125 -9.961 1 82.19 161 TYR B N 1
ATOM 4902 C CA . TYR B 1 161 ? 23.016 -29.703 -8.758 1 82.19 161 TYR B CA 1
ATOM 4903 C C . TYR B 1 161 ? 21.703 -29.031 -9.125 1 82.19 161 TYR B C 1
ATOM 4905 O O . TYR B 1 161 ? 20.656 -29.328 -8.531 1 82.19 161 TYR B O 1
ATOM 4913 N N . ALA B 1 162 ? 21.812 -28.188 -10.094 1 86.69 162 ALA B N 1
ATOM 4914 C CA . ALA B 1 162 ? 20.609 -27.484 -10.555 1 86.69 162 ALA B CA 1
ATOM 4915 C C . ALA B 1 162 ? 19.562 -28.469 -11.055 1 86.69 162 ALA B C 1
ATOM 4917 O O . ALA B 1 162 ? 18.375 -28.375 -10.688 1 86.69 162 ALA B O 1
ATOM 4918 N N . ALA B 1 163 ? 19.984 -29.391 -11.844 1 87.31 163 ALA B N 1
ATOM 4919 C CA . ALA B 1 163 ? 19.078 -30.391 -12.406 1 87.31 163 ALA B CA 1
ATOM 4920 C C . ALA B 1 163 ? 18.422 -31.219 -11.305 1 87.31 163 ALA B C 1
ATOM 4922 O O . ALA B 1 163 ? 17.203 -31.422 -11.32 1 87.31 163 ALA B O 1
ATOM 4923 N N . ASN B 1 164 ? 19.156 -31.625 -10.383 1 88.38 164 ASN B N 1
ATOM 4924 C CA . ASN B 1 164 ? 18.641 -32.469 -9.305 1 88.38 164 ASN B CA 1
ATOM 4925 C C . ASN B 1 164 ? 17.688 -31.688 -8.406 1 88.38 164 ASN B C 1
ATOM 4927 O O . ASN B 1 164 ? 16.641 -32.219 -8.016 1 88.38 164 ASN B O 1
ATOM 4931 N N . ALA B 1 165 ? 18.016 -30.5 -8.109 1 89.25 165 ALA B N 1
ATOM 4932 C CA . ALA B 1 165 ? 17.172 -29.672 -7.234 1 89.25 165 ALA B CA 1
ATOM 4933 C C . ALA B 1 165 ? 15.828 -29.375 -7.883 1 89.25 165 ALA B C 1
ATOM 4935 O O . ALA B 1 165 ? 14.781 -29.562 -7.258 1 89.25 165 ALA B O 1
ATOM 4936 N N . VAL B 1 166 ? 15.883 -28.984 -9.102 1 93.88 166 VAL B N 1
ATOM 4937 C CA . VAL B 1 166 ? 14.656 -28.641 -9.812 1 93.88 166 VAL B CA 1
ATOM 4938 C C . VAL B 1 166 ? 13.805 -29.891 -10.023 1 93.88 166 VAL B C 1
ATOM 4940 O O . VAL B 1 166 ? 12.586 -29.859 -9.852 1 93.88 166 VAL B O 1
ATOM 4943 N N . ALA B 1 167 ? 14.484 -30.969 -10.367 1 92.12 167 ALA B N 1
ATOM 4944 C CA . ALA B 1 167 ? 13.781 -32.219 -10.57 1 92.12 167 ALA B CA 1
ATOM 4945 C C . ALA B 1 167 ? 13.094 -32.688 -9.289 1 92.12 167 ALA B C 1
ATOM 4947 O O . ALA B 1 167 ? 11.914 -33.031 -9.297 1 92.12 167 ALA B O 1
ATOM 4948 N N . ALA B 1 168 ? 13.766 -32.656 -8.227 1 90.25 168 ALA B N 1
ATOM 4949 C CA . ALA B 1 168 ? 13.281 -33.188 -6.957 1 90.25 168 ALA B CA 1
ATOM 4950 C C . ALA B 1 168 ? 12.211 -32.281 -6.352 1 90.25 168 ALA B C 1
ATOM 4952 O O . ALA B 1 168 ? 11.195 -32.781 -5.848 1 90.25 168 ALA B O 1
ATOM 4953 N N . ILE B 1 169 ? 12.367 -31.031 -6.418 1 92.62 169 ILE B N 1
ATOM 4954 C CA . ILE B 1 169 ? 11.523 -30.109 -5.668 1 92.62 169 ILE B CA 1
ATOM 4955 C C . ILE B 1 169 ? 10.312 -29.734 -6.512 1 92.62 169 ILE B C 1
ATOM 4957 O O . ILE B 1 169 ? 9.227 -29.5 -5.977 1 92.62 169 ILE B O 1
ATOM 4961 N N . TRP B 1 170 ? 10.523 -29.656 -7.836 1 95.69 170 TRP B N 1
ATOM 4962 C CA . TRP B 1 170 ? 9.445 -29.078 -8.633 1 95.69 170 TRP B CA 1
ATOM 4963 C C . TRP B 1 170 ? 8.938 -30.078 -9.664 1 95.69 170 TRP B C 1
ATOM 4965 O O . TRP B 1 170 ? 7.789 -30.531 -9.586 1 95.69 170 TRP B O 1
ATOM 4975 N N . LEU B 1 171 ? 9.75 -30.672 -10.508 1 96.06 171 LEU B N 1
ATOM 4976 C CA . LEU B 1 171 ? 9.32 -31.422 -11.688 1 96.06 171 LEU B CA 1
ATOM 4977 C C . LEU B 1 171 ? 8.711 -32.75 -11.281 1 96.06 171 LEU B C 1
ATOM 4979 O O . LEU B 1 171 ? 7.652 -33.156 -11.797 1 96.06 171 LEU B O 1
ATOM 4983 N N . LEU B 1 172 ? 9.312 -33.438 -10.328 1 95.31 172 LEU B N 1
ATOM 4984 C CA . LEU B 1 172 ? 8.867 -34.781 -9.992 1 95.31 172 LEU B CA 1
ATOM 4985 C C . LEU B 1 172 ? 8.117 -34.812 -8.664 1 95.31 172 LEU B C 1
ATOM 4987 O O . LEU B 1 172 ? 7.863 -35.875 -8.102 1 95.31 172 LEU B O 1
ATOM 4991 N N . ASN B 1 173 ? 7.816 -33.625 -8.156 1 93.88 173 ASN B N 1
ATOM 4992 C CA . ASN B 1 173 ? 7.031 -33.5 -6.934 1 93.88 173 ASN B CA 1
ATOM 4993 C C . ASN B 1 173 ? 5.559 -33.812 -7.176 1 93.88 173 ASN B C 1
ATOM 4995 O O . ASN B 1 173 ? 4.871 -33.094 -7.91 1 93.88 173 ASN B O 1
ATOM 4999 N N . PRO B 1 174 ? 5.023 -34.844 -6.539 1 91.38 174 PRO B N 1
ATOM 5000 C CA . PRO B 1 174 ? 3.648 -35.25 -6.812 1 91.38 174 PRO B CA 1
ATOM 5001 C C . PRO B 1 174 ? 2.615 -34.219 -6.383 1 91.38 174 PRO B C 1
ATOM 5003 O O . PRO B 1 174 ? 1.545 -34.125 -6.984 1 91.38 174 PRO B O 1
ATOM 5006 N N . ILE B 1 175 ? 2.955 -33.469 -5.355 1 89.69 175 ILE B N 1
ATOM 5007 C CA . ILE B 1 175 ? 2.035 -32.438 -4.891 1 89.69 175 ILE B CA 1
ATOM 5008 C C . ILE B 1 175 ? 1.835 -31.391 -5.984 1 89.69 175 ILE B C 1
ATOM 5010 O O . ILE B 1 175 ? 0.703 -31 -6.277 1 89.69 175 ILE B O 1
ATOM 5014 N N . ILE B 1 176 ? 2.91 -31.062 -6.605 1 94.81 176 ILE B N 1
ATOM 5015 C CA . ILE B 1 176 ? 2.873 -30.031 -7.641 1 94.81 176 ILE B CA 1
ATOM 5016 C C . ILE B 1 176 ? 2.162 -30.578 -8.883 1 94.81 176 ILE B C 1
ATOM 5018 O O . ILE B 1 176 ? 1.292 -29.906 -9.445 1 94.81 176 ILE B O 1
ATOM 5022 N N . ALA B 1 177 ? 2.479 -31.812 -9.242 1 96.19 177 ALA B N 1
ATOM 5023 C CA . ALA B 1 177 ? 1.86 -32.438 -10.406 1 96.19 177 ALA B CA 1
ATOM 5024 C C . ALA B 1 177 ? 0.356 -32.594 -10.211 1 96.19 177 ALA B C 1
ATOM 5026 O O . ALA B 1 177 ? -0.424 -32.375 -11.141 1 96.19 177 ALA B O 1
ATOM 5027 N N . ASN B 1 178 ? -0.019 -32.938 -9.039 1 95 178 ASN B N 1
ATOM 5028 C CA . ASN B 1 178 ? -1.432 -33.125 -8.727 1 95 178 ASN B CA 1
ATOM 5029 C C . ASN B 1 178 ? -2.205 -31.812 -8.828 1 95 178 ASN B C 1
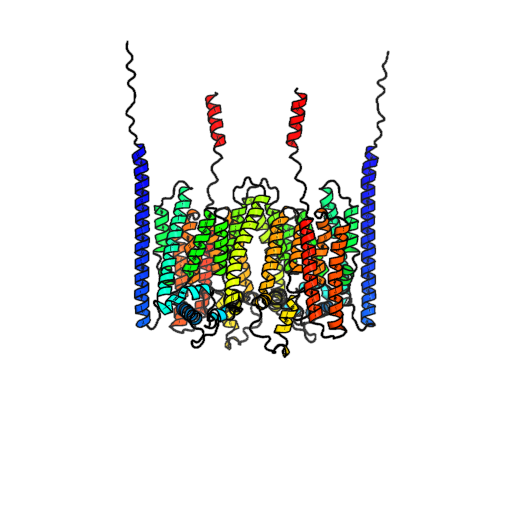ATOM 5031 O O . ASN B 1 178 ? -3.303 -31.781 -9.383 1 95 178 ASN B O 1
ATOM 5035 N N . ILE B 1 179 ? -1.636 -30.766 -8.336 1 94.56 179 ILE B N 1
ATOM 5036 C CA . ILE B 1 179 ? -2.334 -29.484 -8.266 1 94.56 179 ILE B CA 1
ATOM 5037 C C . ILE B 1 179 ? -2.588 -28.953 -9.68 1 94.56 179 ILE B C 1
ATOM 5039 O O . ILE B 1 179 ? -3.697 -28.516 -10 1 94.56 179 ILE B O 1
ATOM 5043 N N . SER B 1 180 ? -1.641 -29.031 -10.578 1 95.88 180 SER B N 1
ATOM 5044 C CA . SER B 1 180 ? -1.812 -28.547 -11.938 1 95.88 180 SER B CA 1
ATOM 5045 C C . SER B 1 180 ? -2.752 -29.438 -12.742 1 95.88 180 SER B C 1
ATOM 5047 O O . SER B 1 180 ? -3.621 -28.938 -13.461 1 95.88 180 SER B O 1
ATOM 5049 N N . THR B 1 181 ? -2.717 -30.766 -12.539 1 97.31 181 THR B N 1
ATOM 5050 C CA . THR B 1 181 ? -3.512 -31.688 -13.336 1 97.31 181 THR B CA 1
ATOM 5051 C C . THR B 1 181 ? -4.949 -31.75 -12.82 1 97.31 181 THR B C 1
ATOM 5053 O O . THR B 1 181 ? -5.852 -32.188 -13.539 1 97.31 181 THR B O 1
ATOM 5056 N N . ARG B 1 182 ? -5.129 -31.281 -11.602 1 96.38 182 ARG B N 1
ATOM 5057 C CA . ARG B 1 182 ? -6.488 -31.172 -11.078 1 96.38 182 ARG B CA 1
ATOM 5058 C C . ARG B 1 182 ? -7.215 -29.969 -11.664 1 96.38 182 ARG B C 1
ATOM 5060 O O . ARG B 1 182 ? -8.438 -29.875 -11.57 1 96.38 182 ARG B O 1
ATOM 5067 N N . GLY B 1 183 ? -6.445 -29.062 -12.164 1 96.5 183 GLY B N 1
ATOM 5068 C CA . GLY B 1 183 ? -7.082 -27.938 -12.836 1 96.5 183 GLY B CA 1
ATOM 5069 C C . GLY B 1 183 ? -6.836 -26.609 -12.156 1 96.5 183 GLY B C 1
ATOM 5070 O O . GLY B 1 183 ? -7.621 -25.672 -12.312 1 96.5 183 GLY B O 1
ATOM 5071 N N . SER B 1 184 ? -5.777 -26.484 -11.344 1 95.62 184 SER B N 1
ATOM 5072 C CA . SER B 1 184 ? -5.414 -25.219 -10.727 1 95.62 184 SER B CA 1
ATOM 5073 C C . SER B 1 184 ? -4.598 -24.359 -11.688 1 95.62 184 SER B C 1
ATOM 5075 O O . SER B 1 184 ? -3.709 -24.859 -12.375 1 95.62 184 SER B O 1
ATOM 5077 N N . SER B 1 185 ? -4.898 -23.078 -11.719 1 96 185 SER B N 1
ATOM 5078 C CA . SER B 1 185 ? -4.215 -22.156 -12.633 1 96 185 SER B CA 1
ATOM 5079 C C . SER B 1 185 ? -2.953 -21.594 -12 1 96 185 SER B C 1
ATOM 5081 O O . SER B 1 185 ? -2.299 -20.719 -12.578 1 96 185 SER B O 1
ATOM 5083 N N . GLU B 1 186 ? -2.496 -22.031 -10.844 1 96.25 186 GLU B N 1
ATOM 5084 C CA . GLU B 1 186 ? -1.376 -21.453 -10.109 1 96.25 186 GLU B CA 1
ATOM 5085 C C . GLU B 1 186 ? -0.076 -21.578 -10.898 1 96.25 186 GLU B C 1
ATOM 5087 O O . GLU B 1 186 ? 0.825 -20.734 -10.758 1 96.25 186 GLU B O 1
ATOM 5092 N N . SER B 1 187 ? -0.037 -22.594 -11.734 1 96.38 187 SER B N 1
ATOM 5093 C CA . SER B 1 187 ? 1.174 -22.781 -12.531 1 96.38 187 SER B CA 1
ATOM 5094 C C . SER B 1 187 ? 1.396 -21.625 -13.484 1 96.38 187 SER B C 1
ATOM 5096 O O . SER B 1 187 ? 2.539 -21.266 -13.789 1 96.38 187 SER B O 1
ATOM 5098 N N . ILE B 1 188 ? 0.326 -21 -13.938 1 97.44 188 ILE B N 1
ATOM 5099 C CA . ILE B 1 188 ? 0.433 -19.828 -14.789 1 97.44 188 ILE B CA 1
ATOM 5100 C C . ILE B 1 188 ? 1.056 -18.672 -14.008 1 97.44 188 ILE B C 1
ATOM 5102 O O . ILE B 1 188 ? 1.951 -17.984 -14.5 1 97.44 188 ILE B O 1
ATOM 5106 N N . VAL B 1 189 ? 0.613 -18.484 -12.812 1 97.62 189 VAL B N 1
ATOM 5107 C CA . VAL B 1 189 ? 1.16 -17.469 -11.922 1 97.62 189 VAL B CA 1
ATOM 5108 C C . VAL B 1 189 ? 2.643 -17.734 -11.68 1 97.62 189 VAL B C 1
ATOM 5110 O O . VAL B 1 189 ? 3.467 -16.812 -11.773 1 97.62 189 VAL B O 1
ATOM 5113 N N . GLY B 1 190 ? 2.932 -18.984 -11.406 1 98.06 190 GLY B N 1
ATOM 5114 C CA . GLY B 1 190 ? 4.312 -19.375 -11.156 1 98.06 190 GLY B CA 1
ATOM 5115 C C . GLY B 1 190 ? 5.234 -19.062 -12.328 1 98.06 190 GLY B C 1
ATOM 5116 O O . GLY B 1 190 ? 6.355 -18.594 -12.133 1 98.06 190 GLY B O 1
ATOM 5117 N N . ALA B 1 191 ? 4.77 -19.328 -13.5 1 98.12 191 ALA B N 1
ATOM 5118 C CA . ALA B 1 191 ? 5.574 -19.078 -14.695 1 98.12 191 ALA B CA 1
ATOM 5119 C C . ALA B 1 191 ? 5.91 -17.594 -14.82 1 98.12 191 ALA B C 1
ATOM 5121 O O . ALA B 1 191 ? 7.051 -17.234 -15.117 1 98.12 191 ALA B O 1
ATOM 5122 N N . VAL B 1 192 ? 4.934 -16.734 -14.555 1 98.38 192 VAL B N 1
ATOM 5123 C CA . VAL B 1 192 ? 5.137 -15.289 -14.68 1 98.38 192 VAL B CA 1
ATOM 5124 C C . VAL B 1 192 ? 6.059 -14.797 -13.562 1 98.38 192 VAL B C 1
ATOM 5126 O O . VAL B 1 192 ? 6.977 -14.016 -13.805 1 98.38 192 VAL B O 1
ATOM 5129 N N . VAL B 1 193 ? 5.863 -15.289 -12.383 1 98.56 193 VAL B N 1
ATOM 5130 C CA . VAL B 1 193 ? 6.633 -14.867 -11.219 1 98.56 193 VAL B CA 1
ATOM 5131 C C . VAL B 1 193 ? 8.094 -15.297 -11.383 1 98.56 193 VAL B C 1
ATOM 5133 O O . VAL B 1 193 ? 9.008 -14.484 -11.203 1 98.56 193 VAL B O 1
ATOM 5136 N N . VAL B 1 194 ? 8.328 -16.547 -11.758 1 98.5 194 VAL B N 1
ATOM 5137 C CA . VAL B 1 194 ? 9.688 -17.047 -11.906 1 98.5 194 VAL B CA 1
ATOM 5138 C C . VAL B 1 194 ? 10.375 -16.344 -13.07 1 98.5 194 VAL B C 1
ATOM 5140 O O . VAL B 1 194 ? 11.578 -16.078 -13.023 1 98.5 194 VAL B O 1
ATOM 5143 N N . SER B 1 195 ? 9.609 -16.062 -14.117 1 98.56 195 SER B N 1
ATOM 5144 C CA . SER B 1 195 ? 10.164 -15.281 -15.227 1 98.56 195 SER B CA 1
ATOM 5145 C C . SER B 1 195 ? 10.594 -13.891 -14.766 1 98.56 195 SER B C 1
ATOM 5147 O O . SER B 1 195 ? 11.656 -13.406 -15.164 1 98.56 195 SER B O 1
ATOM 5149 N N . THR B 1 196 ? 9.773 -13.25 -13.984 1 98.62 196 THR B N 1
ATOM 5150 C CA . THR B 1 196 ? 10.109 -11.945 -13.438 1 98.62 196 THR B CA 1
ATOM 5151 C C . THR B 1 196 ? 11.398 -12.016 -12.617 1 98.62 196 THR B C 1
ATOM 5153 O O . THR B 1 196 ? 12.289 -11.188 -12.789 1 98.62 196 THR B O 1
ATOM 5156 N N . LEU B 1 197 ? 11.445 -13.008 -11.789 1 98.44 197 LEU B N 1
ATOM 5157 C CA . LEU B 1 197 ? 12.617 -13.211 -10.945 1 98.44 197 LEU B CA 1
ATOM 5158 C C . LEU B 1 197 ? 13.875 -13.414 -11.797 1 98.44 197 LEU B C 1
ATOM 5160 O O . LEU B 1 197 ? 14.914 -12.812 -11.531 1 98.44 197 LEU B O 1
ATOM 5164 N N . ALA B 1 198 ? 13.789 -14.258 -12.789 1 97.31 198 ALA B N 1
ATOM 5165 C CA . ALA B 1 198 ? 14.922 -14.562 -13.664 1 97.31 198 ALA B CA 1
ATOM 5166 C C . ALA B 1 198 ? 15.438 -13.297 -14.352 1 97.31 198 ALA B C 1
ATOM 5168 O O . ALA B 1 198 ? 16.641 -13.07 -14.422 1 97.31 198 ALA B O 1
ATOM 5169 N N . LEU B 1 199 ? 14.516 -12.469 -14.828 1 97.62 199 LEU B N 1
ATOM 5170 C CA . LEU B 1 199 ? 14.891 -11.242 -15.516 1 97.62 199 LEU B CA 1
ATOM 5171 C C . LEU B 1 199 ? 15.531 -10.25 -14.547 1 97.62 199 LEU B C 1
ATOM 5173 O O . LEU B 1 199 ? 16.516 -9.586 -14.891 1 97.62 199 LEU B O 1
ATOM 5177 N N . ALA B 1 200 ? 15.008 -10.172 -13.391 1 97.12 200 ALA B N 1
ATOM 5178 C CA . ALA B 1 200 ? 15.562 -9.266 -12.391 1 97.12 200 ALA B CA 1
ATOM 5179 C C . ALA B 1 200 ? 16.969 -9.688 -11.984 1 97.12 200 ALA B C 1
ATOM 5181 O O . ALA B 1 200 ? 17.875 -8.844 -11.883 1 97.12 200 ALA B O 1
ATOM 5182 N N . VAL B 1 201 ? 17.156 -10.977 -11.75 1 95.25 201 VAL B N 1
ATOM 5183 C CA . VAL B 1 201 ? 18.453 -11.508 -11.359 1 95.25 201 VAL B CA 1
ATOM 5184 C C . VAL B 1 201 ? 19.469 -11.242 -12.461 1 95.25 201 VAL B C 1
ATOM 5186 O O . VAL B 1 201 ? 20.641 -10.992 -12.18 1 95.25 201 VAL B O 1
ATOM 5189 N N . GLN B 1 202 ? 19.016 -11.211 -13.703 1 93.5 202 GLN B N 1
ATOM 5190 C CA . GLN B 1 202 ? 19.891 -10.992 -14.852 1 93.5 202 GLN B CA 1
ATOM 5191 C C . GLN B 1 202 ? 20.125 -9.508 -15.078 1 93.5 202 GLN B C 1
ATOM 5193 O O . GLN B 1 202 ? 20.891 -9.125 -15.969 1 93.5 202 GLN B O 1
ATOM 5198 N N . GLY B 1 203 ? 19.375 -8.648 -14.438 1 93.25 203 GLY B N 1
ATOM 5199 C CA . GLY B 1 203 ? 19.578 -7.215 -14.562 1 93.25 203 GLY B CA 1
ATOM 5200 C C . GLY B 1 203 ? 18.75 -6.598 -15.672 1 93.25 203 GLY B C 1
ATOM 5201 O O . GLY B 1 203 ? 18.953 -5.438 -16.031 1 93.25 203 GLY B O 1
ATOM 5202 N N . ASN B 1 204 ? 17.938 -7.43 -16.281 1 96.56 204 ASN B N 1
ATOM 5203 C CA . ASN B 1 204 ? 17 -6.891 -17.266 1 96.56 204 ASN B CA 1
ATOM 5204 C C . ASN B 1 204 ? 15.789 -6.246 -16.609 1 96.56 204 ASN B C 1
ATOM 5206 O O . ASN B 1 204 ? 14.68 -6.773 -16.688 1 96.56 204 ASN B O 1
ATOM 5210 N N . TRP B 1 205 ? 15.977 -5.066 -16.125 1 96.94 205 TRP B N 1
ATOM 5211 C CA . TRP B 1 205 ? 15.039 -4.445 -15.203 1 96.94 205 TRP B CA 1
ATOM 5212 C C . TRP B 1 205 ? 13.773 -4.004 -15.922 1 96.94 205 TRP B C 1
ATOM 5214 O O . TRP B 1 205 ? 12.672 -4.098 -15.383 1 96.94 205 TRP B O 1
ATOM 5224 N N . ASP B 1 206 ? 13.844 -3.508 -17.156 1 98.06 206 ASP B N 1
ATOM 5225 C CA . ASP B 1 206 ? 12.656 -3.08 -17.891 1 98.06 206 ASP B CA 1
ATOM 5226 C C . ASP B 1 206 ? 11.719 -4.258 -18.156 1 98.06 206 ASP B C 1
ATOM 5228 O O . ASP B 1 206 ? 10.516 -4.164 -17.922 1 98.06 206 ASP B O 1
ATOM 5232 N N . ALA B 1 207 ? 12.305 -5.332 -18.641 1 98.56 207 ALA B N 1
ATOM 5233 C CA . ALA B 1 207 ? 11.5 -6.527 -18.891 1 98.56 207 ALA B CA 1
ATOM 5234 C C . ALA B 1 207 ? 10.93 -7.082 -17.594 1 98.56 207 ALA B C 1
ATOM 5236 O O . ALA B 1 207 ? 9.781 -7.527 -17.547 1 98.56 207 ALA B O 1
ATOM 5237 N N . ALA B 1 208 ? 11.758 -7.078 -16.562 1 98.56 208 ALA B N 1
ATOM 5238 C CA . ALA B 1 208 ? 11.289 -7.516 -15.25 1 98.56 208 ALA B CA 1
ATOM 5239 C C . ALA B 1 208 ? 10.117 -6.66 -14.773 1 98.56 208 ALA B C 1
ATOM 5241 O O . ALA B 1 208 ? 9.156 -7.18 -14.195 1 98.56 208 ALA B O 1
ATOM 5242 N N . ALA B 1 209 ? 10.203 -5.355 -15.008 1 98.62 209 ALA B N 1
ATOM 5243 C CA . ALA B 1 209 ? 9.148 -4.434 -14.602 1 98.62 209 ALA B CA 1
ATOM 5244 C C . ALA B 1 209 ? 7.84 -4.738 -15.32 1 98.62 209 ALA B C 1
ATOM 5246 O O . ALA B 1 209 ? 6.77 -4.73 -14.703 1 98.62 209 ALA B O 1
ATOM 5247 N N . VAL B 1 210 ? 7.898 -5.016 -16.578 1 98.69 210 VAL B N 1
ATOM 5248 C CA . VAL B 1 210 ? 6.711 -5.348 -17.359 1 98.69 210 VAL B CA 1
ATOM 5249 C C . VAL B 1 210 ? 6.062 -6.613 -16.797 1 98.69 210 VAL B C 1
ATOM 5251 O O . VAL B 1 210 ? 4.855 -6.637 -16.547 1 98.69 210 VAL B O 1
ATOM 5254 N N . LEU B 1 211 ? 6.859 -7.613 -16.594 1 98.75 211 LEU B N 1
ATOM 5255 C CA . LEU B 1 211 ? 6.324 -8.883 -16.094 1 98.75 211 LEU B CA 1
ATOM 5256 C C . LEU B 1 211 ? 5.844 -8.742 -14.656 1 98.75 211 LEU B C 1
ATOM 5258 O O . LEU B 1 211 ? 4.883 -9.406 -14.25 1 98.75 211 LEU B O 1
ATOM 5262 N N . PHE B 1 212 ? 6.535 -7.895 -13.93 1 98.5 212 PHE B N 1
ATOM 5263 C CA . PHE B 1 212 ? 6.086 -7.637 -12.57 1 98.5 212 PHE B CA 1
ATOM 5264 C C . PHE B 1 212 ? 4.668 -7.078 -12.562 1 98.5 212 PHE B C 1
ATOM 5266 O O . PHE B 1 212 ? 3.822 -7.523 -11.781 1 98.5 212 PHE B O 1
ATOM 5273 N N . GLY B 1 213 ? 4.418 -6.105 -13.422 1 98.19 213 GLY B N 1
ATOM 5274 C CA . GLY B 1 213 ? 3.064 -5.59 -13.578 1 98.19 213 GLY B CA 1
ATOM 5275 C C . GLY B 1 213 ? 2.061 -6.66 -13.969 1 98.19 213 GLY B C 1
ATOM 5276 O O . GLY B 1 213 ? 0.952 -6.703 -13.43 1 98.19 213 GLY B O 1
ATOM 5277 N N . LEU B 1 214 ? 2.451 -7.512 -14.844 1 98.25 214 LEU B N 1
ATOM 5278 C CA . LEU B 1 214 ? 1.599 -8.617 -15.266 1 98.25 214 LEU B CA 1
ATOM 5279 C C . LEU B 1 214 ? 1.337 -9.57 -14.102 1 98.25 214 LEU B C 1
ATOM 5281 O O . LEU B 1 214 ? 0.207 -10.031 -13.914 1 98.25 214 LEU B O 1
ATOM 5285 N N . ALA B 1 215 ? 2.395 -9.891 -13.367 1 98.31 215 ALA B N 1
ATOM 5286 C CA . ALA B 1 215 ? 2.258 -10.812 -12.242 1 98.31 215 ALA B CA 1
ATOM 5287 C C . ALA B 1 215 ? 1.237 -10.289 -11.234 1 98.31 215 ALA B C 1
ATOM 5289 O O . ALA B 1 215 ? 0.368 -11.039 -10.781 1 98.31 215 ALA B O 1
ATOM 5290 N N . VAL B 1 216 ? 1.328 -9 -10.945 1 96.81 216 VAL B N 1
ATOM 5291 C CA . VAL B 1 216 ? 0.427 -8.391 -9.969 1 96.81 216 VAL B CA 1
ATOM 5292 C C . VAL B 1 216 ? -0.996 -8.375 -10.523 1 96.81 216 VAL B C 1
ATOM 5294 O O . VAL B 1 216 ? -1.963 -8.547 -9.773 1 96.81 216 VAL B O 1
ATOM 5297 N N . HIS B 1 217 ? -1.153 -8.242 -11.797 1 96.62 217 HIS B N 1
ATOM 5298 C CA . HIS B 1 217 ? -2.467 -8.273 -12.43 1 96.62 217 HIS B CA 1
ATOM 5299 C C . HIS B 1 217 ? -3.113 -9.648 -12.297 1 96.62 217 HIS B C 1
ATOM 5301 O O . HIS B 1 217 ? -4.305 -9.75 -11.992 1 96.62 217 HIS B O 1
ATOM 5307 N N . VAL B 1 218 ? -2.334 -10.648 -12.562 1 96.62 218 VAL B N 1
ATOM 5308 C CA . VAL B 1 218 ? -2.877 -12 -12.594 1 96.62 218 VAL B CA 1
ATOM 5309 C C . VAL B 1 218 ? -3.262 -12.445 -11.188 1 96.62 218 VAL B C 1
ATOM 5311 O O . VAL B 1 218 ? -4.285 -13.102 -10.992 1 96.62 218 VAL B O 1
ATOM 5314 N N . LYS B 1 219 ? -2.393 -12.109 -10.289 1 94.62 219 LYS B N 1
ATOM 5315 C CA . LYS B 1 219 ? -2.629 -12.352 -8.867 1 94.62 219 LYS B CA 1
ATOM 5316 C C . LYS B 1 219 ? -1.999 -11.25 -8.016 1 94.62 219 LYS B C 1
ATOM 5318 O O . LYS B 1 219 ? -0.849 -10.867 -8.242 1 94.62 219 LYS B O 1
ATOM 5323 N N . ILE B 1 220 ? -2.531 -10.812 -7.008 1 91.19 220 ILE B N 1
ATOM 5324 C CA . ILE B 1 220 ? -2.166 -9.578 -6.32 1 91.19 220 ILE B CA 1
ATOM 5325 C C . ILE B 1 220 ? -0.917 -9.805 -5.477 1 91.19 220 ILE B C 1
ATOM 5327 O O . ILE B 1 220 ? -0.096 -8.898 -5.309 1 91.19 220 ILE B O 1
ATOM 5331 N N . PHE B 1 221 ? -0.548 -10.977 -4.91 1 92.56 221 PHE B N 1
ATOM 5332 C CA . PHE B 1 221 ? 0.423 -11.195 -3.846 1 92.56 221 PHE B CA 1
ATOM 5333 C C . PHE B 1 221 ? 1.827 -10.828 -4.312 1 92.56 221 PHE B C 1
ATOM 5335 O O . PHE B 1 221 ? 2.654 -10.375 -3.518 1 92.56 221 PHE B O 1
ATOM 5342 N N . PRO B 1 222 ? 2.119 -10.93 -5.637 1 97.19 222 PRO B N 1
ATOM 5343 C CA . PRO B 1 222 ? 3.484 -10.594 -6.043 1 97.19 222 PRO B CA 1
ATOM 5344 C C . PRO B 1 222 ? 3.84 -9.133 -5.758 1 97.19 222 PRO B C 1
ATOM 5346 O O . PRO B 1 222 ? 5.012 -8.758 -5.828 1 97.19 222 PRO B O 1
ATOM 5349 N N . PHE B 1 223 ? 2.836 -8.344 -5.445 1 94.69 223 PHE B N 1
ATOM 5350 C CA . PHE B 1 223 ? 3.094 -6.945 -5.125 1 94.69 223 PHE B CA 1
ATOM 5351 C C . PHE B 1 223 ? 4.129 -6.828 -4.008 1 94.69 223 PHE B C 1
ATOM 5353 O O . PHE B 1 223 ? 4.934 -5.895 -4 1 94.69 223 PHE B O 1
ATOM 5360 N N . MET B 1 224 ? 4.203 -7.832 -3.105 1 95.19 224 MET B N 1
ATOM 5361 C CA . MET B 1 224 ? 5.09 -7.781 -1.946 1 95.19 224 MET B CA 1
ATOM 5362 C C . MET B 1 224 ? 6.551 -7.859 -2.377 1 95.19 224 MET B C 1
ATOM 5364 O O . MET B 1 224 ? 7.441 -7.426 -1.643 1 95.19 224 MET B O 1
ATOM 5368 N N . TYR B 1 225 ? 6.797 -8.344 -3.568 1 98.12 225 TYR B N 1
ATOM 5369 C CA . TYR B 1 225 ? 8.172 -8.453 -4.055 1 98.12 225 TYR B CA 1
ATOM 5370 C C . TYR B 1 225 ? 8.742 -7.078 -4.379 1 98.12 225 TYR B C 1
ATOM 5372 O O . TYR B 1 225 ? 9.953 -6.93 -4.57 1 98.12 225 TYR B O 1
ATOM 5380 N N . GLY B 1 226 ? 7.867 -6.055 -4.395 1 96.62 226 GLY B N 1
ATOM 5381 C CA . GLY B 1 226 ? 8.32 -4.695 -4.652 1 96.62 226 GLY B CA 1
ATOM 5382 C C . GLY B 1 226 ? 9.422 -4.246 -3.721 1 96.62 226 GLY B C 1
ATOM 5383 O O . GLY B 1 226 ? 10.375 -3.592 -4.148 1 96.62 226 GLY B O 1
ATOM 5384 N N . SER B 1 227 ? 9.328 -4.629 -2.449 1 95.06 227 SER B N 1
ATOM 5385 C CA . SER B 1 227 ? 10.32 -4.203 -1.47 1 95.06 227 SER B CA 1
ATOM 5386 C C . SER B 1 227 ? 11.688 -4.805 -1.77 1 95.06 227 SER B C 1
ATOM 5388 O O . SER B 1 227 ? 12.711 -4.125 -1.668 1 95.06 227 SER B O 1
ATOM 5390 N N . SER B 1 228 ? 11.703 -6.078 -2.133 1 97.19 228 SER B N 1
ATOM 5391 C CA . SER B 1 228 ? 12.969 -6.719 -2.469 1 97.19 228 SER B CA 1
ATOM 5392 C C . SER B 1 228 ? 13.555 -6.156 -3.762 1 97.19 228 SER B C 1
ATOM 5394 O O . SER B 1 228 ? 14.773 -6.027 -3.896 1 97.19 228 SER B O 1
ATOM 5396 N N . LEU B 1 229 ? 12.727 -5.836 -4.707 1 97.19 229 LEU B N 1
ATOM 5397 C CA . LEU B 1 229 ? 13.188 -5.262 -5.965 1 97.19 229 LEU B CA 1
ATOM 5398 C C . LEU B 1 229 ? 13.781 -3.873 -5.742 1 97.19 229 LEU B C 1
ATOM 5400 O O . LEU B 1 229 ? 14.82 -3.535 -6.316 1 97.19 229 LEU B O 1
ATOM 5404 N N . ILE B 1 230 ? 13.156 -3.08 -4.926 1 92.19 230 ILE B N 1
ATOM 5405 C CA . ILE B 1 230 ? 13.695 -1.773 -4.555 1 92.19 230 ILE B CA 1
ATOM 5406 C C . ILE B 1 230 ? 15.062 -1.942 -3.904 1 92.19 230 ILE B C 1
ATOM 5408 O O . ILE B 1 230 ? 16.031 -1.266 -4.281 1 92.19 230 ILE B O 1
ATOM 5412 N N . ALA B 1 231 ? 15.156 -2.848 -2.928 1 92.75 231 ALA B N 1
ATOM 5413 C CA . ALA B 1 231 ? 16.406 -3.092 -2.221 1 92.75 231 ALA B CA 1
ATOM 5414 C C . ALA B 1 231 ? 17.516 -3.529 -3.186 1 92.75 231 ALA B C 1
ATOM 5416 O O . ALA B 1 231 ? 18.656 -3.107 -3.059 1 92.75 231 ALA B O 1
ATOM 5417 N N . ALA B 1 232 ? 17.094 -4.34 -4.09 1 93.88 232 ALA B N 1
ATOM 5418 C CA . ALA B 1 232 ? 18.062 -4.84 -5.066 1 93.88 232 ALA B CA 1
ATOM 5419 C C . ALA B 1 232 ? 18.578 -3.707 -5.949 1 93.88 232 ALA B C 1
ATOM 5421 O O . ALA B 1 232 ? 19.766 -3.648 -6.262 1 93.88 232 ALA B O 1
ATOM 5422 N N . ILE B 1 233 ? 17.719 -2.836 -6.359 1 91.12 233 ILE B N 1
ATOM 5423 C CA . ILE B 1 233 ? 18.094 -1.711 -7.207 1 91.12 233 ILE B CA 1
ATOM 5424 C C . ILE B 1 233 ? 18.984 -0.752 -6.422 1 91.12 233 ILE B C 1
ATOM 5426 O O . ILE B 1 233 ? 20 -0.267 -6.941 1 91.12 233 ILE B O 1
ATOM 5430 N N . VAL B 1 234 ? 18.625 -0.539 -5.203 1 85.44 234 VAL B N 1
ATOM 5431 C CA . VAL B 1 234 ? 19.375 0.372 -4.344 1 85.44 234 VAL B CA 1
ATOM 5432 C C . VAL B 1 234 ? 20.734 -0.232 -4.012 1 85.44 234 VAL B C 1
ATOM 5434 O O . VAL B 1 234 ? 21.734 0.484 -3.936 1 85.44 234 VAL B O 1
ATOM 5437 N N . GLY B 1 235 ? 20.766 -1.497 -3.805 1 83.88 235 GLY B N 1
ATOM 5438 C CA . GLY B 1 235 ? 21.984 -2.17 -3.367 1 83.88 235 GLY B CA 1
ATOM 5439 C C . GLY B 1 235 ? 22.922 -2.502 -4.508 1 83.88 235 GLY B C 1
ATOM 5440 O O . GLY B 1 235 ? 24.062 -2.93 -4.277 1 83.88 235 GLY B O 1
ATOM 5441 N N . ALA B 1 236 ? 22.5 -2.398 -5.703 1 78.62 236 ALA B N 1
ATOM 5442 C CA . ALA B 1 236 ? 23.359 -2.699 -6.84 1 78.62 236 ALA B CA 1
ATOM 5443 C C . ALA B 1 236 ? 24.594 -1.789 -6.855 1 78.62 236 ALA B C 1
ATOM 5445 O O . ALA B 1 236 ? 24.5 -0.602 -6.535 1 78.62 236 ALA B O 1
ATOM 5446 N N . PRO B 1 237 ? 25.781 -2.479 -6.938 1 65.25 237 PRO B N 1
ATOM 5447 C CA . PRO B 1 237 ? 27.016 -1.709 -6.918 1 65.25 237 PRO B CA 1
ATOM 5448 C C . PRO B 1 237 ? 27.047 -0.603 -7.973 1 65.25 237 PRO B C 1
ATOM 5450 O O . PRO B 1 237 ? 26.672 -0.835 -9.125 1 65.25 237 PRO B O 1
ATOM 5453 N N . SER B 1 238 ? 26.484 0.535 -7.734 1 57.22 238 SER B N 1
ATOM 5454 C CA . SER B 1 238 ? 26.641 1.572 -8.75 1 57.22 238 SER B CA 1
ATOM 5455 C C . SER B 1 238 ? 27.562 2.686 -8.266 1 57.22 238 SER B C 1
ATOM 5457 O O . SER B 1 238 ? 27.484 3.104 -7.113 1 57.22 238 SER B O 1
ATOM 5459 N N . ALA B 1 239 ? 28.75 2.713 -8.852 1 55.06 239 ALA B N 1
ATOM 5460 C CA . ALA B 1 239 ? 29.531 3.936 -8.711 1 55.06 239 ALA B CA 1
ATOM 5461 C C . ALA B 1 239 ? 28.672 5.172 -8.938 1 55.06 239 ALA B C 1
ATOM 5463 O O . ALA B 1 239 ? 29.141 6.301 -8.797 1 55.06 239 ALA B O 1
ATOM 5464 N N . LYS B 1 240 ? 27.406 4.852 -9.055 1 59.69 240 LYS B N 1
ATOM 5465 C CA . LYS B 1 240 ? 26.609 5.965 -9.555 1 59.69 240 LYS B CA 1
ATOM 5466 C C . LYS B 1 240 ? 26 6.754 -8.398 1 59.69 240 LYS B C 1
ATOM 5468 O O . LYS B 1 240 ? 25.734 6.195 -7.332 1 59.69 240 LYS B O 1
ATOM 5473 N N . PRO B 1 241 ? 25.844 8.055 -8.695 1 68.06 241 PRO B N 1
ATOM 5474 C CA . PRO B 1 241 ? 25.25 9 -7.75 1 68.06 241 PRO B CA 1
ATOM 5475 C C . PRO B 1 241 ? 23.828 8.617 -7.348 1 68.06 241 PRO B C 1
ATOM 5477 O O . PRO B 1 241 ? 23.172 7.855 -8.055 1 68.06 241 PRO B O 1
ATOM 5480 N N . SER B 1 242 ? 23.391 8.844 -6.199 1 74.62 242 SER B N 1
ATOM 5481 C CA . SER B 1 242 ? 22.078 8.633 -5.617 1 74.62 242 SER B CA 1
ATOM 5482 C C . SER B 1 242 ? 20.969 8.992 -6.609 1 74.62 242 SER B C 1
ATOM 5484 O O . SER B 1 242 ? 19.953 8.305 -6.691 1 74.62 242 SER B O 1
ATOM 5486 N N . ARG B 1 243 ? 21.219 9.883 -7.477 1 77.75 243 ARG B N 1
ATOM 5487 C CA . ARG B 1 243 ? 20.219 10.32 -8.453 1 77.75 243 ARG B CA 1
ATOM 5488 C C . ARG B 1 243 ? 19.969 9.234 -9.492 1 77.75 243 ARG B C 1
ATOM 5490 O O . ARG B 1 243 ? 18.828 9.055 -9.945 1 77.75 243 ARG B O 1
ATOM 5497 N N . ALA B 1 244 ? 21 8.57 -9.797 1 84 244 ALA B N 1
ATOM 5498 C CA . ALA B 1 244 ? 20.859 7.496 -10.773 1 84 244 ALA B CA 1
ATOM 5499 C C . ALA B 1 244 ? 20.047 6.332 -10.203 1 84 244 ALA B C 1
ATOM 5501 O O . ALA B 1 244 ? 19.25 5.723 -10.914 1 84 244 ALA B O 1
ATOM 5502 N N . VAL B 1 245 ? 20.297 6.047 -8.969 1 86.25 245 VAL B N 1
ATOM 5503 C CA . VAL B 1 245 ? 19.562 4.977 -8.305 1 86.25 245 VAL B CA 1
ATOM 5504 C C . VAL B 1 245 ? 18.078 5.328 -8.242 1 86.25 245 VAL B C 1
ATOM 5506 O O . VAL B 1 245 ? 17.234 4.492 -8.539 1 86.25 245 VAL B O 1
ATOM 5509 N N . ILE B 1 246 ? 17.797 6.555 -7.926 1 86.81 246 ILE B N 1
ATOM 5510 C CA . ILE B 1 246 ? 16.422 7.027 -7.848 1 86.81 246 ILE B CA 1
ATOM 5511 C C . ILE B 1 246 ? 15.781 6.984 -9.234 1 86.81 246 ILE B C 1
ATOM 5513 O O . ILE B 1 246 ? 14.609 6.617 -9.383 1 86.81 246 ILE B O 1
ATOM 5517 N N . GLY B 1 247 ? 16.5 7.406 -10.234 1 89.56 247 GLY B N 1
ATOM 5518 C CA . GLY B 1 247 ? 16.016 7.301 -11.602 1 89.56 247 GLY B CA 1
ATOM 5519 C C . GLY B 1 247 ? 15.625 5.887 -11.992 1 89.56 247 GLY B C 1
ATOM 5520 O O . GLY B 1 247 ? 14.594 5.676 -12.625 1 89.56 247 GLY B O 1
ATOM 5521 N N . ARG B 1 248 ? 16.422 4.965 -11.594 1 91.38 248 ARG B N 1
ATOM 5522 C CA . ARG B 1 248 ? 16.141 3.561 -11.875 1 91.38 248 ARG B CA 1
ATOM 5523 C C . ARG B 1 248 ? 14.883 3.104 -11.156 1 91.38 248 ARG B C 1
ATOM 5525 O O . ARG B 1 248 ? 14.078 2.35 -11.711 1 91.38 248 ARG B O 1
ATOM 5532 N N . LEU B 1 249 ? 14.781 3.562 -9.953 1 91.56 249 LEU B N 1
ATOM 5533 C CA . LEU B 1 249 ? 13.594 3.225 -9.164 1 91.56 249 LEU B CA 1
ATOM 5534 C C . LEU B 1 249 ? 12.336 3.77 -9.82 1 91.56 249 LEU B C 1
ATOM 5536 O O . LEU B 1 249 ? 11.336 3.053 -9.953 1 91.56 249 LEU B O 1
ATOM 5540 N N . LEU B 1 250 ? 12.391 4.973 -10.25 1 92.38 250 LEU B N 1
ATOM 5541 C CA . LEU B 1 250 ? 11.234 5.613 -10.875 1 92.38 250 LEU B CA 1
ATOM 5542 C C . LEU B 1 250 ? 10.898 4.953 -12.203 1 92.38 250 LEU B C 1
ATOM 5544 O O . LEU B 1 250 ? 9.719 4.766 -12.523 1 92.38 250 LEU B O 1
ATOM 5548 N N . ARG B 1 251 ? 11.922 4.688 -12.914 1 94.81 251 ARG B N 1
ATOM 5549 C CA . ARG B 1 251 ? 11.703 4.016 -14.195 1 94.81 251 ARG B CA 1
ATOM 5550 C C . ARG B 1 251 ? 11.055 2.648 -13.992 1 94.81 251 ARG B C 1
ATOM 5552 O O . ARG B 1 251 ? 10.078 2.311 -14.656 1 94.81 251 ARG B O 1
ATOM 5559 N N . PHE B 1 252 ? 11.586 1.837 -13.086 1 96.5 252 PHE B N 1
ATOM 5560 C CA . PHE B 1 252 ? 11.023 0.526 -12.789 1 96.5 252 PHE B CA 1
ATOM 5561 C C . PHE B 1 252 ? 9.57 0.648 -12.344 1 96.5 252 PHE B C 1
ATOM 5563 O O . PHE B 1 252 ? 8.711 -0.099 -12.812 1 96.5 252 PHE B O 1
ATOM 5570 N N . GLY B 1 253 ? 9.344 1.585 -11.422 1 94.56 253 GLY B N 1
ATOM 5571 C CA . GLY B 1 253 ? 7.992 1.817 -10.945 1 94.56 253 GLY B CA 1
ATOM 5572 C C . GLY B 1 253 ? 7.035 2.229 -12.055 1 94.56 253 GLY B C 1
ATOM 5573 O O . GLY B 1 253 ? 5.91 1.724 -12.125 1 94.56 253 GLY B O 1
ATOM 5574 N N . ALA B 1 254 ? 7.426 3.09 -12.883 1 94.06 254 ALA B N 1
ATOM 5575 C CA . ALA B 1 254 ? 6.582 3.607 -13.953 1 94.06 254 ALA B CA 1
ATOM 5576 C C . ALA B 1 254 ? 6.238 2.51 -14.961 1 94.06 254 ALA B C 1
ATOM 5578 O O . ALA B 1 254 ? 5.082 2.371 -15.367 1 94.06 254 ALA B O 1
ATOM 5579 N N . ILE B 1 255 ? 7.246 1.77 -15.312 1 97.19 255 ILE B N 1
ATOM 5580 C CA . ILE B 1 255 ? 7.035 0.712 -16.297 1 97.19 255 ILE B CA 1
ATOM 5581 C C . ILE B 1 255 ? 6.125 -0.363 -15.711 1 97.19 255 ILE B C 1
ATOM 5583 O O . ILE B 1 255 ? 5.195 -0.829 -16.375 1 97.19 255 ILE B O 1
ATOM 5587 N N . SER B 1 256 ? 6.398 -0.796 -14.477 1 97.44 256 SER B N 1
ATOM 5588 C CA . SER B 1 256 ? 5.566 -1.809 -13.828 1 97.44 256 SER B CA 1
ATOM 5589 C C . SER B 1 256 ? 4.125 -1.33 -13.688 1 97.44 256 SER B C 1
ATOM 5591 O O . SER B 1 256 ? 3.186 -2.094 -13.914 1 97.44 256 SER B O 1
ATOM 5593 N N . PHE B 1 257 ? 3.93 -0.107 -13.305 1 93.94 257 PHE B N 1
ATOM 5594 C CA . PHE B 1 257 ? 2.602 0.467 -13.133 1 93.94 257 PHE B CA 1
ATOM 5595 C C . PHE B 1 257 ? 1.875 0.556 -14.477 1 93.94 257 PHE B C 1
ATOM 5597 O O . PHE B 1 257 ? 0.678 0.274 -14.555 1 93.94 257 PHE B O 1
ATOM 5604 N N . ALA B 1 258 ? 2.551 0.985 -15.453 1 95.06 258 ALA B N 1
ATOM 5605 C CA . ALA B 1 258 ? 1.959 1.069 -16.781 1 95.06 258 ALA B CA 1
ATOM 5606 C C . ALA B 1 258 ? 1.5 -0.303 -17.266 1 95.06 258 ALA B C 1
ATOM 5608 O O . ALA B 1 258 ? 0.417 -0.435 -17.844 1 95.06 258 ALA B O 1
ATOM 5609 N N . SER B 1 259 ? 2.363 -1.265 -17.062 1 97.31 259 SER B N 1
ATOM 5610 C CA . SER B 1 259 ? 1.997 -2.625 -17.438 1 97.31 259 SER B CA 1
ATOM 5611 C C . SER B 1 259 ? 0.754 -3.092 -16.688 1 97.31 259 SER B C 1
ATOM 5613 O O . SER B 1 259 ? -0.204 -3.57 -17.297 1 97.31 259 SER B O 1
ATOM 5615 N N . PHE B 1 260 ? 0.719 -2.957 -15.438 1 96.25 260 PHE B N 1
ATOM 5616 C CA . PHE B 1 260 ? -0.406 -3.322 -14.586 1 96.25 260 PHE B CA 1
ATOM 5617 C C . PHE B 1 260 ? -1.671 -2.586 -15.016 1 96.25 260 PHE B C 1
ATOM 5619 O O . PHE B 1 260 ? -2.721 -3.203 -15.203 1 96.25 260 PHE B O 1
ATOM 5626 N N . MET B 1 261 ? -1.558 -1.304 -15.219 1 92.5 261 MET B N 1
ATOM 5627 C CA . MET B 1 261 ? -2.721 -0.47 -15.508 1 92.5 261 MET B CA 1
ATOM 5628 C C . MET B 1 261 ? -3.244 -0.738 -16.906 1 92.5 261 MET B C 1
ATOM 5630 O O . MET B 1 261 ? -4.449 -0.68 -17.156 1 92.5 261 MET B O 1
ATOM 5634 N N . THR B 1 262 ? -2.348 -0.933 -17.812 1 95.5 262 THR B N 1
ATOM 5635 C CA . THR B 1 262 ? -2.777 -1.229 -19.172 1 95.5 262 THR B CA 1
ATOM 5636 C C . THR B 1 262 ? -3.648 -2.482 -19.203 1 95.5 262 THR B C 1
ATOM 5638 O O . THR B 1 262 ? -4.738 -2.475 -19.781 1 95.5 262 THR B O 1
ATOM 5641 N N . LEU B 1 263 ? -3.258 -3.496 -18.5 1 96.25 263 LEU B N 1
ATOM 5642 C CA . LEU B 1 263 ? -4.016 -4.742 -18.469 1 96.25 263 LEU B CA 1
ATOM 5643 C C . LEU B 1 263 ? -5.348 -4.543 -17.75 1 96.25 263 LEU B C 1
ATOM 5645 O O . LEU B 1 263 ? -6.391 -5 -18.234 1 96.25 263 LEU B O 1
ATOM 5649 N N . ASN B 1 264 ? -5.297 -3.848 -16.703 1 93.62 264 ASN B N 1
ATOM 5650 C CA . ASN B 1 264 ? -6.52 -3.609 -15.938 1 93.62 264 ASN B CA 1
ATOM 5651 C C . ASN B 1 264 ? -7.5 -2.736 -16.719 1 93.62 264 ASN B C 1
ATOM 5653 O O . ASN B 1 264 ? -8.711 -2.955 -16.656 1 93.62 264 ASN B O 1
ATOM 5657 N N . THR B 1 265 ? -6.984 -1.766 -17.422 1 91.19 265 THR B N 1
ATOM 5658 C CA . THR B 1 265 ? -7.84 -0.872 -18.203 1 91.19 265 THR B CA 1
ATOM 5659 C C . THR B 1 265 ? -8.523 -1.626 -19.344 1 91.19 265 THR B C 1
ATOM 5661 O O . THR B 1 265 ? -9.727 -1.476 -19.562 1 91.19 265 THR B O 1
ATOM 5664 N N . ILE B 1 266 ? -7.816 -2.438 -19.953 1 94.38 266 ILE B N 1
ATOM 5665 C CA . ILE B 1 266 ? -8.367 -3.225 -21.062 1 94.38 266 ILE B CA 1
ATOM 5666 C C . ILE B 1 266 ? -9.461 -4.148 -20.531 1 94.38 266 ILE B C 1
ATOM 5668 O O . ILE B 1 266 ? -10.562 -4.199 -21.078 1 94.38 266 ILE B O 1
ATOM 5672 N N . CYS B 1 267 ? -9.18 -4.863 -19.453 1 95.88 267 CYS B N 1
ATOM 5673 C CA . CYS B 1 267 ? -10.164 -5.77 -18.875 1 95.88 267 CYS B CA 1
ATOM 5674 C C . CYS B 1 267 ? -11.391 -5.008 -18.391 1 95.88 267 CYS B C 1
ATOM 5676 O O . CYS B 1 267 ? -12.516 -5.469 -18.547 1 95.88 267 CYS B O 1
ATOM 5678 N N . TYR B 1 268 ? -11.125 -3.904 -17.844 1 91.88 268 TYR B N 1
ATOM 5679 C CA . TYR B 1 268 ? -12.234 -3.092 -17.359 1 91.88 268 TYR B CA 1
ATOM 5680 C C . TYR B 1 268 ? -13.102 -2.611 -18.516 1 91.88 268 TYR B C 1
ATOM 5682 O O . TYR B 1 268 ? -14.336 -2.588 -18.406 1 91.88 268 TYR B O 1
ATOM 5690 N N . LEU B 1 269 ? -12.469 -2.193 -19.609 1 90.69 269 LEU B N 1
ATOM 5691 C CA . LEU B 1 269 ? -13.195 -1.688 -20.766 1 90.69 269 LEU B CA 1
ATOM 5692 C C . LEU B 1 269 ? -14.047 -2.787 -21.391 1 90.69 269 LEU B C 1
ATOM 5694 O O . LEU B 1 269 ? -15.062 -2.504 -22.031 1 90.69 269 LEU B O 1
ATOM 5698 N N . ILE B 1 270 ? -13.711 -3.977 -21.156 1 94.25 270 ILE B N 1
ATOM 5699 C CA . ILE B 1 270 ? -14.445 -5.094 -21.75 1 94.25 270 ILE B CA 1
ATOM 5700 C C . ILE B 1 270 ? -15.461 -5.637 -20.75 1 94.25 270 ILE B C 1
ATOM 5702 O O . ILE B 1 270 ? -16.641 -5.816 -21.094 1 94.25 270 ILE B O 1
ATOM 5706 N N . PHE B 1 271 ? -15.055 -5.836 -19.516 1 95.19 271 PHE B N 1
ATOM 5707 C CA . PHE B 1 271 ? -15.875 -6.609 -18.594 1 95.19 271 PHE B CA 1
ATOM 5708 C C . PHE B 1 271 ? -16.484 -5.703 -17.531 1 95.19 271 PHE B C 1
ATOM 5710 O O . PHE B 1 271 ? -17.375 -6.129 -16.781 1 95.19 271 PHE B O 1
ATOM 5717 N N . GLY B 1 272 ? -16.016 -4.535 -17.359 1 90.75 272 GLY B N 1
ATOM 5718 C CA . GLY B 1 272 ? -16.672 -3.512 -16.562 1 90.75 272 GLY B CA 1
ATOM 5719 C C . GLY B 1 272 ? -16.422 -3.654 -15.07 1 90.75 272 GLY B C 1
ATOM 5720 O O . GLY B 1 272 ? -15.367 -4.141 -14.656 1 90.75 272 GLY B O 1
ATOM 5721 N N . ARG B 1 273 ? -17.344 -3.266 -14.227 1 85 273 ARG B N 1
ATOM 5722 C CA . ARG B 1 273 ? -17.234 -3.166 -12.773 1 85 273 ARG B CA 1
ATOM 5723 C C . ARG B 1 273 ? -17.078 -4.543 -12.141 1 85 273 ARG B C 1
ATOM 5725 O O . ARG B 1 273 ? -16.328 -4.699 -11.164 1 85 273 ARG B O 1
ATOM 5732 N N . PRO B 1 274 ? -17.781 -5.5 -12.695 1 89.81 274 PRO B N 1
ATOM 5733 C CA . PRO B 1 274 ? -17.609 -6.82 -12.086 1 89.81 274 PRO B CA 1
ATOM 5734 C C . PRO B 1 274 ? -16.156 -7.297 -12.102 1 89.81 274 PRO B C 1
ATOM 5736 O O . PRO B 1 274 ? -15.727 -8.008 -11.188 1 89.81 274 PRO B O 1
ATOM 5739 N N . PHE B 1 275 ? -15.445 -6.844 -13.062 1 93.88 275 PHE B N 1
ATOM 5740 C CA . PHE B 1 275 ? -14.039 -7.219 -13.133 1 93.88 275 PHE B CA 1
ATOM 5741 C C . PHE B 1 275 ? -13.273 -6.711 -11.914 1 93.88 275 PHE B C 1
ATOM 5743 O O . PHE B 1 275 ? -12.562 -7.473 -11.258 1 93.88 275 PHE B O 1
ATOM 5750 N N . VAL B 1 276 ? -13.438 -5.512 -11.586 1 86.31 276 VAL B N 1
ATOM 5751 C CA . VAL B 1 276 ? -12.711 -4.898 -10.484 1 86.31 276 VAL B CA 1
ATOM 5752 C C . VAL B 1 276 ? -13.18 -5.496 -9.156 1 86.31 276 VAL B C 1
ATOM 5754 O O . VAL B 1 276 ? -12.367 -5.809 -8.281 1 86.31 276 VAL B O 1
ATOM 5757 N N . GLN B 1 277 ? -14.453 -5.691 -9.047 1 83.06 277 GLN B N 1
ATOM 5758 C CA . GLN B 1 277 ? -15.062 -6.18 -7.812 1 83.06 277 GLN B CA 1
ATOM 5759 C C . GLN B 1 277 ? -14.602 -7.602 -7.504 1 83.0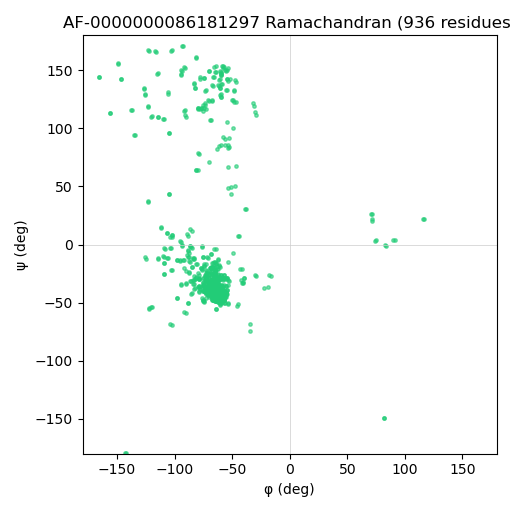6 277 GLN B C 1
ATOM 5761 O O . GLN B 1 277 ? -14.156 -7.891 -6.387 1 83.06 277 GLN B O 1
ATOM 5766 N N . GLU B 1 278 ? -14.656 -8.406 -8.5 1 89.25 278 GLU B N 1
ATOM 5767 C CA . GLU B 1 278 ? -14.438 -9.828 -8.273 1 89.25 278 GLU B CA 1
ATOM 5768 C C . GLU B 1 278 ? -12.953 -10.172 -8.312 1 89.25 278 GLU B C 1
ATOM 5770 O O . GLU B 1 278 ? -12.5 -11.07 -7.594 1 89.25 278 GLU B O 1
ATOM 5775 N N . THR B 1 279 ? -12.203 -9.461 -9.102 1 90.81 279 THR B N 1
ATOM 5776 C CA . THR B 1 279 ? -10.789 -9.789 -9.273 1 90.81 279 THR B CA 1
ATOM 5777 C C . THR B 1 279 ? -9.953 -9.188 -8.148 1 90.81 279 THR B C 1
ATOM 5779 O O . THR B 1 279 ? -8.977 -9.789 -7.707 1 90.81 279 THR B O 1
ATOM 5782 N N . PHE B 1 280 ? -10.336 -8.016 -7.645 1 84.88 280 PHE B N 1
ATOM 5783 C CA . PHE B 1 280 ? -9.453 -7.324 -6.711 1 84.88 280 PHE B CA 1
ATOM 5784 C C . PHE B 1 280 ? -10.164 -7.07 -5.387 1 84.88 280 PHE B C 1
ATOM 5786 O O . PHE B 1 280 ? -9.734 -7.562 -4.34 1 84.88 280 PHE B O 1
ATOM 5793 N N . LEU B 1 281 ? -11.297 -6.438 -5.336 1 75.44 281 LEU B N 1
ATOM 5794 C CA . LEU B 1 281 ? -11.922 -5.926 -4.121 1 75.44 281 LEU B CA 1
ATOM 5795 C C . LEU B 1 281 ? -12.445 -7.066 -3.256 1 75.44 281 LEU B C 1
ATOM 5797 O O . LEU B 1 281 ? -12.43 -6.977 -2.027 1 75.44 281 LEU B O 1
ATOM 5801 N N . TYR B 1 282 ? -12.898 -8.055 -3.941 1 76.06 282 TYR B N 1
ATOM 5802 C CA . TYR B 1 282 ? -13.352 -9.242 -3.225 1 76.06 282 TYR B CA 1
ATOM 5803 C C . TYR B 1 282 ? -12.266 -9.773 -2.297 1 76.06 282 TYR B C 1
ATOM 5805 O O . TYR B 1 282 ? -12.539 -10.117 -1.146 1 76.06 282 TYR B O 1
ATOM 5813 N N . HIS B 1 283 ? -11.109 -9.805 -2.727 1 76.25 283 HIS B N 1
ATOM 5814 C CA . HIS B 1 283 ? -10 -10.375 -1.979 1 76.25 283 HIS B CA 1
ATOM 5815 C C . HIS B 1 283 ? -9.586 -9.477 -0.819 1 76.25 283 HIS B C 1
ATOM 5817 O O . HIS B 1 283 ? -9.07 -9.953 0.193 1 76.25 283 HIS B O 1
ATOM 5823 N N . LEU B 1 284 ? -9.789 -8.25 -0.942 1 65.81 284 LEU B N 1
ATOM 5824 C CA . LEU B 1 284 ? -9.477 -7.316 0.137 1 65.81 284 LEU B CA 1
ATOM 5825 C C . LEU B 1 284 ? -10.484 -7.453 1.275 1 65.81 284 LEU B C 1
ATOM 5827 O O . LEU B 1 284 ? -10.141 -7.258 2.441 1 65.81 284 LEU B O 1
ATOM 5831 N N . SER B 1 285 ? -11.68 -7.898 0.971 1 60.94 285 SER B N 1
ATOM 5832 C CA . SER B 1 285 ? -12.742 -7.957 1.965 1 60.94 285 SER B CA 1
ATOM 5833 C C . SER B 1 285 ? -13.062 -9.398 2.354 1 60.94 285 SER B C 1
ATOM 5835 O O . SER B 1 285 ? -13.844 -9.641 3.275 1 60.94 285 SER B O 1
ATOM 5837 N N . ARG B 1 286 ? -12.367 -10.305 1.672 1 62.03 286 ARG B N 1
ATOM 5838 C CA . ARG B 1 286 ? -12.727 -11.711 1.798 1 62.03 286 ARG B CA 1
ATOM 5839 C C . ARG B 1 286 ? -12.422 -12.234 3.197 1 62.03 286 ARG B C 1
ATOM 5841 O O . ARG B 1 286 ? -11.328 -12 3.727 1 62.03 286 ARG B O 1
ATOM 5848 N N . VAL B 1 287 ? -13.477 -12.797 3.846 1 53.75 287 VAL B N 1
ATOM 5849 C CA . VAL B 1 287 ? -13.352 -13.594 5.059 1 53.75 287 VAL B CA 1
ATOM 5850 C C . VAL B 1 287 ? -13.914 -14.992 4.816 1 53.75 287 VAL B C 1
ATOM 5852 O O . VAL B 1 287 ? -14.953 -15.156 4.18 1 53.75 287 VAL B O 1
ATOM 5855 N N . ASP B 1 288 ? -12.977 -16.031 4.77 1 54.69 288 ASP B N 1
ATOM 5856 C CA . ASP B 1 288 ? -13.445 -17.375 4.512 1 54.69 288 ASP B CA 1
ATOM 5857 C C . ASP B 1 288 ? -14.062 -18 5.766 1 54.69 288 ASP B C 1
ATOM 5859 O O . ASP B 1 288 ? -13.383 -18.156 6.781 1 54.69 288 ASP B O 1
ATOM 5863 N N . HIS B 1 289 ? -15.25 -18.25 5.645 1 51.75 289 HIS B N 1
ATOM 5864 C CA . HIS B 1 289 ? -15.953 -18.875 6.762 1 51.75 289 HIS B CA 1
ATOM 5865 C C . HIS B 1 289 ? -15.859 -20.406 6.688 1 51.75 289 HIS B C 1
ATOM 5867 O O . HIS B 1 289 ? -16.234 -21.094 7.641 1 51.75 289 HIS B O 1
ATOM 5873 N N . ARG B 1 290 ? -15.219 -20.891 5.523 1 59 290 ARG B N 1
ATOM 5874 C CA . ARG B 1 290 ? -15.023 -22.328 5.406 1 59 290 ARG B CA 1
ATOM 5875 C C . ARG B 1 290 ? -13.664 -22.75 5.961 1 59 290 ARG B C 1
ATOM 5877 O O . ARG B 1 290 ? -12.742 -21.922 6.047 1 59 290 ARG B O 1
ATOM 5884 N N . HIS B 1 291 ? -13.641 -23.938 6.395 1 63.38 291 HIS B N 1
ATOM 5885 C CA . HIS B 1 291 ? -12.406 -24.422 6.988 1 63.38 291 HIS B CA 1
ATOM 5886 C C . HIS B 1 291 ? -11.258 -24.391 5.984 1 63.38 291 HIS B C 1
ATOM 5888 O O . HIS B 1 291 ? -11.445 -24.719 4.812 1 63.38 291 HIS B O 1
ATOM 5894 N N . ASN B 1 292 ? -10.203 -23.797 6.426 1 71.88 292 ASN B N 1
ATOM 5895 C CA . ASN B 1 292 ? -8.938 -23.797 5.691 1 71.88 292 ASN B CA 1
ATOM 5896 C C . ASN B 1 292 ? -7.746 -23.906 6.633 1 71.88 292 ASN B C 1
ATOM 5898 O O . ASN B 1 292 ? -7.914 -24.078 7.84 1 71.88 292 ASN B O 1
ATOM 5902 N N . PHE B 1 293 ? -6.613 -23.906 6.137 1 71.81 293 PHE B N 1
ATOM 5903 C CA . PHE B 1 293 ? -5.406 -24.125 6.926 1 71.81 293 PHE B CA 1
ATOM 5904 C C . PHE B 1 293 ? -5.195 -22.984 7.918 1 71.81 293 PHE B C 1
ATOM 5906 O O . PHE B 1 293 ? -4.445 -23.141 8.883 1 71.81 293 PHE B O 1
ATOM 5913 N N . SER B 1 294 ? -5.855 -21.812 7.664 1 66 294 SER B N 1
ATOM 5914 C CA . SER B 1 294 ? -5.664 -20.672 8.539 1 66 294 SER B CA 1
ATOM 5915 C C . SER B 1 294 ? -6.531 -20.766 9.781 1 66 294 SER B C 1
ATOM 5917 O O . SER B 1 294 ? -7.695 -21.156 9.711 1 66 294 SER B O 1
ATOM 5919 N N . PRO B 1 295 ? -5.914 -20.484 10.867 1 65.56 295 PRO B N 1
ATOM 5920 C CA . PRO B 1 295 ? -6.707 -20.562 12.094 1 65.56 295 PRO B CA 1
ATOM 5921 C C . PRO B 1 295 ? -7.777 -19.469 12.18 1 65.56 295 PRO B C 1
ATOM 5923 O O . PRO B 1 295 ? -8.664 -19.531 13.031 1 65.56 295 PRO B O 1
ATOM 5926 N N . TYR B 1 296 ? -7.762 -18.547 11.289 1 55.53 296 TYR B N 1
ATOM 5927 C CA . TYR B 1 296 ? -8.688 -17.422 11.375 1 55.53 296 TYR B CA 1
ATOM 5928 C C . TYR B 1 296 ? -10.094 -17.844 10.969 1 55.53 296 TYR B C 1
ATOM 5930 O O . TYR B 1 296 ? -11.062 -17.141 11.25 1 55.53 296 TYR B O 1
ATOM 5938 N N . PHE B 1 297 ? -10.211 -19.062 10.398 1 55.84 297 PHE B N 1
ATOM 5939 C CA . PHE B 1 297 ? -11.508 -19.469 9.867 1 55.84 297 PHE B CA 1
ATOM 5940 C C . PHE B 1 297 ? -12.516 -19.672 11 1 55.84 297 PHE B C 1
ATOM 5942 O O . PHE B 1 297 ? -13.688 -19.328 10.852 1 55.84 297 PHE B O 1
ATOM 5949 N N . TYR B 1 298 ? -12.031 -20.125 12.086 1 49.22 298 TYR B N 1
ATOM 5950 C CA . TYR B 1 298 ? -12.953 -20.562 13.125 1 49.22 298 TYR B CA 1
ATOM 5951 C C . TYR B 1 298 ? -13.602 -19.375 13.82 1 49.22 298 TYR B C 1
ATOM 5953 O O . TYR B 1 298 ? -14.82 -19.312 13.984 1 49.22 298 TYR B O 1
ATOM 5961 N N . PRO B 1 299 ? -12.75 -18.406 14.242 1 48.75 299 PRO B N 1
ATOM 5962 C CA . PRO B 1 299 ? -13.414 -17.234 14.797 1 48.75 299 PRO B CA 1
ATOM 5963 C C . PRO B 1 299 ? -14.398 -16.594 13.82 1 48.75 299 PRO B C 1
ATOM 5965 O O . PRO B 1 299 ? -15.445 -16.078 14.242 1 48.75 299 PRO B O 1
ATOM 5968 N N . TYR B 1 300 ? -14.133 -16.797 12.656 1 49.75 300 TYR B N 1
ATOM 5969 C CA . TYR B 1 300 ? -15.039 -16.234 11.648 1 49.75 300 TYR B CA 1
ATOM 5970 C C . TYR B 1 300 ? -16.297 -17.094 11.508 1 49.75 300 TYR B C 1
ATOM 5972 O O . TYR B 1 300 ? -17.391 -16.578 11.367 1 49.75 300 TYR B O 1
ATOM 5980 N N . TYR B 1 301 ? -16.094 -18.422 11.539 1 47.59 301 TYR B N 1
ATOM 5981 C CA . TYR B 1 301 ? -17.203 -19.375 11.492 1 47.59 301 TYR B CA 1
ATOM 5982 C C . TYR B 1 301 ? -18.125 -19.188 12.688 1 47.59 301 TYR B C 1
ATOM 5984 O O . TYR B 1 301 ? -19.344 -19.172 12.531 1 47.59 301 TYR B O 1
ATOM 5992 N N . LEU B 1 302 ? -17.531 -19.047 13.859 1 46.12 302 LEU B N 1
ATOM 5993 C CA . LEU B 1 302 ? -18.328 -18.906 15.07 1 46.12 302 LEU B CA 1
ATOM 5994 C C . LEU B 1 302 ? -19.094 -17.594 15.055 1 46.12 302 LEU B C 1
ATOM 5996 O O . LEU B 1 302 ? -20.219 -17.516 15.555 1 46.12 302 LEU B O 1
ATOM 6000 N N . ALA B 1 303 ? -18.469 -16.578 14.508 1 44.22 303 ALA B N 1
ATOM 6001 C CA . ALA B 1 303 ? -19.109 -15.258 14.461 1 44.22 303 ALA B CA 1
ATOM 6002 C C . ALA B 1 303 ? -20.328 -15.258 13.539 1 44.22 303 ALA B C 1
ATOM 6004 O O . ALA B 1 303 ? -21.25 -14.477 13.727 1 44.22 303 ALA B O 1
ATOM 6005 N N . HIS B 1 304 ? -20.406 -16.25 12.625 1 43.72 304 HIS B N 1
ATOM 6006 C CA . HIS B 1 304 ? -21.5 -16.266 11.656 1 43.72 304 HIS B CA 1
ATOM 6007 C C . HIS B 1 304 ? -22.469 -17.406 11.938 1 43.72 304 HIS B C 1
ATOM 6009 O O . HIS B 1 304 ? -23.484 -17.531 11.258 1 43.72 304 HIS B O 1
ATOM 6015 N N . SER B 1 305 ? -22.219 -18.359 12.805 1 42.84 305 SER B N 1
ATOM 6016 C CA . SER B 1 305 ? -23.141 -19.453 13.117 1 42.84 305 SER B CA 1
ATOM 6017 C C . SER B 1 305 ? -24.312 -18.953 13.953 1 42.84 305 SER B C 1
ATOM 6019 O O . SER B 1 305 ? -24.125 -18.172 14.891 1 42.84 305 SER B O 1
ATOM 6021 N N . PRO B 1 306 ? -25.531 -19.109 13.445 1 39.5 306 PRO B N 1
ATOM 6022 C CA . PRO B 1 306 ? -26.719 -18.781 14.234 1 39.5 306 PRO B CA 1
ATOM 6023 C C . PRO B 1 306 ? -26.641 -19.312 15.672 1 39.5 306 PRO B C 1
ATOM 6025 O O . PRO B 1 306 ? -27.188 -18.688 16.578 1 39.5 306 PRO B O 1
ATOM 6028 N N . ALA B 1 307 ? -26.344 -20.609 15.883 1 39.56 307 ALA B N 1
ATOM 6029 C CA . ALA B 1 307 ? -26.328 -21.203 17.219 1 39.56 307 ALA B CA 1
ATOM 6030 C C . ALA B 1 307 ? -25.328 -20.469 18.125 1 39.56 307 ALA B C 1
ATOM 6032 O O . ALA B 1 307 ? -25.359 -20.641 19.344 1 39.56 307 ALA B O 1
ATOM 6033 N N . ALA B 1 308 ? -24.328 -20.062 17.594 1 35.75 308 ALA B N 1
ATOM 6034 C CA . ALA B 1 308 ? -23.359 -19.312 18.391 1 35.75 308 ALA B CA 1
ATOM 6035 C C . ALA B 1 308 ? -23.953 -18 18.859 1 35.75 308 ALA B C 1
ATOM 6037 O O . ALA B 1 308 ? -23.234 -17.156 19.406 1 35.75 308 ALA B O 1
ATOM 6038 N N . ALA B 1 309 ? -25.125 -17.75 18.422 1 34.28 309 ALA B N 1
ATOM 6039 C CA . ALA B 1 309 ? -25.875 -16.766 19.188 1 34.28 309 ALA B CA 1
ATOM 6040 C C . ALA B 1 309 ? -25.703 -17 20.688 1 34.28 309 ALA B C 1
ATOM 6042 O O . ALA B 1 309 ? -26.391 -16.359 21.5 1 34.28 309 ALA B O 1
ATOM 6043 N N . PHE B 1 310 ? -25.5 -18.281 21.109 1 30.94 310 PHE B N 1
ATOM 6044 C CA . PHE B 1 310 ? -25.203 -18.359 22.531 1 30.94 310 PHE B CA 1
ATOM 6045 C C . PHE B 1 310 ? -24.156 -17.328 22.938 1 30.94 310 PHE B C 1
ATOM 6047 O O . PHE B 1 310 ? -23.188 -17.094 22.203 1 30.94 310 PHE B O 1
ATOM 6054 N N . GLU B 1 311 ? -24.547 -16.484 23.891 1 34.09 311 GLU B N 1
ATOM 6055 C CA . GLU B 1 311 ? -23.891 -15.406 24.625 1 34.09 311 GLU B CA 1
ATOM 6056 C C . GLU B 1 311 ? -22.438 -15.758 24.938 1 34.09 311 GLU B C 1
ATOM 6058 O O . GLU B 1 311 ? -22.156 -16.438 25.938 1 34.09 311 GLU B O 1
ATOM 6063 N N . LEU B 1 312 ? -21.781 -16.531 24.125 1 34.72 312 LEU B N 1
ATOM 6064 C CA . LEU B 1 312 ? -20.484 -16.578 24.797 1 34.72 312 LEU B CA 1
ATOM 6065 C C . LEU B 1 312 ? -20.219 -15.297 25.578 1 34.72 312 LEU B C 1
ATOM 6067 O O . LEU B 1 312 ? -20.5 -14.195 25.078 1 34.72 312 LEU B O 1
ATOM 6071 N N . PRO B 1 313 ? -20.203 -15.414 26.953 1 34.66 313 PRO B N 1
ATOM 6072 C CA . PRO B 1 313 ? -20.031 -14.227 27.797 1 34.66 313 PRO B CA 1
ATOM 6073 C C . PRO B 1 313 ? -19.172 -13.156 27.141 1 34.66 313 PRO B C 1
ATOM 6075 O O . PRO B 1 313 ? -18.312 -13.469 26.312 1 34.66 313 PRO B O 1
ATOM 6078 N N . SER B 1 314 ? -19.781 -11.922 26.922 1 37.34 314 SER B N 1
ATOM 6079 C CA . SER B 1 314 ? -19.312 -10.578 26.594 1 37.34 314 SER B CA 1
ATOM 6080 C C . SER B 1 314 ? -17.844 -10.398 26.906 1 37.34 314 SER B C 1
ATOM 6082 O O . SER B 1 314 ? -17.234 -9.375 26.562 1 37.34 314 SER B O 1
ATOM 6084 N N . SER B 1 315 ? -17.484 -11.062 28.016 1 35.03 315 SER B N 1
ATOM 6085 C CA . SER B 1 315 ? -16.156 -10.766 28.578 1 35.03 315 SER B CA 1
ATOM 6086 C C . SER B 1 315 ? -15.047 -11.172 27.625 1 35.03 315 SER B C 1
ATOM 6088 O O . SER B 1 315 ? -13.867 -11.07 27.969 1 35.03 315 SER B O 1
ATOM 6090 N N . ALA B 1 316 ? -15.281 -12.203 26.906 1 38.78 316 ALA B N 1
ATOM 6091 C CA . ALA B 1 316 ? -14.109 -12.82 26.281 1 38.78 316 ALA B CA 1
ATOM 6092 C C . ALA B 1 316 ? -13.305 -11.797 25.484 1 38.78 316 ALA B C 1
ATOM 6094 O O . ALA B 1 316 ? -13.875 -10.844 24.938 1 38.78 316 ALA B O 1
ATOM 6095 N N . SER B 1 317 ? -11.766 -11.93 25.25 1 42.88 317 SER B N 1
ATOM 6096 C CA . SER B 1 317 ? -10.508 -11.18 25.188 1 42.88 317 SER B CA 1
ATOM 6097 C C . SER B 1 317 ? -10.414 -10.391 23.875 1 42.88 317 SER B C 1
ATOM 6099 O O . SER B 1 317 ? -10.961 -10.805 22.859 1 42.88 317 SER B O 1
ATOM 6101 N N . TRP B 1 318 ? -10.422 -9.117 24.047 1 44.19 318 TRP B N 1
ATOM 6102 C CA . TRP B 1 318 ? -9.938 -8.125 23.094 1 44.19 318 TRP B CA 1
ATOM 6103 C C . TRP B 1 318 ? -9.055 -8.773 22.031 1 44.19 318 TRP B C 1
ATOM 6105 O O . TRP B 1 318 ? -9.078 -8.359 20.875 1 44.19 318 TRP B O 1
ATOM 6115 N N . PHE B 1 319 ? -8.492 -9.859 22.5 1 43.22 319 PHE B N 1
ATOM 6116 C CA . PHE B 1 319 ? -7.602 -10.555 21.578 1 43.22 319 PHE B CA 1
ATOM 6117 C C . PHE B 1 319 ? -8.398 -11.258 20.484 1 43.22 319 PHE B C 1
ATOM 6119 O O . PHE B 1 319 ? -7.996 -11.273 19.328 1 43.22 319 PHE B O 1
ATOM 6126 N N . ARG B 1 320 ? -9.57 -11.656 20.906 1 49.81 320 ARG B N 1
ATOM 6127 C CA . ARG B 1 320 ? -10.375 -12.398 19.938 1 49.81 320 ARG B CA 1
ATOM 6128 C C . ARG B 1 320 ? -10.945 -11.469 18.875 1 49.81 320 ARG B C 1
ATOM 6130 O O . ARG B 1 320 ? -11 -11.828 17.703 1 49.81 320 ARG B O 1
ATOM 6137 N N . SER B 1 321 ? -11.367 -10.312 19.422 1 48.5 321 SER B N 1
ATOM 6138 C CA . SER B 1 321 ? -11.914 -9.344 18.469 1 48.5 321 SER B CA 1
ATOM 6139 C C . SER B 1 321 ? -10.836 -8.812 17.531 1 48.5 321 SER B C 1
ATOM 6141 O O . SER B 1 321 ? -11.078 -8.641 16.344 1 48.5 321 SER B O 1
ATOM 6143 N N . LEU B 1 322 ? -9.773 -8.594 18.156 1 50.5 322 LEU B N 1
ATOM 6144 C CA . LEU B 1 322 ? -8.672 -8.141 17.312 1 50.5 322 LEU B CA 1
ATOM 6145 C C . LEU B 1 322 ? -8.312 -9.188 16.266 1 50.5 322 LEU B C 1
ATOM 6147 O O . LEU B 1 322 ? -8.047 -8.859 15.109 1 50.5 322 LEU B O 1
ATOM 6151 N N . ALA B 1 323 ? -8.352 -10.414 16.797 1 50.75 323 ALA B N 1
ATOM 6152 C CA . ALA B 1 323 ? -8 -11.539 15.938 1 50.75 323 ALA B CA 1
ATOM 6153 C C . ALA B 1 323 ? -9.031 -11.734 14.836 1 50.75 323 ALA B C 1
ATOM 6155 O O . ALA B 1 323 ? -8.719 -12.258 13.766 1 50.75 323 ALA B O 1
ATOM 6156 N N . ARG B 1 324 ? -10.172 -11.164 15.148 1 53.09 324 ARG B N 1
ATOM 6157 C CA . ARG B 1 324 ? -11.258 -11.367 14.203 1 53.09 324 ARG B CA 1
ATOM 6158 C C . ARG B 1 324 ? -11.203 -10.344 13.07 1 53.09 324 ARG B C 1
ATOM 6160 O O . ARG B 1 324 ? -11.812 -10.531 12.016 1 53.09 324 ARG B O 1
ATOM 6167 N N . HIS B 1 325 ? -10.5 -9.336 13.414 1 53.03 325 HIS B N 1
ATOM 6168 C CA . HIS B 1 325 ? -10.5 -8.305 12.383 1 53.03 325 HIS B CA 1
ATOM 6169 C C . HIS B 1 325 ? -9.523 -8.641 11.266 1 53.03 325 HIS B C 1
ATOM 6171 O O . HIS B 1 325 ? -8.375 -9.023 11.531 1 53.03 325 HIS B O 1
ATOM 6177 N N . ALA B 1 326 ? -10.047 -8.82 10.102 1 55.12 326 ALA B N 1
ATOM 6178 C CA . ALA B 1 326 ? -9.305 -9.133 8.883 1 55.12 326 ALA B CA 1
ATOM 6179 C C . ALA B 1 326 ? -8.016 -8.312 8.805 1 55.12 326 ALA B C 1
ATOM 6181 O O . ALA B 1 326 ? -6.973 -8.82 8.383 1 55.12 326 ALA B O 1
ATOM 6182 N N . LEU B 1 327 ? -8.102 -7.152 9.312 1 55.69 327 LEU B N 1
ATOM 6183 C CA . LEU B 1 327 ? -6.949 -6.258 9.227 1 55.69 327 LEU B CA 1
ATOM 6184 C C . LEU B 1 327 ? -5.875 -6.652 10.234 1 55.69 327 LEU B C 1
ATOM 6186 O O . LEU B 1 327 ? -4.695 -6.367 10.039 1 55.69 327 LEU B O 1
ATOM 6190 N N . ALA B 1 328 ? -6.32 -7.355 11.25 1 58.12 328 ALA B N 1
ATOM 6191 C CA . ALA B 1 328 ? -5.367 -7.719 12.297 1 58.12 328 ALA B CA 1
ATOM 6192 C C . ALA B 1 328 ? -4.367 -8.758 11.789 1 58.12 328 ALA B C 1
ATOM 6194 O O . ALA B 1 328 ? -3.199 -8.742 12.188 1 58.12 328 ALA B O 1
ATOM 6195 N N . ALA B 1 329 ? -4.879 -9.578 10.898 1 61.34 329 ALA B N 1
ATOM 6196 C CA . ALA B 1 329 ? -3.965 -10.578 10.352 1 61.34 329 ALA B CA 1
ATOM 6197 C C . ALA B 1 329 ? -3.203 -10.031 9.148 1 61.34 329 ALA B C 1
ATOM 6199 O O . ALA B 1 329 ? -2.059 -10.414 8.898 1 61.34 329 ALA B O 1
ATOM 6200 N N . PHE B 1 330 ? -3.812 -9.047 8.531 1 69.06 330 PHE B N 1
ATOM 6201 C CA . PHE B 1 330 ? -3.268 -8.602 7.254 1 69.06 330 PHE B CA 1
ATOM 6202 C C . PHE B 1 330 ? -2.055 -7.703 7.469 1 69.06 330 PHE B C 1
ATOM 6204 O O . PHE B 1 330 ? -1.038 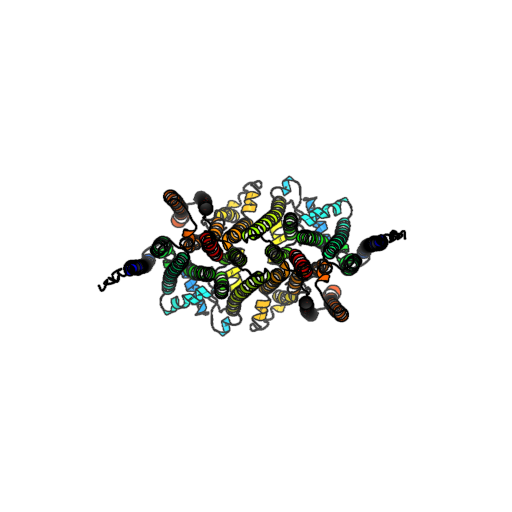-7.848 6.789 1 69.06 330 PHE B O 1
ATOM 6211 N N . LEU B 1 331 ? -2.094 -6.922 8.461 1 72.75 331 LEU B N 1
ATOM 6212 C CA . LEU B 1 331 ? -1.063 -5.898 8.594 1 72.75 331 LEU B CA 1
ATOM 6213 C C . LEU B 1 331 ? 0.254 -6.512 9.062 1 72.75 331 LEU B C 1
ATOM 6215 O O . LEU B 1 331 ? 1.301 -6.273 8.453 1 72.75 331 LEU B O 1
ATOM 6219 N N . PRO B 1 332 ? 0.22 -7.344 10.102 1 72.56 332 PRO B N 1
ATOM 6220 C CA . PRO B 1 332 ? 1.493 -7.934 10.516 1 72.56 332 PRO B CA 1
ATOM 6221 C C . PRO B 1 332 ? 2.125 -8.805 9.438 1 72.56 332 PRO B C 1
ATOM 6223 O O . PRO B 1 332 ? 3.346 -8.797 9.266 1 72.56 332 PRO B O 1
ATOM 6226 N N . GLN B 1 333 ? 1.29 -9.5 8.734 1 84.31 333 GLN B N 1
ATOM 6227 C CA . GLN B 1 333 ? 1.786 -10.367 7.676 1 84.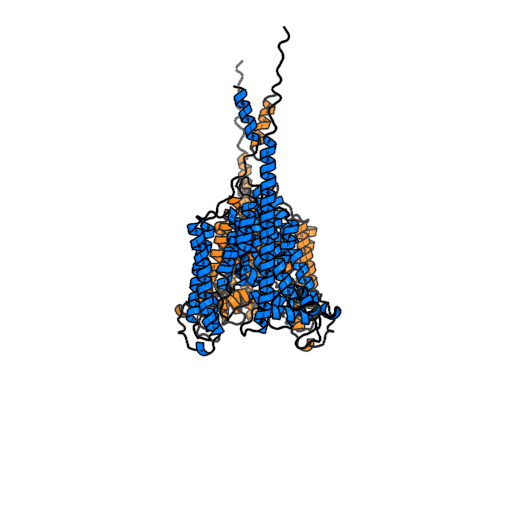31 333 GLN B CA 1
ATOM 6228 C C . GLN B 1 333 ? 2.443 -9.562 6.562 1 84.31 333 GLN B C 1
ATOM 6230 O O . GLN B 1 333 ? 3.523 -9.914 6.086 1 84.31 333 GLN B O 1
ATOM 6235 N N . LEU B 1 334 ? 1.838 -8.5 6.25 1 86.62 334 LEU B N 1
ATOM 6236 C CA . LEU B 1 334 ? 2.367 -7.668 5.18 1 86.62 334 LEU B CA 1
ATOM 6237 C C . LEU B 1 334 ? 3.648 -6.965 5.613 1 86.62 334 LEU B C 1
ATOM 6239 O O . LEU B 1 334 ? 4.621 -6.91 4.855 1 86.62 334 LEU B O 1
ATOM 6243 N N . VAL B 1 335 ? 3.688 -6.559 6.82 1 84.44 335 VAL B N 1
ATOM 6244 C CA . VAL B 1 335 ? 4.844 -5.84 7.344 1 84.44 335 VAL B CA 1
ATOM 6245 C C . VAL B 1 335 ? 6.051 -6.773 7.402 1 84.44 335 VAL B C 1
ATOM 6247 O O . VAL B 1 335 ? 7.152 -6.402 6.996 1 84.44 335 VAL B O 1
ATOM 6250 N N . LEU B 1 336 ? 5.793 -7.938 7.891 1 90.38 336 LEU B N 1
ATOM 6251 C CA . LEU B 1 336 ? 6.879 -8.906 7.969 1 90.38 336 LEU B CA 1
ATOM 6252 C C . LEU B 1 336 ? 7.383 -9.266 6.574 1 90.38 336 LEU B C 1
ATOM 6254 O O . LEU B 1 336 ? 8.594 -9.281 6.332 1 90.38 336 LEU B O 1
ATOM 6258 N N . SER B 1 337 ? 6.461 -9.539 5.688 1 95.31 337 SER B N 1
ATOM 6259 C CA . SER B 1 337 ? 6.828 -9.906 4.32 1 95.31 337 SER B CA 1
ATOM 6260 C C . SER B 1 337 ? 7.594 -8.781 3.631 1 95.31 337 SER B C 1
ATOM 6262 O O . SER B 1 337 ? 8.648 -9.016 3.035 1 95.31 337 SER B O 1
ATOM 6264 N N . ILE B 1 338 ? 7.156 -7.57 3.727 1 93.12 338 ILE B N 1
ATOM 6265 C CA . ILE B 1 338 ? 7.797 -6.414 3.109 1 93.12 338 ILE B CA 1
ATOM 6266 C C . ILE B 1 338 ? 9.148 -6.156 3.77 1 93.12 338 ILE B C 1
ATOM 6268 O O . ILE B 1 338 ? 10.133 -5.875 3.088 1 93.12 338 ILE B O 1
ATOM 6272 N N . GLY B 1 339 ? 9.227 -6.273 5.098 1 93.19 339 GLY B N 1
ATOM 6273 C CA . GLY B 1 339 ? 10.477 -6.105 5.824 1 93.19 339 GLY B CA 1
ATOM 6274 C C . GLY B 1 339 ? 11.555 -7.086 5.395 1 93.19 339 GLY B C 1
ATOM 6275 O O . GLY B 1 339 ? 12.711 -6.703 5.223 1 93.19 339 GLY B O 1
ATOM 6276 N N . LEU B 1 340 ? 11.125 -8.305 5.246 1 96.12 340 LEU B N 1
ATOM 6277 C CA . LEU B 1 340 ? 12.07 -9.328 4.805 1 96.12 340 LEU B CA 1
ATOM 6278 C C . LEU B 1 340 ? 12.578 -9.031 3.398 1 96.12 340 LEU B C 1
ATOM 6280 O O . LEU B 1 340 ? 13.727 -9.336 3.07 1 96.12 340 LEU B O 1
ATOM 6284 N N . GLY B 1 341 ? 11.695 -8.477 2.578 1 97 341 GLY B N 1
ATOM 6285 C CA . GLY B 1 341 ? 12.117 -8.062 1.25 1 97 341 GLY B CA 1
ATOM 6286 C C . GLY B 1 341 ? 13.203 -7.004 1.275 1 97 341 GLY B C 1
ATOM 6287 O O . GLY B 1 341 ? 14.203 -7.113 0.559 1 97 341 GLY B O 1
ATOM 6288 N N . PHE B 1 342 ? 13.047 -6.016 2.107 1 93.25 342 PHE B N 1
ATOM 6289 C CA . PHE B 1 342 ? 14.062 -4.977 2.244 1 93.25 342 PHE B CA 1
ATOM 6290 C C . PHE B 1 342 ? 15.352 -5.551 2.822 1 93.25 342 PHE B C 1
ATOM 6292 O O . PHE B 1 342 ? 16.453 -5.176 2.404 1 93.25 342 PHE B O 1
ATOM 6299 N N . ARG B 1 343 ? 15.25 -6.461 3.715 1 93.31 343 ARG B N 1
ATOM 6300 C CA . ARG B 1 343 ? 16.406 -6.992 4.43 1 93.31 343 ARG B CA 1
ATOM 6301 C C . ARG B 1 343 ? 17.297 -7.812 3.504 1 93.31 343 ARG B C 1
ATOM 6303 O O . ARG B 1 343 ? 18.531 -7.711 3.561 1 93.31 343 ARG B O 1
ATOM 6310 N N . TYR B 1 344 ? 16.641 -8.594 2.65 1 95.94 344 TYR B N 1
ATOM 6311 C CA . TYR B 1 344 ? 17.438 -9.586 1.938 1 95.94 344 TYR B CA 1
ATOM 6312 C C . TYR B 1 344 ? 17.469 -9.297 0.443 1 95.94 344 TYR B C 1
ATOM 6314 O O . TYR B 1 344 ? 18.25 -9.891 -0.298 1 95.94 344 TYR B O 1
ATOM 6322 N N . GLY B 1 345 ? 16.641 -8.414 -0.016 1 95.25 345 GLY B N 1
ATOM 6323 C CA . GLY B 1 345 ? 16.5 -8.156 -1.44 1 95.25 345 GLY B CA 1
ATOM 6324 C C . GLY B 1 345 ? 17.797 -7.75 -2.102 1 95.25 345 GLY B C 1
ATOM 6325 O O . GLY B 1 345 ? 18.094 -8.164 -3.225 1 95.25 345 GLY B O 1
ATOM 6326 N N . ALA B 1 346 ? 18.594 -6.949 -1.425 1 92.19 346 ALA B N 1
ATOM 6327 C CA . ALA B 1 346 ? 19.844 -6.461 -1.988 1 92.19 346 ALA B CA 1
ATOM 6328 C C . ALA B 1 346 ? 20.891 -7.574 -2.043 1 92.19 346 ALA B C 1
ATOM 6330 O O . ALA B 1 346 ? 21.844 -7.5 -2.822 1 92.19 346 ALA B O 1
ATOM 6331 N N . GLU B 1 347 ? 20.734 -8.57 -1.178 1 92.81 347 GLU B N 1
ATOM 6332 C CA . GLU B 1 347 ? 21.719 -9.641 -1.089 1 92.81 347 GLU B CA 1
ATOM 6333 C C . GLU B 1 347 ? 21.406 -10.766 -2.072 1 92.81 347 GLU B C 1
ATOM 6335 O O . GLU B 1 347 ? 22.281 -11.203 -2.818 1 92.81 347 GLU B O 1
ATOM 6340 N N . ASP B 1 348 ? 20.172 -11.227 -2.039 1 95.38 348 ASP B N 1
ATOM 6341 C CA . ASP B 1 348 ? 19.766 -12.328 -2.91 1 95.38 348 ASP B CA 1
ATOM 6342 C C . ASP B 1 348 ? 18.25 -12.305 -3.156 1 95.38 348 ASP B C 1
ATOM 6344 O O . ASP B 1 348 ? 17.469 -12.617 -2.258 1 95.38 348 ASP B O 1
ATOM 6348 N N . LEU B 1 349 ? 17.844 -12.047 -4.375 1 97.25 349 LEU B N 1
ATOM 6349 C CA . LEU B 1 349 ? 16.422 -11.875 -4.699 1 97.25 349 LEU B CA 1
ATOM 6350 C C . LEU B 1 349 ? 15.672 -13.188 -4.543 1 97.25 349 LEU B C 1
ATOM 6352 O O . LEU B 1 349 ? 14.602 -13.219 -3.922 1 97.25 349 LEU B O 1
ATOM 6356 N N . PRO B 1 350 ? 16.156 -14.336 -5.062 1 97.69 350 PRO B N 1
ATOM 6357 C CA . PRO B 1 350 ? 15.422 -15.586 -4.895 1 97.69 350 PRO B CA 1
ATOM 6358 C C . PRO B 1 350 ? 15.164 -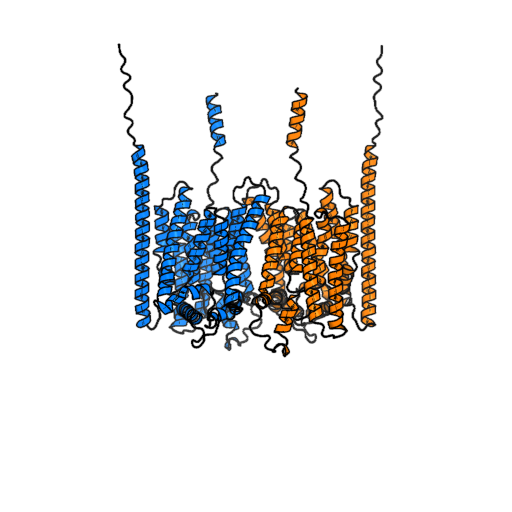15.922 -3.428 1 97.69 350 PRO B C 1
ATOM 6360 O O . PRO B 1 350 ? 14.055 -16.312 -3.066 1 97.69 350 PRO B O 1
ATOM 6363 N N . TYR B 1 351 ? 16.172 -15.766 -2.619 1 97.31 351 TYR B N 1
ATOM 6364 C CA . TYR B 1 351 ? 16.016 -16.047 -1.196 1 97.31 351 TYR B CA 1
ATOM 6365 C C . TYR B 1 351 ? 15.016 -15.086 -0.562 1 97.31 351 TYR B C 1
ATOM 6367 O O . TYR B 1 351 ? 14.156 -15.508 0.217 1 97.31 351 TYR B O 1
ATOM 6375 N N . ALA B 1 352 ? 15.164 -13.812 -0.906 1 98.31 352 ALA B N 1
ATOM 6376 C CA . ALA B 1 352 ? 14.234 -12.812 -0.38 1 98.31 352 ALA B CA 1
ATOM 6377 C C . ALA B 1 352 ? 12.789 -13.164 -0.734 1 98.31 352 ALA B C 1
ATOM 6379 O O . ALA B 1 352 ? 11.906 -13.133 0.127 1 98.31 352 ALA B O 1
ATOM 6380 N N . TRP B 1 353 ? 12.539 -13.508 -1.995 1 98.75 353 TRP B N 1
ATOM 6381 C CA . TRP B 1 353 ? 11.188 -13.828 -2.443 1 98.75 353 TRP B CA 1
ATOM 6382 C C . TRP B 1 353 ? 10.648 -15.055 -1.715 1 98.75 353 TRP B C 1
ATOM 6384 O O . TRP B 1 353 ? 9.461 -15.125 -1.391 1 98.75 353 TRP B O 1
ATOM 6394 N N . LEU B 1 354 ? 11.547 -16.031 -1.483 1 98.44 354 LEU B N 1
ATOM 6395 C CA . LEU B 1 354 ? 11.141 -17.234 -0.778 1 98.44 354 LEU B CA 1
ATOM 6396 C C . LEU B 1 354 ? 10.641 -16.906 0.623 1 98.44 354 LEU B C 1
ATOM 6398 O O . LEU B 1 354 ? 9.531 -17.297 0.994 1 98.44 354 LEU B O 1
ATOM 6402 N N . VAL B 1 355 ? 11.43 -16.172 1.38 1 98.12 355 VAL B N 1
ATOM 6403 C CA . VAL B 1 355 ? 11.07 -15.938 2.775 1 98.12 355 VAL B CA 1
ATOM 6404 C C . VAL B 1 355 ? 9.914 -14.938 2.854 1 98.12 355 VAL B C 1
ATOM 6406 O O . VAL B 1 355 ? 9.07 -15.023 3.75 1 98.12 355 VAL B O 1
ATOM 6409 N N . GLN B 1 356 ? 9.844 -13.961 1.917 1 98.25 356 GLN B N 1
ATOM 6410 C CA . GLN B 1 356 ? 8.68 -13.078 1.835 1 98.25 356 GLN B CA 1
ATOM 6411 C C . GLN B 1 356 ? 7.395 -13.875 1.655 1 98.25 356 GLN B C 1
ATOM 6413 O O . GLN B 1 356 ? 6.414 -13.656 2.369 1 98.25 356 GLN B O 1
ATOM 6418 N N . THR B 1 357 ? 7.453 -14.773 0.67 1 98 357 THR B N 1
ATOM 6419 C CA . THR B 1 357 ? 6.262 -15.539 0.323 1 98 357 THR B CA 1
ATOM 6420 C C . THR B 1 357 ? 5.898 -16.516 1.446 1 98 357 THR B C 1
ATOM 6422 O O . THR B 1 357 ? 4.723 -16.656 1.782 1 98 357 THR B O 1
ATOM 6425 N N . PHE B 1 358 ? 6.879 -17.141 2.004 1 97.06 358 PHE B N 1
ATOM 6426 C CA . PHE B 1 358 ? 6.625 -18.062 3.102 1 97.06 358 PHE B CA 1
ATOM 6427 C C . PHE B 1 358 ? 5.965 -17.344 4.273 1 97.06 358 PHE B C 1
ATOM 6429 O O . PHE B 1 358 ? 5 -17.844 4.852 1 97.06 358 PHE B O 1
ATOM 6436 N N . ALA B 1 359 ? 6.48 -16.188 4.625 1 95.56 359 ALA B N 1
ATOM 6437 C CA . ALA B 1 359 ? 5.891 -15.391 5.699 1 95.56 359 ALA B CA 1
ATOM 6438 C C . ALA B 1 359 ? 4.461 -14.984 5.352 1 95.56 359 ALA B C 1
ATOM 6440 O O . ALA B 1 359 ? 3.566 -15.055 6.195 1 95.56 359 ALA B O 1
ATOM 6441 N N . PHE B 1 360 ? 4.285 -14.562 4.188 1 94 360 PHE B N 1
ATOM 6442 C CA . PHE B 1 360 ? 2.979 -14.117 3.725 1 94 360 PHE B CA 1
ATOM 6443 C C . PHE B 1 360 ? 1.954 -15.242 3.83 1 94 360 PHE B C 1
ATOM 6445 O O . PHE B 1 360 ? 0.843 -15.031 4.324 1 94 360 PHE B O 1
ATOM 6452 N N . VAL B 1 361 ? 2.328 -16.406 3.381 1 92.56 361 VAL B N 1
ATOM 6453 C CA . VAL B 1 361 ? 1.426 -17.547 3.389 1 92.56 361 VAL B CA 1
ATOM 6454 C C . VAL B 1 361 ? 1.189 -18.016 4.824 1 92.56 361 VAL B C 1
ATOM 6456 O O . VAL B 1 361 ? 0.065 -18.359 5.195 1 92.56 361 VAL B O 1
ATOM 6459 N N . THR B 1 362 ? 2.182 -18.016 5.656 1 90.75 362 THR B N 1
ATOM 6460 C CA . THR B 1 362 ? 2.123 -18.5 7.031 1 90.75 362 THR B CA 1
ATOM 6461 C C . THR B 1 362 ? 1.102 -17.703 7.84 1 90.75 362 THR B C 1
ATOM 6463 O O . THR B 1 362 ? 0.314 -18.281 8.594 1 90.75 362 THR B O 1
ATOM 6466 N N . PHE B 1 363 ? 1.023 -16.453 7.594 1 87.19 363 PHE B N 1
ATOM 6467 C CA . PHE B 1 363 ? 0.205 -15.609 8.461 1 87.19 363 PHE B CA 1
ATOM 6468 C C . PHE B 1 363 ? -1.015 -15.094 7.707 1 87.19 363 PHE B C 1
ATOM 6470 O O . PHE B 1 363 ? -1.663 -14.141 8.148 1 87.19 363 PHE B O 1
ATOM 6477 N N . ASN B 1 364 ? -1.288 -15.664 6.605 1 83.75 364 ASN B N 1
ATOM 6478 C CA . ASN B 1 364 ? -2.447 -15.266 5.812 1 83.75 364 ASN B CA 1
ATOM 6479 C C . ASN B 1 364 ? -3.754 -15.68 6.488 1 83.75 364 ASN B C 1
ATOM 6481 O O . ASN B 1 364 ? -3.812 -16.719 7.148 1 83.75 364 ASN B O 1
ATOM 6485 N N . LYS B 1 365 ? -4.789 -14.93 6.273 1 77.38 365 LYS B N 1
ATOM 6486 C CA . LYS B 1 365 ? -6.105 -15.219 6.832 1 77.38 365 LYS B CA 1
ATOM 6487 C C . LYS B 1 365 ? -6.723 -16.453 6.168 1 77.38 365 LYS B C 1
ATOM 6489 O O . LYS B 1 365 ? -7.582 -17.109 6.754 1 77.38 365 LYS B O 1
ATOM 6494 N N . VAL B 1 366 ? -6.359 -16.656 4.988 1 78.75 366 VAL B N 1
ATOM 6495 C CA . VAL B 1 366 ? -6.801 -17.828 4.23 1 78.75 366 VAL B CA 1
ATOM 6496 C C . VAL B 1 366 ? -5.59 -18.578 3.688 1 78.75 366 VAL B C 1
ATOM 6498 O O . VAL B 1 366 ? -4.68 -17.984 3.117 1 78.75 366 VAL B O 1
ATOM 6501 N N . CYS B 1 367 ? -5.59 -19.875 3.951 1 82.69 367 CYS B N 1
ATOM 6502 C CA . CYS B 1 367 ? -4.492 -20.703 3.443 1 82.69 367 CYS B CA 1
ATOM 6503 C C . CYS B 1 367 ? -5.012 -22.016 2.883 1 82.69 367 CYS B C 1
ATOM 6505 O O . CYS B 1 367 ? -5.582 -22.828 3.617 1 82.69 367 CYS B O 1
ATOM 6507 N N . THR B 1 368 ? -4.816 -22.172 1.602 1 83.44 368 THR B N 1
ATOM 6508 C CA . THR B 1 368 ? -5.141 -23.422 0.927 1 83.44 368 THR B CA 1
ATOM 6509 C C . THR B 1 368 ? -3.881 -24.062 0.352 1 83.44 368 THR B C 1
ATOM 6511 O O . THR B 1 368 ? -2.83 -23.422 0.279 1 83.44 368 THR B O 1
ATOM 6514 N N . SER B 1 369 ? -4.023 -25.328 -0.024 1 84.5 369 SER B N 1
ATOM 6515 C CA . SER B 1 369 ? -2.877 -26.094 -0.495 1 84.5 369 SER B CA 1
ATOM 6516 C C . SER B 1 369 ? -2.248 -25.453 -1.728 1 84.5 369 SER B C 1
ATOM 6518 O O . SER B 1 369 ? -1.045 -25.594 -1.959 1 84.5 369 SER B O 1
ATOM 6520 N N . GLN B 1 370 ? -2.99 -24.734 -2.469 1 88 370 GLN B N 1
ATOM 6521 C CA . GLN B 1 370 ? -2.475 -24.078 -3.666 1 88 370 GLN B CA 1
ATOM 6522 C C . GLN B 1 370 ? -1.424 -23.031 -3.312 1 88 370 GLN B C 1
ATOM 6524 O O . GLN B 1 370 ? -0.548 -22.719 -4.125 1 88 370 GLN B O 1
ATOM 6529 N N . TYR B 1 371 ? -1.523 -22.484 -2.125 1 91.12 371 TYR B N 1
ATOM 6530 C CA . TYR B 1 371 ? -0.606 -21.438 -1.709 1 91.12 371 TYR B CA 1
ATOM 6531 C C . TYR B 1 371 ? 0.8 -21.984 -1.503 1 91.12 371 TYR B C 1
ATOM 6533 O O . TYR B 1 371 ? 1.778 -21.234 -1.539 1 91.12 371 TYR B O 1
ATOM 6541 N N . PHE B 1 372 ? 0.908 -23.312 -1.314 1 92 372 PHE B N 1
ATOM 6542 C CA . PHE B 1 372 ? 2.219 -23.906 -1.087 1 92 372 PHE B CA 1
ATOM 6543 C C . PHE B 1 372 ? 3.082 -23.812 -2.338 1 92 372 PHE B C 1
ATOM 6545 O O . PHE B 1 372 ? 4.309 -23.75 -2.248 1 92 372 PHE B O 1
ATOM 6552 N N . LEU B 1 373 ? 2.438 -23.734 -3.467 1 94.75 373 LEU B N 1
ATOM 6553 C CA . LEU B 1 373 ? 3.18 -23.609 -4.715 1 94.75 373 LEU B CA 1
ATOM 6554 C C . LEU B 1 373 ? 3.928 -22.281 -4.77 1 94.75 373 LEU B C 1
ATOM 6556 O O . LEU B 1 373 ? 4.988 -22.188 -5.391 1 94.75 373 LEU B O 1
ATOM 6560 N N . TRP B 1 374 ? 3.416 -21.297 -4.051 1 96.06 374 TRP B N 1
ATOM 6561 C CA . TRP B 1 374 ? 3.934 -19.938 -4.148 1 96.06 374 TRP B CA 1
ATOM 6562 C C . TRP B 1 374 ? 5.367 -19.859 -3.629 1 96.06 374 TRP B C 1
ATOM 6564 O O . TRP B 1 374 ? 6.168 -19.062 -4.117 1 96.06 374 TRP B O 1
ATOM 6574 N N . TYR B 1 375 ? 5.664 -20.688 -2.654 1 96.12 375 TYR B N 1
ATOM 6575 C CA . TYR B 1 375 ? 7.043 -20.625 -2.18 1 96.12 375 TYR B CA 1
ATOM 6576 C C . TYR B 1 375 ? 7.84 -21.828 -2.656 1 96.12 375 TYR B C 1
ATOM 6578 O O . TYR B 1 375 ? 9.07 -21.812 -2.658 1 96.12 375 TYR B O 1
ATOM 6586 N N . LEU B 1 376 ? 7.176 -22.859 -3.201 1 95.62 376 LEU B N 1
ATOM 6587 C CA . LEU B 1 376 ? 7.895 -24.031 -3.689 1 95.62 376 LEU B CA 1
ATOM 6588 C C . LEU B 1 376 ? 8.586 -23.734 -5.016 1 95.62 376 LEU B C 1
ATOM 6590 O O . LEU B 1 376 ? 9.664 -24.25 -5.289 1 95.62 376 LEU B O 1
ATOM 6594 N N . TRP B 1 377 ? 7.973 -22.906 -5.859 1 97.12 377 TRP B N 1
ATOM 6595 C CA . TRP B 1 377 ? 8.625 -22.594 -7.129 1 97.12 377 TRP B CA 1
ATOM 6596 C C . TRP B 1 377 ? 9.766 -21.609 -6.93 1 97.12 377 TRP B C 1
ATOM 6598 O O . TRP B 1 377 ? 10.477 -21.266 -7.879 1 97.12 377 TRP B O 1
ATOM 6608 N N . LEU B 1 378 ? 9.992 -21.141 -5.742 1 97.88 378 LEU B N 1
ATOM 6609 C CA . LEU B 1 378 ? 11.109 -20.25 -5.441 1 97.88 378 LEU B CA 1
ATOM 6610 C C . LEU B 1 378 ? 12.234 -21.016 -4.746 1 97.88 378 LEU B C 1
ATOM 6612 O O . LEU B 1 378 ? 13.391 -20.578 -4.754 1 97.88 378 LEU B O 1
ATOM 6616 N N . LEU B 1 379 ? 11.914 -22.156 -4.129 1 96.69 379 LEU B N 1
ATOM 6617 C CA . LEU B 1 379 ? 12.812 -22.875 -3.232 1 96.69 379 LEU B CA 1
ATOM 6618 C C . LEU B 1 379 ? 14.07 -23.328 -3.967 1 96.69 379 LEU B C 1
ATOM 6620 O O . LEU B 1 379 ? 15.18 -23.125 -3.482 1 96.69 379 LEU B O 1
ATOM 6624 N N . PRO B 1 380 ? 14 -23.891 -5.203 1 95.12 380 PRO B N 1
ATOM 6625 C CA . PRO B 1 380 ? 15.234 -24.312 -5.875 1 95.12 380 PRO B CA 1
ATOM 6626 C C . PRO B 1 380 ? 16.219 -23.172 -6.086 1 95.12 380 PRO B C 1
ATOM 6628 O O . PRO B 1 380 ? 17.422 -23.344 -5.867 1 95.12 380 PRO B O 1
ATOM 6631 N N . ALA B 1 381 ? 15.68 -22.047 -6.441 1 95.25 381 ALA B N 1
ATOM 6632 C CA . ALA B 1 381 ? 16.547 -20.906 -6.734 1 95.25 381 ALA B CA 1
ATOM 6633 C C . ALA B 1 381 ? 17.141 -20.328 -5.453 1 95.25 381 ALA B C 1
ATOM 6635 O O . ALA B 1 381 ? 18.188 -19.672 -5.488 1 95.25 381 ALA B O 1
ATOM 6636 N N . ALA B 1 382 ? 16.531 -20.562 -4.332 1 95.88 382 ALA B N 1
ATOM 6637 C CA . ALA B 1 382 ? 16.984 -20 -3.062 1 95.88 382 ALA B CA 1
ATOM 6638 C C . ALA B 1 382 ? 17.938 -20.938 -2.346 1 95.88 382 ALA B C 1
ATOM 6640 O O . ALA B 1 382 ? 18.625 -20.547 -1.398 1 95.88 382 ALA B O 1
ATOM 6641 N N . LEU B 1 383 ? 18.062 -22.156 -2.734 1 93 383 LEU B N 1
ATOM 6642 C CA . LEU B 1 383 ? 18.766 -23.219 -2.031 1 93 383 LEU B CA 1
ATOM 6643 C C . LEU B 1 383 ? 20.234 -22.844 -1.819 1 93 383 LEU B C 1
ATOM 6645 O O . LEU B 1 383 ? 20.797 -23.125 -0.761 1 93 383 LEU B O 1
ATOM 6649 N N . PRO B 1 384 ? 20.828 -22.188 -2.777 1 89.88 384 PRO B N 1
ATOM 6650 C CA . PRO B 1 384 ? 22.25 -21.859 -2.604 1 89.88 384 PRO B CA 1
ATOM 6651 C C . PRO B 1 384 ? 22.5 -20.953 -1.396 1 89.88 384 PRO B C 1
ATOM 6653 O O . PRO B 1 384 ? 23.641 -20.875 -0.917 1 89.88 384 PRO B O 1
ATOM 6656 N N . ARG B 1 385 ? 21.469 -20.312 -0.901 1 93.81 385 ARG B N 1
ATOM 6657 C CA . ARG B 1 385 ? 21.641 -19.391 0.219 1 93.81 385 ARG B CA 1
ATOM 6658 C C . ARG B 1 385 ? 21.156 -20.016 1.521 1 93.81 385 ARG B C 1
ATOM 6660 O O . ARG B 1 385 ? 21.047 -19.328 2.543 1 93.81 385 ARG B O 1
ATOM 6667 N N . ILE B 1 386 ? 20.812 -21.266 1.448 1 94 386 ILE B N 1
ATOM 6668 C CA . ILE B 1 386 ? 20.297 -21.969 2.623 1 94 386 ILE B CA 1
ATOM 6669 C C . ILE B 1 386 ? 21.281 -23.062 3.039 1 94 386 ILE B C 1
ATOM 6671 O O . ILE B 1 386 ? 21.484 -24.031 2.299 1 94 386 ILE B O 1
ATOM 6675 N N . SER B 1 387 ? 21.938 -22.875 4.16 1 93.44 387 SER B N 1
ATOM 6676 C CA . SER B 1 387 ? 22.859 -23.859 4.695 1 93.44 387 SER B CA 1
ATOM 6677 C C . SER B 1 387 ? 22.25 -24.594 5.883 1 93.44 387 SER B C 1
ATOM 6679 O O . SER B 1 387 ? 22.219 -24.078 6.996 1 93.44 387 SER B O 1
ATOM 6681 N N . MET B 1 388 ? 21.703 -25.719 5.582 1 92.31 388 MET B N 1
ATOM 6682 C CA . MET B 1 388 ? 21.078 -26.578 6.59 1 92.31 388 MET B CA 1
ATOM 6683 C C . MET B 1 388 ? 21.641 -28 6.523 1 92.31 388 MET B C 1
ATOM 6685 O O . MET B 1 388 ? 21.875 -28.531 5.438 1 92.31 388 MET B O 1
ATOM 6689 N N . SER B 1 389 ? 22 -28.609 7.715 1 93.31 389 SER B N 1
ATOM 6690 C CA . SER B 1 389 ? 22.406 -30.016 7.715 1 93.31 389 SER B CA 1
ATOM 6691 C C . SER B 1 389 ? 21.312 -30.906 7.148 1 93.31 389 SER B C 1
ATOM 6693 O O . SER B 1 389 ? 20.141 -30.547 7.168 1 93.31 389 SER B O 1
ATOM 6695 N N . TRP B 1 390 ? 21.688 -32.031 6.613 1 90.75 390 TRP B N 1
ATOM 6696 C CA . TRP B 1 390 ? 20.719 -32.969 6.027 1 90.75 390 TRP B CA 1
ATOM 6697 C C . TRP B 1 390 ? 19.719 -33.438 7.074 1 90.75 390 TRP B C 1
ATOM 6699 O O . TRP B 1 390 ? 18.531 -33.594 6.77 1 90.75 390 TRP B O 1
ATOM 6709 N N . ARG B 1 391 ? 20.109 -33.688 8.281 1 93.44 391 ARG B N 1
ATOM 6710 C CA . ARG B 1 391 ? 19.219 -34.094 9.359 1 93.44 391 ARG B CA 1
ATOM 6711 C C . ARG B 1 391 ? 18.172 -33 9.648 1 93.44 391 ARG B C 1
ATOM 6713 O O . ARG B 1 391 ? 16.984 -33.312 9.797 1 93.44 391 ARG B O 1
ATOM 6720 N N . ARG B 1 392 ? 18.672 -31.844 9.688 1 93.25 392 ARG B N 1
ATOM 6721 C CA . ARG B 1 392 ? 17.766 -30.734 9.969 1 93.25 392 ARG B CA 1
ATOM 6722 C C . ARG B 1 392 ? 16.781 -30.531 8.82 1 93.25 392 ARG B C 1
ATOM 6724 O O . ARG B 1 392 ? 15.609 -30.234 9.047 1 93.25 392 ARG B O 1
ATOM 6731 N N . ALA B 1 393 ? 17.297 -30.656 7.637 1 94.06 393 ALA B N 1
ATOM 6732 C CA . ALA B 1 393 ? 16.453 -30.516 6.461 1 94.06 393 ALA B CA 1
ATOM 6733 C C . ALA B 1 393 ? 15.336 -31.547 6.465 1 94.06 393 ALA B C 1
ATOM 6735 O O . ALA B 1 393 ? 14.188 -31.25 6.129 1 94.06 393 ALA B O 1
ATOM 6736 N N . VAL B 1 394 ? 15.672 -32.75 6.844 1 92.75 394 VAL B N 1
ATOM 6737 C CA . VAL B 1 394 ? 14.695 -33.844 6.895 1 92.75 394 VAL B CA 1
ATOM 6738 C C . VAL B 1 394 ? 13.656 -33.562 7.98 1 92.75 394 VAL B C 1
ATOM 6740 O O . VAL B 1 394 ? 12.461 -33.75 7.773 1 92.75 394 VAL B O 1
ATOM 6743 N N . VAL B 1 395 ? 14.133 -33.062 9.07 1 93.69 395 VAL B N 1
ATOM 6744 C CA . VAL B 1 395 ? 13.227 -32.75 10.172 1 93.69 395 VAL B CA 1
ATOM 6745 C C . VAL B 1 395 ? 12.266 -31.625 9.734 1 93.69 395 VAL B C 1
ATOM 6747 O O . VAL B 1 395 ? 11.055 -31.75 9.93 1 93.69 395 VAL B O 1
ATOM 6750 N N . VAL B 1 396 ? 12.828 -30.594 9.172 1 95.62 396 VAL B N 1
ATOM 6751 C CA . VAL B 1 396 ? 12.023 -29.453 8.734 1 95.62 396 VAL B CA 1
ATOM 6752 C C . VAL B 1 396 ? 11.023 -29.906 7.668 1 95.62 396 VAL B C 1
ATOM 6754 O O . VAL B 1 396 ? 9.844 -29.562 7.734 1 95.62 396 VAL B O 1
ATOM 6757 N N . GLY B 1 397 ? 11.508 -30.703 6.691 1 93.75 397 GLY B N 1
ATOM 6758 C CA . GLY B 1 397 ? 10.641 -31.219 5.648 1 93.75 397 GLY B CA 1
ATOM 6759 C C . GLY B 1 397 ? 9.539 -32.125 6.176 1 93.75 397 GLY B C 1
ATOM 6760 O O . GLY B 1 397 ? 8.391 -32.031 5.754 1 93.75 397 GLY B O 1
ATOM 6761 N N . THR B 1 398 ? 9.852 -32.969 7.109 1 93.44 398 THR B N 1
ATOM 6762 C CA . THR B 1 398 ? 8.891 -33.906 7.688 1 93.44 398 THR B CA 1
ATOM 6763 C C . THR B 1 398 ? 7.828 -33.156 8.484 1 93.44 398 THR B C 1
ATOM 6765 O O . THR B 1 398 ? 6.641 -33.469 8.414 1 93.44 398 THR B O 1
ATOM 6768 N N . LEU B 1 399 ? 8.273 -32.188 9.227 1 93.75 399 LEU B N 1
ATOM 6769 C CA . LEU B 1 399 ? 7.32 -31.375 9.992 1 93.75 399 LEU B CA 1
ATOM 6770 C C . LEU B 1 399 ? 6.367 -30.641 9.055 1 93.75 399 LEU B C 1
ATOM 6772 O O . LEU B 1 399 ? 5.164 -30.562 9.32 1 93.75 399 LEU B O 1
ATOM 6776 N N . TRP B 1 400 ? 6.93 -30.109 8.016 1 94.19 400 TRP B N 1
ATOM 6777 C CA . TRP B 1 400 ? 6.117 -29.391 7.039 1 94.19 400 TRP B CA 1
ATOM 6778 C C . TRP B 1 400 ? 5.07 -30.297 6.418 1 94.19 400 TRP B C 1
ATOM 6780 O O . TRP B 1 400 ? 3.891 -29.953 6.336 1 94.19 400 TRP B O 1
ATOM 6790 N N . ILE B 1 401 ? 5.426 -31.516 6.051 1 91.06 401 ILE B N 1
ATOM 6791 C CA . ILE B 1 401 ? 4.52 -32.469 5.445 1 91.06 401 ILE B CA 1
ATOM 6792 C C . ILE B 1 401 ? 3.525 -32.969 6.488 1 91.06 401 ILE B C 1
ATOM 6794 O O . ILE B 1 401 ? 2.326 -33.094 6.219 1 91.06 401 ILE B O 1
ATOM 6798 N N . ALA B 1 402 ? 3.977 -33.25 7.684 1 91.44 402 ALA B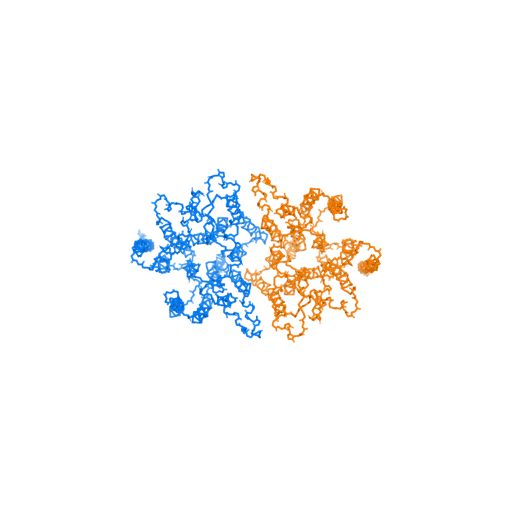 N 1
ATOM 6799 C CA . ALA B 1 402 ? 3.137 -33.75 8.766 1 91.44 402 ALA B CA 1
ATOM 6800 C C . ALA B 1 402 ? 2.057 -32.75 9.148 1 91.44 402 ALA B C 1
ATOM 6802 O O . ALA B 1 402 ? 0.915 -33.125 9.422 1 91.44 402 ALA B O 1
ATOM 6803 N N . GLY B 1 403 ? 2.492 -31.516 9.234 1 90.31 403 GLY B N 1
ATOM 6804 C CA . GLY B 1 403 ? 1.504 -30.5 9.531 1 90.31 403 GLY B CA 1
ATOM 6805 C C . GLY B 1 403 ? 0.346 -30.484 8.547 1 90.31 403 GLY B C 1
ATOM 6806 O O . GLY B 1 403 ? -0.813 -30.375 8.953 1 90.31 403 GLY B O 1
ATOM 6807 N N . GLN B 1 404 ? 0.657 -30.656 7.273 1 89.19 404 GLN B N 1
ATOM 6808 C CA . GLN B 1 404 ? -0.372 -30.703 6.238 1 89.19 404 GLN B CA 1
ATOM 6809 C C . GLN B 1 404 ? -1.222 -31.953 6.352 1 89.19 404 GLN B C 1
ATOM 6811 O O . GLN B 1 404 ? -2.447 -31.906 6.227 1 89.19 404 GLN B O 1
ATOM 6816 N N . ALA B 1 405 ? -0.574 -33.062 6.613 1 88.44 405 ALA B N 1
ATOM 6817 C CA . ALA B 1 405 ? -1.265 -34.344 6.707 1 88.44 405 ALA B CA 1
ATOM 6818 C C . ALA B 1 405 ? -2.244 -34.344 7.879 1 88.44 405 ALA B C 1
ATOM 6820 O O . ALA B 1 405 ? -3.367 -34.844 7.75 1 88.44 405 ALA B O 1
ATOM 6821 N N . VAL B 1 406 ? -1.798 -33.812 8.945 1 88.56 406 VAL B N 1
ATOM 6822 C CA . VAL B 1 406 ? -2.656 -33.75 10.125 1 88.56 406 VAL B CA 1
ATOM 6823 C C . VAL B 1 406 ? -3.881 -32.875 9.836 1 88.56 406 VAL B C 1
ATOM 6825 O O . VAL B 1 406 ? -5.008 -33.281 10.156 1 88.56 406 VAL B O 1
ATOM 6828 N N . TRP B 1 407 ? -3.613 -31.812 9.266 1 87.69 407 TRP B N 1
ATOM 6829 C CA . TRP B 1 407 ? -4.738 -30.922 8.961 1 87.69 407 TRP B CA 1
ATOM 6830 C C . TRP B 1 407 ? -5.688 -31.578 7.969 1 87.69 407 TRP B C 1
ATOM 6832 O O . TRP B 1 407 ? -6.906 -31.562 8.164 1 87.69 407 TRP B O 1
ATOM 6842 N N . LEU B 1 408 ? -5.145 -32.188 6.883 1 82.5 408 LEU B N 1
ATOM 6843 C CA . LEU B 1 408 ? -5.961 -32.812 5.852 1 82.5 408 LEU B CA 1
ATOM 6844 C C . LEU B 1 408 ? -6.766 -33.969 6.43 1 82.5 408 LEU B C 1
ATOM 6846 O O . LEU B 1 408 ? -7.902 -34.219 6.016 1 82.5 408 LEU B O 1
ATOM 6850 N N . SER B 1 409 ? -6.246 -34.625 7.363 1 82.56 409 SER B N 1
ATOM 6851 C CA . SER B 1 409 ? -6.953 -35.75 8 1 82.56 409 SER B CA 1
ATOM 6852 C C . SER B 1 409 ? -8.18 -35.25 8.766 1 82.56 409 SER B C 1
ATOM 6854 O O . SER B 1 409 ? -9.242 -35.875 8.703 1 82.56 409 SER B O 1
ATOM 6856 N N . GLN B 1 410 ? -8.016 -34.125 9.406 1 79 410 GLN B N 1
ATOM 6857 C CA . GLN B 1 410 ? -9.141 -33.594 10.156 1 79 410 GLN B CA 1
ATOM 6858 C C . GLN B 1 410 ? -10.18 -32.969 9.219 1 79 410 GLN B C 1
ATOM 6860 O O . GLN B 1 410 ? -11.383 -33.094 9.453 1 79 410 GLN B O 1
ATOM 6865 N N . ALA B 1 411 ? -9.672 -32.438 8.172 1 74.62 411 ALA B N 1
ATOM 6866 C CA . ALA B 1 411 ? -10.578 -31.844 7.188 1 74.62 411 ALA B CA 1
ATOM 6867 C C . ALA B 1 411 ? -11.391 -32.906 6.477 1 74.62 411 ALA B C 1
ATOM 6869 O O . ALA B 1 411 ? -12.562 -32.688 6.156 1 74.62 411 ALA B O 1
ATOM 6870 N N . PHE B 1 412 ? -10.727 -34 6.297 1 72.62 412 PHE B N 1
ATOM 6871 C CA . PHE B 1 412 ? -11.406 -35.125 5.676 1 72.62 412 PHE B CA 1
ATOM 6872 C C . PHE B 1 412 ? -12.562 -35.625 6.547 1 72.62 412 PHE B C 1
ATOM 6874 O O . PHE B 1 412 ? -13.648 -35.906 6.043 1 72.62 412 PHE B O 1
ATOM 6881 N N . ARG B 1 413 ? -12.414 -35.594 7.754 1 72.56 413 ARG B N 1
ATOM 6882 C CA . ARG B 1 413 ? -13.461 -36 8.688 1 72.56 413 ARG B CA 1
ATOM 6883 C C . ARG B 1 413 ? -14.617 -35.031 8.688 1 72.56 413 ARG B C 1
ATOM 6885 O O . ARG B 1 413 ? -15.781 -35.406 8.742 1 72.56 413 ARG B O 1
ATOM 6892 N N . LEU B 1 414 ? -14.258 -33.875 8.539 1 70.31 414 LEU B N 1
ATOM 6893 C CA . LEU B 1 414 ? -15.273 -32.812 8.562 1 70.31 414 LEU B CA 1
ATOM 6894 C C . LEU B 1 414 ? -16.062 -32.812 7.254 1 70.31 414 LEU B C 1
ATOM 6896 O O . LEU B 1 414 ? -17.297 -32.812 7.262 1 70.31 414 LEU B O 1
ATOM 6900 N N . GLU B 1 415 ? -15.391 -32.844 6.098 1 68.62 415 GLU B N 1
ATOM 6901 C CA . GLU B 1 415 ? -16 -32.625 4.793 1 68.62 415 GLU B CA 1
ATOM 6902 C C . GLU B 1 415 ? -16.609 -33.906 4.242 1 68.62 415 GLU B C 1
ATOM 6904 O O . GLU B 1 415 ? -17.719 -33.906 3.688 1 68.62 415 GLU B O 1
ATOM 6909 N N . MET B 1 416 ? -15.859 -35.031 4.414 1 66 416 MET B N 1
ATOM 6910 C CA . MET B 1 416 ? -16.297 -36.25 3.75 1 66 416 MET B CA 1
ATOM 6911 C C . MET B 1 416 ? -17.141 -37.094 4.684 1 66 416 MET B C 1
ATOM 6913 O O . MET B 1 416 ? -18.141 -37.688 4.262 1 66 416 MET B O 1
ATOM 6917 N N . LEU B 1 417 ? -16.75 -37.031 5.965 1 69.44 417 LEU B N 1
ATOM 6918 C CA . LEU B 1 417 ? -17.469 -37.906 6.895 1 69.44 417 LEU B CA 1
ATOM 6919 C C . LEU B 1 417 ? -18.562 -37.125 7.625 1 69.44 417 LEU B C 1
ATOM 6921 O O . LEU B 1 417 ? -19.406 -37.719 8.289 1 69.44 417 LEU B O 1
ATOM 6925 N N . GLY B 1 418 ? -18.484 -35.719 7.508 1 70.44 418 GLY B N 1
ATOM 6926 C CA . GLY B 1 418 ? -19.516 -34.875 8.086 1 70.44 418 GLY B CA 1
ATOM 6927 C C . GLY B 1 418 ? -19.469 -34.844 9.602 1 70.44 418 GLY B C 1
ATOM 6928 O O . GLY B 1 418 ? -20.5 -34.594 10.258 1 70.44 418 GLY B O 1
ATOM 6929 N N . GLU B 1 419 ? -18.375 -35.156 10.164 1 72.62 419 GLU B N 1
ATOM 6930 C CA . GLU B 1 419 ? -18.219 -35.125 11.609 1 72.62 419 GLU B CA 1
ATOM 6931 C C . GLU B 1 419 ? -18.031 -33.719 12.125 1 72.62 419 GLU B C 1
ATOM 6933 O O . GLU B 1 419 ? -17.438 -32.875 11.43 1 72.62 419 GLU B O 1
ATOM 6938 N N . SER B 1 420 ? -18.609 -33.406 13.281 1 72.44 420 SER B N 1
ATOM 6939 C CA . SER B 1 420 ? -18.5 -32.062 13.867 1 72.44 420 SER B CA 1
ATOM 6940 C C . SER B 1 420 ? -17.188 -31.891 14.602 1 72.44 420 SER B C 1
ATOM 6942 O O . SER B 1 420 ? -17.156 -31.797 15.836 1 72.44 420 SER B O 1
ATOM 6944 N N . VAL B 1 421 ? -16.156 -31.953 13.922 1 73.62 421 VAL B N 1
ATOM 6945 C CA . VAL B 1 421 ? -14.82 -31.891 14.523 1 73.62 421 VAL B CA 1
ATOM 6946 C C . VAL B 1 421 ? -14.211 -30.516 14.273 1 73.62 421 VAL B C 1
ATOM 6948 O O . VAL B 1 421 ? -13.039 -30.406 13.906 1 73.62 421 VAL B O 1
ATOM 6951 N N . PHE B 1 422 ? -14.977 -29.516 14.445 1 73.5 422 PHE B N 1
ATOM 6952 C CA . PHE B 1 422 ? -14.531 -28.156 14.156 1 73.5 422 PHE B CA 1
ATOM 6953 C C . PHE B 1 422 ? -13.375 -27.766 15.062 1 73.5 422 PHE B C 1
ATOM 6955 O O . PHE B 1 422 ? -12.422 -27.109 14.617 1 73.5 422 PHE B O 1
ATOM 6962 N N . LEU B 1 423 ? -13.477 -28.203 16.281 1 74 423 LEU B N 1
ATOM 6963 C CA . LEU B 1 423 ? -12.414 -27.875 17.219 1 74 423 LEU B CA 1
ATOM 6964 C C . LEU B 1 423 ? -11.117 -28.562 16.844 1 74 423 LEU B C 1
ATOM 6966 O O . LEU B 1 423 ? -10.031 -27.984 16.984 1 74 423 LEU B O 1
ATOM 6970 N N . GLN B 1 424 ? -11.258 -29.781 16.359 1 76.38 424 GLN B N 1
ATOM 6971 C CA . GLN B 1 424 ? -10.078 -30.516 15.93 1 76.38 424 GLN B CA 1
ATOM 6972 C C . GLN B 1 424 ? -9.438 -29.891 14.695 1 76.38 424 GLN B C 1
ATOM 6974 O O . GLN B 1 424 ? -8.219 -29.797 14.594 1 76.38 424 GLN B O 1
ATOM 6979 N N . VAL B 1 425 ? -10.211 -29.484 13.836 1 79.38 425 VAL B N 1
ATOM 6980 C CA . VAL B 1 425 ? -9.719 -28.828 12.625 1 79.38 425 VAL B CA 1
ATOM 6981 C C . VAL B 1 425 ? -9.023 -27.516 12.992 1 79.38 425 VAL B C 1
ATOM 6983 O O . VAL B 1 425 ? -7.953 -27.219 12.461 1 79.38 425 VAL B O 1
ATOM 6986 N N . TRP B 1 426 ? -9.625 -26.859 13.898 1 80.62 426 TRP B N 1
ATOM 6987 C CA . TRP B 1 426 ? -9.039 -25.594 14.336 1 80.62 426 TRP B CA 1
ATOM 6988 C C . TRP B 1 426 ? -7.703 -25.828 15.039 1 80.62 426 TRP B C 1
ATOM 6990 O O . TRP B 1 426 ? -6.742 -25.094 14.812 1 80.62 426 TRP B O 1
ATOM 7000 N N . SER B 1 427 ? -7.688 -26.812 15.852 1 84.12 427 SER B N 1
ATOM 7001 C CA . SER B 1 427 ? -6.441 -27.141 16.531 1 84.12 427 SER B CA 1
ATOM 7002 C C . SER B 1 427 ? -5.359 -27.547 15.531 1 84.12 427 SER B C 1
ATOM 7004 O O . SER B 1 427 ? -4.188 -27.219 15.719 1 84.12 427 SER B O 1
ATOM 7006 N N . ALA B 1 428 ? -5.746 -28.281 14.547 1 87 428 ALA B N 1
ATOM 7007 C CA . ALA B 1 428 ? -4.812 -28.656 13.484 1 87 428 ALA B CA 1
ATOM 7008 C C . ALA B 1 428 ? -4.293 -27.422 12.758 1 87 428 ALA B C 1
ATOM 7010 O O . ALA B 1 428 ? -3.131 -27.375 12.352 1 87 428 ALA B O 1
ATOM 7011 N N . SER B 1 429 ? -5.105 -26.453 12.625 1 87.38 429 SER B N 1
ATOM 7012 C CA . SER B 1 429 ? -4.699 -25.203 11.984 1 87.38 429 SER B CA 1
ATOM 7013 C C . SER B 1 429 ? -3.664 -24.469 12.828 1 87.38 429 SER B C 1
ATOM 7015 O O . SER B 1 429 ? -2.713 -23.891 12.289 1 87.38 429 SER B O 1
ATOM 7017 N N . ILE B 1 430 ? -3.877 -24.5 14.102 1 86.12 430 ILE B N 1
ATOM 7018 C CA . ILE B 1 430 ? -2.926 -23.859 15 1 86.12 430 ILE B CA 1
ATOM 7019 C C . ILE B 1 430 ? -1.586 -24.594 14.938 1 86.12 430 ILE B C 1
ATOM 7021 O O . ILE B 1 430 ? -0.529 -23.953 14.875 1 86.12 430 ILE B O 1
ATOM 7025 N N . LEU B 1 431 ? -1.713 -25.859 15.008 1 88.94 431 LEU B N 1
ATOM 7026 C CA . LEU B 1 431 ? -0.502 -26.672 14.883 1 88.94 431 LEU B CA 1
ATOM 7027 C C . LEU B 1 431 ? 0.221 -26.375 13.578 1 88.94 431 LEU B C 1
ATOM 7029 O O . LEU B 1 431 ? 1.446 -26.234 13.555 1 88.94 431 LEU B O 1
ATOM 7033 N N . PHE B 1 432 ? -0.513 -26.312 12.516 1 91.44 432 PHE B N 1
ATOM 7034 C CA . PHE B 1 432 ? 0.051 -26 11.211 1 91.44 432 PHE B CA 1
ATOM 7035 C C . PHE B 1 432 ? 0.74 -24.641 11.227 1 91.44 432 PHE B C 1
ATOM 7037 O O . PHE B 1 432 ? 1.835 -24.484 10.68 1 91.44 432 PHE B O 1
ATOM 7044 N N . LEU B 1 433 ? 0.123 -23.656 11.828 1 90.25 433 LEU B N 1
ATOM 7045 C CA . LEU B 1 433 ? 0.702 -22.328 11.945 1 90.25 433 LEU B CA 1
ATOM 7046 C C . LEU B 1 433 ? 2.029 -22.359 12.695 1 90.25 433 LEU B C 1
ATOM 7048 O O . LEU B 1 433 ? 3.004 -21.734 12.273 1 90.25 433 LEU B O 1
ATOM 7052 N N . VAL B 1 434 ? 2.066 -23.062 13.766 1 92.5 434 VAL B N 1
ATOM 7053 C CA . VAL B 1 434 ? 3.271 -23.172 14.586 1 92.5 434 VAL B CA 1
ATOM 7054 C C . VAL B 1 434 ? 4.383 -23.844 13.781 1 92.5 434 VAL B C 1
ATOM 7056 O O . VAL B 1 434 ? 5.531 -23.406 13.797 1 92.5 434 VAL B O 1
ATOM 7059 N N . ILE B 1 435 ? 4.027 -24.891 13.102 1 93.56 435 ILE B N 1
ATOM 7060 C CA . ILE B 1 435 ? 5 -25.609 12.281 1 93.56 435 ILE B CA 1
ATOM 7061 C C . ILE B 1 435 ? 5.527 -24.688 11.188 1 93.56 435 ILE B C 1
ATOM 7063 O O . ILE B 1 435 ? 6.738 -24.625 10.945 1 93.56 435 ILE B O 1
ATOM 7067 N N . GLN B 1 436 ? 4.617 -23.953 10.523 1 94.5 436 GLN B N 1
ATOM 7068 C CA . GLN B 1 436 ? 5.031 -23.031 9.477 1 94.5 436 GLN B CA 1
ATOM 7069 C C . GLN B 1 436 ? 5.957 -21.953 10.031 1 94.5 436 GLN B C 1
ATOM 7071 O O . GLN B 1 436 ? 6.938 -21.578 9.375 1 94.5 436 GLN B O 1
ATOM 7076 N N . ALA B 1 437 ? 5.613 -21.469 11.141 1 93.12 437 ALA B N 1
ATOM 7077 C CA . ALA B 1 437 ? 6.453 -20.453 11.781 1 93.12 437 ALA B CA 1
ATOM 7078 C C . ALA B 1 437 ? 7.832 -21.016 12.109 1 93.12 437 ALA B C 1
ATOM 7080 O O . ALA B 1 437 ? 8.844 -20.328 11.953 1 93.12 437 ALA B O 1
ATOM 7081 N N . PHE B 1 438 ? 7.82 -22.188 12.625 1 95.38 438 PHE B N 1
ATOM 7082 C CA . PHE B 1 438 ? 9.07 -22.859 12.922 1 95.38 438 PHE B CA 1
ATOM 7083 C C . PHE B 1 438 ? 9.914 -23.031 11.656 1 95.38 438 PHE B C 1
ATOM 7085 O O . PHE B 1 438 ? 11.117 -22.766 11.672 1 95.38 438 PHE B O 1
ATOM 7092 N N . VAL B 1 439 ? 9.305 -23.484 10.57 1 96.25 439 VAL B N 1
ATOM 7093 C CA . VAL B 1 439 ? 10.008 -23.672 9.305 1 96.25 439 VAL B CA 1
ATOM 7094 C C . VAL B 1 439 ? 10.57 -22.328 8.82 1 96.25 439 VAL B C 1
ATOM 7096 O O . VAL B 1 439 ? 11.711 -22.266 8.359 1 96.25 439 VAL B O 1
ATOM 7099 N N . LEU B 1 440 ? 9.82 -21.297 8.898 1 95.81 440 LEU B N 1
ATOM 7100 C CA . LEU B 1 440 ? 10.305 -19.969 8.531 1 95.81 440 LEU B CA 1
ATOM 7101 C C . LEU B 1 440 ? 11.523 -19.578 9.367 1 95.81 440 LEU B C 1
ATOM 7103 O O . LEU B 1 440 ? 12.508 -19.078 8.828 1 95.81 440 LEU B O 1
ATOM 7107 N N . GLY B 1 441 ? 11.422 -19.812 10.68 1 96.12 441 GLY B N 1
ATOM 7108 C CA . GLY B 1 441 ? 12.562 -19.562 11.547 1 96.12 441 GLY B CA 1
ATOM 7109 C C . GLY B 1 441 ? 13.812 -20.312 11.125 1 96.12 441 GLY B C 1
ATOM 7110 O O . GLY B 1 441 ? 14.914 -19.75 11.133 1 96.12 441 GLY B O 1
ATOM 7111 N N . GLU B 1 442 ? 13.617 -21.516 10.766 1 96.19 442 GLU B N 1
ATOM 7112 C CA . GLU B 1 442 ? 14.734 -22.344 10.328 1 96.19 442 GLU B CA 1
ATOM 7113 C C . GLU B 1 442 ? 15.344 -21.797 9.031 1 96.19 442 GLU B C 1
ATOM 7115 O O . GLU B 1 442 ? 16.562 -21.812 8.859 1 96.19 442 GLU B O 1
ATOM 7120 N N . LEU B 1 443 ? 14.508 -21.391 8.117 1 96.56 443 LEU B N 1
ATOM 7121 C CA . LEU B 1 443 ? 14.984 -20.812 6.867 1 96.56 443 LEU B CA 1
ATOM 7122 C C . LEU B 1 443 ? 15.797 -19.547 7.129 1 96.56 443 LEU B C 1
ATOM 7124 O O . LEU B 1 443 ? 16.844 -19.328 6.504 1 96.56 443 LEU B O 1
ATOM 7128 N N . LEU B 1 444 ? 15.352 -18.75 8.039 1 96.44 444 LEU B N 1
ATOM 7129 C CA . LEU B 1 444 ? 16.031 -17.5 8.352 1 96.44 444 LEU B CA 1
ATOM 7130 C C . LEU B 1 444 ? 17.375 -17.766 9.039 1 96.44 444 LEU B C 1
ATOM 7132 O O . LEU B 1 444 ? 18.359 -17.078 8.773 1 96.44 444 LEU B O 1
ATOM 7136 N N . ARG B 1 445 ? 17.406 -18.75 9.891 1 94.88 445 ARG B N 1
ATOM 7137 C CA . ARG B 1 445 ? 18.641 -19.109 10.602 1 94.88 445 ARG B CA 1
ATOM 7138 C C . ARG B 1 445 ? 19.656 -19.703 9.641 1 94.88 445 ARG B C 1
ATOM 7140 O O . ARG B 1 445 ? 20.859 -19.516 9.82 1 94.88 445 ARG B O 1
ATOM 7147 N N . ALA B 1 446 ? 19.188 -20.344 8.648 1 96 446 ALA B N 1
ATOM 7148 C CA . ALA B 1 446 ? 20.047 -21.094 7.734 1 96 446 ALA B CA 1
ATOM 7149 C C . ALA B 1 446 ? 20.594 -20.188 6.633 1 96 446 ALA B C 1
ATOM 7151 O O . ALA B 1 446 ? 21.344 -20.625 5.766 1 96 446 ALA B O 1
ATOM 7152 N N . TYR B 1 447 ? 20.219 -18.938 6.605 1 95.69 447 TYR B N 1
ATOM 7153 C CA . TYR B 1 447 ? 20.625 -18.031 5.547 1 95.69 447 TYR B CA 1
ATOM 7154 C C . TYR B 1 447 ? 22.141 -17.859 5.539 1 95.69 447 TYR B C 1
ATOM 7156 O O . TYR B 1 447 ? 22.766 -17.688 6.594 1 95.69 447 TYR B O 1
ATOM 7164 N N . THR B 1 448 ? 22.766 -17.859 4.379 1 92.38 448 THR B N 1
ATOM 7165 C CA . THR B 1 448 ? 24.188 -17.578 4.16 1 92.38 448 THR B CA 1
ATOM 7166 C C . THR B 1 448 ? 24.359 -16.422 3.166 1 92.38 448 THR B C 1
ATOM 7168 O O . THR B 1 448 ? 23.938 -16.531 2.012 1 92.38 448 THR B O 1
ATOM 7171 N N . PRO B 1 449 ? 24.984 -15.344 3.592 1 88.31 449 PRO B N 1
ATOM 7172 C CA . PRO B 1 449 ? 25.188 -14.227 2.674 1 88.31 449 PRO B CA 1
ATOM 7173 C C . PRO B 1 449 ? 26.125 -14.578 1.514 1 88.31 449 PRO B C 1
ATOM 7175 O O . PRO B 1 449 ? 26.922 -15.508 1.622 1 88.31 449 PRO B O 1
ATOM 7178 N N . PRO B 1 450 ? 25.891 -13.875 0.475 1 85.31 450 PRO B N 1
ATOM 7179 C CA . PRO B 1 450 ? 26.812 -14.102 -0.643 1 85.31 450 PRO B CA 1
ATOM 7180 C C . PRO B 1 450 ? 28.25 -13.711 -0.316 1 85.31 450 PRO B C 1
ATOM 7182 O O . PRO B 1 450 ? 28.484 -12.867 0.557 1 85.31 450 PRO B O 1
ATOM 7185 N N . PRO B 1 451 ? 29.141 -14.375 -0.881 1 77.25 451 PRO B N 1
ATOM 7186 C CA . PRO B 1 451 ? 30.547 -14 -0.658 1 77.25 451 PRO B CA 1
ATOM 7187 C C . PRO B 1 451 ? 30.859 -12.586 -1.131 1 77.25 451 PRO B C 1
ATOM 7189 O O . PRO B 1 451 ? 30.219 -12.086 -2.057 1 77.25 451 PRO B O 1
ATOM 7192 N N . PRO B 1 452 ? 31.672 -11.859 -0.406 1 69.62 452 PRO B N 1
ATOM 7193 C CA . PRO B 1 452 ? 32.031 -10.5 -0.817 1 69.62 452 PRO B CA 1
ATOM 7194 C C . PRO B 1 452 ? 32.594 -10.453 -2.234 1 69.62 452 PRO B C 1
ATOM 7196 O O . PRO B 1 452 ? 33.188 -11.43 -2.711 1 69.62 452 PRO B O 1
ATOM 7199 N N . PRO B 1 453 ? 32.219 -9.391 -2.9 1 61.97 453 PRO B N 1
ATOM 7200 C CA . PRO B 1 453 ? 32.781 -9.266 -4.25 1 61.97 453 PRO B CA 1
ATOM 7201 C C . PRO B 1 453 ? 34.312 -9.32 -4.273 1 61.97 453 PRO B C 1
ATOM 7203 O O . PRO B 1 453 ? 34.938 -8.914 -3.311 1 61.97 453 PRO B O 1
ATOM 7206 N N . PRO B 1 454 ? 34.938 -10.109 -5.164 1 59.75 454 PRO B N 1
ATOM 7207 C CA . PRO B 1 454 ? 36.406 -10.141 -5.254 1 59.75 454 PRO B CA 1
ATOM 7208 C C . PRO B 1 454 ? 37 -8.75 -5.301 1 59.75 454 PRO B C 1
ATOM 7210 O O . PRO B 1 454 ? 36.406 -7.809 -5.812 1 59.75 454 PRO B O 1
ATOM 7213 N N . PRO B 1 455 ? 38.062 -8.516 -4.473 1 57.22 455 PRO B N 1
ATOM 7214 C CA . PRO B 1 455 ? 38.719 -7.211 -4.523 1 57.22 455 PRO B CA 1
ATOM 7215 C C . PRO B 1 455 ? 39.031 -6.758 -5.949 1 57.22 455 PRO B C 1
ATOM 7217 O O . PRO B 1 455 ? 39.188 -7.59 -6.844 1 57.22 455 PRO B O 1
ATOM 7220 N N . PRO B 1 456 ? 38.875 -5.574 -6.18 1 52.44 456 PRO B N 1
ATOM 7221 C CA . PRO B 1 456 ? 39.219 -5.133 -7.535 1 52.44 456 PRO B CA 1
ATOM 7222 C C . PRO B 1 456 ? 40.594 -5.602 -7.969 1 52.44 456 PRO B C 1
ATOM 7224 O O . PRO B 1 456 ? 41.5 -5.719 -7.141 1 52.44 456 PRO B O 1
ATOM 7227 N N . ALA B 1 457 ? 40.812 -6.273 -9.008 1 48.88 457 ALA B N 1
ATOM 7228 C CA . ALA B 1 457 ? 42.031 -6.809 -9.562 1 48.88 457 ALA B CA 1
ATOM 7229 C C . ALA B 1 457 ? 43.156 -5.781 -9.477 1 48.88 457 ALA B C 1
ATOM 7231 O O . ALA B 1 457 ? 44.312 -6.098 -9.75 1 48.88 457 ALA B O 1
ATOM 7232 N N . GLY B 1 458 ? 43 -4.562 -9.352 1 45.47 458 GLY B N 1
ATOM 7233 C CA . GLY B 1 458 ? 44.094 -3.637 -9.523 1 45.47 458 GLY B CA 1
ATOM 7234 C C . GLY B 1 458 ? 45.125 -3.734 -8.43 1 45.47 458 GLY B C 1
ATOM 7235 O O . GLY B 1 458 ? 46.219 -3.131 -8.523 1 45.47 458 GLY B O 1
ATOM 7236 N N . THR B 1 459 ? 44.844 -4.184 -7.297 1 44.66 459 THR B N 1
ATOM 7237 C CA . THR B 1 459 ? 45.844 -3.992 -6.266 1 44.66 459 THR B CA 1
ATOM 7238 C C . THR B 1 459 ? 46.844 -5.145 -6.27 1 44.66 459 THR B C 1
ATOM 7240 O O . THR B 1 459 ? 47.812 -5.137 -5.504 1 44.66 459 THR B O 1
ATOM 7243 N N . ALA B 1 460 ? 46.625 -6.281 -6.91 1 49.31 460 ALA B N 1
ATOM 7244 C CA . ALA B 1 460 ? 47.594 -7.383 -6.887 1 49.31 460 ALA B CA 1
ATOM 7245 C C . ALA B 1 460 ? 48.781 -7.082 -7.781 1 49.31 460 ALA B C 1
ATOM 7247 O O . ALA B 1 460 ? 49.875 -7.605 -7.559 1 49.31 460 ALA B O 1
ATOM 7248 N N . VAL B 1 461 ? 48.625 -6.363 -8.75 1 42.56 461 VAL B N 1
ATOM 7249 C CA . VAL B 1 461 ? 49.75 -6.109 -9.648 1 42.56 461 VAL B CA 1
ATOM 7250 C C . VAL B 1 461 ? 50.719 -5.148 -8.984 1 42.56 461 VAL B C 1
ATOM 7252 O O . VAL B 1 461 ? 51.938 -5.152 -9.297 1 42.56 461 VAL B O 1
ATOM 7255 N N . ALA B 1 462 ? 50.219 -4.484 -8.016 1 43.22 462 ALA B N 1
ATOM 7256 C CA . ALA B 1 462 ? 51.156 -3.535 -7.449 1 43.22 462 ALA B CA 1
ATOM 7257 C C . ALA B 1 462 ? 52.094 -4.227 -6.457 1 43.22 462 ALA B C 1
ATOM 7259 O O . ALA B 1 462 ? 53.25 -3.803 -6.266 1 43.22 462 ALA B O 1
ATOM 7260 N N . ARG B 1 463 ? 51.531 -5.215 -5.906 1 44.69 463 ARG B N 1
ATOM 7261 C CA . ARG B 1 463 ? 52.406 -5.828 -4.902 1 44.69 463 ARG B CA 1
ATOM 7262 C C . ARG B 1 463 ? 53.469 -6.723 -5.555 1 44.69 463 ARG B C 1
ATOM 7264 O O . ARG B 1 463 ? 54.531 -6.902 -5.012 1 44.69 463 ARG B O 1
ATOM 7271 N N . GLU B 1 464 ? 53.062 -7.32 -6.562 1 41.66 464 GLU B N 1
ATOM 7272 C CA . GLU B 1 464 ? 54.094 -8.164 -7.18 1 41.66 464 GLU B CA 1
ATOM 7273 C C . GLU B 1 464 ? 55.219 -7.332 -7.781 1 41.66 464 GLU B C 1
ATOM 7275 O O . GLU B 1 464 ? 56.344 -7.797 -7.891 1 41.66 464 GLU B O 1
ATOM 7280 N N . LYS B 1 465 ? 54.812 -6.016 -7.996 1 47.69 465 LYS B N 1
ATOM 7281 C CA . LYS B 1 465 ? 55.875 -5.191 -8.547 1 47.69 465 LYS B CA 1
ATOM 7282 C C . LYS B 1 465 ? 56.812 -4.715 -7.457 1 47.69 465 LYS B C 1
ATOM 7284 O O . LYS B 1 465 ? 57.969 -4.375 -7.73 1 47.69 465 LYS B O 1
ATOM 7289 N N . GLY B 1 466 ? 56.312 -4.574 -6.262 1 44.81 466 GLY B N 1
ATOM 7290 C CA . GLY B 1 466 ? 57.188 -4.141 -5.191 1 44.81 466 GLY B CA 1
ATOM 7291 C C . GLY B 1 466 ? 58.156 -5.219 -4.75 1 44.81 466 GLY B C 1
ATOM 7292 O O . GLY B 1 466 ? 59.188 -4.918 -4.133 1 44.81 466 GLY B O 1
ATOM 7293 N N . ARG B 1 467 ? 57.781 -6.477 -4.879 1 45.25 467 ARG B N 1
ATOM 7294 C CA . ARG B 1 467 ? 58.688 -7.539 -4.449 1 45.25 467 ARG B CA 1
ATOM 7295 C C . ARG B 1 467 ? 59.844 -7.734 -5.461 1 45.25 467 ARG B C 1
ATOM 7297 O O . ARG B 1 467 ? 60.906 -8.203 -5.105 1 45.25 467 ARG B O 1
ATOM 7304 N N . LYS B 1 468 ? 59.438 -7.551 -6.66 1 43.78 468 LYS B N 1
ATOM 7305 C CA . LYS B 1 468 ? 60.531 -7.777 -7.594 1 43.78 468 LYS B CA 1
ATOM 7306 C C . LYS B 1 468 ? 61.562 -6.629 -7.543 1 43.78 468 LYS B C 1
ATOM 7308 O O . LYS B 1 468 ? 62.594 -6.691 -8.188 1 43.78 468 LYS B O 1
ATOM 7313 N N . ALA B 1 469 ? 61.094 -5.469 -6.93 1 49.22 469 ALA B N 1
ATOM 7314 C CA . ALA B 1 469 ? 62.062 -4.363 -6.891 1 49.22 469 ALA B CA 1
ATOM 7315 C C . ALA B 1 469 ? 62.938 -4.449 -5.652 1 49.22 469 ALA B C 1
ATOM 7317 O O . ALA B 1 469 ? 63.938 -3.711 -5.535 1 49.22 469 ALA B O 1
ATOM 7318 N N . GLU B 1 470 ? 62.656 -5.344 -4.758 1 36.31 470 GLU B N 1
ATOM 7319 C CA . GLU B 1 470 ? 63.688 -5.598 -3.758 1 36.31 470 GLU B CA 1
ATOM 7320 C C . GLU B 1 470 ? 64.625 -6.691 -4.223 1 36.31 470 GLU B C 1
ATOM 7322 O O . GLU B 1 470 ? 64.188 -7.695 -4.797 1 36.31 470 GLU B O 1
#

Solvent-accessible surface area (backbone atoms only — not comparable to full-atom values): 47813 Å² total; per-residue (Å²): 138,83,79,77,78,79,73,87,68,74,78,73,75,63,67,54,56,57,50,53,50,50,52,51,49,50,50,48,24,49,48,50,36,51,50,38,52,50,52,26,50,50,51,41,51,50,47,40,52,47,32,55,50,33,49,74,73,39,94,64,59,48,56,40,69,63,31,54,44,38,44,51,14,13,49,12,27,70,34,25,83,44,87,74,33,32,57,14,66,11,67,49,10,53,78,68,56,27,15,18,38,64,48,34,80,87,43,55,56,43,68,64,60,21,61,70,24,37,49,27,79,77,73,35,76,58,43,46,24,51,52,18,40,49,29,42,52,48,36,36,53,51,49,34,51,44,40,44,57,56,26,72,76,40,91,78,70,50,57,48,53,32,33,50,41,31,30,58,64,47,44,64,21,62,69,57,44,48,45,17,45,24,30,38,64,59,27,53,54,46,35,40,47,51,50,20,51,46,28,44,77,71,63,40,48,68,64,17,18,37,35,44,12,45,32,30,59,67,42,61,75,60,55,51,48,51,36,16,52,50,26,30,57,61,39,45,90,53,99,55,57,56,65,56,48,43,50,50,51,50,50,37,51,50,45,15,47,49,38,28,47,53,54,50,50,54,48,31,37,27,36,17,66,60,45,52,43,34,45,50,52,41,66,76,68,60,75,60,57,55,91,48,53,19,54,51,11,52,62,44,31,50,73,67,38,72,78,53,64,54,70,64,70,86,76,70,55,49,61,56,57,44,61,58,34,70,62,55,38,47,50,58,22,48,50,51,16,32,50,40,6,40,71,29,8,46,73,38,52,45,44,15,51,26,54,18,40,44,42,35,55,56,41,28,66,69,32,57,77,72,57,55,52,67,29,49,77,26,41,60,66,20,43,88,34,49,61,65,58,70,68,55,47,49,51,49,50,48,46,56,51,47,35,50,50,53,30,51,55,38,46,42,38,35,71,76,68,62,43,90,43,61,68,56,35,42,50,28,11,45,51,30,40,52,47,43,50,50,46,51,51,50,54,63,69,20,52,47,79,72,77,75,77,76,73,73,75,73,63,60,61,54,51,59,50,55,57,70,71,98,138,85,82,79,80,79,78,88,68,75,78,72,78,65,65,55,59,60,51,52,49,50,53,51,49,51,50,49,25,50,48,48,34,50,49,40,52,50,53,28,50,50,51,40,53,50,47,42,52,47,31,56,50,33,49,75,72,39,94,65,61,49,57,41,70,64,32,54,45,36,44,50,14,12,48,14,28,70,34,24,82,44,89,74,33,32,56,14,65,10,66,50,10,52,78,67,54,28,15,18,37,65,48,35,79,88,45,55,56,42,68,64,59,20,59,69,22,38,49,26,79,76,75,36,77,56,44,46,26,51,51,17,40,49,29,42,52,49,34,38,51,51,49,34,52,44,38,44,57,55,27,73,76,40,90,77,70,50,57,49,53,31,32,49,41,31,30,60,65,46,44,64,20,63,70,56,44,49,46,17,44,23,31,39,66,59,26,53,55,45,35,40,46,50,49,22,49,45,29,45,76,69,63,40,47,69,64,17,17,36,35,43,11,46,33,31,59,66,40,62,74,60,56,50,50,51,36,16,53,50,26,29,58,64,39,45,90,54,99,57,57,56,64,54,46,44,50,51,50,50,50,38,51,51,45,15,49,49,38,28,46,52,55,50,50,53,49,32,35,26,36,17,67,59,44,52,43,35,45,49,53,42,66,77,66,62,74,57,58,55,90,47,52,18,54,51,11,51,61,45,32,51,72,66,39,74,77,51,64,53,70,64,68,86,74,68,56,49,61,55,57,44,60,57,33,70,63,55,38,47,50,59,21,48,49,51,17,32,49,39,6,38,70,28,8,45,73,38,51,44,44,14,51,25,54,19,39,45,43,34,55,54,41,29,64,69,32,56,80,73,59,55,52,68,30,48,76,27,43,60,65,20,44,89,34,48,62,68,57,70,68,54,47,48,50,49,51,48,47,56,52,46,34,50,51,53,32,49,54,37,45,42,37,35,72,75,67,62,44,91,46,61,68,56,36,41,50,29,10,47,52,29,42,52,48,43,49,49,46,50,50,49,54,64,69,19,51,48,80,71,77,76,78,76,72,73,74,71,62,61,62,54,53,58,52,56,56,70,70,98

Radius of gyration: 33.64 Å; Cα contacts (8 Å, |Δi|>4): 1307; chains: 2; bounding box: 117×99×62 Å

Nearest PDB structures (foldseek):
  7wld-assembly1_U  TM=7.221E-01  e=7.213E-09  Homo sapiens
  6sni-assembly1_X  TM=6.142E-01  e=5.753E-04  Saccharomyces cerevisiae
  7wld-assembly1_U  TM=7.246E-01  e=6.743E-09  Homo sapiens
  6sni-assembly1_X  TM=6.143E-01  e=6.044E-04  Saccharomyces cerevisiae

Sequence (940 aa):
MVGRRVQAAWLPDHLSEGRVSREQISQLDTMRFRHAVGLAAVLRVALLAWGTYQDAHSPVPYTDVDYYVFSDAAACILDPARPLCSPAKGPWGPLAGLGDPYARATYRYTSLIALLLVPNEWVHPAFGKGLFALADLVVGCLLYRLLVRRRTDASSSSSSYAANAVAAIWLLNPIIANISTRGSSESIVGAVVVSTLALAVQGNWDAAAVLFGLAVHVKIFPFMYGSSLIAAIVGAPSAKPSRAVIGRLLRFGAISFASFMTLNTICYLIFGRPFVQETFLYHLSRVDHRHNFSPYFYPYYLAHSPAAAFELPSSASWFRSLARHALAAFLPQLVLSIGLGFRYGAEDLPYAWLVQTFAFVTFNKVCTSQYFLWYLWLLPAALPRISMSWRRAVVVGTLWIAGQAVWLSQAFRLEMLGESVFLQVWSASILFLVIQAFVLGELLRAYTPPPPPPPPAGTAVAREKGRKAEMVGRRVQAAWLPDHLSEGRVSREQISQLDTMRFRHAVGLAAVLRVALLAWGTYQDAHSPVPYTDVDYYVFSDAAACILDPARPLCSPAKGPWGPLAGLGDPYARATYRYTSLIALLLVPNEWVHPAFGKGLFALADLVVGCLLYRLLVRRRTDASSSSSSYAANAVAAIWLLNPIIANISTRGSSESIVGAVVVSTLALAVQGNWDAAAVLFGLAVHVKIFPFMYGSSLIAAIVGAPSAKPSRAVIGRLLRFGAISFASFMTLNTICYLIFGRPFVQETFLYHLSRVDHRHNFSPYFYPYYLAHSPAAAFELPSSASWFRSLARHALAAFLPQLVLSIGLGFRYGAEDLPYAWLVQTFAFVTFNKVCTSQYFLWYLWLLPAALPRISMSWRRAVVVGTLWIAGQAVWLSQAFRLEMLGESVFLQVWSASILFLVIQAFVLGELLRAYTPPPPPPPPAGTAVAREKGRKAE

Foldseek 3Di:
DPPPPPPPPPPDPCVVVVVVVQVVLQVVLVVLLVVLLVVLVVLLVVLLVVQVVCCVPHPDHLADPVLVLLQQLLVLQVAQPDPLKHFFDFQCGVVVPTIASPSRDPPQFAVVSSVVQNCCVVPNVQVLLVVLSVLLSLLLVLQLVLQVVVCVVPPDDDSNLSSVLSSVLGRVDVLNSSCSNSRDNVSVLSSLLSVLQSCLVVVVLLVSLLSLLVSCQRPNLSVLLLLLSLLQLVLPPDPDDPVVSVVSNVSSVVSNVCNNVVSVVVSCNRRNPSNCCRHPVCVVPDQACDFALALLNPLVVLVPDPVVVPCPDPPPDPVSVLSNDQVSLQVVLSVVLNVLSNVCSNFASLLSQLLSLLSNQLSHSHHHSSSVVSNSSSCSVNVVFFADDPVVVVVLVVLQVVLVVQLVVLVCCCPVVVDPVSVSNSVSSVSNSVSSVVSSVNRVVRGHTDDDDPPDPPPVVVVVVVVVVD/DPPPPPPPPPPDPCVVVVVVVQVVQQVVLVVLLVVLLVVLVVLLVVLLVVQVVCCVPDPDHLADPVQVLLQQLLVLQVAQPDPLKHFFDFQCGVVVPTIASPSRDPPQFAVVSSVVQNCCVVPNVQVLLVVLSVLLSLLLVLQLVLQVVVCVVPPDDDSNLSSVLSSVLGRVDVLNSSCSNSRDNVSVLSSLLSVLQSCLVVVVLLVSLLSLLVSCQRPNLSVLLLLLSLLQLVLPPDPDDPVVSVVSNVSSVVSNVCNNVVSVVVSCNRRNPSNCCRHPVCVVPDQACDFALALLNPLVVLVPDPVVVPCPDPPPDPVSVLSNDQVSLQVVLSVVLNVLSNVCSNFASLLSQLLSLLSNQLSHSHHHSSSVVSNSSSCSVNVVFFADDPVVVVVLVVLQVVLVVQLVVLVCCCPVVVDPVSVSNSVSSVSNSVSSVVSSVNRVVRGHTDDDDPDDVPPVVVVVVVVVVD

InterPro domains:
  IPR007704 GPI mannosyltransferase 1 [PF05007] (179-444)
  IPR007704 GPI mannosyltransferase 1 [PTHR12886] (32-447)

Organism: Rhodotorula mucilaginosa (NCBI:txid5537)

Secondary structure (DSSP, 8-state):
-------------THHHHHHHHHHHHHHHHHHHHHHHHHHHHHHHHHHHHHHHHHHH-SS-SS-HHHHHHHHHHHHHH-TTSTT--B--STTTGGGT-B-GGGSTT--S-HHHHHHTTHHHHT-TTHHHHHHHHHHHHHHHHHHHHHHHHHHHSSS--HHHHHHHHIIIIIT-HHHHHHHHHT-THHHHHHHHHHHHHHHHTT-HHHHHHHHHHHHHH-SGGGGHHHHHHHHHHHS---S-HHHHHHHHHHHHHHHHHHHHHHHHHHHHHH-HHHHIIIIIHHHH----S--SSTTHHHHHHHH-SGGGS---TTS-HHHHHHHSHHHHHHHHHHHHHHHHHHHHTT-HHHHHHHHHHHHHHT-S---GGGHHHHHTTHHHHGGGB---HHHHHHHHHHHHHHHHHHHHHHHHHHTS----HHHHHHHHHHHHHHHHHHHHHHHHTB-PPPPPPPPGGGHHHHHHHHS--/-------------THHHHHHHHHHHHHHHHHHHHHHHHHHHHHHHHHHHHHHHHHHH-SS-SS-HHHHHHHHHHHHHH-TTSTT--B--STTTGGGT-B-GGGSTT--S-HHHHHHTTHHHHT-TTHHHHHHHHHHHHHHHHHHHHHHHHHHHSSS--HHHHHHHHIIIIIT-HHHHHHHHHT-THHHHHHHHHHHHHHHHTT-HHHHHHHHHHHHHH-SGGGGHHHHHHHHHHHS---S-HHHHHHHHHHHHHHHHHHHHHHHHHHHHHH-HHHHIIIIIHHHH----S--SSTTHHHHHHHH-SGGGS---TTS-HHHHHHHSHHHHHHHHHHHHHHHHHHHHTT-HHHHHHHHHHHHHHT-S---GGGHHHHHTTHHHHGGGB---HHHHHHHHHHHHHHHHHHHHHHHHHHTS----HHHHHHHHHHHHHHHHHHHHHHHHTB-PPPPPPPPGGGHHHHHHHHS--